Protein AF-A0A0C1IY96-F1 (afdb_monomer_lite)

Secondary structure (DSSP, 8-state):
--------------------------------TT-EEEEPPPPEEEE-PEEEES-S--TTS--EEEEEEEEEE-TTS-EEEEEEEEEEE-SSSS--EEEEEEEEEEEEPPTTEEEEEE-S--EEEEEEE--SSS-EEEPPBS-SSEEEEEEE---SS--SSS-STTS-EEEEEEPPEEEEEEEPP-------S-PBEEEETTT--EEEEGGG--STT-BEEEE-----GGG-EEEEEETTEEEEEESSSS-EEEEEPPPTTPPPPTT--TT---EEEEEPPPPPPPPSTT-----HHHHTTEEEEEE-SSTTEEEEEETTSTTEEEE--SSSSB--EEEE--S-GGG-EEEEPPPPPTTSS---------PPBTB---------S---S---TT----SS---GGGT--TTPBTT-SS--SS----EEEEEEEE-SSS-EE-S---TTS-SS-EEEEEEEE-GGGGGGS---SS-TT--SSEEEEEE-S-S--SSTT-TTHHHHTTT---SGGGTT--TT--B-SS--TT-EEEEEEEEEEE-SSSS-EEEEEEEEEEEEE-SS-EEEEEETTEEEE---TT-SEEEEEEEEEE-S--SSSB-SS--STT-B---STTS-EEEEEE-SSPP-STT--EEEEEEEPTT----SPPEEEE-TTSSEEEEEE-STTTT--TT--EEEEEEEEE--TTTTTS-GGGPPEEEEEEEEEEEES--S-SSS-EE-EEEEEETTEEEETHHHH--SSSSSBBTTEEE-TT-EEEP-PPPEEEEE-TT-EEEEEEEEE--STTTTTTT----TT---HHHHHHHHHHHTSHHHHTTTTT---EEEEEEEEEETT-----S--EE-SSSSEEEEEEEEEE-

Foldseek 3Di:
DDDDDDDDDDDDDDDDDDDDDDDDDDPPPPDPPFQKDWDFFDKDPWQAFAWDFDAQALPQQWWFKKKKWFWDADPVQFFTKIWIKMKTWGPDDRTTITITIDIDGRDGDDPQKGWPDWPADGMKMFTDIDRDQDWDWTDIDPGQFFPTKTWGRHHDDRQHDPSDPSHTGIMTGGDIIMTGMDRPPCPVPVLPQFFKWKAFQQQRWTWFQPPLDQDAFGFIWTDHDPSDQRRGWDWDDDDPATWTQGSSYRWTWFKDFDDPPDDDPDQPDPPARMTIHTHHQDDDDDDDPDDDDDDLRNLRRGWHFDDLPDPQKTFTDRSNHPQWTWFHPGNDTGHIGIDGDDNDSRRIIGIARDDPDCPVPPDDDDDDGDGDPPDDPLDPPPPPDDDPDDDPPDRDNDDQFDALCSQCVPQAFPPPPDQDLDHDFQKDKFKAFWAQPQQAFDQADQQQFALATKGKIWGQTDPVCCVLKDADPVHRPQDRTAMEIFHPQEDFAAAPPRPSNVQRQQQHGPDALQAQGGFLDWSQQREFGGKIKIWIARWRFDDNPPDIIIHGAHTQKMKTFAPFKFAWADDDPDIDGPLDPPGQAIWTKIWIKGAQRTTPQGHPPCPDVNRDGDCPLPFKDKDKDFTPADQADPPWAKDKDKDQDGNAPLPDDWDWAQDNVRGMIMTIGDRNVVPHDRGGIGTMMMTIFTPDRVQSRHHPLFFWWKKWKDFFKKWFAALVDDPFFFLKWKWKDDRSTIDGQLSFQDPDSGSSPDQRGRHDHRDITTGNRGTDITTATAVGKGKTKMWIWRCFQQSNSRSSHDDSSDRRSPVVVVVCCCCSPPVNVVRPNNGTGIRAMQMDIGHPVDDWDPDAFRAGPVGRMTTHMGMDIDD

Structure (mmCIF, N/CA/C/O backbone):
data_AF-A0A0C1IY96-F1
#
_entry.id   AF-A0A0C1IY96-F1
#
loop_
_atom_site.group_PDB
_atom_site.id
_atom_site.type_symbol
_atom_site.label_atom_id
_atom_site.label_alt_id
_atom_site.label_comp_id
_atom_site.label_asym_id
_atom_site.label_entity_id
_atom_site.label_seq_id
_atom_site.pdbx_PDB_ins_code
_atom_site.Cartn_x
_atom_site.Cartn_y
_atom_site.Cartn_z
_atom_site.occupancy
_atom_site.B_iso_or_equiv
_atom_site.auth_seq_id
_atom_site.auth_comp_id
_atom_site.auth_asym_id
_atom_site.auth_atom_id
_atom_site.pdbx_PDB_model_num
ATOM 1 N N . MET A 1 1 ? 9.332 -57.273 31.555 1.00 30.64 1 MET A N 1
ATOM 2 C CA . MET A 1 1 ? 8.799 -58.034 32.713 1.00 30.64 1 MET A CA 1
ATOM 3 C C . MET A 1 1 ? 7.591 -57.293 33.274 1.00 30.64 1 MET A C 1
ATOM 5 O O . MET A 1 1 ? 7.512 -56.089 33.078 1.00 30.64 1 MET A O 1
ATOM 9 N N . GLN A 1 2 ? 6.645 -57.994 33.903 1.00 26.61 2 GLN A N 1
ATOM 10 C CA . GLN A 1 2 ? 5.392 -57.412 34.413 1.00 26.61 2 GLN A CA 1
ATOM 11 C C . GLN A 1 2 ? 5.593 -56.503 35.638 1.00 26.61 2 GLN A C 1
ATOM 13 O O . GLN A 1 2 ? 6.387 -56.844 36.515 1.00 26.61 2 GLN A O 1
ATOM 18 N N . LYS A 1 3 ? 4.774 -55.443 35.732 1.00 25.67 3 LYS A N 1
ATOM 19 C CA . LYS A 1 3 ? 3.845 -55.100 36.843 1.00 25.67 3 LYS A CA 1
ATOM 20 C C . LYS A 1 3 ? 3.177 -53.754 36.486 1.00 25.67 3 LYS A C 1
ATOM 22 O O . LYS A 1 3 ? 3.888 -52.790 36.251 1.00 25.67 3 LYS A O 1
ATOM 27 N N . SER A 1 4 ? 1.889 -53.723 36.123 1.00 26.98 4 SER A N 1
ATOM 28 C CA . SER A 1 4 ? 0.693 -53.670 37.004 1.00 26.98 4 SER A CA 1
ATOM 29 C C . SER A 1 4 ? 0.527 -52.320 37.716 1.00 26.98 4 SER A C 1
ATOM 31 O O . SER A 1 4 ? 1.501 -51.849 38.281 1.00 26.98 4 SER A O 1
ATOM 33 N N . LEU A 1 5 ? -0.642 -51.697 37.899 1.00 26.66 5 LEU A N 1
ATOM 34 C CA . LEU A 1 5 ? -2.049 -51.796 37.445 1.00 26.66 5 LEU A CA 1
ATOM 35 C C . LEU A 1 5 ? -2.806 -50.695 38.256 1.00 26.66 5 LEU A C 1
ATOM 37 O O . LEU A 1 5 ? -2.296 -50.325 39.311 1.00 26.66 5 LEU A O 1
ATOM 41 N N . LEU A 1 6 ? -4.029 -50.300 37.836 1.00 24.16 6 LEU A N 1
ATOM 42 C CA . LEU A 1 6 ? -4.996 -49.332 38.439 1.00 24.16 6 LEU A CA 1
ATOM 43 C C . LEU A 1 6 ? -4.866 -47.847 37.986 1.00 24.16 6 LEU A C 1
ATOM 45 O O . LEU A 1 6 ? -3.754 -47.388 37.768 1.00 24.16 6 LEU A O 1
ATOM 49 N N . LEU A 1 7 ? -5.943 -47.035 37.847 1.00 23.17 7 LEU A N 1
ATOM 50 C CA . LEU A 1 7 ? -7.389 -47.341 37.658 1.00 23.17 7 LEU A CA 1
ATOM 51 C C . LEU A 1 7 ? -8.240 -46.120 37.165 1.00 23.17 7 LEU A C 1
ATOM 53 O O . LEU A 1 7 ? -8.524 -45.248 37.974 1.00 23.17 7 LEU A O 1
ATOM 57 N N . LEU A 1 8 ? -8.778 -46.169 35.926 1.00 22.48 8 LEU A N 1
ATOM 58 C CA . LEU A 1 8 ? -10.044 -45.527 35.442 1.00 22.48 8 LEU A CA 1
ATOM 59 C C . LEU A 1 8 ? -10.158 -43.961 35.413 1.00 22.48 8 LEU A C 1
ATOM 61 O O . LEU A 1 8 ? -9.438 -43.277 36.123 1.00 22.48 8 LEU A O 1
ATOM 65 N N . LEU A 1 9 ? -11.021 -43.297 34.606 1.00 22.62 9 LEU A N 1
ATOM 66 C CA . LEU A 1 9 ? -12.156 -43.741 33.755 1.00 22.62 9 LEU A CA 1
ATOM 67 C C . LEU A 1 9 ? -12.488 -42.749 32.589 1.00 22.62 9 LEU A C 1
ATOM 69 O O . LEU A 1 9 ? -12.697 -41.573 32.856 1.00 22.62 9 LEU A O 1
ATOM 73 N N . SER A 1 10 ? -12.708 -43.265 31.359 1.00 22.59 10 SER A N 1
ATOM 74 C CA . SER A 1 10 ? -13.539 -42.712 30.233 1.00 22.59 10 SER A CA 1
ATOM 75 C C . SER A 1 10 ? -13.151 -41.364 29.549 1.00 22.59 10 SER A C 1
ATOM 77 O O . SER A 1 10 ? -12.648 -40.476 30.216 1.00 22.59 10 SER A O 1
ATOM 79 N N . VAL A 1 11 ? -13.343 -41.101 28.234 1.00 21.81 11 VAL A N 1
ATOM 80 C CA . VAL A 1 11 ? -14.092 -41.761 27.121 1.00 21.81 11 VAL A CA 1
ATOM 81 C C . VAL A 1 11 ? -13.289 -41.759 25.781 1.00 21.81 11 VAL A C 1
ATOM 83 O O . VAL A 1 11 ? -12.653 -40.767 25.455 1.00 21.81 11 VAL A O 1
ATOM 86 N N . SER A 1 12 ? -13.376 -42.871 25.027 1.00 24.05 12 SER A N 1
ATOM 87 C CA . SER A 1 12 ? -13.181 -43.165 23.569 1.00 24.05 12 SER A CA 1
ATOM 88 C C . SER A 1 12 ? -12.593 -42.107 22.595 1.00 24.05 12 SER A C 1
ATOM 90 O O . SER A 1 12 ? -13.126 -41.010 22.516 1.00 24.05 12 SER A O 1
ATOM 92 N N . LEU A 1 13 ? -11.498 -42.339 21.831 1.00 23.31 13 LEU A N 1
ATOM 93 C CA . LEU A 1 13 ? -11.230 -43.275 20.686 1.00 23.31 13 LEU A CA 1
ATOM 94 C C . LEU A 1 13 ? -11.984 -42.931 19.364 1.00 23.31 13 LEU A C 1
ATOM 96 O O . LEU A 1 13 ? -13.149 -42.566 19.432 1.00 23.31 13 LEU A O 1
ATOM 100 N N . PHE A 1 14 ? -11.428 -43.035 18.136 1.00 23.55 14 PHE A N 1
ATOM 101 C CA . PHE A 1 14 ? -10.329 -43.883 17.598 1.00 23.55 14 PHE A CA 1
ATOM 102 C C . PHE A 1 14 ? -9.414 -43.181 16.545 1.00 23.55 14 PHE A C 1
ATOM 104 O O . PHE A 1 14 ? -9.607 -42.021 16.202 1.00 23.55 14 PHE A O 1
ATOM 111 N N . HIS A 1 15 ? -8.395 -43.904 16.054 1.00 24.88 15 HIS A N 1
ATOM 112 C CA . HIS A 1 15 ? -7.231 -43.450 15.269 1.00 24.88 15 HIS A CA 1
ATOM 113 C C . HIS A 1 15 ? -7.242 -43.769 13.753 1.00 24.88 15 HIS A C 1
ATOM 115 O O . HIS A 1 15 ? -7.984 -44.620 13.269 1.00 24.88 15 HIS A O 1
ATOM 121 N N . LEU A 1 16 ? -6.305 -43.113 13.058 1.00 27.02 16 LEU A N 1
ATOM 122 C CA . LEU A 1 16 ? -5.851 -43.273 11.667 1.00 27.02 16 LEU A CA 1
ATOM 123 C C . LEU A 1 16 ? -5.137 -44.623 11.385 1.00 27.02 16 LEU A C 1
ATOM 125 O O . LEU A 1 16 ? -4.399 -45.101 12.243 1.00 27.02 16 LEU A O 1
ATOM 129 N N . ALA A 1 17 ? -5.231 -45.156 10.154 1.00 23.20 17 ALA A N 1
ATOM 130 C CA . ALA A 1 17 ? -4.219 -46.049 9.553 1.00 23.20 17 ALA A CA 1
ATOM 131 C C . ALA A 1 17 ? -4.287 -46.055 8.005 1.00 23.20 17 ALA A C 1
ATOM 133 O O . ALA A 1 17 ? -5.362 -45.916 7.427 1.00 23.20 17 ALA A O 1
ATOM 134 N N . ILE A 1 18 ? -3.136 -46.223 7.340 1.00 32.69 18 ILE A N 1
ATOM 135 C CA . ILE A 1 18 ? -2.944 -46.133 5.875 1.00 32.69 18 ILE A CA 1
ATOM 136 C C . ILE A 1 18 ? -2.735 -47.532 5.267 1.00 32.69 18 ILE A C 1
ATOM 138 O O . ILE A 1 18 ? -1.965 -48.317 5.816 1.00 32.69 18 ILE A O 1
ATOM 142 N N . ALA A 1 19 ? -3.326 -47.810 4.095 1.00 21.78 19 ALA A N 1
ATOM 143 C CA . ALA A 1 19 ? -2.857 -48.852 3.171 1.00 21.78 19 ALA A CA 1
ATOM 144 C C . ALA A 1 19 ? -3.229 -48.558 1.697 1.00 21.78 19 ALA A C 1
ATOM 146 O O . ALA A 1 19 ? -4.285 -48.002 1.404 1.00 21.78 19 ALA A O 1
ATOM 147 N N . GLN A 1 20 ? -2.368 -48.987 0.771 1.00 24.53 20 GLN A N 1
ATOM 148 C CA . GLN A 1 20 ? -2.558 -49.065 -0.689 1.00 24.53 20 GLN A CA 1
ATOM 149 C C . GLN A 1 20 ? -1.877 -50.362 -1.190 1.00 24.53 20 GLN A C 1
ATOM 151 O O . GLN A 1 20 ? -1.045 -50.894 -0.451 1.00 24.53 20 GLN A O 1
ATOM 156 N N . PRO A 1 21 ? -2.083 -50.828 -2.443 1.00 47.53 21 PRO A N 1
ATOM 157 C CA . PRO A 1 21 ? -3.163 -50.545 -3.404 1.00 47.53 21 PRO A CA 1
ATOM 158 C C . PRO A 1 21 ? -3.828 -51.837 -3.963 1.00 47.53 21 PRO A C 1
ATOM 160 O O . PRO A 1 21 ? -3.256 -52.922 -3.897 1.00 47.53 21 PRO A O 1
ATOM 163 N N . GLY A 1 22 ? -5.015 -51.741 -4.584 1.00 21.19 22 GLY A N 1
ATOM 164 C CA . GLY A 1 22 ? -5.716 -52.924 -5.124 1.00 21.19 22 GLY A CA 1
ATOM 165 C C . GLY A 1 22 ? -6.913 -52.616 -6.032 1.00 21.19 22 GLY A C 1
ATOM 166 O O . GLY A 1 22 ? -8.046 -52.548 -5.582 1.00 21.19 22 GLY A O 1
ATOM 167 N N . ASN A 1 23 ? -6.629 -52.433 -7.320 1.00 29.80 23 ASN A N 1
ATOM 168 C CA . ASN A 1 23 ? -7.537 -52.169 -8.444 1.00 29.80 23 ASN A CA 1
ATOM 169 C C . ASN A 1 23 ? -8.864 -52.979 -8.486 1.00 29.80 23 ASN A C 1
ATOM 171 O O . ASN A 1 23 ? -8.799 -54.195 -8.612 1.00 29.80 23 ASN A O 1
ATOM 175 N N . THR A 1 24 ? -10.022 -52.295 -8.523 1.00 25.95 24 THR A N 1
ATOM 176 C CA . THR A 1 24 ? -11.195 -52.549 -9.413 1.00 25.95 24 THR A CA 1
ATOM 177 C C . THR A 1 24 ? -12.325 -51.562 -9.088 1.00 25.95 24 THR A C 1
ATOM 179 O O . THR A 1 24 ? -12.764 -51.504 -7.944 1.00 25.95 24 THR A O 1
ATOM 182 N N . GLY A 1 25 ? -12.841 -50.816 -10.073 1.00 24.44 25 GLY A N 1
ATOM 183 C CA . GLY A 1 25 ? -13.957 -49.884 -9.848 1.00 24.44 25 GLY A CA 1
ATOM 184 C C . GLY A 1 25 ? -14.284 -49.019 -11.064 1.00 24.44 25 GLY A C 1
ATOM 185 O O . GLY A 1 25 ? -13.674 -47.977 -11.279 1.00 24.44 25 GLY A O 1
ATOM 186 N N . SER A 1 26 ? -15.245 -49.463 -11.873 1.00 25.47 26 SER A N 1
ATOM 187 C CA . SER A 1 26 ? -15.767 -48.713 -13.020 1.00 25.47 26 SER A CA 1
ATOM 188 C C . SER A 1 26 ? -16.550 -47.478 -12.559 1.00 25.47 26 SER A C 1
ATOM 190 O O . SER A 1 26 ? -17.701 -47.614 -12.153 1.00 25.47 26 SER A O 1
ATOM 192 N N . ASN A 1 27 ? -15.986 -46.277 -12.707 1.00 27.02 27 ASN A N 1
ATOM 193 C CA . ASN A 1 27 ? -16.755 -45.035 -12.585 1.00 27.02 27 ASN A CA 1
ATOM 194 C C . ASN A 1 27 ? -17.600 -44.798 -13.846 1.00 27.02 27 ASN A C 1
ATOM 196 O O . ASN A 1 27 ? -17.195 -44.086 -14.767 1.00 27.02 27 ASN A O 1
ATOM 200 N N . THR A 1 28 ? -18.802 -45.373 -13.868 1.00 26.12 28 THR A N 1
ATOM 201 C CA . THR A 1 28 ? -19.905 -44.847 -14.677 1.00 26.12 28 THR A CA 1
ATOM 202 C C . THR A 1 28 ? -20.310 -43.492 -14.105 1.00 26.12 28 THR A C 1
ATOM 204 O O . THR A 1 28 ? -20.871 -43.413 -13.016 1.00 26.12 28 THR A O 1
ATOM 207 N N . LEU A 1 29 ? -19.992 -42.416 -14.827 1.00 30.59 29 LEU A N 1
ATOM 208 C CA . LEU A 1 29 ? -20.507 -41.083 -14.527 1.00 30.59 29 LEU A CA 1
ATOM 209 C C . LEU A 1 29 ? -21.992 -41.033 -14.902 1.00 30.59 29 LEU A C 1
ATOM 211 O O . LEU A 1 29 ? -22.322 -40.894 -16.080 1.00 30.59 29 LEU A O 1
ATOM 215 N N . ASP A 1 30 ? -22.873 -41.116 -13.906 1.00 29.56 30 ASP A N 1
ATOM 216 C CA . ASP A 1 30 ? -24.291 -40.811 -14.093 1.00 29.56 30 ASP A CA 1
ATOM 217 C C . ASP A 1 30 ? -24.456 -39.319 -14.406 1.00 29.56 30 ASP A C 1
ATOM 219 O O . ASP A 1 30 ? -24.346 -38.440 -13.547 1.00 29.56 30 ASP A O 1
ATOM 223 N N . ALA A 1 31 ? -24.708 -39.026 -15.680 1.00 32.25 31 ALA A N 1
ATOM 224 C CA . ALA A 1 31 ? -25.002 -37.685 -16.151 1.00 32.25 31 ALA A CA 1
ATOM 225 C C . ALA A 1 31 ? -26.436 -37.294 -15.759 1.00 32.25 31 ALA A C 1
ATOM 227 O O . ALA A 1 31 ? -27.401 -37.749 -16.372 1.00 32.25 31 ALA A O 1
ATOM 228 N N . ASN A 1 32 ? -26.586 -36.407 -14.772 1.00 34.62 32 ASN A N 1
ATOM 229 C CA . ASN A 1 32 ? -27.874 -35.773 -14.492 1.00 34.62 32 ASN A CA 1
ATOM 230 C C . ASN A 1 32 ? -28.161 -34.690 -15.567 1.00 34.62 32 ASN A C 1
ATOM 232 O O . ASN A 1 32 ? -27.416 -33.706 -15.615 1.00 34.62 32 ASN A O 1
ATOM 236 N N . PRO A 1 33 ? -29.181 -34.820 -16.446 1.00 37.31 33 PRO A N 1
ATOM 237 C CA . PRO A 1 33 ? -29.213 -34.069 -17.712 1.00 37.31 33 PRO A CA 1
ATOM 238 C C . PRO A 1 33 ? -29.648 -32.592 -17.645 1.00 37.31 33 PRO A C 1
ATOM 240 O O . PRO A 1 33 ? -29.758 -31.957 -18.690 1.00 37.31 33 PRO A O 1
ATOM 243 N N . SER A 1 34 ? -29.977 -32.042 -16.470 1.00 48.94 34 SER A N 1
ATOM 244 C CA . SER A 1 34 ? -30.808 -30.825 -16.374 1.00 48.94 34 SER A CA 1
ATOM 245 C C . SER A 1 34 ? -30.074 -29.486 -16.207 1.00 48.94 34 SER A C 1
ATOM 247 O O . SER A 1 34 ? -30.694 -28.441 -16.397 1.00 48.94 34 SER A O 1
ATOM 249 N N . GLY A 1 35 ? -28.795 -29.476 -15.812 1.00 61.66 35 GLY A N 1
ATOM 250 C CA . GLY A 1 35 ? -28.039 -28.235 -15.541 1.00 61.66 35 GLY A CA 1
ATOM 251 C C . GLY A 1 35 ? -28.559 -27.381 -14.366 1.00 61.66 35 GLY A C 1
ATOM 252 O O . GLY A 1 35 ? -28.031 -26.300 -14.103 1.00 61.66 35 GLY A O 1
ATOM 253 N N . GLU A 1 36 ? -29.580 -27.851 -13.645 1.00 80.06 36 GLU A N 1
ATOM 254 C CA . GLU A 1 36 ? -30.187 -27.128 -12.528 1.00 80.06 36 GLU A CA 1
ATOM 255 C C . GLU A 1 36 ? -29.256 -27.091 -11.303 1.00 80.06 36 GLU A C 1
ATOM 257 O O . GLU A 1 36 ? -28.479 -28.015 -11.027 1.00 80.06 36 GLU A O 1
ATOM 262 N N . ARG A 1 37 ? -29.323 -25.982 -10.572 1.00 82.38 37 ARG A N 1
ATOM 263 C CA . ARG A 1 37 ? -28.646 -25.711 -9.307 1.00 82.38 37 ARG A CA 1
ATOM 264 C C . ARG A 1 37 ? -29.654 -25.125 -8.330 1.00 82.38 37 ARG A C 1
ATOM 266 O O . ARG A 1 37 ? -30.622 -24.485 -8.734 1.00 82.38 37 ARG A O 1
ATOM 273 N N . SER A 1 38 ? -29.409 -25.347 -7.046 1.00 89.38 38 SER A N 1
ATOM 274 C CA . SER A 1 38 ? -30.165 -24.743 -5.955 1.00 89.38 38 SER A CA 1
ATOM 275 C C . SER A 1 38 ? -29.177 -24.097 -4.994 1.00 89.38 38 SER A C 1
ATOM 277 O O . SER A 1 38 ? -28.154 -24.707 -4.682 1.00 89.38 38 SER A O 1
ATOM 279 N N . ILE A 1 39 ? -29.470 -22.873 -4.568 1.00 87.94 39 ILE A N 1
ATOM 280 C CA . ILE A 1 39 ? -28.709 -22.145 -3.549 1.00 87.94 39 ILE A CA 1
ATOM 281 C C . ILE A 1 39 ? -29.640 -21.761 -2.407 1.00 87.94 39 ILE A C 1
ATOM 283 O O . ILE A 1 39 ? -30.776 -21.348 -2.640 1.00 87.94 39 ILE A O 1
ATOM 287 N N . SER A 1 40 ? -29.144 -21.865 -1.181 1.00 88.88 40 SER A N 1
ATOM 288 C CA . SER A 1 40 ? -29.704 -21.114 -0.062 1.00 88.88 40 SER A CA 1
ATOM 289 C C . SER A 1 40 ? -29.160 -19.695 -0.155 1.00 88.88 40 SER A C 1
ATOM 291 O O . SER A 1 40 ? -27.948 -19.521 -0.271 1.00 88.88 40 SER A O 1
ATOM 293 N N . LEU A 1 41 ? -30.044 -18.702 -0.149 1.00 86.81 41 LEU A N 1
ATOM 294 C CA . LEU A 1 41 ? -29.649 -17.302 -0.035 1.00 86.81 41 LEU A CA 1
ATOM 295 C C . LEU A 1 41 ? -29.573 -16.922 1.443 1.00 86.81 41 LEU A C 1
ATOM 297 O O . LEU A 1 41 ? -30.409 -17.366 2.234 1.00 86.81 41 LEU A O 1
ATOM 301 N N . GLU A 1 42 ? -28.597 -16.092 1.797 1.00 85.38 42 GLU A N 1
ATOM 302 C CA . GLU A 1 42 ? -28.544 -15.493 3.129 1.00 85.38 42 GLU A CA 1
ATOM 303 C C . GLU A 1 42 ? -29.744 -14.547 3.336 1.00 85.38 42 GLU A C 1
ATOM 305 O O . GLU A 1 42 ? -30.189 -13.904 2.377 1.00 85.38 42 GLU A O 1
ATOM 310 N N . PRO A 1 43 ? -30.298 -14.447 4.558 1.00 89.69 43 PRO A N 1
ATOM 311 C CA . PRO A 1 43 ? -31.321 -13.457 4.870 1.00 89.69 43 PRO A CA 1
ATOM 312 C C . PRO A 1 43 ? -30.809 -12.030 4.663 1.00 89.69 43 PRO A C 1
ATOM 314 O O . PRO A 1 43 ? -29.667 -11.719 4.999 1.00 89.69 43 PRO A O 1
ATOM 317 N N . VAL A 1 44 ? -31.682 -11.145 4.185 1.00 91.19 44 VAL A N 1
ATOM 318 C CA . VAL A 1 44 ? -31.427 -9.699 4.191 1.00 91.19 44 VAL A CA 1
ATOM 319 C C . VAL A 1 44 ? -32.186 -9.120 5.377 1.00 91.19 44 VAL A C 1
ATOM 321 O O . VAL A 1 44 ? -33.403 -9.255 5.441 1.00 91.19 44 VAL A O 1
ATOM 324 N N . LEU A 1 45 ? -31.474 -8.546 6.343 1.00 93.12 45 LEU A N 1
ATOM 325 C CA . LEU A 1 45 ? -32.030 -8.137 7.636 1.00 93.12 45 LEU A CA 1
ATOM 326 C C . LEU A 1 45 ? -32.092 -6.612 7.748 1.00 93.12 45 LEU A C 1
ATOM 328 O O . LEU A 1 45 ? -31.163 -5.941 7.301 1.00 93.12 45 LEU A O 1
ATOM 332 N N . LYS A 1 46 ? -33.148 -6.101 8.393 1.00 90.69 46 LYS A N 1
ATOM 333 C CA . LYS A 1 46 ? -33.324 -4.685 8.768 1.00 90.69 46 LYS A CA 1
ATOM 334 C C . LYS A 1 46 ? -33.061 -3.682 7.632 1.00 90.69 46 LYS A C 1
ATOM 336 O O . LYS A 1 46 ? -32.139 -2.871 7.684 1.00 90.69 46 LYS A O 1
ATOM 341 N N . LEU A 1 47 ? -33.896 -3.736 6.595 1.00 93.50 47 LEU A N 1
ATOM 342 C CA . LEU A 1 47 ? -33.978 -2.690 5.576 1.00 93.50 47 LEU A CA 1
ATOM 343 C C . LEU A 1 47 ? -34.912 -1.570 6.061 1.00 93.50 47 LEU A C 1
ATOM 345 O O . LEU A 1 47 ? -36.124 -1.777 6.135 1.00 93.50 47 LEU A O 1
ATOM 349 N N . PHE A 1 48 ? -34.340 -0.412 6.396 1.00 93.69 48 PHE A N 1
ATOM 350 C CA . PHE A 1 48 ? -35.040 0.751 6.957 1.00 93.69 48 PHE A CA 1
ATOM 351 C C . PHE A 1 48 ? -35.516 1.719 5.854 1.00 93.69 48 PHE A C 1
ATOM 353 O O . PHE A 1 48 ? -34.667 2.278 5.157 1.00 93.69 48 PHE A O 1
ATOM 360 N N . PRO A 1 49 ? -36.832 1.898 5.638 1.00 93.38 49 PRO A N 1
ATOM 361 C CA . PRO A 1 49 ? -37.378 2.735 4.569 1.00 93.38 49 PRO A CA 1
ATOM 362 C C . PRO A 1 49 ? -37.150 4.237 4.810 1.00 93.38 49 PRO A C 1
ATOM 364 O O . PRO A 1 49 ? -37.192 4.710 5.942 1.00 93.38 49 PRO A O 1
ATOM 367 N N . ASP A 1 50 ? -36.995 5.009 3.732 1.00 92.69 50 ASP A N 1
ATOM 368 C CA . ASP A 1 50 ? -36.840 6.464 3.809 1.00 92.69 50 ASP A CA 1
ATOM 369 C C . ASP A 1 50 ? -38.177 7.148 4.142 1.00 92.69 50 ASP A C 1
ATOM 371 O O . ASP A 1 50 ? -39.230 6.781 3.609 1.00 92.69 50 ASP A O 1
ATOM 375 N N . HIS A 1 51 ? -38.144 8.196 4.970 1.00 93.56 51 HIS A N 1
ATOM 376 C CA . HIS A 1 51 ? -39.312 9.044 5.236 1.00 93.56 51 HIS A CA 1
ATOM 377 C C . HIS A 1 51 ? -39.724 9.853 3.996 1.00 93.56 51 HIS A C 1
ATOM 379 O O . HIS A 1 51 ? -38.894 10.503 3.359 1.00 93.56 51 HIS A O 1
ATOM 385 N N . VAL A 1 52 ? -41.019 9.838 3.660 1.00 91.81 52 VAL A N 1
ATOM 386 C CA . VAL A 1 52 ? -41.569 10.496 2.457 1.00 91.81 52 VAL A CA 1
ATOM 387 C C . VAL A 1 52 ? -42.531 11.639 2.791 1.00 91.81 52 VAL A C 1
ATOM 389 O O . VAL A 1 52 ? -42.575 12.639 2.068 1.00 91.81 52 VAL A O 1
ATOM 392 N N . LYS A 1 53 ? -43.355 11.490 3.834 1.00 92.00 53 LYS A N 1
ATOM 393 C CA . LYS A 1 53 ? -44.432 12.430 4.189 1.00 92.00 53 LYS A CA 1
ATOM 394 C C . LYS A 1 53 ? -44.884 12.190 5.632 1.00 92.00 53 LYS A C 1
ATOM 396 O O . LYS A 1 53 ? -44.863 11.045 6.056 1.00 92.00 53 LYS A O 1
ATOM 401 N N . GLY A 1 54 ? -45.364 13.239 6.304 1.00 90.94 54 GLY A N 1
ATOM 402 C CA . GLY A 1 54 ? -45.928 13.228 7.663 1.00 90.94 54 GLY A CA 1
ATOM 403 C C . GLY A 1 54 ? -44.942 13.798 8.676 1.00 90.94 54 GLY A C 1
ATOM 404 O O . GLY A 1 54 ? -43.962 14.438 8.273 1.00 90.94 54 GLY A O 1
ATOM 405 N N . ASP A 1 55 ? -45.183 13.561 9.960 1.00 89.56 55 ASP A N 1
ATOM 406 C CA . ASP A 1 55 ? -44.119 13.483 10.955 1.00 89.56 55 ASP A CA 1
ATOM 407 C C . ASP A 1 55 ? -43.404 12.115 10.861 1.00 89.56 55 ASP A C 1
ATOM 409 O O . ASP A 1 55 ? -43.333 11.544 9.771 1.00 89.56 55 ASP A O 1
ATOM 413 N N . ARG A 1 56 ? -42.738 11.655 11.922 1.00 90.31 56 ARG A N 1
ATOM 414 C CA . ARG A 1 56 ? -41.879 10.459 11.896 1.00 90.31 56 ARG A CA 1
ATOM 415 C C . ARG A 1 56 ? -42.490 9.257 12.624 1.00 90.31 56 ARG A C 1
ATOM 417 O O . ARG A 1 56 ? -41.795 8.259 12.733 1.00 90.31 56 ARG A O 1
ATOM 424 N N . ASP A 1 57 ? -43.719 9.366 13.127 1.00 89.50 57 ASP A N 1
ATOM 425 C CA . ASP A 1 57 ? -44.291 8.507 14.176 1.00 89.50 57 ASP A CA 1
ATOM 426 C C . ASP A 1 57 ? -45.749 8.133 13.826 1.00 89.50 57 ASP A C 1
ATOM 428 O O . ASP A 1 57 ? -46.601 9.020 13.674 1.00 89.50 57 ASP A O 1
ATOM 432 N N . PHE A 1 58 ? -46.043 6.833 13.682 1.00 88.44 58 PHE A N 1
ATOM 433 C CA . PHE A 1 58 ? -47.361 6.324 13.264 1.00 88.44 58 PHE A CA 1
ATOM 434 C C . PHE A 1 58 ? -48.400 6.297 14.407 1.00 88.44 58 PHE A C 1
ATOM 436 O O . PHE A 1 58 ? -49.598 6.169 14.128 1.00 88.44 58 PHE A O 1
ATOM 443 N N . LYS A 1 59 ? -47.996 6.475 15.676 1.00 86.56 59 LYS A N 1
ATOM 444 C CA . LYS A 1 59 ? -48.861 6.677 16.867 1.00 86.56 59 LYS A CA 1
ATOM 445 C C . LYS A 1 59 ? -49.999 5.661 17.068 1.00 86.56 59 LYS A C 1
ATOM 447 O O . LYS A 1 59 ? -51.048 6.034 17.611 1.00 86.56 59 LYS A O 1
ATOM 452 N N . GLY A 1 60 ? -49.861 4.403 16.649 1.00 82.62 60 GLY A N 1
ATOM 453 C CA . GLY A 1 60 ? -50.951 3.418 16.724 1.00 82.62 60 GLY A CA 1
ATOM 454 C C . GLY A 1 60 ? -52.012 3.552 15.625 1.00 82.62 60 GLY A C 1
ATOM 455 O O . GLY A 1 60 ? -53.098 2.980 15.756 1.00 82.62 60 GLY A O 1
ATOM 456 N N . ASN A 1 61 ? -51.758 4.323 14.559 1.00 85.00 61 ASN A N 1
ATOM 457 C CA . ASN A 1 61 ? -52.710 4.582 13.466 1.00 85.00 61 ASN A CA 1
ATOM 458 C C . ASN A 1 61 ? -52.513 3.663 12.237 1.00 85.00 61 ASN A C 1
ATOM 460 O O . ASN A 1 61 ? -53.026 3.941 11.143 1.00 85.00 61 ASN A O 1
ATOM 464 N N . GLY A 1 62 ? -51.747 2.587 12.378 1.00 76.62 62 GLY A N 1
ATOM 465 C CA . GLY A 1 62 ? -51.135 1.819 11.292 1.00 76.62 62 GLY A CA 1
ATOM 466 C C . GLY A 1 62 ? -49.640 1.665 11.592 1.00 76.62 62 GLY A C 1
ATOM 467 O O . GLY A 1 62 ? -49.264 1.917 12.726 1.00 76.62 62 GLY A O 1
ATOM 468 N N . PRO A 1 63 ? -48.780 1.329 10.615 1.00 92.00 63 PRO A N 1
ATOM 469 C CA . PRO A 1 63 ? -48.996 1.483 9.178 1.00 92.00 63 PRO A CA 1
ATOM 470 C C . PRO A 1 63 ? -49.764 0.354 8.476 1.00 92.00 63 PRO A C 1
ATOM 472 O O . PRO A 1 63 ? -49.657 -0.826 8.784 1.00 92.00 63 PRO A O 1
ATOM 475 N N . ASN A 1 64 ? -50.457 0.714 7.396 1.00 94.94 64 ASN A N 1
ATOM 476 C CA . ASN A 1 64 ? -50.714 -0.186 6.276 1.00 94.94 64 ASN A CA 1
ATOM 477 C C . ASN A 1 64 ? -49.390 -0.442 5.540 1.00 94.94 64 ASN A C 1
ATOM 479 O O . ASN A 1 64 ? -48.829 0.461 4.912 1.00 94.94 64 ASN A O 1
ATOM 483 N N . VAL A 1 65 ? -48.898 -1.672 5.637 1.00 94.81 65 VAL A N 1
ATOM 484 C CA . VAL A 1 65 ? -47.614 -2.111 5.099 1.00 94.81 65 VAL A CA 1
ATOM 485 C C . VAL A 1 65 ? -47.828 -2.884 3.809 1.00 94.81 65 VAL A C 1
ATOM 487 O O . VAL A 1 65 ? -48.652 -3.796 3.722 1.00 94.81 65 VAL A O 1
ATOM 490 N N . THR A 1 66 ? -47.016 -2.575 2.807 1.00 95.94 66 THR A N 1
ATOM 491 C CA . THR A 1 66 ? -46.852 -3.398 1.609 1.00 95.94 66 THR A CA 1
ATOM 492 C C . THR A 1 66 ? -45.377 -3.671 1.378 1.00 95.94 66 THR A C 1
ATOM 494 O O . THR A 1 66 ? -44.534 -2.798 1.568 1.00 95.94 66 THR A O 1
ATOM 497 N N . ALA A 1 67 ? -45.058 -4.884 0.946 1.00 95.94 67 ALA A N 1
ATOM 498 C CA . ALA A 1 67 ? -43.700 -5.298 0.647 1.00 95.94 67 ALA A CA 1
ATOM 499 C C . ALA A 1 67 ? -43.660 -6.214 -0.565 1.00 95.94 67 ALA A C 1
ATOM 501 O O . ALA A 1 67 ? -44.537 -7.053 -0.773 1.00 95.94 67 ALA A O 1
ATOM 502 N N . THR A 1 68 ? -42.608 -6.069 -1.358 1.00 96.81 68 THR A N 1
ATOM 503 C CA . THR A 1 68 ? -42.360 -6.847 -2.565 1.00 96.81 68 THR A CA 1
ATOM 504 C C . THR A 1 68 ? -40.883 -7.186 -2.658 1.00 96.81 68 THR A C 1
ATOM 506 O O . THR A 1 68 ? -40.017 -6.336 -2.451 1.00 96.81 68 THR A O 1
ATOM 509 N N . VAL A 1 69 ? -40.598 -8.432 -3.016 1.00 97.12 69 VAL A N 1
ATOM 510 C CA . VAL A 1 69 ? -39.254 -8.887 -3.362 1.00 97.12 69 VAL A CA 1
ATOM 511 C C . VAL A 1 69 ? -39.339 -9.552 -4.720 1.00 97.12 69 VAL A C 1
ATOM 513 O O . VAL A 1 69 ? -40.122 -10.484 -4.916 1.00 97.12 69 VAL A O 1
ATOM 516 N N . ARG A 1 70 ? -38.535 -9.074 -5.667 1.00 97.00 70 ARG A N 1
ATOM 517 C CA . ARG A 1 70 ? -38.364 -9.686 -6.985 1.00 97.00 70 ARG A CA 1
ATOM 518 C C . ARG A 1 70 ? -36.911 -10.093 -7.149 1.00 97.00 70 ARG A C 1
ATOM 520 O O . ARG A 1 70 ? -36.028 -9.314 -6.827 1.00 97.00 70 ARG A O 1
ATOM 527 N N . ILE A 1 71 ? -36.648 -11.268 -7.710 1.00 96.25 71 ILE A N 1
ATOM 528 C CA . ILE A 1 71 ? -35.318 -11.592 -8.235 1.00 96.25 71 ILE A CA 1
ATOM 529 C C . ILE A 1 71 ? -35.330 -11.604 -9.758 1.00 96.25 71 ILE A C 1
ATOM 531 O O . ILE A 1 71 ? -36.263 -12.107 -10.389 1.00 96.25 71 ILE A O 1
ATOM 535 N N . ARG A 1 72 ? -34.266 -11.075 -10.356 1.00 95.94 72 ARG A N 1
ATOM 536 C CA . ARG A 1 72 ? -34.011 -11.147 -11.796 1.00 95.94 72 ARG A CA 1
ATOM 537 C C . ARG A 1 72 ? -32.558 -11.490 -12.073 1.00 95.94 72 ARG A C 1
ATOM 539 O O . ARG A 1 72 ? -31.691 -11.354 -11.218 1.00 95.94 72 ARG A O 1
ATOM 546 N N . ILE A 1 73 ? -32.300 -11.918 -13.297 1.00 94.25 73 ILE A N 1
ATOM 547 C CA . ILE A 1 73 ? -30.942 -12.114 -13.795 1.00 94.25 73 ILE A CA 1
ATOM 548 C C . ILE A 1 73 ? -30.421 -10.751 -14.286 1.00 94.25 73 ILE A C 1
ATOM 550 O O . ILE A 1 73 ? -31.181 -9.966 -14.862 1.00 94.25 73 ILE A O 1
ATOM 554 N N . SER A 1 74 ? -29.153 -10.442 -14.026 1.00 88.25 74 SER A N 1
ATOM 555 C CA . SER A 1 74 ? -28.473 -9.255 -14.564 1.00 88.25 74 SER A CA 1
ATOM 556 C C . SER A 1 74 ? -28.295 -9.332 -16.090 1.00 88.25 74 SER A C 1
ATOM 558 O O . SER A 1 74 ? -28.375 -10.401 -16.694 1.00 88.25 74 SER A O 1
ATOM 560 N N . ASN A 1 75 ? -28.042 -8.192 -16.740 1.00 86.50 75 ASN A N 1
ATOM 561 C CA . ASN A 1 75 ? -27.979 -8.113 -18.209 1.00 86.50 75 ASN A CA 1
ATOM 562 C C . ASN A 1 75 ? -26.841 -8.963 -18.816 1.00 86.50 75 ASN A C 1
ATOM 564 O O . ASN A 1 75 ? -26.996 -9.514 -19.903 1.00 86.50 75 ASN A O 1
ATOM 568 N N . ASP A 1 76 ? -25.728 -9.107 -18.096 1.00 74.31 76 ASP A N 1
ATOM 569 C CA . ASP A 1 76 ? -24.574 -9.959 -18.428 1.00 74.31 76 ASP A CA 1
ATOM 570 C C . ASP A 1 76 ? -24.783 -11.457 -18.109 1.00 74.31 76 ASP A C 1
ATOM 572 O O . ASP A 1 76 ? -23.932 -12.294 -18.415 1.00 74.31 76 ASP A O 1
ATOM 576 N N . GLN A 1 77 ? -25.921 -11.810 -17.501 1.00 88.88 77 GLN A N 1
ATOM 577 C CA . GLN A 1 77 ? -26.257 -13.152 -17.025 1.00 88.88 77 GLN A CA 1
ATOM 578 C C . GLN A 1 77 ? -25.298 -13.707 -15.952 1.00 88.88 77 GLN A C 1
ATOM 580 O O . GLN A 1 77 ? -25.198 -14.928 -15.788 1.00 88.88 77 GLN A O 1
ATOM 585 N N . LYS A 1 78 ? -24.610 -12.835 -15.202 1.00 88.06 78 LYS A N 1
ATOM 586 C CA . LYS A 1 78 ? -23.677 -13.215 -14.127 1.00 88.06 78 LYS A CA 1
ATOM 587 C C . LYS A 1 78 ? -24.275 -13.209 -12.729 1.00 88.06 78 LYS A C 1
ATOM 589 O O . LYS A 1 78 ? -23.869 -14.039 -11.926 1.00 88.06 78 LYS A O 1
ATOM 594 N N . HIS A 1 79 ? -25.265 -12.371 -12.451 1.00 89.56 79 HIS A N 1
ATOM 595 C CA . HIS A 1 79 ? -25.795 -12.171 -11.105 1.00 89.56 79 HIS A CA 1
ATOM 596 C C . HIS A 1 79 ? -27.294 -12.479 -11.009 1.00 89.56 79 HIS A C 1
ATOM 598 O O . HIS A 1 79 ? -28.053 -12.258 -11.958 1.00 89.56 79 HIS A O 1
ATOM 604 N N . ILE A 1 80 ? -27.732 -12.955 -9.839 1.00 94.56 80 ILE A N 1
ATOM 605 C CA . ILE A 1 80 ? -29.137 -12.863 -9.419 1.00 94.56 80 ILE A CA 1
ATOM 606 C C . ILE A 1 80 ? -29.259 -11.593 -8.586 1.00 94.56 80 ILE A C 1
ATOM 608 O O . ILE A 1 80 ? -28.736 -11.522 -7.476 1.00 94.56 80 ILE A O 1
ATOM 612 N N . LEU A 1 81 ? -29.943 -10.596 -9.133 1.00 92.56 81 LEU A N 1
ATOM 613 C CA . LEU A 1 81 ? -30.222 -9.336 -8.461 1.00 92.56 81 LEU A CA 1
ATOM 614 C C . LEU A 1 81 ? -31.577 -9.437 -7.760 1.00 92.56 81 LEU A C 1
ATOM 616 O O . LEU A 1 81 ? -32.569 -9.789 -8.402 1.00 92.56 81 LEU A O 1
ATOM 620 N N . GLY A 1 82 ? -31.613 -9.135 -6.466 1.00 95.81 82 GLY A N 1
ATOM 621 C CA . GLY A 1 82 ? -32.841 -8.959 -5.699 1.00 95.81 82 GLY A CA 1
ATOM 622 C C . GLY A 1 82 ? -33.232 -7.490 -5.640 1.00 95.81 82 GLY A C 1
ATOM 623 O O . GLY A 1 82 ? -32.424 -6.670 -5.221 1.00 95.81 82 GLY A O 1
ATOM 624 N N . GLU A 1 83 ? -34.456 -7.182 -6.053 1.00 97.12 83 GLU A N 1
ATOM 625 C CA . GLU A 1 83 ? -35.139 -5.895 -5.930 1.00 97.12 83 GLU A CA 1
ATOM 626 C C . GLU A 1 83 ? -36.087 -5.981 -4.728 1.00 97.12 83 GLU A C 1
ATOM 628 O O . GLU A 1 83 ? -36.966 -6.847 -4.697 1.00 97.12 83 GLU A O 1
ATOM 633 N N . PHE A 1 84 ? -35.907 -5.102 -3.748 1.00 97.50 84 PHE A N 1
ATOM 634 C CA . PHE A 1 84 ? -36.638 -5.092 -2.483 1.00 97.50 84 PHE A CA 1
ATOM 635 C C . PHE A 1 84 ? -37.357 -3.756 -2.375 1.00 97.50 84 PHE A C 1
ATOM 637 O O . PHE A 1 84 ? -36.690 -2.725 -2.362 1.00 97.50 84 PHE A O 1
ATOM 644 N N . ASN A 1 85 ? -38.686 -3.758 -2.298 1.00 97.19 85 ASN A N 1
ATOM 645 C CA . ASN A 1 85 ? -39.452 -2.522 -2.148 1.00 97.19 85 ASN A CA 1
ATOM 646 C C . ASN A 1 85 ? -40.502 -2.685 -1.056 1.00 97.19 85 ASN A C 1
ATOM 648 O O . ASN A 1 85 ? -41.234 -3.677 -1.063 1.00 97.19 85 ASN A O 1
ATOM 652 N N . CYS A 1 86 ? -40.613 -1.704 -0.170 1.00 96.31 86 CYS A N 1
ATOM 653 C CA . CYS A 1 86 ? -41.640 -1.651 0.863 1.00 96.31 86 CYS A CA 1
ATOM 654 C C . CYS A 1 86 ? -42.227 -0.244 0.986 1.00 96.31 86 CYS A C 1
ATOM 656 O O . CYS A 1 86 ? -41.568 0.746 0.675 1.00 96.31 86 CYS A O 1
ATOM 658 N N . SER A 1 87 ? -43.466 -0.165 1.455 1.00 96.25 87 SER A N 1
ATOM 659 C CA . SER A 1 87 ? -44.141 1.080 1.806 1.00 96.25 87 SER A CA 1
ATOM 660 C C . SER A 1 87 ? -44.930 0.853 3.084 1.00 96.25 87 SER A C 1
ATOM 662 O O . SER A 1 87 ? -45.709 -0.096 3.157 1.00 96.25 87 SER A O 1
ATOM 664 N N . PHE A 1 88 ? -44.754 1.754 4.039 1.00 95.56 88 PHE A N 1
ATOM 665 C CA . PHE A 1 88 ? -45.460 1.818 5.312 1.00 95.56 88 PHE A CA 1
ATOM 666 C C . PHE A 1 88 ? -46.212 3.148 5.313 1.00 95.56 88 PHE A C 1
ATOM 668 O O . PHE A 1 88 ? -45.599 4.178 5.040 1.00 95.56 88 PHE A O 1
ATOM 675 N N . ALA A 1 89 ? -47.525 3.145 5.524 1.00 95.38 89 ALA A N 1
ATOM 676 C CA . ALA A 1 89 ? -48.325 4.369 5.531 1.00 95.38 89 ALA A CA 1
ATOM 677 C C . ALA A 1 89 ? -49.417 4.312 6.603 1.00 95.38 89 ALA A C 1
ATOM 679 O O . ALA A 1 89 ? -50.179 3.346 6.632 1.00 95.38 89 ALA A O 1
ATOM 680 N N . GLU A 1 90 ? -49.534 5.343 7.441 1.00 93.81 90 GLU A N 1
ATOM 681 C CA . GLU A 1 90 ? -50.666 5.515 8.365 1.00 93.81 90 GLU A CA 1
ATOM 682 C C . GLU A 1 90 ? -52.019 5.297 7.661 1.00 93.81 90 GLU A C 1
ATOM 684 O O . GLU A 1 90 ? -52.221 5.671 6.499 1.00 93.81 90 GLU A O 1
ATOM 689 N N . THR A 1 91 ? -52.982 4.731 8.391 1.00 88.75 91 THR A N 1
ATOM 690 C CA . THR A 1 91 ? -54.357 4.537 7.896 1.00 88.75 91 THR A CA 1
ATOM 691 C C . THR A 1 91 ? -55.274 5.726 8.192 1.00 88.75 91 THR A C 1
ATOM 693 O O . THR A 1 91 ? -56.270 5.930 7.492 1.00 88.75 91 THR A O 1
ATOM 696 N N . VAL A 1 92 ? -54.921 6.519 9.206 1.00 84.94 92 VAL A N 1
ATOM 697 C CA . VAL A 1 92 ? -55.542 7.778 9.639 1.00 84.94 92 VAL A CA 1
ATOM 698 C C . VAL A 1 92 ? -54.449 8.656 10.255 1.00 84.94 92 VAL A C 1
ATOM 700 O O . VAL A 1 92 ? -53.492 8.111 10.775 1.00 84.94 92 VAL A O 1
ATOM 703 N N . GLY A 1 93 ? -54.587 9.984 10.239 1.00 85.62 93 GLY A N 1
ATOM 704 C CA . GLY A 1 93 ? -53.598 10.881 10.856 1.00 85.62 93 GLY A CA 1
ATOM 705 C C . GLY A 1 93 ? -53.112 11.976 9.911 1.00 85.62 93 GLY A C 1
ATOM 706 O O . GLY A 1 93 ? -53.897 12.517 9.118 1.00 85.62 93 GLY A O 1
ATOM 707 N N . ASP A 1 94 ? -51.827 12.317 10.009 1.00 85.94 94 ASP A N 1
ATOM 708 C CA . ASP A 1 94 ? -51.155 13.235 9.079 1.00 85.94 94 ASP A CA 1
ATOM 709 C C . ASP A 1 94 ? -50.656 12.529 7.798 1.00 85.94 94 ASP A C 1
ATOM 711 O O . ASP A 1 94 ? -50.300 13.182 6.801 1.00 85.94 94 ASP A O 1
ATOM 715 N N . TRP A 1 95 ? -50.833 11.205 7.778 1.00 90.06 95 TRP A N 1
ATOM 716 C CA . TRP A 1 95 ? -50.463 10.244 6.752 1.00 90.06 95 TRP A CA 1
ATOM 717 C C . TRP A 1 95 ? -48.954 10.037 6.687 1.00 90.06 95 TRP A C 1
ATOM 719 O O . TRP A 1 95 ? -48.369 10.091 5.594 1.00 90.06 95 TRP A O 1
ATOM 729 N N . THR A 1 96 ? -48.346 9.810 7.854 1.00 92.12 96 THR A N 1
ATOM 730 C CA . THR A 1 96 ? -46.940 9.418 7.962 1.00 92.12 96 THR A CA 1
ATOM 731 C C . THR A 1 96 ? -46.660 8.213 7.068 1.00 92.12 96 THR A C 1
ATOM 733 O O . THR A 1 96 ? -47.427 7.251 7.020 1.00 92.12 96 THR A O 1
ATOM 736 N N . THR A 1 97 ? -45.638 8.345 6.220 1.00 94.25 97 THR A N 1
ATOM 737 C CA . THR A 1 97 ? -45.342 7.435 5.111 1.00 94.25 97 THR A CA 1
ATOM 738 C C . THR A 1 97 ? -43.837 7.239 4.970 1.00 94.25 97 THR A C 1
ATOM 740 O O . THR A 1 97 ? -43.103 8.208 4.756 1.00 94.25 97 THR A O 1
ATOM 743 N N . ALA A 1 98 ? -43.400 5.981 4.983 1.00 94.12 98 ALA A N 1
ATOM 744 C CA . ALA A 1 98 ? -42.036 5.562 4.686 1.00 94.12 98 ALA A CA 1
ATOM 745 C C . ALA A 1 98 ? -42.003 4.643 3.456 1.00 94.12 98 ALA A C 1
ATOM 747 O O . ALA A 1 98 ? -42.885 3.797 3.281 1.00 94.12 98 ALA A O 1
ATOM 748 N N . VAL A 1 99 ? -40.989 4.782 2.599 1.00 95.62 99 VAL A N 1
ATOM 749 C CA . VAL A 1 99 ? -40.808 3.956 1.395 1.00 95.62 99 VAL A CA 1
ATOM 750 C C . VAL A 1 99 ? -39.350 3.530 1.262 1.00 95.62 99 VAL A C 1
ATOM 752 O O . VAL A 1 99 ? -38.443 4.352 1.270 1.00 95.62 99 VAL A O 1
ATOM 755 N N . GLY A 1 100 ? -39.125 2.233 1.078 1.00 95.25 100 GLY A N 1
ATOM 756 C CA . GLY A 1 100 ? -37.805 1.657 0.852 1.00 95.25 100 GLY A CA 1
ATOM 757 C C . GLY A 1 100 ? -37.698 1.034 -0.533 1.00 95.25 100 GLY A C 1
ATOM 758 O O . GLY A 1 100 ? -38.632 0.362 -0.969 1.00 95.25 100 GLY A O 1
ATOM 759 N N . ASN A 1 101 ? -36.575 1.246 -1.227 1.00 95.56 101 ASN A N 1
ATOM 760 C CA . ASN A 1 101 ? -36.269 0.614 -2.515 1.00 95.56 101 ASN A CA 1
ATOM 761 C C . ASN A 1 101 ? -34.773 0.258 -2.573 1.00 95.56 101 ASN A C 1
ATOM 763 O O . ASN A 1 101 ? -33.927 1.150 -2.609 1.00 95.56 101 ASN A O 1
ATOM 767 N N . TRP A 1 102 ? -34.436 -1.031 -2.640 1.00 96.56 102 TRP A N 1
ATOM 768 C CA . TRP A 1 102 ? -33.048 -1.507 -2.692 1.00 96.56 102 TRP A CA 1
ATOM 769 C C . TRP A 1 102 ? -32.825 -2.518 -3.810 1.00 96.56 102 TRP A C 1
ATOM 771 O O . TRP A 1 102 ? -33.740 -3.214 -4.254 1.00 96.56 102 TRP A O 1
ATOM 781 N N . THR A 1 103 ? -31.577 -2.633 -4.262 1.00 93.31 103 THR A N 1
ATOM 782 C CA . THR A 1 103 ? -31.149 -3.692 -5.179 1.00 93.31 103 THR A CA 1
ATOM 783 C C . THR A 1 103 ? -29.811 -4.268 -4.732 1.00 93.31 103 THR A C 1
ATOM 785 O O . THR A 1 103 ? -28.832 -3.536 -4.619 1.00 93.31 103 THR A O 1
ATOM 788 N N . PHE A 1 104 ? -29.760 -5.584 -4.515 1.00 84.75 104 PHE A N 1
ATOM 789 C CA . PHE A 1 104 ? -28.561 -6.302 -4.070 1.00 84.75 104 PHE A CA 1
ATOM 790 C C . PHE A 1 104 ? -28.226 -7.463 -5.012 1.00 84.75 104 PHE A C 1
ATOM 792 O O . PHE A 1 104 ? -29.124 -8.096 -5.569 1.00 84.75 104 PHE A O 1
ATOM 799 N N . SER A 1 105 ? -26.940 -7.790 -5.155 1.00 91.56 105 SER A N 1
ATOM 800 C CA . SER A 1 105 ? -26.513 -9.057 -5.758 1.00 91.56 105 SER A CA 1
ATOM 801 C C . SER A 1 105 ? -26.639 -10.168 -4.716 1.00 91.56 105 SER A C 1
ATOM 803 O O . SER A 1 105 ? -25.937 -10.152 -3.709 1.00 91.56 105 SER A O 1
ATOM 805 N N . LEU A 1 106 ? -27.557 -11.110 -4.937 1.00 88.19 106 LEU A N 1
ATOM 806 C CA . LEU A 1 106 ? -27.812 -12.237 -4.030 1.00 88.19 106 LEU A CA 1
ATOM 807 C C . LEU A 1 106 ? -26.996 -13.484 -4.407 1.00 88.19 106 LEU A C 1
ATOM 809 O O . LEU A 1 106 ? -26.836 -14.393 -3.599 1.00 88.19 106 LEU A O 1
ATOM 813 N N . TYR A 1 107 ? -26.494 -13.547 -5.643 1.00 91.06 107 TYR A N 1
ATOM 814 C CA . TYR A 1 107 ? -25.662 -14.641 -6.140 1.00 91.06 107 TYR A CA 1
ATOM 815 C C . TYR A 1 107 ? -24.858 -14.203 -7.363 1.00 91.06 107 TYR A C 1
ATOM 817 O O . TYR A 1 107 ? -25.377 -13.469 -8.202 1.00 91.06 107 TYR A O 1
ATOM 825 N N . GLU A 1 108 ? -23.647 -14.738 -7.508 1.00 89.75 108 GLU A N 1
ATOM 826 C CA . GLU A 1 108 ? -22.794 -14.584 -8.686 1.00 89.75 108 GLU A CA 1
ATOM 827 C C . GLU A 1 108 ? -22.425 -15.951 -9.287 1.00 89.75 108 GLU A C 1
ATOM 829 O O . GLU A 1 108 ? -22.105 -16.912 -8.582 1.00 89.75 108 GLU A O 1
ATOM 834 N N . ALA A 1 109 ? -22.490 -16.047 -10.614 1.00 81.31 109 ALA A N 1
ATOM 835 C CA . ALA A 1 109 ? -22.160 -17.245 -11.364 1.00 81.31 109 ALA A CA 1
ATOM 836 C C . ALA A 1 109 ? -20.637 -17.456 -11.441 1.00 81.31 109 ALA A C 1
ATOM 838 O O . ALA A 1 109 ? -19.924 -16.541 -11.852 1.00 81.31 109 ALA A O 1
ATOM 839 N N . PRO A 1 110 ? -20.133 -18.677 -11.169 1.00 69.44 110 PRO A N 1
ATOM 840 C CA . PRO A 1 110 ? -18.712 -18.986 -11.276 1.00 69.44 110 PRO A CA 1
ATOM 841 C C . PRO A 1 110 ? -18.102 -18.629 -12.644 1.00 69.44 110 PRO A C 1
ATOM 843 O O . PRO A 1 110 ? -18.805 -18.683 -13.665 1.00 69.44 110 PRO A O 1
ATOM 846 N N . PRO A 1 111 ? -16.782 -18.360 -12.707 1.00 55.38 111 PRO A N 1
ATOM 847 C CA . PRO A 1 111 ? -16.064 -18.143 -13.959 1.00 55.38 111 PRO A CA 1
ATOM 848 C C . PRO A 1 111 ? -16.394 -19.203 -15.023 1.00 55.38 111 PRO A C 1
ATOM 850 O O . PRO A 1 111 ? -16.537 -20.392 -14.733 1.00 55.38 111 PRO A O 1
ATOM 853 N N . GLY A 1 112 ? -16.575 -18.765 -16.271 1.00 58.84 112 GLY A N 1
ATOM 854 C CA . GLY A 1 112 ? -16.991 -19.634 -17.383 1.00 58.84 112 GLY A CA 1
ATOM 855 C C . GLY A 1 112 ? -18.483 -20.011 -17.428 1.00 58.84 112 GLY A C 1
ATOM 856 O O . GLY A 1 112 ? -18.943 -20.497 -18.460 1.00 58.84 112 GLY A O 1
ATOM 857 N N . LYS A 1 113 ? -19.275 -19.762 -16.374 1.00 77.56 113 LYS A N 1
ATOM 858 C CA . LYS A 1 113 ? -20.727 -20.032 -16.354 1.00 77.56 113 LYS A CA 1
ATOM 859 C C . LYS A 1 113 ? -21.559 -18.763 -16.558 1.00 77.56 113 LYS A C 1
ATOM 861 O O . LYS A 1 113 ? -21.067 -17.644 -16.390 1.00 77.56 113 LYS A O 1
ATOM 866 N N . LYS A 1 114 ? -22.835 -18.944 -16.906 1.00 83.56 114 LYS A N 1
ATOM 867 C CA . LYS A 1 114 ? -23.869 -17.901 -16.835 1.00 83.56 114 LYS A CA 1
ATOM 868 C C . LYS A 1 114 ? -25.223 -18.476 -16.423 1.00 83.56 114 LYS A C 1
ATOM 870 O O . LYS A 1 114 ? -25.497 -19.666 -16.607 1.00 83.56 114 LYS A O 1
ATOM 875 N N . ILE A 1 115 ? -26.067 -17.614 -15.876 1.00 89.62 115 ILE A N 1
ATOM 876 C CA . ILE A 1 115 ? -27.395 -17.934 -15.357 1.00 89.62 115 ILE A CA 1
ATOM 877 C C . ILE A 1 115 ? -28.391 -17.820 -16.512 1.00 89.62 115 ILE A C 1
ATOM 879 O O . ILE A 1 115 ? -28.648 -16.731 -17.016 1.00 89.62 115 ILE A O 1
ATOM 883 N N . MET A 1 116 ? -28.947 -18.947 -16.961 1.00 86.81 116 MET A N 1
ATOM 884 C CA . MET A 1 116 ? -29.889 -18.951 -18.091 1.00 86.81 116 MET A CA 1
ATOM 885 C C . MET A 1 116 ? -31.296 -18.537 -17.690 1.00 86.81 116 MET A C 1
ATOM 887 O O . MET A 1 116 ? -31.981 -17.843 -18.435 1.00 86.81 116 MET A O 1
ATOM 891 N N . LYS A 1 117 ? -31.752 -19.054 -16.550 1.00 90.62 117 LYS A N 1
ATOM 892 C CA . LYS A 1 117 ? -33.100 -18.852 -16.025 1.00 90.62 117 LYS A CA 1
ATOM 893 C C . LYS A 1 117 ? -33.155 -19.232 -14.554 1.00 90.62 117 LYS A C 1
ATOM 895 O O . LYS A 1 117 ? -32.427 -20.125 -14.116 1.00 90.62 117 LYS A O 1
ATOM 900 N N . ILE A 1 118 ? -34.063 -18.592 -13.834 1.00 93.31 118 ILE A N 1
ATOM 901 C CA . ILE A 1 118 ? -34.493 -18.994 -12.498 1.00 93.31 118 ILE A CA 1
ATOM 902 C C . ILE A 1 118 ? -35.698 -19.934 -12.686 1.00 93.31 118 ILE A C 1
ATOM 904 O O . ILE A 1 118 ? -36.585 -19.653 -13.490 1.00 93.31 118 ILE A O 1
ATOM 908 N N . ASN A 1 119 ? -35.678 -21.084 -12.012 1.00 92.75 119 ASN A N 1
ATOM 909 C CA . ASN A 1 119 ? -36.710 -22.129 -12.043 1.00 92.75 119 ASN A CA 1
ATOM 910 C C . ASN A 1 119 ? -37.572 -22.154 -10.762 1.00 92.75 119 ASN A C 1
ATOM 912 O O . ASN A 1 119 ? -38.579 -22.857 -10.732 1.00 92.75 119 ASN A O 1
ATOM 916 N N . SER A 1 120 ? -37.185 -21.434 -9.704 1.00 91.94 120 SER A N 1
ATOM 917 C CA . SER A 1 120 ? -38.053 -21.137 -8.555 1.00 91.94 120 SER A CA 1
ATOM 918 C C . SER A 1 120 ? -38.931 -19.908 -8.828 1.00 91.94 120 SER A C 1
ATOM 920 O O . SER A 1 120 ? -38.776 -19.238 -9.850 1.00 91.94 120 SER A O 1
ATOM 922 N N . ALA A 1 121 ? -39.837 -19.580 -7.902 1.00 93.31 121 ALA A N 1
ATOM 923 C CA . ALA A 1 121 ? -40.537 -18.299 -7.935 1.00 93.31 121 ALA A CA 1
ATOM 924 C C . ALA A 1 121 ? -39.531 -17.131 -7.961 1.00 93.31 121 ALA A C 1
ATOM 926 O O . ALA A 1 121 ? -38.494 -17.175 -7.298 1.00 93.31 121 ALA A O 1
ATOM 927 N N . THR A 1 122 ? -39.844 -16.094 -8.739 1.00 95.50 122 THR A N 1
ATOM 928 C CA . THR A 1 122 ? -39.022 -14.878 -8.887 1.00 95.50 122 THR A CA 1
ATOM 929 C C . THR A 1 122 ? -39.641 -13.660 -8.211 1.00 95.50 122 THR A C 1
ATOM 931 O O . THR A 1 122 ? -39.140 -12.552 -8.372 1.00 95.50 122 THR A O 1
ATOM 934 N N . PHE A 1 123 ? -40.749 -13.843 -7.497 1.00 96.62 123 PHE A N 1
ATOM 935 C CA . PHE A 1 123 ? -41.502 -12.788 -6.836 1.00 96.62 123 PHE A CA 1
ATOM 936 C C . PHE A 1 123 ? -42.174 -13.338 -5.577 1.00 96.62 123 PHE A C 1
ATOM 938 O O . PHE A 1 123 ? -42.626 -14.484 -5.576 1.00 96.62 123 PHE A O 1
ATOM 945 N N . SER A 1 124 ? -42.250 -12.509 -4.543 1.00 96.69 124 SER A N 1
ATOM 946 C CA . SER A 1 124 ? -43.077 -12.694 -3.350 1.00 96.69 124 SER A CA 1
ATOM 947 C C . SER A 1 124 ? -43.465 -11.319 -2.809 1.00 96.69 124 SER A C 1
ATOM 949 O O . SER A 1 124 ? -42.730 -10.346 -2.981 1.00 96.69 124 SER A O 1
ATOM 951 N N . GLN A 1 125 ? -44.610 -11.241 -2.142 1.00 96.62 125 GLN A N 1
ATOM 952 C CA . GLN A 1 125 ? -45.122 -10.013 -1.547 1.00 96.62 125 GLN A CA 1
ATOM 953 C C . GLN A 1 125 ? -45.825 -10.280 -0.214 1.00 96.62 125 GLN A C 1
ATOM 955 O O . GLN A 1 125 ? -46.341 -11.374 0.030 1.00 96.62 125 GLN A O 1
ATOM 960 N N . ALA A 1 126 ? -45.895 -9.249 0.611 1.00 94.81 126 ALA A N 1
ATOM 961 C CA . ALA A 1 126 ? -46.698 -9.195 1.822 1.00 94.81 126 ALA A CA 1
ATOM 962 C C . ALA A 1 126 ? -47.510 -7.896 1.824 1.00 94.81 126 ALA A C 1
ATOM 964 O O . ALA A 1 126 ? -47.075 -6.881 1.276 1.00 94.81 126 ALA A O 1
ATOM 965 N N . ALA A 1 127 ? -48.700 -7.942 2.413 1.00 93.75 127 ALA A N 1
ATOM 966 C CA . ALA A 1 127 ? -49.501 -6.761 2.689 1.00 93.75 127 ALA A CA 1
ATOM 967 C C . ALA A 1 127 ? -50.334 -7.013 3.945 1.00 93.75 127 ALA A C 1
ATOM 969 O O . ALA A 1 127 ? -50.999 -8.049 4.035 1.00 93.75 127 ALA A O 1
ATOM 970 N N . TYR A 1 128 ? -50.282 -6.089 4.897 1.00 93.38 128 TYR A N 1
ATOM 971 C CA . TYR A 1 128 ? -51.046 -6.144 6.141 1.00 93.38 128 TYR A CA 1
ATOM 972 C C . TYR A 1 128 ? -51.214 -4.731 6.712 1.00 93.38 128 TYR A C 1
ATOM 974 O O . TYR A 1 128 ? -50.637 -3.779 6.197 1.00 93.38 128 TYR A O 1
ATOM 982 N N . VAL A 1 129 ? -52.024 -4.592 7.756 1.00 93.06 129 VAL A N 1
ATOM 983 C CA . VAL A 1 129 ? -52.066 -3.375 8.572 1.00 93.06 129 VAL A CA 1
ATOM 984 C C . VAL A 1 129 ? -51.486 -3.755 9.918 1.00 93.06 129 VAL A C 1
ATOM 986 O O . VAL A 1 129 ? -51.990 -4.707 10.515 1.00 93.06 129 VAL A O 1
ATOM 989 N N . ASP A 1 130 ? -50.447 -3.053 10.348 1.00 90.75 130 ASP A N 1
ATOM 990 C CA . ASP A 1 130 ? -49.907 -3.151 11.699 1.00 90.75 130 ASP A CA 1
ATOM 991 C C . ASP A 1 130 ? -50.871 -2.477 12.691 1.00 90.75 130 ASP A C 1
ATOM 993 O O . ASP A 1 130 ? -51.561 -1.513 12.345 1.00 90.75 130 ASP A O 1
ATOM 997 N N . ASN A 1 131 ? -51.003 -3.055 13.885 1.00 88.44 131 ASN A N 1
ATOM 998 C CA . ASN A 1 131 ? -51.918 -2.592 14.935 1.00 88.44 131 ASN A CA 1
ATOM 999 C C . ASN A 1 131 ? -51.324 -2.729 16.351 1.00 88.44 131 ASN A C 1
ATOM 1001 O O . ASN A 1 131 ? -52.058 -2.527 17.325 1.00 88.44 131 ASN A O 1
ATOM 1005 N N . ASP A 1 132 ? -50.056 -3.126 16.492 1.00 87.00 132 ASP A N 1
ATOM 1006 C CA . ASP A 1 132 ? -49.343 -3.112 17.769 1.00 87.00 132 ASP A CA 1
ATOM 1007 C C . ASP A 1 132 ? -47.853 -2.782 17.561 1.00 87.00 132 ASP A C 1
ATOM 1009 O O . ASP A 1 132 ? -47.465 -2.356 16.487 1.00 87.00 132 ASP A O 1
ATOM 1013 N N . HIS A 1 133 ? -47.036 -2.845 18.616 1.00 86.50 133 HIS A N 1
ATOM 1014 C CA . HIS A 1 133 ? -45.616 -2.458 18.557 1.00 86.50 133 HIS A CA 1
ATOM 1015 C C . HIS A 1 133 ? -44.695 -3.694 18.583 1.00 86.50 133 HIS A C 1
ATOM 1017 O O . HIS A 1 133 ? -43.646 -3.684 19.241 1.00 86.50 133 HIS A O 1
ATOM 1023 N N . SER A 1 134 ? -45.139 -4.824 18.025 1.00 88.06 134 SER A N 1
ATOM 1024 C CA . SER A 1 134 ? -44.396 -6.086 18.040 1.00 88.06 134 SER A CA 1
ATOM 1025 C C . SER A 1 134 ? -43.891 -6.481 16.655 1.00 88.06 134 SER A C 1
ATOM 1027 O O . SER A 1 134 ? -44.440 -6.108 15.628 1.00 88.06 134 SER A O 1
ATOM 1029 N N . ILE A 1 135 ? -42.799 -7.250 16.628 1.00 88.88 135 ILE A N 1
ATOM 1030 C CA . ILE A 1 135 ? -42.200 -7.694 15.370 1.00 88.88 135 ILE A CA 1
ATOM 1031 C C . ILE A 1 135 ? -43.087 -8.771 14.739 1.00 88.88 135 ILE A C 1
ATOM 1033 O O . ILE A 1 135 ? -43.162 -9.913 15.213 1.00 88.88 135 ILE A O 1
ATOM 1037 N N . ASP A 1 136 ? -43.694 -8.420 13.617 1.00 89.75 136 ASP A N 1
ATOM 1038 C CA . ASP A 1 136 ? -44.556 -9.282 12.835 1.00 89.75 136 ASP A CA 1
ATOM 1039 C C . ASP A 1 136 ? -43.787 -10.300 11.998 1.00 89.75 136 ASP A C 1
ATOM 1041 O O . ASP A 1 136 ? -42.759 -10.013 11.387 1.00 89.75 136 ASP A O 1
ATOM 1045 N N . ASN A 1 137 ? -44.360 -11.498 11.876 1.00 89.62 137 ASN A N 1
ATOM 1046 C CA . ASN A 1 137 ? -43.938 -12.505 10.904 1.00 89.62 137 ASN A CA 1
ATOM 1047 C C . ASN A 1 137 ? -45.051 -12.708 9.870 1.00 89.62 137 ASN A C 1
ATOM 1049 O O . ASN A 1 137 ? -45.958 -13.525 10.053 1.00 89.62 137 ASN A O 1
ATOM 1053 N N . ILE A 1 138 ? -44.992 -11.943 8.778 1.00 87.25 138 ILE A N 1
ATOM 1054 C CA . ILE A 1 138 ? -46.097 -11.831 7.823 1.00 87.25 138 ILE A CA 1
ATOM 1055 C C . ILE A 1 138 ? -46.120 -12.996 6.831 1.00 87.25 138 ILE A C 1
ATOM 1057 O O . ILE A 1 138 ? -45.113 -13.376 6.223 1.00 87.25 138 ILE A O 1
ATOM 1061 N N . GLY A 1 139 ? -47.325 -13.539 6.634 1.00 78.50 139 GLY A N 1
ATOM 1062 C CA . GLY A 1 139 ? -47.606 -14.585 5.659 1.00 78.50 139 GLY A CA 1
ATOM 1063 C C . GLY A 1 139 ? -47.310 -14.133 4.228 1.00 78.50 139 GLY A C 1
ATOM 1064 O O . GLY A 1 139 ? -47.851 -13.140 3.742 1.00 78.50 139 GLY A O 1
ATOM 1065 N N . VAL A 1 140 ? -46.463 -14.892 3.535 1.00 88.94 140 VAL A N 1
ATOM 1066 C CA . VAL A 1 140 ? -46.041 -14.583 2.166 1.00 88.94 140 VAL A CA 1
ATOM 1067 C C . VAL A 1 140 ? -47.154 -14.905 1.165 1.00 88.94 140 VAL A C 1
ATOM 1069 O O . VAL A 1 140 ? -47.798 -15.952 1.227 1.00 88.94 140 VAL A O 1
ATOM 1072 N N . SER A 1 141 ? -47.351 -14.014 0.194 1.00 82.81 141 SER A N 1
ATOM 1073 C CA . SER A 1 141 ? -48.267 -14.184 -0.935 1.00 82.81 141 SER A CA 1
ATOM 1074 C C . SER A 1 141 ? -47.573 -13.859 -2.269 1.00 82.81 141 SER A C 1
ATOM 1076 O O . SER A 1 141 ? -46.425 -13.418 -2.307 1.00 82.81 141 SER A O 1
ATOM 1078 N N . GLY A 1 142 ? -48.231 -14.129 -3.400 1.00 73.81 142 GLY A N 1
ATOM 1079 C CA . GLY A 1 142 ? -47.698 -13.836 -4.743 1.00 73.81 142 GLY A CA 1
ATOM 1080 C C . GLY A 1 142 ? -46.566 -14.748 -5.249 1.00 73.81 142 GLY A C 1
ATOM 1081 O O . GLY A 1 142 ? -46.249 -14.694 -6.435 1.00 73.81 142 GLY A O 1
ATOM 1082 N N . GLY A 1 143 ? -46.001 -15.615 -4.406 1.00 80.38 143 GLY A N 1
ATOM 1083 C CA . GLY A 1 143 ? -45.030 -16.641 -4.795 1.00 80.38 143 GLY A CA 1
ATOM 1084 C C . GLY A 1 143 ? -44.256 -17.210 -3.604 1.00 80.38 143 GLY A C 1
ATOM 1085 O O . GLY A 1 143 ? -44.428 -16.755 -2.478 1.00 80.38 143 GLY A O 1
ATOM 1086 N N . ASP A 1 144 ? -43.398 -18.196 -3.873 1.00 88.94 144 ASP A N 1
ATOM 1087 C CA . ASP A 1 144 ? -42.659 -19.000 -2.878 1.00 88.94 144 ASP A CA 1
ATOM 1088 C C . ASP A 1 144 ? -41.145 -18.670 -2.856 1.00 88.94 144 ASP A C 1
ATOM 1090 O O . ASP A 1 144 ? -40.302 -19.525 -2.585 1.00 88.94 144 ASP A O 1
ATOM 1094 N N . LEU A 1 145 ? -40.773 -17.436 -3.227 1.00 94.12 145 LEU A N 1
ATOM 1095 C CA . LEU A 1 145 ? -39.385 -16.948 -3.222 1.00 94.12 145 LEU A CA 1
ATOM 1096 C C . LEU A 1 145 ? -38.927 -16.625 -1.796 1.00 94.12 145 LEU A C 1
ATOM 1098 O O . LEU A 1 145 ? -37.845 -17.026 -1.362 1.00 94.12 145 LEU A O 1
ATOM 1102 N N . VAL A 1 146 ? -39.761 -15.873 -1.085 1.00 94.50 146 VAL A N 1
ATOM 1103 C CA . VAL A 1 146 ? -39.569 -15.509 0.316 1.00 94.50 146 VAL A CA 1
ATOM 1104 C C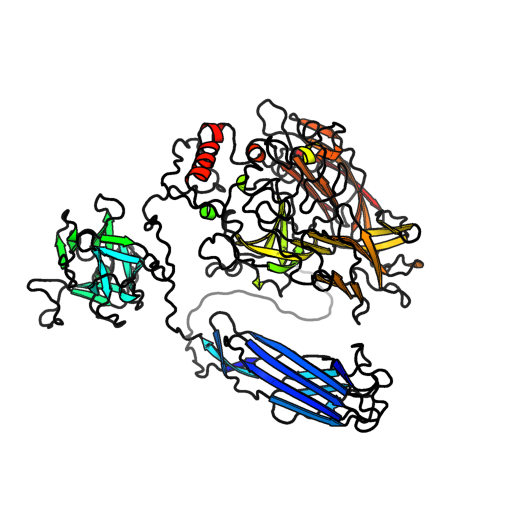 . VAL A 1 146 ? -40.289 -16.548 1.173 1.00 94.50 146 VAL A C 1
ATOM 1106 O O . VAL A 1 146 ? -41.422 -16.921 0.886 1.00 94.50 146 VAL A O 1
ATOM 1109 N N . ARG A 1 147 ? -39.612 -17.024 2.216 1.00 93.12 147 ARG A N 1
ATOM 1110 C CA . ARG A 1 147 ? -40.131 -17.951 3.227 1.00 93.12 147 ARG A CA 1
ATOM 1111 C C . ARG A 1 147 ? -40.918 -17.213 4.308 1.00 93.12 147 ARG A C 1
ATOM 1113 O O . ARG A 1 147 ? -41.958 -17.692 4.745 1.00 93.12 147 ARG A O 1
ATOM 1120 N N . SER A 1 148 ? -40.401 -16.067 4.742 1.00 93.69 148 SER A N 1
ATOM 1121 C CA . SER A 1 148 ? -41.055 -15.162 5.687 1.00 93.69 148 SER A CA 1
ATOM 1122 C C . SER A 1 148 ? -40.550 -13.734 5.498 1.00 93.69 148 SER A C 1
ATOM 1124 O O . SER A 1 148 ? -39.367 -13.512 5.218 1.00 93.69 148 SER A O 1
ATOM 1126 N N . PHE A 1 149 ? -41.466 -12.785 5.666 1.00 94.00 149 PHE A N 1
ATOM 1127 C CA . PHE A 1 149 ? -41.142 -11.396 5.958 1.00 94.00 149 PHE A CA 1
ATOM 1128 C C . PHE A 1 149 ? -41.195 -11.216 7.473 1.00 94.00 149 PHE A C 1
ATOM 1130 O O . PHE A 1 149 ? -42.165 -11.641 8.099 1.00 94.00 149 PHE A O 1
ATOM 1137 N N . GLU A 1 150 ? -40.161 -10.611 8.039 1.00 95.00 150 GLU A N 1
ATOM 1138 C CA . GLU A 1 150 ? -40.137 -10.151 9.427 1.00 95.00 150 GLU A CA 1
ATOM 1139 C C . GLU A 1 150 ? -40.164 -8.618 9.380 1.00 95.00 150 GLU A C 1
ATOM 1141 O O . GLU A 1 150 ? -39.377 -8.016 8.646 1.00 95.00 150 GLU A O 1
ATOM 1146 N N . MET A 1 151 ? -41.121 -7.991 10.059 1.00 92.69 151 MET A N 1
ATOM 1147 C CA . MET A 1 151 ? -41.401 -6.557 9.935 1.00 92.69 151 MET A CA 1
ATOM 1148 C C . MET A 1 151 ? -41.589 -5.914 11.299 1.00 92.69 151 MET A C 1
ATOM 1150 O O . MET A 1 151 ? -42.136 -6.521 12.210 1.00 92.69 151 MET A O 1
ATOM 1154 N N . ASN A 1 152 ? -41.135 -4.673 11.403 1.00 91.25 152 ASN A N 1
ATOM 1155 C CA . ASN A 1 152 ? -41.467 -3.755 12.482 1.00 91.25 152 ASN A CA 1
ATOM 1156 C C . ASN A 1 152 ? -42.174 -2.590 11.785 1.00 91.25 152 ASN A C 1
ATOM 1158 O O . ASN A 1 152 ? -41.551 -1.980 10.910 1.00 91.25 152 ASN A O 1
ATOM 1162 N N . GLY A 1 153 ? -43.468 -2.378 12.034 1.00 86.38 153 GLY A N 1
ATOM 1163 C CA . GLY A 1 153 ? -44.262 -1.360 11.343 1.00 86.38 153 GLY A CA 1
ATOM 1164 C C . GLY A 1 153 ? -44.403 -0.090 12.172 1.00 86.38 153 GLY A C 1
ATOM 1165 O O . GLY A 1 153 ? -43.970 0.964 11.708 1.00 86.38 153 GLY A O 1
ATOM 1166 N N . ASP A 1 154 ? -44.965 -0.223 13.373 1.00 84.31 154 ASP A N 1
ATOM 1167 C CA . ASP A 1 154 ? -45.206 0.845 14.356 1.00 84.31 154 ASP A CA 1
ATOM 1168 C C . ASP A 1 154 ? -44.439 0.590 15.666 1.00 84.31 154 ASP A C 1
ATOM 1170 O O . ASP A 1 154 ? -44.200 -0.561 16.049 1.00 84.31 154 ASP A O 1
ATOM 1174 N N . THR A 1 155 ? -44.053 1.647 16.382 1.00 83.81 155 THR A N 1
ATOM 1175 C CA . THR A 1 155 ? -43.420 1.540 17.703 1.00 83.81 155 THR A CA 1
ATOM 1176 C C . THR A 1 155 ? -43.911 2.629 18.672 1.00 83.81 155 THR A C 1
ATOM 1178 O O . THR A 1 155 ? -45.024 3.130 18.593 1.00 83.81 155 THR A O 1
ATOM 1181 N N . GLY A 1 156 ? -43.140 2.921 19.724 1.00 77.69 156 GLY A N 1
ATOM 1182 C CA . GLY A 1 156 ? -43.500 3.905 20.748 1.00 77.69 156 GLY A CA 1
ATOM 1183 C C . GLY A 1 156 ? -42.877 5.291 20.562 1.00 77.69 156 GLY A C 1
ATOM 1184 O O . GLY A 1 156 ? -42.804 6.015 21.560 1.00 77.69 156 GLY A O 1
ATOM 1185 N N . GLY A 1 157 ? -42.348 5.629 19.380 1.00 80.25 157 GLY A N 1
ATOM 1186 C CA . GLY A 1 157 ? -41.522 6.824 19.165 1.00 80.25 157 GLY A CA 1
ATOM 1187 C C . GLY A 1 157 ? -41.450 7.282 17.704 1.00 80.25 157 GLY A C 1
ATOM 1188 O O . GLY A 1 157 ? -42.350 7.023 16.925 1.00 80.25 157 GLY A O 1
ATOM 1189 N N . ASP A 1 158 ? -40.382 7.996 17.334 1.00 82.75 158 ASP A N 1
ATOM 1190 C CA . ASP A 1 158 ? -40.120 8.364 15.934 1.00 82.75 158 ASP A CA 1
ATOM 1191 C C . ASP A 1 158 ? -39.707 7.106 15.141 1.00 82.75 158 ASP A C 1
ATOM 1193 O O . ASP A 1 158 ? -38.516 6.809 15.061 1.00 82.75 158 ASP A O 1
ATOM 1197 N N . ASP A 1 159 ? -40.675 6.407 14.549 1.00 84.81 159 ASP A N 1
ATOM 1198 C CA . ASP A 1 159 ? -40.519 5.134 13.825 1.00 84.81 159 ASP A CA 1
ATOM 1199 C C . ASP A 1 159 ? -39.767 5.224 12.484 1.00 84.81 159 ASP A C 1
ATOM 1201 O O . ASP A 1 159 ? -39.438 4.200 11.889 1.00 84.81 159 ASP A O 1
ATOM 1205 N N . VAL A 1 160 ? -39.536 6.418 11.926 1.00 83.56 160 VAL A N 1
ATOM 1206 C CA . VAL A 1 160 ? -38.948 6.541 10.578 1.00 83.56 160 VAL A CA 1
ATOM 1207 C C . VAL A 1 160 ? -37.775 7.511 10.526 1.00 83.56 160 VAL A C 1
ATOM 1209 O O . VAL A 1 160 ? -37.950 8.725 10.630 1.00 83.56 160 VAL A O 1
ATOM 1212 N N . GLY A 1 161 ? -36.565 7.025 10.251 1.00 66.88 161 GLY A N 1
ATOM 1213 C CA . GLY A 1 161 ? -35.448 7.822 9.718 1.00 66.88 161 GLY A CA 1
ATOM 1214 C C . GLY A 1 161 ? -34.252 8.030 10.654 1.00 66.88 161 GLY A C 1
ATOM 1215 O O . GLY A 1 161 ? -33.474 8.962 10.438 1.00 66.88 161 GLY A O 1
ATOM 1216 N N . ASN A 1 162 ? -34.102 7.197 11.685 1.00 73.44 162 ASN A N 1
ATOM 1217 C CA . ASN A 1 162 ? -32.906 7.131 12.537 1.00 73.44 162 ASN A CA 1
ATOM 1218 C C . ASN A 1 162 ? -32.149 5.787 12.396 1.00 73.44 162 ASN A C 1
ATOM 1220 O O . ASN A 1 162 ? -30.972 5.708 12.756 1.00 73.44 162 ASN A O 1
ATOM 1224 N N . ASN A 1 163 ? -32.793 4.772 11.810 1.00 84.25 163 ASN A N 1
ATOM 1225 C CA . ASN A 1 163 ? -32.310 3.414 11.565 1.00 84.25 163 ASN A CA 1
ATOM 1226 C C . ASN A 1 163 ? -31.849 2.653 12.832 1.00 84.25 163 ASN A C 1
ATOM 1228 O O . ASN A 1 163 ? -30.905 1.854 12.764 1.00 84.25 163 ASN A O 1
ATOM 1232 N N . THR A 1 164 ? -32.476 2.897 13.991 1.00 77.69 164 THR A N 1
ATOM 1233 C CA . THR A 1 164 ? -32.247 2.140 15.237 1.00 77.69 164 THR A CA 1
ATOM 1234 C C . THR A 1 164 ? -33.296 1.042 15.475 1.00 77.69 164 THR A C 1
ATOM 1236 O O . THR A 1 164 ? -34.086 0.711 14.597 1.00 77.69 164 THR A O 1
ATOM 1239 N N . ASP A 1 165 ? -33.230 0.344 16.614 1.00 77.12 165 ASP A N 1
ATOM 1240 C CA . ASP A 1 165 ? -34.063 -0.846 16.881 1.00 77.12 165 ASP A CA 1
ATOM 1241 C C . ASP A 1 165 ? -35.554 -0.529 17.127 1.00 77.12 165 ASP A C 1
ATOM 1243 O O . ASP A 1 165 ? -36.370 -1.448 17.176 1.00 77.12 165 ASP A O 1
ATOM 1247 N N . ASP A 1 166 ? -35.876 0.754 17.281 1.00 75.94 166 ASP A N 1
ATOM 1248 C CA . ASP A 1 166 ? -37.198 1.379 17.371 1.00 75.94 166 ASP A CA 1
ATOM 1249 C C . ASP A 1 166 ? -37.689 1.975 16.036 1.00 75.94 166 ASP A C 1
ATOM 1251 O O . ASP A 1 166 ? -38.797 2.485 15.982 1.00 75.94 166 ASP A O 1
ATOM 1255 N N . ASP A 1 167 ? -36.923 1.881 14.945 1.00 84.81 167 ASP A N 1
ATOM 1256 C CA . ASP A 1 167 ? -37.404 2.287 13.618 1.00 84.81 167 ASP A CA 1
ATOM 1257 C C . ASP A 1 167 ? -38.140 1.130 12.901 1.00 84.81 167 ASP A C 1
ATOM 1259 O O . ASP A 1 167 ? -37.879 -0.065 13.102 1.00 84.81 167 ASP A O 1
ATOM 1263 N N . THR A 1 168 ? -39.032 1.495 11.987 1.00 90.56 168 THR A N 1
ATOM 1264 C CA . THR A 1 168 ? -39.685 0.638 11.000 1.00 90.56 168 THR A CA 1
ATOM 1265 C C . THR A 1 168 ? -38.653 -0.081 10.126 1.00 90.56 168 THR A C 1
ATOM 1267 O O . THR A 1 168 ? -37.740 0.544 9.585 1.00 90.56 168 THR A O 1
ATOM 1270 N N . TYR A 1 169 ? -38.805 -1.387 9.887 1.00 93.38 169 TYR A N 1
ATOM 1271 C CA . TYR A 1 169 ? -37.932 -2.110 8.951 1.00 93.38 169 TYR A CA 1
ATOM 1272 C C . TYR A 1 169 ? -38.574 -3.341 8.309 1.00 93.38 169 TYR A C 1
ATOM 1274 O O . TYR A 1 169 ? -39.566 -3.896 8.779 1.00 93.38 169 TYR A O 1
ATOM 1282 N N . MET A 1 170 ? -37.933 -3.813 7.235 1.00 94.69 170 MET A N 1
ATOM 1283 C CA . MET A 1 170 ? -38.210 -5.096 6.591 1.00 94.69 170 MET A CA 1
ATOM 1284 C C . MET A 1 170 ? -36.980 -6.021 6.624 1.00 94.69 170 MET A C 1
ATOM 1286 O O . MET A 1 170 ? -35.932 -5.713 6.058 1.00 94.69 170 MET A O 1
ATOM 1290 N N . SER A 1 171 ? -37.146 -7.199 7.217 1.00 94.19 171 SER A N 1
ATOM 1291 C CA . SER A 1 171 ? -36.264 -8.364 7.107 1.00 94.19 171 SER A CA 1
ATOM 1292 C C . SER A 1 171 ? -36.885 -9.401 6.154 1.00 94.19 171 SER A C 1
ATOM 1294 O O . SER A 1 171 ? -38.100 -9.612 6.123 1.00 94.19 171 SER A O 1
ATOM 1296 N N . VAL A 1 172 ? -36.052 -10.070 5.353 1.00 95.31 172 VAL A N 1
ATOM 1297 C CA . VAL A 1 172 ? -36.463 -11.014 4.303 1.00 95.31 172 VAL A CA 1
ATOM 1298 C C . VAL A 1 172 ? -35.676 -12.316 4.418 1.00 95.31 172 VAL A C 1
ATOM 1300 O O . VAL A 1 172 ? -34.455 -12.345 4.246 1.00 95.31 172 VAL A O 1
ATOM 1303 N N . HIS A 1 173 ? -36.392 -13.422 4.626 1.00 93.31 173 HIS A N 1
ATOM 1304 C CA . HIS A 1 173 ? -35.817 -14.766 4.651 1.00 93.31 173 HIS A CA 1
ATOM 1305 C C . HIS A 1 173 ? -36.228 -15.538 3.401 1.00 93.31 173 HIS A C 1
ATOM 1307 O O . HIS A 1 173 ? -37.413 -15.668 3.111 1.00 93.31 173 HIS A O 1
ATOM 1313 N N . PHE A 1 174 ? -35.268 -16.100 2.673 1.00 94.50 174 PHE A N 1
ATOM 1314 C CA . PHE A 1 174 ? -35.524 -16.781 1.404 1.00 94.50 174 PHE A CA 1
ATOM 1315 C C . PHE A 1 174 ? -35.818 -18.277 1.553 1.00 94.50 174 PHE A C 1
ATOM 1317 O O . PHE A 1 174 ? -35.304 -18.953 2.448 1.00 94.50 174 PHE A O 1
ATOM 1324 N N . ASN A 1 175 ? -36.590 -18.809 0.606 1.00 93.69 175 ASN A N 1
ATOM 1325 C CA . ASN A 1 175 ? -36.528 -20.223 0.248 1.00 93.69 175 ASN A CA 1
ATOM 1326 C C . ASN A 1 175 ? -35.338 -20.478 -0.702 1.00 93.69 175 ASN A C 1
ATOM 1328 O O . ASN A 1 175 ? -34.853 -19.545 -1.347 1.00 93.69 175 ASN A O 1
ATOM 1332 N N . PRO A 1 176 ? -34.857 -21.729 -0.843 1.00 91.94 176 PRO A N 1
ATOM 1333 C CA . PRO A 1 176 ? -33.778 -22.038 -1.774 1.00 91.94 176 PRO A CA 1
ATOM 1334 C C . PRO A 1 176 ? -34.136 -21.696 -3.228 1.00 91.94 176 PRO A C 1
ATOM 1336 O O . PRO A 1 176 ? -35.063 -22.263 -3.813 1.00 91.94 176 PRO A O 1
ATOM 1339 N N . VAL A 1 177 ? -33.357 -20.805 -3.840 1.00 93.25 177 VAL A N 1
ATOM 1340 C CA . VAL A 1 177 ? -33.549 -20.381 -5.231 1.00 93.25 177 VAL A CA 1
ATOM 1341 C C . VAL A 1 177 ? -32.996 -21.451 -6.163 1.00 93.25 177 VAL A C 1
ATOM 1343 O O . VAL A 1 177 ? -31.853 -21.894 -6.023 1.00 93.25 177 VAL A O 1
ATOM 1346 N N . LYS A 1 178 ? -33.812 -21.877 -7.130 1.00 93.44 178 LYS A N 1
ATOM 1347 C CA . LYS A 1 178 ? -33.426 -22.839 -8.171 1.00 93.44 178 LYS A CA 1
ATOM 1348 C C . LYS A 1 178 ? -33.178 -22.105 -9.474 1.00 93.44 178 LYS A C 1
ATOM 1350 O O . LYS A 1 178 ? -33.986 -21.272 -9.869 1.00 93.44 178 LYS A O 1
ATOM 1355 N N . PHE A 1 179 ? -32.101 -22.430 -10.173 1.00 92.31 179 PHE A N 1
ATOM 1356 C CA . PHE A 1 179 ? -31.721 -21.788 -11.432 1.00 92.31 179 PHE A CA 1
ATOM 1357 C C . PHE A 1 179 ? -30.897 -22.740 -12.296 1.00 92.31 179 PHE A C 1
ATOM 1359 O O . PHE A 1 179 ? -30.343 -23.724 -11.811 1.00 92.31 179 PHE A O 1
ATOM 1366 N N . VAL A 1 180 ? -30.812 -22.459 -13.593 1.00 88.75 180 VAL A N 1
ATOM 1367 C CA . VAL A 1 180 ? -29.965 -23.219 -14.518 1.00 88.75 180 VAL A CA 1
ATOM 1368 C C . VAL A 1 180 ? -28.684 -22.442 -14.768 1.00 88.75 180 VAL A C 1
ATOM 1370 O O . VAL A 1 180 ? -28.724 -21.348 -15.339 1.00 88.75 180 VAL A O 1
ATOM 1373 N N . LEU A 1 181 ? -27.551 -23.037 -14.393 1.00 83.06 181 LEU A N 1
ATOM 1374 C CA . LEU A 1 181 ? -26.263 -22.631 -14.941 1.00 83.06 181 LEU A CA 1
ATOM 1375 C C . LEU A 1 181 ? -26.062 -23.346 -16.268 1.00 83.06 181 LEU A C 1
ATOM 1377 O O . LEU A 1 181 ? -26.136 -24.572 -16.347 1.00 83.06 181 LEU A O 1
ATOM 1381 N N . THR A 1 182 ? -25.737 -22.574 -17.294 1.00 71.31 182 THR A N 1
ATOM 1382 C CA . THR A 1 182 ? -25.068 -23.116 -18.471 1.00 71.31 182 THR A CA 1
ATOM 1383 C C . THR A 1 182 ? -23.586 -22.772 -18.372 1.00 71.31 182 THR A C 1
ATOM 1385 O O . THR A 1 182 ? -23.216 -21.724 -17.831 1.00 71.31 182 THR A O 1
ATOM 1388 N N . ASP A 1 183 ? -22.723 -23.642 -18.889 1.00 57.31 183 ASP A N 1
ATOM 1389 C CA . ASP A 1 183 ? -21.470 -23.160 -19.469 1.00 57.31 183 ASP A CA 1
ATOM 1390 C C . ASP A 1 183 ? -21.827 -22.037 -20.421 1.00 57.31 183 ASP A C 1
ATOM 1392 O O . ASP A 1 183 ? -22.719 -22.236 -21.247 1.00 57.31 183 ASP A O 1
ATOM 1396 N N . MET A 1 184 ? -21.187 -20.867 -20.292 1.00 43.88 184 MET A N 1
ATOM 1397 C CA . MET A 1 184 ? -21.371 -19.826 -21.298 1.00 43.88 184 MET A CA 1
ATOM 1398 C C . MET A 1 184 ? -21.210 -20.519 -22.645 1.00 43.88 184 MET A C 1
ATOM 1400 O O . MET A 1 184 ? -20.174 -21.164 -22.845 1.00 43.88 184 MET A O 1
ATOM 1404 N N . PRO A 1 185 ? -22.241 -20.499 -23.519 1.00 35.66 185 PRO A N 1
ATOM 1405 C CA . PRO A 1 185 ? -22.084 -21.120 -24.808 1.00 35.66 185 PRO A CA 1
ATOM 1406 C C . PRO A 1 185 ? -20.834 -20.493 -25.384 1.00 35.66 185 PRO A C 1
ATOM 1408 O O . PRO A 1 185 ? -20.646 -19.276 -25.280 1.00 35.66 185 PRO A O 1
ATOM 1411 N N . VAL A 1 186 ? -20.005 -21.322 -26.003 1.00 34.56 186 VAL A N 1
ATOM 1412 C CA . VAL A 1 186 ? -19.070 -20.819 -26.989 1.00 34.56 186 VAL A CA 1
ATOM 1413 C C . VAL A 1 186 ? -19.944 -20.345 -28.161 1.00 34.56 186 VAL A C 1
ATOM 1415 O O . VAL A 1 186 ? -20.022 -20.979 -29.208 1.00 34.56 186 VAL A O 1
ATOM 1418 N N . VAL A 1 187 ? -20.614 -19.193 -27.961 1.00 26.84 187 VAL A N 1
ATOM 1419 C CA . VAL A 1 187 ? -20.483 -18.064 -28.878 1.00 26.84 187 VAL A CA 1
ATOM 1420 C C . VAL A 1 187 ? -19.027 -18.158 -29.288 1.00 26.84 187 VAL A C 1
ATOM 1422 O O . VAL A 1 187 ? -18.183 -18.067 -28.386 1.00 26.84 187 VAL A O 1
ATOM 1425 N N . PRO A 1 188 ? -18.727 -18.514 -30.551 1.00 30.22 188 PRO A N 1
ATOM 1426 C CA . PRO A 1 188 ? -17.353 -18.549 -31.004 1.00 30.22 188 PRO A CA 1
ATOM 1427 C C . PRO A 1 188 ? -16.790 -17.228 -30.541 1.00 30.22 188 PRO A C 1
ATOM 1429 O O . PRO A 1 188 ? -17.365 -16.189 -30.880 1.00 30.22 188 PRO A O 1
ATOM 1432 N N . ALA A 1 189 ? -15.798 -17.278 -29.646 1.00 27.39 189 ALA A N 1
ATOM 1433 C CA . ALA A 1 189 ? -15.223 -16.049 -29.143 1.00 27.39 189 ALA A CA 1
ATOM 1434 C C . ALA A 1 189 ? -14.877 -15.214 -30.377 1.00 27.39 189 ALA A C 1
ATOM 1436 O O . ALA A 1 189 ? -14.603 -15.779 -31.446 1.00 27.39 189 ALA A O 1
ATOM 1437 N N . GLU A 1 190 ? -14.844 -13.893 -30.256 1.00 33.81 190 GLU A N 1
ATOM 1438 C CA . GLU A 1 190 ? -13.990 -13.149 -31.170 1.00 33.81 190 GLU A CA 1
ATOM 1439 C C . GLU A 1 190 ? -12.597 -13.740 -30.969 1.00 33.81 190 GLU A C 1
ATOM 1441 O O . GLU A 1 190 ? -11.958 -13.474 -29.952 1.00 33.81 190 GLU A O 1
ATOM 1446 N N . PHE A 1 191 ? -12.241 -14.713 -31.825 1.00 35.78 191 PHE A N 1
ATOM 1447 C CA . PHE A 1 191 ? -11.277 -15.743 -31.448 1.00 35.78 191 PHE A CA 1
ATOM 1448 C C . PHE A 1 191 ? -9.994 -14.986 -31.167 1.00 35.78 191 PHE A C 1
ATOM 1450 O O . PHE A 1 191 ? -9.489 -14.352 -32.108 1.00 35.78 191 PHE A O 1
ATOM 1457 N N . PRO A 1 192 ? -9.530 -14.959 -29.900 1.00 39.97 192 PRO A N 1
ATOM 1458 C CA . PRO A 1 192 ? -8.612 -13.929 -29.453 1.00 39.97 192 PRO A CA 1
ATOM 1459 C C . PRO A 1 192 ? -7.394 -14.015 -30.358 1.00 39.97 192 PRO A C 1
ATOM 1461 O O . PRO A 1 192 ? -6.873 -15.107 -30.603 1.00 39.97 192 PRO A O 1
ATOM 1464 N N . HIS A 1 193 ? -7.081 -12.886 -30.999 1.00 44.16 193 HIS A N 1
ATOM 1465 C CA . HIS A 1 193 ? -6.663 -12.795 -32.408 1.00 44.16 193 HIS A CA 1
ATOM 1466 C C . HIS A 1 193 ? -5.269 -13.370 -32.762 1.00 44.16 193 HIS A C 1
ATOM 1468 O O . HIS A 1 193 ? -4.731 -13.108 -33.836 1.00 44.16 193 HIS A O 1
ATOM 1474 N N . HIS A 1 194 ? -4.713 -14.198 -31.884 1.00 57.62 194 HIS A N 1
ATOM 1475 C CA . HIS A 1 194 ? -3.318 -14.596 -31.737 1.00 57.62 194 HIS A CA 1
ATOM 1476 C C . HIS A 1 194 ? -2.847 -15.762 -32.629 1.00 57.62 194 HIS A C 1
ATOM 1478 O O . HIS A 1 194 ? -1.692 -16.175 -32.515 1.00 57.62 194 HIS A O 1
ATOM 1484 N N . GLY A 1 195 ? -3.700 -16.299 -33.509 1.00 64.44 195 GLY A N 1
ATOM 1485 C CA . GLY A 1 195 ? -3.286 -17.272 -34.529 1.00 64.44 195 GLY A CA 1
ATOM 1486 C C . GLY A 1 195 ? -2.443 -16.623 -35.632 1.00 64.44 195 GLY A C 1
ATOM 1487 O O . GLY A 1 195 ? -2.687 -15.480 -36.015 1.00 64.44 195 GLY A O 1
ATOM 1488 N N . TYR A 1 196 ? -1.463 -17.351 -36.162 1.00 79.56 196 TYR A N 1
ATOM 1489 C CA . TYR A 1 196 ? -0.551 -16.859 -37.195 1.00 79.56 196 TYR A CA 1
ATOM 1490 C C . TYR A 1 196 ? -1.167 -17.003 -38.593 1.00 79.56 196 TYR A C 1
ATOM 1492 O O . TYR A 1 196 ? -1.738 -18.044 -38.916 1.00 79.56 196 TYR A O 1
ATOM 1500 N N . GLN A 1 197 ? -0.997 -15.994 -39.446 1.00 87.06 197 GLN A N 1
ATOM 1501 C CA . GLN A 1 197 ? -1.120 -16.159 -40.891 1.00 87.06 197 GLN A CA 1
ATOM 1502 C C . GLN A 1 197 ? 0.176 -16.760 -41.447 1.00 87.06 197 GLN A C 1
ATOM 1504 O O . GLN A 1 197 ? 1.278 -16.374 -41.050 1.00 87.06 197 GLN A O 1
ATOM 1509 N N . VAL A 1 198 ? 0.036 -17.684 -42.396 1.00 90.69 198 VAL A N 1
ATOM 1510 C CA . VAL A 1 198 ? 1.152 -18.317 -43.112 1.00 90.69 198 VAL A CA 1
ATOM 1511 C C . VAL A 1 198 ? 1.119 -17.805 -44.553 1.00 90.69 198 VAL A C 1
ATOM 1513 O O . VAL A 1 198 ? 0.408 -18.350 -45.395 1.00 90.69 198 VAL A O 1
ATOM 1516 N N . GLY A 1 199 ? 1.815 -16.696 -44.814 1.00 89.81 199 GLY A N 1
ATOM 1517 C CA . GLY A 1 199 ? 1.833 -16.005 -46.108 1.00 89.81 199 GLY A CA 1
ATOM 1518 C C . GLY A 1 199 ? 2.919 -16.526 -47.044 1.00 89.81 199 GLY A C 1
ATOM 1519 O O . GLY A 1 199 ? 4.018 -16.823 -46.595 1.00 89.81 199 GLY A O 1
ATOM 1520 N N . ASN A 1 200 ? 2.654 -16.635 -48.342 1.00 92.06 200 ASN A N 1
ATOM 1521 C CA . ASN A 1 200 ? 3.666 -16.993 -49.334 1.00 92.06 200 ASN A CA 1
ATOM 1522 C C . ASN A 1 200 ? 4.442 -15.753 -49.802 1.00 92.06 200 ASN A C 1
ATOM 1524 O O . ASN A 1 200 ? 3.839 -14.722 -50.104 1.00 92.06 200 ASN A O 1
ATOM 1528 N N . LYS A 1 201 ? 5.771 -15.861 -49.921 1.00 86.06 201 LYS A N 1
ATOM 1529 C CA . LYS A 1 201 ? 6.633 -14.727 -50.289 1.00 86.06 201 LYS A CA 1
ATOM 1530 C C . LYS A 1 201 ? 6.371 -14.219 -51.714 1.00 86.06 201 LYS A C 1
ATOM 1532 O O . LYS A 1 201 ? 6.338 -13.011 -51.917 1.00 86.06 201 LYS A O 1
ATOM 1537 N N . GLN A 1 202 ? 6.168 -15.111 -52.689 1.00 88.50 202 GLN A N 1
ATOM 1538 C CA . GLN A 1 202 ? 5.961 -14.713 -54.089 1.00 88.50 202 GLN A CA 1
ATOM 1539 C C . GLN A 1 202 ? 4.562 -14.145 -54.352 1.00 88.50 202 GLN A C 1
ATOM 1541 O O . GLN A 1 202 ? 4.426 -13.210 -55.140 1.00 88.50 202 GLN A O 1
ATOM 1546 N N . SER A 1 203 ? 3.520 -14.754 -53.776 1.00 83.88 203 SER A N 1
ATOM 1547 C CA . SER A 1 203 ? 2.130 -14.402 -54.100 1.00 83.88 203 SER A CA 1
ATOM 1548 C C . SER A 1 203 ? 1.525 -13.345 -53.177 1.00 83.88 203 SER A C 1
ATOM 1550 O O . SER A 1 203 ? 0.526 -12.733 -53.545 1.00 83.88 203 SER A O 1
ATOM 1552 N N . GLY A 1 204 ? 2.074 -13.158 -51.970 1.00 81.94 204 GLY A N 1
ATOM 1553 C CA . GLY A 1 204 ? 1.467 -12.338 -50.914 1.00 81.94 204 GLY A CA 1
ATOM 1554 C C . GLY A 1 204 ? 0.168 -12.920 -50.331 1.00 81.94 204 GLY A C 1
ATOM 1555 O O . GLY A 1 204 ? -0.401 -12.343 -49.405 1.00 81.94 204 GLY A O 1
ATOM 1556 N N . MET A 1 205 ? -0.304 -14.058 -50.850 1.00 88.06 205 MET A N 1
ATOM 1557 C CA . MET A 1 205 ? -1.491 -14.772 -50.377 1.00 88.06 205 MET A CA 1
ATOM 1558 C C . MET A 1 205 ? -1.164 -15.625 -49.153 1.00 88.06 205 MET A C 1
ATOM 1560 O O . MET A 1 205 ? -0.006 -15.962 -48.907 1.00 88.06 205 MET A O 1
ATOM 1564 N N . VAL A 1 206 ? -2.187 -15.998 -48.390 1.00 93.00 206 VAL A N 1
ATOM 1565 C CA . VAL A 1 206 ? -2.045 -16.745 -47.134 1.00 93.00 206 VAL A CA 1
ATOM 1566 C C . VAL A 1 206 ? -2.689 -18.123 -47.220 1.00 93.00 206 VAL A C 1
ATOM 1568 O O . VAL A 1 206 ? -3.580 -18.360 -48.036 1.00 93.00 206 VAL A O 1
ATOM 1571 N N . LEU A 1 207 ? -2.222 -19.032 -46.365 1.00 94.75 207 LEU A N 1
ATOM 1572 C CA . LEU A 1 207 ? -2.870 -20.311 -46.099 1.00 94.75 207 LEU A CA 1
ATOM 1573 C C . LEU A 1 207 ? -4.303 -20.073 -45.590 1.00 94.75 207 LEU A C 1
ATOM 1575 O O . LEU A 1 207 ? -4.505 -19.247 -44.703 1.00 94.75 207 LEU A O 1
ATOM 1579 N N . ASP A 1 208 ? -5.279 -20.785 -46.150 1.00 94.56 208 ASP A N 1
ATOM 1580 C CA . ASP A 1 208 ? -6.714 -20.537 -45.952 1.00 94.56 208 ASP A CA 1
ATOM 1581 C C . ASP A 1 208 ? -7.492 -21.866 -45.899 1.00 94.56 208 ASP A C 1
ATOM 1583 O O . ASP A 1 208 ? -7.233 -22.782 -46.685 1.00 94.56 208 ASP A O 1
ATOM 1587 N N . VAL A 1 209 ? -8.437 -22.000 -44.965 1.00 94.12 209 VAL A N 1
ATOM 1588 C CA . VAL A 1 209 ? -9.410 -23.105 -44.929 1.00 94.12 209 VAL A CA 1
ATOM 1589 C C . VAL A 1 209 ? -10.544 -22.782 -45.898 1.00 94.12 209 VAL A C 1
ATOM 1591 O O . VAL A 1 209 ? -11.354 -21.891 -45.637 1.00 94.12 209 VAL A O 1
ATOM 1594 N N . GLN A 1 210 ? -10.632 -23.535 -46.999 1.00 90.44 210 GLN A N 1
ATOM 1595 C CA . GLN A 1 210 ? -11.438 -23.149 -48.154 1.00 90.44 210 GLN A CA 1
ATOM 1596 C C . GLN A 1 210 ? -12.905 -22.878 -47.782 1.00 90.44 210 GLN A C 1
ATOM 1598 O O . GLN A 1 210 ? -13.600 -23.741 -47.240 1.00 90.44 210 GLN A O 1
ATOM 1603 N N . GLY A 1 211 ? -13.380 -21.673 -48.110 1.00 85.00 211 GLY A N 1
ATOM 1604 C CA . GLY A 1 211 ? -14.770 -21.262 -47.895 1.00 85.00 211 GLY A CA 1
ATOM 1605 C C . GLY A 1 211 ? -15.166 -21.088 -46.426 1.00 85.00 211 GLY A C 1
ATOM 1606 O O . GLY A 1 211 ? -16.359 -21.057 -46.138 1.00 85.00 211 GLY A O 1
ATOM 1607 N N . SER A 1 212 ? -14.201 -21.008 -45.501 1.00 85.12 212 SER A N 1
ATOM 1608 C CA . SER A 1 212 ? -14.445 -20.912 -44.053 1.00 85.12 212 SER A CA 1
ATOM 1609 C C . SER A 1 212 ? -15.245 -22.089 -43.467 1.00 85.12 212 SER A C 1
ATOM 1611 O O . SER A 1 212 ? -15.897 -21.960 -42.431 1.00 85.12 212 SER A O 1
ATOM 1613 N N . ILE A 1 213 ? -15.203 -23.259 -44.114 1.00 86.25 213 ILE A N 1
ATOM 1614 C CA . ILE A 1 213 ? -15.967 -24.440 -43.693 1.00 86.25 213 ILE A CA 1
ATOM 1615 C C . ILE A 1 213 ? -15.195 -25.187 -42.594 1.00 86.25 213 ILE A C 1
ATOM 1617 O O . ILE A 1 213 ? -14.150 -25.783 -42.842 1.00 86.25 213 ILE A O 1
ATOM 1621 N N . ALA A 1 214 ? -15.732 -25.191 -41.374 1.00 87.75 214 ALA A N 1
ATOM 1622 C CA . ALA A 1 214 ? -15.109 -25.725 -40.154 1.00 87.75 214 ALA A CA 1
ATOM 1623 C C . ALA A 1 214 ? -15.176 -27.269 -39.987 1.00 87.75 214 ALA A C 1
ATOM 1625 O O . ALA A 1 214 ? -15.178 -27.773 -38.865 1.00 87.75 214 ALA A O 1
ATOM 1626 N N . THR A 1 215 ? -15.276 -28.042 -41.076 1.00 87.06 215 THR A N 1
ATOM 1627 C CA . THR A 1 215 ? -15.491 -29.505 -41.026 1.00 87.06 215 THR A CA 1
ATOM 1628 C C . THR A 1 215 ? -14.238 -30.321 -41.347 1.00 87.06 215 THR A C 1
ATOM 1630 O O . THR A 1 215 ? -13.373 -29.882 -42.111 1.00 87.06 215 THR A O 1
ATOM 1633 N N . GLU A 1 216 ? -14.171 -31.559 -40.835 1.00 84.62 216 GLU A N 1
ATOM 1634 C CA . GLU A 1 216 ? -13.154 -32.541 -41.242 1.00 84.62 216 GLU A CA 1
ATOM 1635 C C . GLU A 1 216 ? -13.103 -32.695 -42.770 1.00 84.62 216 GLU A C 1
ATOM 1637 O O . GLU A 1 216 ? -14.132 -32.681 -43.448 1.00 84.62 216 GLU A O 1
ATOM 1642 N N . LYS A 1 217 ? -11.891 -32.889 -43.301 1.00 86.31 217 LYS A N 1
ATOM 1643 C CA . LYS A 1 217 ? -11.584 -33.106 -44.725 1.00 86.31 217 LYS A CA 1
ATOM 1644 C C . LYS A 1 217 ? -11.855 -31.916 -45.650 1.00 86.31 217 LYS A C 1
ATOM 1646 O O . LYS A 1 217 ? -11.666 -32.061 -46.857 1.00 86.31 217 LYS A O 1
ATOM 1651 N N . ASN A 1 218 ? -12.223 -30.748 -45.118 1.00 90.62 218 ASN A N 1
ATOM 1652 C CA . ASN A 1 218 ? -12.328 -29.537 -45.928 1.00 90.62 218 ASN A CA 1
ATOM 1653 C C . ASN A 1 218 ? -10.941 -29.117 -46.469 1.00 90.62 218 ASN A C 1
ATOM 1655 O O . ASN A 1 218 ? -9.971 -29.170 -45.699 1.00 90.62 218 ASN A O 1
ATOM 1659 N N . PRO A 1 219 ? -10.806 -28.720 -47.751 1.00 92.00 219 PRO A N 1
ATOM 1660 C CA . PRO A 1 219 ? -9.516 -28.356 -48.326 1.00 92.00 219 PRO A CA 1
ATOM 1661 C C . PRO A 1 219 ? -8.855 -27.158 -47.640 1.00 92.00 219 PRO A C 1
ATOM 1663 O O . PRO A 1 219 ? -9.520 -26.238 -47.164 1.00 92.00 219 PRO A O 1
ATOM 1666 N N . VAL A 1 220 ? -7.525 -27.155 -47.656 1.00 93.44 220 VAL A N 1
ATOM 1667 C CA . VAL A 1 220 ? -6.704 -25.997 -47.291 1.00 93.44 220 VAL A CA 1
ATOM 1668 C C . VAL A 1 220 ? -5.899 -25.593 -48.522 1.00 93.44 220 VAL A C 1
ATOM 1670 O O . VAL A 1 220 ? -5.262 -26.430 -49.165 1.00 93.44 220 VAL A O 1
ATOM 1673 N N . TRP A 1 221 ? -5.971 -24.317 -48.879 1.00 93.81 221 TRP A N 1
ATOM 1674 C CA . TRP A 1 221 ? -5.442 -23.751 -50.126 1.00 93.81 221 TRP A CA 1
ATOM 1675 C C . TRP A 1 221 ? -4.718 -22.422 -49.853 1.00 93.81 221 TRP A C 1
ATOM 1677 O O . TRP A 1 221 ? -4.601 -22.033 -48.689 1.00 93.81 221 TRP A O 1
ATOM 1687 N N . GLN A 1 222 ? -4.210 -21.731 -50.883 1.00 91.75 222 GLN A N 1
ATOM 1688 C CA . GLN A 1 222 ? -3.851 -20.314 -50.724 1.00 91.75 222 GLN A CA 1
ATOM 1689 C C . GLN A 1 222 ? -4.998 -19.411 -51.189 1.00 91.75 222 GLN A C 1
ATOM 1691 O O . GLN A 1 222 ? -5.604 -19.661 -52.237 1.00 91.75 222 GLN A O 1
ATOM 1696 N N . TYR A 1 223 ? -5.241 -18.330 -50.451 1.00 89.56 223 TYR A N 1
ATOM 1697 C CA . TYR A 1 223 ? -6.239 -17.320 -50.788 1.00 89.56 223 TYR A CA 1
ATOM 1698 C C . TYR A 1 223 ? -5.742 -15.905 -50.464 1.00 89.56 223 TYR A C 1
ATOM 1700 O O . TYR A 1 223 ? -4.824 -15.715 -49.661 1.00 89.56 223 TYR A O 1
ATOM 1708 N N . GLN A 1 224 ? -6.342 -14.898 -51.100 1.00 85.69 224 GLN A N 1
ATOM 1709 C CA . GLN A 1 224 ? -6.075 -13.494 -50.785 1.00 85.69 224 GLN A CA 1
ATOM 1710 C C . GLN A 1 224 ? -6.318 -13.229 -49.290 1.00 85.69 224 GLN A C 1
ATOM 1712 O O . GLN A 1 224 ? -7.336 -13.660 -48.744 1.00 85.69 224 GLN A O 1
ATOM 1717 N N . SER A 1 225 ? -5.404 -12.517 -48.622 1.00 83.31 225 SER A N 1
ATOM 1718 C CA . SER A 1 225 ? -5.570 -12.218 -47.195 1.00 83.31 225 SER A CA 1
ATOM 1719 C C . SER A 1 225 ? -6.853 -11.413 -46.957 1.00 83.31 225 SER A C 1
ATOM 1721 O O . SER A 1 225 ? -7.031 -10.340 -47.529 1.00 83.31 225 SER A O 1
ATOM 1723 N N . ASN A 1 226 ? -7.738 -11.959 -46.124 1.00 75.50 226 ASN A N 1
ATOM 1724 C CA . ASN A 1 226 ? -8.991 -11.370 -45.648 1.00 75.50 226 ASN A CA 1
ATOM 1725 C C . ASN A 1 226 ? -9.057 -11.341 -44.105 1.00 75.50 226 ASN A C 1
ATOM 1727 O O . ASN A 1 226 ? -10.101 -11.042 -43.534 1.00 75.50 226 ASN A O 1
ATOM 1731 N N . LEU A 1 227 ? -7.947 -11.691 -43.438 1.00 69.62 227 LEU A N 1
ATOM 1732 C CA . LEU A 1 227 ? -7.761 -11.724 -41.981 1.00 69.62 227 LEU A CA 1
ATOM 1733 C C . LEU A 1 227 ? -8.735 -12.635 -41.202 1.00 69.62 227 LEU A C 1
ATOM 1735 O O . LEU A 1 227 ? -8.700 -12.634 -39.969 1.00 69.62 227 LEU A O 1
ATOM 1739 N N . SER A 1 228 ? -9.571 -13.440 -41.862 1.00 78.81 228 SER A N 1
ATOM 1740 C CA . SER A 1 228 ? -10.563 -14.297 -41.198 1.00 78.81 228 SER A CA 1
ATOM 1741 C C . SER A 1 228 ? -9.933 -15.411 -40.349 1.00 78.81 228 SER A C 1
ATOM 1743 O O . SER A 1 228 ? -8.763 -15.764 -40.508 1.00 78.81 228 SER A O 1
ATOM 1745 N N . ALA A 1 229 ? -10.724 -16.025 -39.461 1.00 79.75 229 ALA A N 1
ATOM 1746 C CA . ALA A 1 229 ? -10.288 -17.181 -38.670 1.00 79.75 229 ALA A CA 1
ATOM 1747 C C . ALA A 1 229 ? -9.851 -18.381 -39.539 1.00 79.75 229 ALA A C 1
ATOM 1749 O O . ALA A 1 229 ? -9.004 -19.164 -39.114 1.00 79.75 229 ALA A O 1
ATOM 1750 N N . ALA A 1 230 ? -10.369 -18.494 -40.770 1.00 85.56 230 ALA A N 1
ATOM 1751 C CA . ALA A 1 230 ? -9.968 -19.512 -41.743 1.00 85.56 230 ALA A CA 1
ATOM 1752 C C . ALA A 1 230 ? -8.508 -19.364 -42.210 1.00 85.56 230 ALA A C 1
ATOM 1754 O O . ALA A 1 230 ? -7.925 -20.331 -42.693 1.00 85.56 230 ALA A O 1
ATOM 1755 N N . GLN A 1 231 ? -7.914 -18.178 -42.046 1.00 91.12 231 GLN A N 1
ATOM 1756 C CA . GLN A 1 231 ? -6.546 -17.853 -42.464 1.00 91.12 231 GLN A CA 1
ATOM 1757 C C . GLN A 1 231 ? -5.537 -17.821 -41.314 1.00 91.12 231 GLN A C 1
ATOM 1759 O O . GLN A 1 231 ? -4.388 -17.415 -41.498 1.00 91.12 231 GLN A O 1
ATOM 1764 N N . ARG A 1 232 ? -5.969 -18.200 -40.108 1.00 87.12 232 ARG A N 1
ATOM 1765 C CA . ARG A 1 232 ? -5.161 -18.146 -38.890 1.00 87.12 232 ARG A CA 1
ATOM 1766 C C . ARG A 1 232 ? -4.954 -19.555 -38.346 1.00 87.12 232 ARG A C 1
ATOM 1768 O O . ARG A 1 232 ? -5.892 -20.350 -38.296 1.00 87.12 232 ARG A O 1
ATOM 1775 N N . PHE A 1 233 ? -3.722 -19.841 -37.941 1.00 88.06 233 PHE A N 1
ATOM 1776 C CA . PHE A 1 233 ? -3.309 -21.143 -37.433 1.00 88.06 233 PHE A CA 1
ATOM 1777 C C . PHE A 1 233 ? -2.509 -20.998 -36.134 1.00 88.06 233 PHE A C 1
ATOM 1779 O O . PHE A 1 233 ? -1.580 -20.192 -36.037 1.00 88.06 233 PHE A O 1
ATOM 1786 N N . THR A 1 234 ? -2.831 -21.816 -35.139 1.00 85.81 234 THR A N 1
ATOM 1787 C CA . THR A 1 234 ? -2.035 -22.007 -33.926 1.00 85.81 234 THR A CA 1
ATOM 1788 C C . THR A 1 234 ? -0.954 -23.050 -34.201 1.00 85.81 234 THR A C 1
ATOM 1790 O O . THR A 1 234 ? -1.252 -24.168 -34.624 1.00 85.81 234 THR A O 1
ATOM 1793 N N . LEU A 1 235 ? 0.309 -22.700 -33.944 1.00 79.25 235 LEU A N 1
ATOM 1794 C CA . LEU A 1 235 ? 1.434 -23.631 -34.032 1.00 79.25 235 LEU A CA 1
ATOM 1795 C C . LEU A 1 235 ? 1.603 -24.350 -32.686 1.00 79.25 235 LEU A C 1
ATOM 1797 O O . LEU A 1 235 ? 2.082 -23.756 -31.722 1.00 79.25 235 LEU A O 1
ATOM 1801 N N . GLU A 1 236 ? 1.234 -25.628 -32.621 1.00 78.94 236 GLU A N 1
ATOM 1802 C CA . GLU A 1 236 ? 1.472 -26.470 -31.444 1.00 78.94 236 GLU A CA 1
ATOM 1803 C C . GLU A 1 236 ? 2.790 -27.253 -31.607 1.00 78.94 236 GLU A C 1
ATOM 1805 O O . GLU A 1 236 ? 2.962 -27.939 -32.622 1.00 78.94 236 GLU A O 1
ATOM 1810 N N . PRO A 1 237 ? 3.725 -27.210 -30.638 1.00 62.94 237 PRO A N 1
ATOM 1811 C CA . PRO A 1 237 ? 4.952 -28.003 -30.695 1.00 62.94 237 PRO A CA 1
ATOM 1812 C C . PRO A 1 237 ? 4.678 -29.512 -30.774 1.00 62.94 237 PRO A C 1
ATOM 1814 O O . PRO A 1 237 ? 3.852 -30.058 -30.039 1.00 62.94 237 PRO A O 1
ATOM 1817 N N . ALA A 1 238 ? 5.412 -30.206 -31.642 1.00 68.06 238 ALA A N 1
ATOM 1818 C CA . ALA A 1 238 ? 5.355 -31.654 -31.794 1.00 68.06 238 ALA A CA 1
ATOM 1819 C C . ALA A 1 238 ? 6.758 -32.246 -31.987 1.00 68.06 238 ALA A C 1
ATOM 1821 O O . ALA A 1 238 ? 7.727 -31.553 -32.298 1.00 68.06 238 ALA A O 1
ATOM 1822 N N . GLN A 1 239 ? 6.892 -33.562 -31.812 1.00 71.12 239 GLN A N 1
ATOM 1823 C CA . GLN A 1 239 ? 8.181 -34.215 -32.017 1.00 71.12 239 GLN A CA 1
ATOM 1824 C C . GLN A 1 239 ? 8.621 -34.062 -33.484 1.00 71.12 239 GLN A C 1
ATOM 1826 O O . GLN A 1 239 ? 7.992 -34.602 -34.391 1.00 71.12 239 GLN A O 1
ATOM 1831 N N . GLY A 1 240 ? 9.706 -33.318 -33.710 1.00 68.50 240 GLY A N 1
ATOM 1832 C CA . GLY A 1 240 ? 10.266 -33.078 -35.042 1.00 68.50 240 GLY A CA 1
ATOM 1833 C C . GLY A 1 240 ? 9.587 -31.981 -35.875 1.00 68.50 240 GLY A C 1
ATOM 1834 O O . GLY A 1 240 ? 9.848 -31.936 -37.075 1.00 68.50 240 GLY A O 1
ATOM 1835 N N . GLY A 1 241 ? 8.746 -31.117 -35.290 1.00 80.56 241 GLY A N 1
ATOM 1836 C CA . GLY A 1 241 ? 8.146 -29.968 -35.985 1.00 80.56 241 GLY A CA 1
ATOM 1837 C C . GLY A 1 241 ? 6.968 -29.350 -35.225 1.00 80.56 241 GLY A C 1
ATOM 1838 O O . GLY A 1 241 ? 6.892 -29.436 -34.003 1.00 80.56 241 GLY A O 1
ATOM 1839 N N . TYR A 1 242 ? 6.024 -28.757 -35.952 1.00 85.50 242 TYR A N 1
ATOM 1840 C CA . TYR A 1 242 ? 4.807 -28.150 -35.412 1.00 85.50 242 TYR A CA 1
ATOM 1841 C C . TYR A 1 242 ? 3.559 -28.760 -36.043 1.00 85.50 242 TYR A C 1
ATOM 1843 O O . TYR A 1 242 ? 3.530 -29.061 -37.236 1.00 85.50 242 TYR A O 1
ATOM 1851 N N . LEU A 1 243 ? 2.505 -28.907 -35.250 1.00 85.75 243 LEU A N 1
ATOM 1852 C CA . LEU A 1 243 ? 1.150 -29.108 -35.744 1.00 85.75 243 LEU A CA 1
ATOM 1853 C C . LEU A 1 243 ? 0.537 -27.725 -36.004 1.00 85.75 243 LEU A C 1
ATOM 1855 O O . LEU A 1 243 ? 0.557 -26.871 -35.120 1.00 85.75 243 LEU A O 1
ATOM 1859 N N . LEU A 1 244 ? -0.015 -27.495 -37.196 1.00 92.12 244 LEU A N 1
ATOM 1860 C CA . LEU A 1 244 ? -0.735 -26.256 -37.517 1.00 92.12 244 LEU A CA 1
ATOM 1861 C C . LEU A 1 244 ? -2.232 -26.503 -37.303 1.00 92.12 244 LEU A C 1
ATOM 1863 O O . LEU A 1 244 ? -2.902 -27.046 -38.184 1.00 92.12 244 LEU A O 1
ATOM 1867 N N . ARG A 1 245 ? -2.745 -26.149 -36.121 1.00 92.00 245 ARG A N 1
ATOM 1868 C CA . ARG A 1 245 ? -4.181 -26.199 -35.810 1.00 92.00 245 ARG A CA 1
ATOM 1869 C C . ARG A 1 245 ? -4.856 -24.971 -36.413 1.00 92.00 245 ARG A C 1
ATOM 1871 O O . ARG A 1 245 ? -4.351 -23.870 -36.230 1.00 92.00 245 ARG A O 1
ATOM 1878 N N . SER A 1 246 ? -5.960 -25.130 -37.132 1.00 86.69 246 SER A N 1
ATOM 1879 C CA . SER A 1 246 ? -6.733 -23.987 -37.621 1.00 86.69 246 SER A CA 1
ATOM 1880 C C . SER A 1 246 ? -7.385 -23.227 -36.456 1.00 86.69 246 SER A C 1
ATOM 1882 O O . SER A 1 246 ? -7.602 -23.779 -35.378 1.00 86.69 246 SER A O 1
ATOM 1884 N N . ASN A 1 247 ? -7.701 -21.948 -36.661 1.00 85.50 247 ASN A N 1
ATOM 1885 C CA . ASN A 1 247 ? -8.453 -21.147 -35.696 1.00 85.50 247 ASN A CA 1
ATOM 1886 C C . ASN A 1 247 ? -9.957 -21.082 -36.010 1.00 85.50 247 ASN A C 1
ATOM 1888 O O . ASN A 1 247 ? -10.706 -20.578 -35.180 1.00 85.50 247 ASN A O 1
ATOM 1892 N N . ILE A 1 248 ? -10.417 -21.593 -37.163 1.00 81.25 248 ILE A N 1
ATOM 1893 C CA . ILE A 1 248 ? -11.859 -21.742 -37.450 1.00 81.25 248 ILE A CA 1
ATOM 1894 C C . ILE A 1 248 ? -12.420 -23.104 -37.010 1.00 81.25 248 ILE A C 1
ATOM 1896 O O . ILE A 1 248 ? -13.630 -23.285 -36.916 1.00 81.25 248 ILE A O 1
ATOM 1900 N N . SER A 1 249 ? -11.542 -24.070 -36.736 1.00 80.06 249 SER A N 1
ATOM 1901 C CA . SER A 1 249 ? -11.871 -25.372 -36.151 1.00 80.06 249 SER A CA 1
ATOM 1902 C C . SER A 1 249 ? -10.624 -25.957 -35.486 1.00 80.06 249 SER A C 1
ATOM 1904 O O . SER A 1 249 ? -9.530 -25.760 -36.007 1.00 80.06 249 SER A O 1
ATOM 1906 N N . ASP A 1 250 ? -10.750 -26.736 -34.406 1.00 80.88 250 ASP A N 1
ATOM 1907 C CA . ASP A 1 250 ? -9.613 -27.418 -33.743 1.00 80.88 250 ASP A CA 1
ATOM 1908 C C . ASP A 1 250 ? -9.009 -28.588 -34.569 1.00 80.88 250 ASP A C 1
ATOM 1910 O O . ASP A 1 250 ? -8.480 -29.568 -34.035 1.00 80.88 250 ASP A O 1
ATOM 1914 N N . LEU A 1 251 ? -9.108 -28.499 -35.895 1.00 91.00 251 LEU A N 1
ATOM 1915 C CA . LEU A 1 251 ? -8.586 -29.432 -36.883 1.00 91.00 251 LEU A CA 1
ATOM 1916 C C . LEU A 1 251 ? -7.213 -28.962 -37.383 1.00 91.00 251 LEU A C 1
ATOM 1918 O O . LEU A 1 251 ? -6.851 -27.792 -37.286 1.00 91.00 251 LEU A O 1
ATOM 1922 N N . TYR A 1 252 ? -6.431 -29.888 -37.924 1.00 93.44 252 TYR A N 1
ATOM 1923 C CA . TYR A 1 252 ? -5.008 -29.708 -38.190 1.00 93.44 252 TYR A CA 1
ATOM 1924 C C . TYR A 1 252 ? -4.693 -29.799 -39.680 1.00 93.44 252 TYR A C 1
ATOM 1926 O O . TYR A 1 252 ? -5.195 -30.685 -40.379 1.00 93.44 252 TYR A O 1
ATOM 1934 N N . PHE A 1 253 ? -3.823 -28.908 -40.155 1.00 95.12 253 PHE A N 1
ATOM 1935 C CA . PHE A 1 253 ? -3.354 -28.873 -41.537 1.00 95.12 253 PHE A CA 1
ATOM 1936 C C . PHE A 1 253 ? -2.607 -30.166 -41.894 1.00 95.12 253 PHE A C 1
ATOM 1938 O O . PHE A 1 253 ? -1.518 -30.451 -41.389 1.00 95.12 253 PHE A O 1
ATOM 1945 N N . THR A 1 254 ? -3.228 -30.960 -42.762 1.00 92.88 254 THR A N 1
ATOM 1946 C CA . THR A 1 254 ? -2.847 -32.333 -43.095 1.00 92.88 254 THR A CA 1
ATOM 1947 C C . THR A 1 254 ? -2.539 -32.446 -44.587 1.00 92.88 254 THR A C 1
ATOM 1949 O O . THR A 1 254 ? -3.284 -31.924 -45.418 1.00 92.88 254 THR A O 1
ATOM 1952 N N . VAL A 1 255 ? -1.476 -33.175 -44.944 1.00 91.00 255 VAL A N 1
ATOM 1953 C CA . VAL A 1 255 ? -1.114 -33.481 -46.341 1.00 91.00 255 VAL A CA 1
ATOM 1954 C C . VAL A 1 255 ? -1.048 -34.988 -46.596 1.00 91.00 255 VAL A C 1
ATOM 1956 O O . VAL A 1 255 ? -0.428 -35.729 -45.839 1.00 91.00 255 VAL A O 1
ATOM 1959 N N . ARG A 1 256 ? -1.661 -35.477 -47.681 1.00 83.81 256 ARG A N 1
ATOM 1960 C CA . ARG A 1 256 ? -1.567 -36.897 -48.090 1.00 83.81 256 ARG A CA 1
ATOM 1961 C C . ARG A 1 256 ? -1.556 -37.063 -49.606 1.00 83.81 256 ARG A C 1
ATOM 1963 O O . ARG A 1 256 ? -1.898 -36.137 -50.333 1.00 83.81 256 ARG A O 1
ATOM 1970 N N . LYS A 1 257 ? -1.207 -38.257 -50.089 1.00 76.62 257 LYS A N 1
ATOM 1971 C CA . LYS A 1 257 ? -1.424 -38.644 -51.495 1.00 76.62 257 LYS A CA 1
ATOM 1972 C C . LYS A 1 257 ? -2.905 -38.997 -51.734 1.00 76.62 257 LYS A C 1
ATOM 1974 O O . LYS A 1 257 ? -3.527 -39.528 -50.810 1.00 76.62 257 LYS A O 1
ATOM 1979 N N . PRO A 1 258 ? -3.472 -38.744 -52.929 1.00 64.06 258 PRO A N 1
ATOM 1980 C CA . PRO A 1 258 ? -4.796 -39.243 -53.298 1.00 64.06 258 PRO A CA 1
ATOM 1981 C C . PRO A 1 258 ? -4.887 -40.767 -53.151 1.00 64.06 258 PRO A C 1
ATOM 1983 O O . PRO A 1 258 ? -3.935 -41.485 -53.463 1.00 64.06 258 PRO A O 1
ATOM 1986 N N . GLU A 1 259 ? -6.037 -41.266 -52.704 1.00 59.75 259 GLU A N 1
ATOM 1987 C CA . GLU A 1 259 ? -6.332 -42.702 -52.744 1.00 59.75 259 GLU A CA 1
ATOM 1988 C C . GLU A 1 259 ? -6.699 -43.131 -54.177 1.00 59.75 259 GLU A C 1
ATOM 1990 O O . GLU A 1 259 ? -7.375 -42.370 -54.882 1.00 59.75 259 GLU A O 1
ATOM 1995 N N . PRO A 1 260 ? -6.294 -44.334 -54.632 1.00 50.81 260 PRO A N 1
ATOM 1996 C CA . PRO A 1 260 ? -6.656 -44.829 -55.957 1.00 50.81 260 PRO A CA 1
ATOM 1997 C C . PRO A 1 260 ? -8.180 -44.873 -56.147 1.00 50.81 260 PRO A C 1
ATOM 1999 O O . PRO A 1 260 ? -8.880 -45.563 -55.413 1.00 50.81 260 PRO A O 1
ATOM 2002 N N . GLY A 1 261 ? -8.688 -44.152 -57.151 1.00 50.00 261 GLY A N 1
ATOM 2003 C CA . GLY A 1 261 ? -10.109 -44.156 -57.521 1.00 50.00 261 GLY A CA 1
ATOM 2004 C C . GLY A 1 261 ? -10.991 -43.082 -56.868 1.00 50.00 261 GLY A C 1
ATOM 2005 O O . GLY A 1 261 ? -12.188 -43.064 -57.141 1.00 50.00 261 GLY A O 1
ATOM 2006 N N . VAL A 1 262 ? -10.445 -42.167 -56.056 1.00 49.31 262 VAL A N 1
ATOM 2007 C CA . VAL A 1 262 ? -11.228 -41.061 -55.468 1.00 49.31 262 VAL A CA 1
ATOM 2008 C C . VAL A 1 262 ? -11.208 -39.825 -56.374 1.00 49.31 262 VAL A C 1
ATOM 2010 O O . VAL A 1 262 ? -10.163 -39.202 -56.561 1.00 49.31 262 VAL A O 1
ATOM 2013 N N . SER A 1 263 ? -12.372 -39.421 -56.893 1.00 44.69 263 SER A N 1
ATOM 2014 C CA . SER A 1 263 ? -12.541 -38.119 -57.553 1.00 44.69 263 SER A CA 1
ATOM 2015 C C . SER A 1 263 ? -12.423 -36.983 -56.535 1.00 44.69 263 SER A C 1
ATOM 2017 O O . SER A 1 263 ? -13.201 -36.903 -55.586 1.00 44.69 263 SER A O 1
ATOM 2019 N N . LEU A 1 264 ? -11.450 -36.096 -56.737 1.00 47.69 264 LEU A N 1
ATOM 2020 C CA . LEU A 1 264 ? -11.261 -34.899 -55.918 1.00 47.69 264 LEU A CA 1
ATOM 2021 C C . LEU A 1 264 ? -12.232 -33.790 -56.349 1.00 47.69 264 LEU A C 1
ATOM 2023 O O . LEU A 1 264 ? -12.586 -33.690 -57.525 1.00 47.69 264 LEU A O 1
ATOM 2027 N N . SER A 1 265 ? -12.637 -32.933 -55.407 1.00 41.44 265 SER A N 1
ATOM 2028 C CA . SER A 1 265 ? -13.367 -31.701 -55.722 1.00 41.44 265 SER A CA 1
ATOM 2029 C C . SER A 1 265 ? -12.518 -30.769 -56.603 1.00 41.44 265 SER A C 1
ATOM 2031 O O . SER A 1 265 ? -11.292 -30.876 -56.648 1.00 41.44 265 SER A O 1
ATOM 2033 N N . ALA A 1 266 ? -13.184 -29.873 -57.339 1.00 41.12 266 ALA A N 1
ATOM 2034 C CA . ALA A 1 266 ? -12.745 -29.312 -58.626 1.00 41.12 266 ALA A CA 1
ATOM 2035 C C . ALA A 1 266 ? -11.476 -28.417 -58.662 1.00 41.12 266 ALA A C 1
ATOM 2037 O O . ALA A 1 266 ? -11.237 -27.757 -59.668 1.00 41.12 266 ALA A O 1
ATOM 2038 N N . ASN A 1 267 ? -10.647 -28.406 -57.615 1.00 43.28 267 ASN A N 1
ATOM 2039 C CA . ASN A 1 267 ? -9.433 -27.589 -57.513 1.00 43.28 267 ASN A CA 1
ATOM 2040 C C . ASN A 1 267 ? -8.117 -28.378 -57.647 1.00 43.28 267 ASN A C 1
ATOM 2042 O O . ASN A 1 267 ? -7.053 -27.816 -57.411 1.00 43.28 267 ASN A O 1
ATOM 2046 N N . ALA A 1 268 ? -8.128 -29.655 -58.040 1.00 40.81 268 ALA A N 1
ATOM 2047 C CA . ALA A 1 268 ? -6.889 -30.365 -58.368 1.00 40.81 268 ALA A CA 1
ATOM 2048 C C . ALA A 1 268 ? -6.341 -29.903 -59.734 1.00 40.81 268 ALA A C 1
ATOM 2050 O O . ALA A 1 268 ? -6.757 -30.398 -60.781 1.00 40.81 268 ALA A O 1
ATOM 2051 N N . GLY A 1 269 ? -5.392 -28.959 -59.725 1.00 41.06 269 GLY A N 1
ATOM 2052 C CA . GLY A 1 269 ? -4.651 -28.564 -60.927 1.00 41.06 269 GLY A CA 1
ATOM 2053 C C . GLY A 1 269 ? -3.989 -29.776 -61.595 1.00 41.06 269 GLY A C 1
ATOM 2054 O O . GLY A 1 269 ? -3.465 -30.659 -60.910 1.00 41.06 269 GLY A O 1
ATOM 2055 N N . ALA A 1 270 ? -4.034 -29.838 -62.928 1.00 38.06 270 ALA A N 1
ATOM 2056 C CA . ALA A 1 270 ? -3.598 -31.006 -63.689 1.00 38.06 270 ALA A CA 1
ATOM 2057 C C . ALA A 1 270 ? -2.147 -31.409 -63.347 1.00 38.06 270 ALA A C 1
ATOM 2059 O O . ALA A 1 270 ? -1.210 -30.660 -63.614 1.00 38.06 270 ALA A O 1
ATOM 2060 N N . GLY A 1 271 ? -1.973 -32.606 -62.770 1.00 50.53 271 GLY A N 1
ATOM 2061 C CA . GLY A 1 271 ? -0.662 -33.204 -62.477 1.00 50.53 271 GLY A CA 1
ATOM 2062 C C . GLY A 1 271 ? -0.228 -33.276 -61.003 1.00 50.53 271 GLY A C 1
ATOM 2063 O O . GLY A 1 271 ? 0.926 -33.615 -60.755 1.00 50.53 271 GLY A O 1
ATOM 2064 N N . GLN A 1 272 ? -1.091 -32.985 -60.020 1.00 53.59 272 GLN A N 1
ATOM 2065 C CA . GLN A 1 272 ? -0.693 -32.944 -58.598 1.00 53.59 272 GLN A CA 1
ATOM 2066 C C . GLN A 1 272 ? -0.865 -34.281 -57.832 1.00 53.59 272 GLN A C 1
ATOM 2068 O O . GLN A 1 272 ? -1.979 -34.799 -57.759 1.00 53.59 272 GLN A O 1
ATOM 2073 N N . PRO A 1 273 ? 0.196 -34.833 -57.194 1.00 65.81 273 PRO A N 1
ATOM 2074 C CA . PRO A 1 273 ? 0.141 -36.105 -56.461 1.00 65.81 273 PRO A CA 1
ATOM 2075 C C . PRO A 1 273 ? -0.135 -35.974 -54.947 1.00 65.81 273 PRO A C 1
ATOM 2077 O O . PRO A 1 273 ? 0.023 -36.959 -54.223 1.00 65.81 273 PRO A O 1
ATOM 2080 N N . TYR A 1 274 ? -0.538 -34.797 -54.453 1.00 78.44 274 TYR A N 1
ATOM 2081 C CA . TYR A 1 274 ? -0.829 -34.536 -53.034 1.00 78.44 274 TYR A CA 1
ATOM 2082 C C . TYR A 1 274 ? -2.086 -33.675 -52.853 1.00 78.44 274 TYR A C 1
ATOM 2084 O O . TYR A 1 274 ? -2.421 -32.869 -53.717 1.00 78.44 274 TYR A O 1
ATOM 2092 N N . ILE A 1 275 ? -2.759 -33.838 -51.713 1.00 82.25 275 ILE A N 1
ATOM 2093 C CA . ILE A 1 275 ? -3.939 -33.073 -51.293 1.00 82.25 275 ILE A CA 1
ATOM 2094 C C . ILE A 1 275 ? -3.765 -32.542 -49.870 1.00 82.25 275 ILE A C 1
ATOM 2096 O O . ILE A 1 275 ? -3.185 -33.215 -49.013 1.00 82.25 275 ILE A O 1
ATOM 2100 N N . PHE A 1 276 ? -4.303 -31.344 -49.637 1.00 91.44 276 PHE A N 1
ATOM 2101 C CA . PHE A 1 276 ? -4.135 -30.549 -48.424 1.00 91.44 276 PHE A CA 1
ATOM 2102 C C . PHE A 1 276 ? -5.506 -30.200 -47.845 1.00 91.44 276 PHE A C 1
ATOM 2104 O O . PHE A 1 276 ? -6.388 -29.737 -48.568 1.00 91.44 276 PHE A O 1
ATOM 2111 N N . PHE A 1 277 ? -5.707 -30.477 -46.562 1.00 91.06 277 PHE A N 1
ATOM 2112 C CA . PHE A 1 277 ? -7.014 -30.409 -45.908 1.00 91.06 277 PHE A CA 1
ATOM 2113 C C . PHE A 1 277 ? -6.846 -30.296 -44.392 1.00 91.06 277 PHE A C 1
ATOM 2115 O O . PHE A 1 277 ? -5.780 -30.605 -43.860 1.00 91.06 277 PHE A O 1
ATOM 2122 N N . GLN A 1 278 ? -7.893 -29.878 -43.687 1.00 90.56 278 GLN A N 1
ATOM 2123 C CA . GLN A 1 278 ? -7.928 -29.956 -42.226 1.00 90.56 278 GLN A CA 1
ATOM 2124 C C . GLN A 1 278 ? -8.526 -31.300 -41.778 1.00 90.56 278 GLN A C 1
ATOM 2126 O O . GLN A 1 278 ? -9.535 -31.753 -42.320 1.00 90.56 278 GLN A O 1
ATOM 2131 N N . ASP A 1 279 ? -7.918 -31.955 -40.793 1.00 89.75 279 ASP A N 1
ATOM 2132 C CA . ASP A 1 279 ? -8.407 -33.223 -40.228 1.00 89.75 279 ASP A CA 1
ATOM 2133 C C . ASP A 1 279 ? -8.249 -33.231 -38.706 1.00 89.75 279 ASP A C 1
ATOM 2135 O O . ASP A 1 279 ? -7.468 -32.462 -38.141 1.00 89.75 279 ASP A O 1
ATOM 2139 N N . LYS A 1 280 ? -8.966 -34.116 -38.017 1.00 88.25 280 LYS A N 1
ATOM 2140 C CA . LYS A 1 280 ? -8.766 -34.313 -36.578 1.00 88.25 280 LYS A CA 1
ATOM 2141 C C . LYS A 1 280 ? -7.335 -34.774 -36.294 1.00 88.25 280 LYS A C 1
ATOM 2143 O O . LYS A 1 280 ? -6.707 -35.458 -37.105 1.00 88.25 280 LYS A O 1
ATOM 2148 N N . ARG A 1 281 ? -6.822 -34.440 -35.106 1.00 86.25 281 ARG A N 1
ATOM 2149 C CA . ARG A 1 281 ? -5.487 -34.867 -34.666 1.00 86.25 281 ARG A CA 1
ATOM 2150 C C . ARG A 1 281 ? -5.367 -36.388 -34.708 1.00 86.25 281 ARG A C 1
ATOM 2152 O O . ARG A 1 281 ? -6.098 -37.095 -34.005 1.00 86.25 281 ARG A O 1
ATOM 2159 N N . TYR A 1 282 ? -4.412 -36.901 -35.472 1.00 80.44 282 TYR A N 1
ATOM 2160 C CA . TYR A 1 282 ? -4.110 -38.324 -35.451 1.00 80.44 282 TYR A CA 1
ATOM 2161 C C . TYR A 1 282 ? -3.441 -38.693 -34.122 1.00 80.44 282 TYR A C 1
ATOM 2163 O O . TYR A 1 282 ? -2.460 -38.082 -33.697 1.00 80.44 282 TYR A O 1
ATOM 2171 N N . ARG A 1 283 ? -3.981 -39.705 -33.436 1.00 61.41 283 ARG A N 1
ATOM 2172 C CA . ARG A 1 283 ? -3.410 -40.196 -32.177 1.00 61.41 283 ARG A CA 1
ATOM 2173 C C . ARG A 1 283 ? -2.161 -41.026 -32.469 1.00 61.41 283 ARG A C 1
ATOM 2175 O O . ARG A 1 283 ? -2.230 -41.997 -33.221 1.00 61.41 283 ARG A O 1
ATOM 2182 N N . ALA A 1 284 ? -1.044 -40.690 -31.831 1.00 54.62 284 ALA A N 1
ATOM 2183 C CA . ALA A 1 284 ? 0.060 -41.632 -31.691 1.00 54.62 284 ALA A CA 1
ATOM 2184 C C . ALA A 1 284 ? -0.354 -42.752 -30.711 1.00 54.62 284 ALA A C 1
ATOM 2186 O O . ALA A 1 284 ? -0.927 -42.443 -29.659 1.00 54.62 284 ALA A O 1
ATOM 2187 N N . PRO A 1 285 ? -0.084 -44.037 -31.005 1.00 49.09 285 PRO A N 1
ATOM 2188 C CA . PRO A 1 285 ? -0.108 -45.071 -29.976 1.00 49.09 285 PRO A CA 1
ATOM 2189 C C . PRO A 1 285 ? 0.975 -44.774 -28.925 1.00 49.09 285 PRO A C 1
ATOM 2191 O O . PRO A 1 285 ? 1.981 -44.127 -29.226 1.00 49.09 285 PRO A O 1
ATOM 2194 N N . ARG A 1 286 ? 0.774 -45.232 -27.682 1.00 40.72 286 ARG A N 1
ATOM 2195 C CA . ARG A 1 286 ? 1.799 -45.098 -26.632 1.00 40.72 286 ARG A CA 1
ATOM 2196 C C . ARG A 1 286 ? 3.083 -45.823 -27.071 1.00 40.72 286 ARG A C 1
ATOM 2198 O O . ARG A 1 286 ? 2.957 -46.910 -27.637 1.00 40.72 286 ARG A O 1
ATOM 2205 N N . PRO A 1 287 ? 4.284 -45.277 -26.803 1.00 41.94 287 PRO A N 1
ATOM 2206 C CA . PRO A 1 287 ? 5.527 -45.969 -27.115 1.00 41.94 287 PRO A CA 1
ATOM 2207 C C . PRO A 1 287 ? 5.589 -47.304 -26.373 1.00 41.94 287 PRO A C 1
ATOM 2209 O O . PRO A 1 287 ? 5.471 -47.339 -25.148 1.00 41.94 287 PRO A O 1
ATOM 2212 N N . ILE A 1 288 ? 5.796 -48.380 -27.123 1.00 40.59 288 ILE A N 1
ATOM 2213 C CA . ILE A 1 288 ? 6.339 -49.628 -26.597 1.00 40.59 288 ILE A CA 1
ATOM 2214 C C . ILE A 1 288 ? 7.836 -49.564 -26.922 1.00 40.59 288 ILE A C 1
ATOM 2216 O O . ILE A 1 288 ? 8.208 -49.288 -28.061 1.00 40.59 288 ILE A O 1
ATOM 2220 N N . ASP A 1 289 ? 8.672 -49.726 -25.900 1.00 39.34 289 ASP A N 1
ATOM 2221 C CA . ASP A 1 289 ? 10.132 -49.862 -25.986 1.00 39.34 289 ASP A CA 1
ATOM 2222 C C . ASP A 1 289 ? 10.906 -48.706 -26.651 1.00 39.34 289 ASP A C 1
ATOM 2224 O O . ASP A 1 289 ? 11.672 -48.881 -27.600 1.00 39.34 289 ASP A O 1
ATOM 2228 N N . GLY A 1 290 ? 10.753 -47.501 -26.087 1.00 45.12 290 GLY A N 1
ATOM 2229 C CA . GLY A 1 290 ? 11.811 -46.472 -26.051 1.00 45.12 290 GLY A CA 1
ATOM 2230 C C . GLY A 1 290 ? 12.295 -45.875 -27.380 1.00 45.12 290 GLY A C 1
ATOM 2231 O O . GLY A 1 290 ? 13.234 -45.083 -27.377 1.00 45.12 290 GLY A O 1
ATOM 2232 N N . THR A 1 291 ? 11.673 -46.215 -28.509 1.00 41.69 291 THR A N 1
ATOM 2233 C CA . THR A 1 291 ? 12.100 -45.797 -29.851 1.00 41.69 291 THR A CA 1
ATOM 2234 C C . THR A 1 291 ? 11.068 -44.878 -30.511 1.00 41.69 291 THR A C 1
ATOM 2236 O O . THR A 1 291 ? 9.858 -45.093 -30.463 1.00 41.69 291 THR A O 1
ATOM 2239 N N . THR A 1 292 ? 11.546 -43.786 -31.110 1.00 47.16 292 THR A N 1
ATOM 2240 C CA . THR A 1 292 ? 10.741 -42.621 -31.519 1.00 47.16 292 THR A CA 1
ATOM 2241 C C . THR A 1 292 ? 10.079 -42.785 -32.894 1.00 47.16 292 THR A C 1
ATOM 2243 O O . THR A 1 292 ? 10.318 -42.038 -33.846 1.00 47.16 292 THR A O 1
ATOM 2246 N N . ALA A 1 293 ? 9.189 -43.772 -33.004 1.00 47.31 293 ALA A N 1
ATOM 2247 C CA . ALA A 1 293 ? 8.407 -44.033 -34.209 1.00 47.31 293 ALA A CA 1
ATOM 2248 C C . ALA A 1 293 ? 7.100 -43.211 -34.257 1.00 47.31 293 ALA A C 1
ATOM 2250 O O . ALA A 1 293 ? 6.016 -43.716 -33.964 1.00 47.31 293 ALA A O 1
ATOM 2251 N N . ILE A 1 294 ? 7.176 -41.946 -34.696 1.00 52.34 294 ILE A N 1
ATOM 2252 C CA . ILE A 1 294 ? 5.976 -41.186 -35.105 1.00 52.34 294 ILE A CA 1
ATOM 2253 C C . ILE A 1 294 ? 5.285 -41.954 -36.241 1.00 52.34 294 ILE A C 1
ATOM 2255 O O . ILE A 1 294 ? 5.891 -42.150 -37.302 1.00 52.34 294 ILE A O 1
ATOM 2259 N N . THR A 1 295 ? 4.032 -42.369 -36.031 1.00 56.88 295 THR A N 1
ATOM 2260 C CA . THR A 1 295 ? 3.242 -43.124 -37.014 1.00 56.88 295 THR A CA 1
ATOM 2261 C C . THR A 1 295 ? 3.021 -42.332 -38.302 1.00 56.88 295 THR A C 1
ATOM 2263 O O . THR A 1 295 ? 2.896 -41.107 -38.288 1.00 56.88 295 THR A O 1
ATOM 2266 N N . VAL A 1 296 ? 2.945 -43.043 -39.434 1.00 58.75 296 VAL A N 1
ATOM 2267 C CA . VAL A 1 296 ? 2.836 -42.449 -40.782 1.00 58.75 296 VAL A CA 1
ATOM 2268 C C . VAL A 1 296 ? 1.659 -41.475 -40.901 1.00 58.75 296 VAL A C 1
ATOM 2270 O O . VAL A 1 296 ? 1.787 -40.458 -41.571 1.00 58.75 296 VAL A O 1
ATOM 2273 N N . SER A 1 297 ? 0.546 -41.733 -40.205 1.00 69.12 297 SER A N 1
ATOM 2274 C CA . SER A 1 297 ? -0.575 -40.795 -40.121 1.00 69.12 297 SER A CA 1
ATOM 2275 C C . SER A 1 297 ? -0.166 -39.477 -39.462 1.00 69.12 297 SER A C 1
ATOM 2277 O O . SER A 1 297 ? -0.250 -38.440 -40.108 1.00 69.12 297 SER A O 1
ATOM 2279 N N . LEU A 1 298 ? 0.338 -39.482 -38.223 1.00 78.50 298 LEU A N 1
ATOM 2280 C CA . LEU A 1 298 ? 0.721 -38.249 -37.517 1.00 78.50 298 LEU A CA 1
ATOM 2281 C C . LEU A 1 298 ? 1.831 -37.466 -38.246 1.00 78.50 298 LEU A C 1
ATOM 2283 O O . LEU A 1 298 ? 1.814 -36.236 -38.245 1.00 78.50 298 LEU A O 1
ATOM 2287 N N . ARG A 1 299 ? 2.739 -38.145 -38.963 1.00 80.19 299 ARG A N 1
ATOM 2288 C CA . ARG A 1 299 ? 3.744 -37.483 -39.820 1.00 80.19 299 ARG A CA 1
ATOM 2289 C C . ARG A 1 299 ? 3.141 -36.611 -40.935 1.00 80.19 299 ARG A C 1
ATOM 2291 O O . ARG A 1 299 ? 3.819 -35.694 -41.390 1.00 80.19 299 ARG A O 1
ATOM 2298 N N . ASN A 1 300 ? 1.896 -36.859 -41.350 1.00 85.19 300 ASN A N 1
ATOM 2299 C CA . ASN A 1 300 ? 1.170 -36.047 -42.338 1.00 85.19 300 ASN A CA 1
ATOM 2300 C C . ASN A 1 300 ? 0.654 -34.707 -41.775 1.00 85.19 300 ASN A C 1
ATOM 2302 O O . ASN A 1 300 ? 0.176 -33.879 -42.548 1.00 85.19 300 ASN A O 1
ATOM 2306 N N . GLN A 1 301 ? 0.698 -34.515 -40.449 1.00 90.19 301 GLN A N 1
ATOM 2307 C CA . GLN A 1 301 ? 0.209 -33.317 -39.748 1.00 90.19 301 GLN A CA 1
ATOM 2308 C C . GLN A 1 301 ? 1.334 -32.471 -39.135 1.00 90.19 301 GLN A C 1
ATOM 2310 O O . GLN A 1 301 ? 1.107 -31.310 -38.802 1.00 90.19 301 GLN A O 1
ATOM 2315 N N . VAL A 1 302 ? 2.535 -33.036 -38.965 1.00 84.50 302 VAL A N 1
ATOM 2316 C CA . VAL A 1 302 ? 3.692 -32.326 -38.399 1.00 84.50 302 VAL A CA 1
ATOM 2317 C C . VAL A 1 302 ? 4.505 -31.677 -39.518 1.00 84.50 302 VAL A C 1
ATOM 2319 O O . VAL A 1 302 ? 4.969 -32.357 -40.434 1.00 84.50 302 VAL A O 1
ATOM 2322 N N . TRP A 1 303 ? 4.720 -30.370 -39.403 1.00 91.00 303 TRP A N 1
ATOM 2323 C CA . TRP A 1 303 ? 5.451 -29.528 -40.346 1.00 91.00 303 TRP A CA 1
ATOM 2324 C C . TRP A 1 303 ? 6.705 -28.960 -39.687 1.00 91.00 303 TRP A C 1
ATOM 2326 O O . TRP A 1 303 ? 6.643 -28.304 -38.648 1.00 91.00 303 TRP A O 1
ATOM 2336 N N . LYS A 1 304 ? 7.864 -29.190 -40.295 1.00 87.12 304 LYS A N 1
ATOM 2337 C CA . LYS A 1 304 ? 9.104 -28.501 -39.943 1.00 87.12 304 LYS A CA 1
ATOM 2338 C C . LYS A 1 304 ? 9.107 -27.120 -40.573 1.00 87.12 304 LYS A C 1
ATOM 2340 O O . LYS A 1 304 ? 8.797 -26.975 -41.755 1.00 87.12 304 LYS A O 1
ATOM 2345 N N . LEU A 1 305 ? 9.562 -26.146 -39.799 1.00 85.12 305 LEU A N 1
ATOM 2346 C CA . LEU A 1 305 ? 9.936 -24.830 -40.289 1.00 85.12 305 LEU A CA 1
ATOM 2347 C C . LEU A 1 305 ? 11.448 -24.846 -40.508 1.00 85.12 305 LEU A C 1
ATOM 2349 O O . LEU A 1 305 ? 12.219 -24.851 -39.552 1.00 85.12 305 LEU A O 1
ATOM 2353 N N . LEU A 1 306 ? 11.879 -24.936 -41.765 1.00 83.25 306 LEU A N 1
ATOM 2354 C CA . LEU A 1 306 ? 13.298 -24.891 -42.118 1.00 83.25 306 LEU A CA 1
ATOM 2355 C C . LEU A 1 306 ? 13.645 -23.459 -42.545 1.00 83.25 306 LEU A C 1
ATOM 2357 O O . LEU A 1 306 ? 13.000 -22.981 -43.481 1.00 83.25 306 LEU A O 1
ATOM 2361 N N . PRO A 1 307 ? 14.641 -22.784 -41.942 1.00 80.12 307 PRO A N 1
ATOM 2362 C CA . PRO A 1 307 ? 15.048 -21.446 -42.366 1.00 80.12 307 PRO A CA 1
ATOM 2363 C C . PRO A 1 307 ? 15.345 -21.394 -43.869 1.00 80.12 307 PRO A C 1
ATOM 2365 O O . PRO A 1 307 ? 15.961 -22.321 -44.415 1.00 80.12 307 PRO A O 1
ATOM 2368 N N . ALA A 1 308 ? 14.902 -20.327 -44.539 1.00 76.12 308 ALA A N 1
ATOM 2369 C CA . ALA A 1 308 ? 15.123 -20.149 -45.974 1.00 76.12 308 ALA A CA 1
ATOM 2370 C C . ALA A 1 308 ? 16.330 -19.264 -46.337 1.00 76.12 308 ALA A C 1
ATOM 2372 O O . ALA A 1 308 ? 16.601 -19.067 -47.519 1.00 76.12 308 ALA A O 1
ATOM 2373 N N . GLY A 1 309 ? 17.092 -18.805 -45.337 1.00 70.31 309 GLY A N 1
ATOM 2374 C CA . GLY A 1 309 ? 18.295 -17.983 -45.525 1.00 70.31 309 GLY A CA 1
ATOM 2375 C C . GLY A 1 309 ? 18.026 -16.481 -45.659 1.00 70.31 309 GLY A C 1
ATOM 2376 O O . GLY A 1 309 ? 18.956 -15.731 -45.930 1.00 70.31 309 GLY A O 1
ATOM 2377 N N . GLU A 1 310 ? 16.779 -16.050 -45.455 1.00 72.25 310 GLU A N 1
ATOM 2378 C CA . GLU A 1 310 ? 16.356 -14.648 -45.393 1.00 72.25 310 GLU A CA 1
ATOM 2379 C C . GLU A 1 310 ? 15.471 -14.447 -44.150 1.00 72.25 310 GLU A C 1
ATOM 2381 O O . GLU A 1 310 ? 14.763 -15.376 -43.737 1.00 72.25 310 GLU A O 1
ATOM 2386 N N . ASP A 1 311 ? 15.476 -13.244 -43.574 1.00 58.62 311 ASP A N 1
ATOM 2387 C CA . ASP A 1 311 ? 14.798 -12.947 -42.307 1.00 58.62 311 ASP A CA 1
ATOM 2388 C C . ASP A 1 311 ? 13.300 -13.297 -42.322 1.00 58.62 311 ASP A C 1
ATOM 2390 O O . ASP A 1 311 ? 12.574 -13.021 -43.279 1.00 58.62 311 ASP A O 1
ATOM 2394 N N . ALA A 1 312 ? 12.843 -13.945 -41.246 1.00 63.88 312 ALA A N 1
ATOM 2395 C CA . ALA A 1 312 ? 11.467 -14.416 -41.038 1.00 63.88 312 ALA A CA 1
ATOM 2396 C C . ALA A 1 312 ? 10.869 -15.327 -42.146 1.00 63.88 312 ALA A C 1
ATOM 2398 O O . ALA A 1 312 ? 9.660 -15.588 -42.138 1.00 63.88 312 ALA A O 1
ATOM 2399 N N . THR A 1 313 ? 11.685 -15.862 -43.068 1.00 75.31 313 THR A N 1
ATOM 2400 C CA . THR A 1 313 ? 11.233 -16.773 -44.138 1.00 75.31 313 THR A CA 1
ATOM 2401 C C . THR A 1 313 ? 11.577 -18.243 -43.870 1.00 75.31 313 THR A C 1
ATOM 2403 O O . THR A 1 313 ? 12.684 -18.610 -43.465 1.00 75.31 313 THR A O 1
ATOM 2406 N N . TRP A 1 314 ? 10.611 -19.115 -44.157 1.00 86.81 314 TRP A N 1
ATOM 2407 C CA . TRP A 1 314 ? 10.643 -20.537 -43.834 1.00 86.81 314 TRP A CA 1
ATOM 2408 C C . TRP A 1 314 ? 10.184 -21.390 -45.016 1.00 86.81 314 TRP A C 1
ATOM 2410 O O . TRP A 1 314 ? 9.232 -21.057 -45.721 1.00 86.81 314 TRP A O 1
ATOM 2420 N N . PHE A 1 315 ? 10.803 -22.552 -45.184 1.00 90.62 315 PHE A N 1
ATOM 2421 C CA . PHE A 1 315 ? 10.219 -23.652 -45.939 1.00 90.62 315 PHE A CA 1
ATOM 2422 C C . PHE A 1 315 ? 9.396 -24.532 -44.992 1.00 90.62 315 PHE A C 1
ATOM 2424 O O . PHE A 1 315 ? 9.917 -24.980 -43.967 1.00 90.62 315 PHE A O 1
ATOM 2431 N N . LEU A 1 316 ? 8.145 -24.827 -45.353 1.00 93.25 316 LEU A N 1
ATOM 2432 C CA . LEU A 1 316 ? 7.301 -25.783 -44.630 1.00 93.25 316 LEU A CA 1
ATOM 2433 C C . LEU A 1 316 ? 7.511 -27.188 -45.216 1.00 93.25 316 LEU A C 1
ATOM 2435 O O . LEU A 1 316 ? 6.964 -27.507 -46.272 1.00 93.25 316 LEU A O 1
ATOM 2439 N N . GLU A 1 317 ? 8.302 -28.021 -44.538 1.00 92.44 317 GLU A N 1
ATOM 2440 C CA . GLU A 1 317 ? 8.526 -29.435 -44.892 1.00 92.44 317 GLU A CA 1
ATOM 2441 C C . GLU A 1 317 ? 7.641 -30.340 -44.012 1.00 92.44 317 GLU A C 1
ATOM 2443 O O . GLU A 1 317 ? 7.845 -30.378 -42.797 1.00 92.44 317 GLU A O 1
ATOM 2448 N N . PRO A 1 318 ? 6.684 -31.108 -44.562 1.00 90.94 318 PRO A N 1
ATOM 2449 C CA . PRO A 1 318 ? 5.930 -32.080 -43.778 1.00 90.94 318 PRO A CA 1
ATOM 2450 C C . PRO A 1 318 ? 6.816 -33.285 -43.428 1.00 90.94 318 PRO A C 1
ATOM 2452 O O . PRO A 1 318 ? 7.510 -33.839 -44.283 1.00 90.94 318 PRO A O 1
ATOM 2455 N N . VAL A 1 319 ? 6.754 -33.758 -42.181 1.00 86.94 319 VAL A N 1
ATOM 2456 C CA . VAL A 1 319 ? 7.601 -34.859 -41.673 1.00 86.94 319 VAL A CA 1
ATOM 2457 C C . VAL A 1 319 ? 7.374 -36.184 -42.426 1.00 86.94 319 VAL A C 1
ATOM 2459 O O . VAL A 1 319 ? 8.255 -37.047 -42.447 1.00 86.94 319 VAL A O 1
ATOM 2462 N N . ALA A 1 320 ? 6.220 -36.353 -43.078 1.00 83.00 320 ALA A N 1
ATOM 2463 C CA . ALA A 1 320 ? 5.932 -37.486 -43.959 1.00 83.00 320 ALA A CA 1
ATOM 2464 C C . ALA A 1 320 ? 6.698 -37.467 -45.296 1.00 83.00 320 ALA A C 1
ATOM 2466 O O . ALA A 1 320 ? 6.924 -38.536 -45.866 1.00 83.00 320 ALA A O 1
ATOM 2467 N N . PHE A 1 321 ? 7.109 -36.294 -45.792 1.00 85.56 321 PHE A N 1
ATOM 2468 C CA . PHE A 1 321 ? 7.731 -36.127 -47.111 1.00 85.56 321 PHE A CA 1
ATOM 2469 C C . PHE A 1 321 ? 9.018 -35.278 -47.016 1.00 85.56 321 PHE A C 1
ATOM 2471 O O . PHE A 1 321 ? 9.065 -34.166 -47.542 1.00 85.56 321 PHE A O 1
ATOM 2478 N N . PRO A 1 322 ? 10.077 -35.777 -46.344 1.00 84.44 322 PRO A N 1
ATOM 2479 C CA . PRO A 1 322 ? 11.337 -35.047 -46.207 1.00 84.44 322 PRO A CA 1
ATOM 2480 C C . PRO A 1 322 ? 11.965 -34.730 -47.574 1.00 84.44 322 PRO A C 1
ATOM 2482 O O . PRO A 1 322 ? 11.914 -35.546 -48.497 1.00 84.44 322 PRO A O 1
ATOM 2485 N N . GLY A 1 323 ? 12.556 -33.540 -47.704 1.00 82.69 323 GLY A N 1
ATOM 2486 C CA . GLY A 1 323 ? 13.077 -32.998 -48.962 1.00 82.69 323 GLY A CA 1
ATOM 2487 C C . GLY A 1 323 ? 12.026 -32.321 -49.854 1.00 82.69 323 GLY A C 1
ATOM 2488 O O . GLY A 1 323 ? 12.396 -31.716 -50.863 1.00 82.69 323 GLY A O 1
ATOM 2489 N N . TRP A 1 324 ? 10.739 -32.383 -49.494 1.00 90.25 324 TRP A N 1
ATOM 2490 C CA . TRP A 1 324 ? 9.640 -31.727 -50.209 1.00 90.25 324 TRP A CA 1
ATOM 2491 C C . TRP A 1 324 ? 9.049 -30.602 -49.360 1.00 90.25 324 TRP A C 1
ATOM 2493 O O . TRP A 1 324 ? 8.900 -30.739 -48.150 1.00 90.25 324 TRP A O 1
ATOM 2503 N N . VAL A 1 325 ? 8.709 -29.479 -49.991 1.00 93.50 325 VAL A N 1
ATOM 2504 C CA . VAL A 1 325 ? 8.261 -28.259 -49.303 1.00 93.50 325 VAL A CA 1
ATOM 2505 C C . VAL A 1 325 ? 6.951 -27.740 -49.879 1.00 93.50 325 VAL A C 1
ATOM 2507 O O . VAL A 1 325 ? 6.677 -27.875 -51.078 1.00 93.50 325 VAL A O 1
ATOM 2510 N N . LEU A 1 326 ? 6.134 -27.137 -49.013 1.00 94.62 326 LEU A N 1
ATOM 2511 C CA . LEU A 1 326 ? 4.885 -26.489 -49.398 1.00 94.62 326 LEU A CA 1
ATOM 2512 C C . LEU A 1 326 ? 5.163 -25.407 -50.444 1.00 94.62 326 LEU A C 1
ATOM 2514 O O . LEU A 1 326 ? 6.015 -24.542 -50.249 1.00 94.62 326 LEU A O 1
ATOM 2518 N N . THR A 1 327 ? 4.454 -25.466 -51.565 1.00 93.12 327 THR A N 1
ATOM 2519 C CA . THR A 1 327 ? 4.707 -24.621 -52.732 1.00 93.12 327 THR A CA 1
ATOM 2520 C C . THR A 1 327 ? 3.400 -24.010 -53.223 1.00 93.12 327 THR A C 1
ATOM 2522 O O . THR A 1 327 ? 2.420 -24.717 -53.475 1.00 93.12 327 THR A O 1
ATOM 2525 N N . SER A 1 328 ? 3.396 -22.684 -53.341 1.00 89.69 328 SER A N 1
ATOM 2526 C CA . SER A 1 328 ? 2.286 -21.899 -53.879 1.00 89.69 328 SER A CA 1
ATOM 2527 C C . SER A 1 328 ? 2.105 -22.143 -55.389 1.00 89.69 328 SER A C 1
ATOM 2529 O O . SER A 1 328 ? 3.105 -22.278 -56.098 1.00 89.69 328 SER A O 1
ATOM 2531 N N . PRO A 1 329 ? 0.863 -22.139 -55.917 1.00 85.56 329 PRO A N 1
ATOM 2532 C CA . PRO A 1 329 ? 0.591 -22.149 -57.357 1.00 85.56 329 PRO A CA 1
ATOM 2533 C C . PRO A 1 329 ? 0.931 -20.819 -58.069 1.00 85.56 329 PRO A C 1
ATOM 2535 O O . PRO A 1 329 ? 0.648 -20.679 -59.257 1.00 85.56 329 PRO A O 1
ATOM 2538 N N . GLY A 1 330 ? 1.538 -19.843 -57.382 1.00 82.19 330 GLY A N 1
ATOM 2539 C CA . GLY A 1 330 ? 1.922 -18.545 -57.943 1.00 82.19 330 GLY A CA 1
ATOM 2540 C C . GLY A 1 330 ? 0.960 -17.430 -57.536 1.00 82.19 330 GLY A C 1
ATOM 2541 O O . GLY A 1 330 ? 0.441 -17.427 -56.425 1.00 82.19 330 GLY A O 1
ATOM 2542 N N . SER A 1 331 ? 0.724 -16.458 -58.414 1.00 78.88 331 SER A N 1
ATOM 2543 C CA . SER A 1 331 ? -0.034 -15.228 -58.118 1.00 78.88 331 SER A CA 1
ATOM 2544 C C . SER A 1 331 ? -1.564 -15.384 -58.032 1.00 78.88 331 SER A C 1
ATOM 2546 O O . SER A 1 331 ? -2.267 -14.384 -57.911 1.00 78.88 331 SER A O 1
ATOM 2548 N N . THR A 1 332 ? -2.104 -16.604 -58.098 1.00 80.38 332 THR A N 1
ATOM 2549 C CA . THR A 1 332 ? -3.552 -16.875 -58.104 1.00 80.38 332 THR A CA 1
ATOM 2550 C C . THR A 1 332 ? -3.993 -17.689 -56.890 1.00 80.38 332 THR A C 1
ATOM 2552 O O . THR A 1 332 ? -3.323 -18.640 -56.487 1.00 80.38 332 THR A O 1
ATOM 2555 N N . SER A 1 333 ? -5.156 -17.363 -56.317 1.00 84.19 333 SER A N 1
ATOM 2556 C CA . SER A 1 333 ? -5.783 -18.214 -55.297 1.00 84.19 333 SER A CA 1
ATOM 2557 C C . SER A 1 333 ? -6.044 -19.605 -55.872 1.00 84.19 333 SER A C 1
ATOM 2559 O O . SER A 1 333 ? -6.502 -19.729 -57.010 1.00 84.19 333 SER A O 1
ATOM 2561 N N . GLY A 1 334 ? -5.722 -20.658 -55.122 1.00 84.56 334 GLY A N 1
ATOM 2562 C CA . GLY A 1 334 ? -5.686 -21.993 -55.709 1.00 84.56 334 GLY A CA 1
ATOM 2563 C C . GLY A 1 334 ? -4.994 -23.064 -54.866 1.00 84.56 334 GLY A C 1
ATOM 2564 O O . GLY A 1 334 ? -4.506 -22.786 -53.766 1.00 84.56 334 GLY A O 1
ATOM 2565 N N . PRO A 1 335 ? -4.967 -24.307 -55.381 1.00 85.69 335 PRO A N 1
ATOM 2566 C CA . PRO A 1 335 ? -4.445 -25.472 -54.676 1.00 85.69 335 PRO A CA 1
ATOM 2567 C C . PRO A 1 335 ? -2.961 -25.333 -54.346 1.00 85.69 335 PRO A C 1
ATOM 2569 O O . PRO A 1 335 ? -2.150 -24.929 -55.177 1.00 85.69 335 PRO A O 1
ATOM 2572 N N . LEU A 1 336 ? -2.600 -25.755 -53.139 1.00 90.50 336 LEU A N 1
ATOM 2573 C CA . LEU A 1 336 ? -1.208 -25.911 -52.732 1.00 90.50 336 LEU A CA 1
ATOM 2574 C C . LEU A 1 336 ? -0.592 -27.136 -53.414 1.00 90.50 336 LEU A C 1
ATOM 2576 O O . LEU A 1 336 ? -1.294 -28.047 -53.857 1.00 90.50 336 LEU A O 1
ATOM 2580 N N . THR A 1 337 ? 0.736 -27.170 -53.467 1.00 89.50 337 THR A N 1
ATOM 2581 C CA . THR A 1 337 ? 1.508 -28.272 -54.054 1.00 89.50 337 THR A CA 1
ATOM 2582 C C . THR A 1 337 ? 2.693 -28.627 -53.148 1.00 89.50 337 THR A C 1
ATOM 2584 O O . THR A 1 337 ? 3.104 -27.821 -52.311 1.00 89.50 337 THR A O 1
ATOM 2587 N N . LEU A 1 338 ? 3.241 -29.841 -53.269 1.00 89.44 338 LEU A N 1
ATOM 2588 C CA . LEU A 1 338 ? 4.556 -30.179 -52.708 1.00 89.44 338 LEU A CA 1
ATOM 2589 C C . LEU A 1 338 ? 5.542 -30.300 -53.866 1.00 89.44 338 LEU A C 1
ATOM 2591 O O . LEU A 1 338 ? 5.301 -31.066 -54.799 1.00 89.44 338 LEU A O 1
ATOM 2595 N N . THR A 1 339 ? 6.674 -29.607 -53.774 1.00 87.12 339 THR A N 1
ATOM 2596 C CA . THR A 1 339 ? 7.782 -29.732 -54.734 1.00 87.12 339 THR A CA 1
ATOM 2597 C C . THR A 1 339 ? 9.100 -29.976 -54.000 1.00 87.12 339 THR A C 1
ATOM 2599 O O . THR A 1 339 ? 9.197 -29.731 -52.797 1.00 87.12 339 THR A O 1
ATOM 2602 N N . SER A 1 340 ? 10.115 -30.495 -54.692 1.00 86.44 340 SER A N 1
ATOM 2603 C CA . SER A 1 340 ? 11.455 -30.676 -54.120 1.00 86.44 340 SER A CA 1
ATOM 2604 C C . SER A 1 340 ? 12.035 -29.334 -53.664 1.00 86.44 340 SER A C 1
ATOM 2606 O O . SER A 1 340 ? 12.010 -28.368 -54.433 1.00 86.44 340 SER A O 1
ATOM 2608 N N . LYS A 1 341 ? 12.586 -29.277 -52.445 1.00 87.31 341 LYS A N 1
ATOM 2609 C CA . LYS A 1 341 ? 13.160 -28.055 -51.864 1.00 87.31 341 LYS A CA 1
ATOM 2610 C C . LYS A 1 341 ? 14.206 -27.426 -52.795 1.00 87.31 341 LYS A C 1
ATOM 2612 O O . LYS A 1 341 ? 15.252 -28.018 -53.045 1.00 87.31 341 LYS A O 1
ATOM 2617 N N . GLY A 1 342 ? 13.918 -26.218 -53.270 1.00 87.19 342 GLY A N 1
ATOM 2618 C CA . GLY A 1 342 ? 14.829 -25.355 -54.017 1.00 87.19 342 GLY A CA 1
ATOM 2619 C C . GLY A 1 342 ? 15.019 -24.021 -53.295 1.00 87.19 342 GLY A C 1
ATOM 2620 O O . GLY A 1 342 ? 14.903 -23.951 -52.073 1.00 87.19 342 GLY A O 1
ATOM 2621 N N . ASN A 1 343 ? 15.301 -22.958 -54.051 1.00 84.62 343 ASN A N 1
ATOM 2622 C CA . ASN A 1 343 ? 15.405 -21.586 -53.540 1.00 84.62 343 ASN A CA 1
ATOM 2623 C C . ASN A 1 343 ? 14.476 -20.628 -54.312 1.00 84.62 343 ASN A C 1
ATOM 2625 O O . ASN A 1 343 ? 14.898 -19.575 -54.783 1.00 84.62 343 ASN A O 1
ATOM 2629 N N . LEU A 1 344 ? 13.218 -21.032 -54.508 1.00 89.69 344 LEU A N 1
ATOM 2630 C CA . LEU A 1 344 ? 12.208 -20.231 -55.205 1.00 89.69 344 LEU A CA 1
ATOM 2631 C C . LEU A 1 344 ? 11.274 -19.557 -54.199 1.00 89.69 344 LEU A C 1
ATOM 2633 O O . LEU A 1 344 ? 10.834 -20.193 -53.244 1.00 89.69 344 LEU A O 1
ATOM 2637 N N . ASP A 1 345 ? 10.893 -18.304 -54.440 1.00 89.62 345 ASP A N 1
ATOM 2638 C CA . ASP A 1 345 ? 10.028 -17.555 -53.518 1.00 89.62 345 ASP A CA 1
ATOM 2639 C C . ASP A 1 345 ? 8.608 -18.146 -53.403 1.00 89.62 345 ASP A C 1
ATOM 2641 O O . ASP A 1 345 ? 7.976 -18.020 -52.358 1.00 89.62 345 ASP A O 1
ATOM 2645 N N . VAL A 1 346 ? 8.139 -18.909 -54.403 1.00 90.62 346 VAL A N 1
ATOM 2646 C CA . VAL A 1 346 ? 6.895 -19.709 -54.304 1.00 90.62 346 VAL A CA 1
ATOM 2647 C C . VAL A 1 346 ? 6.969 -20.835 -53.262 1.00 90.62 346 VAL A C 1
ATOM 2649 O O . VAL A 1 346 ? 5.928 -21.339 -52.842 1.00 90.62 346 VAL A O 1
ATOM 2652 N N . GLN A 1 347 ? 8.169 -21.227 -52.823 1.00 93.19 347 GLN A N 1
ATOM 2653 C CA . GLN A 1 347 ? 8.404 -22.228 -51.772 1.00 93.19 347 GLN A CA 1
ATOM 2654 C C . GLN A 1 347 ? 8.656 -21.597 -50.391 1.00 93.19 347 GLN A C 1
ATOM 2656 O O . GLN A 1 347 ? 8.712 -22.319 -49.393 1.00 93.19 347 GLN A O 1
ATOM 2661 N N . LYS A 1 348 ? 8.835 -20.269 -50.323 1.00 91.88 348 LYS A N 1
ATOM 2662 C CA . LYS A 1 348 ? 9.134 -19.535 -49.088 1.00 91.88 348 LYS A CA 1
ATOM 2663 C C . LYS A 1 348 ? 7.851 -18.985 -48.481 1.00 91.88 348 LYS A C 1
ATOM 2665 O O . LYS A 1 348 ? 7.043 -18.350 -49.160 1.00 91.88 348 LYS A O 1
ATOM 2670 N N . TRP A 1 349 ? 7.694 -19.204 -47.186 1.00 90.81 349 TRP A N 1
ATOM 2671 C CA . TRP A 1 349 ? 6.536 -18.787 -46.413 1.00 90.81 349 TRP A CA 1
ATOM 2672 C C . TRP A 1 349 ? 6.964 -17.963 -45.212 1.00 90.81 349 TRP A C 1
ATOM 2674 O O . TRP A 1 349 ? 8.036 -18.158 -44.645 1.00 90.81 349 TRP A O 1
ATOM 2684 N N . VAL A 1 350 ? 6.102 -17.044 -44.820 1.00 83.62 350 VAL A N 1
ATOM 2685 C CA . VAL A 1 350 ? 6.331 -16.067 -43.771 1.00 83.62 350 VAL A CA 1
ATOM 2686 C C . VAL A 1 350 ? 5.216 -16.235 -42.753 1.00 83.62 350 VAL A C 1
ATOM 2688 O O . VAL A 1 350 ? 4.035 -16.154 -43.092 1.00 83.62 350 VAL A O 1
ATOM 2691 N N . ILE A 1 351 ? 5.593 -16.527 -41.513 1.00 78.88 351 ILE A N 1
ATOM 2692 C CA . ILE A 1 351 ? 4.660 -16.850 -40.433 1.00 78.88 351 ILE A CA 1
ATOM 2693 C C . ILE A 1 351 ? 4.593 -15.633 -39.520 1.00 78.88 351 ILE A C 1
ATOM 2695 O O . ILE A 1 351 ? 5.560 -15.317 -38.834 1.00 78.88 351 ILE A O 1
ATOM 2699 N N . ARG A 1 352 ? 3.462 -14.925 -39.546 1.00 68.56 352 ARG A N 1
ATOM 2700 C CA . ARG A 1 352 ? 3.260 -13.640 -38.855 1.00 68.56 352 ARG A CA 1
ATOM 2701 C C . ARG A 1 352 ? 1.942 -13.650 -38.104 1.00 68.56 352 ARG A C 1
ATOM 2703 O O . ARG A 1 352 ? 0.992 -14.299 -38.533 1.00 68.56 352 ARG A O 1
ATOM 2710 N N . ARG A 1 353 ? 1.839 -12.892 -37.014 1.00 56.72 353 ARG A N 1
ATOM 2711 C CA . ARG A 1 353 ? 0.519 -12.564 -36.456 1.00 56.72 353 ARG A CA 1
ATOM 2712 C C . ARG A 1 353 ? -0.128 -11.488 -37.343 1.00 56.72 353 ARG A C 1
ATOM 2714 O O . ARG A 1 353 ? 0.577 -10.562 -37.747 1.00 56.72 353 ARG A O 1
ATOM 2721 N N . PRO A 1 354 ? -1.419 -11.603 -37.697 1.00 47.81 354 PRO A N 1
ATOM 2722 C CA . PRO A 1 354 ? -2.086 -10.594 -38.510 1.00 47.81 354 PRO A CA 1
ATOM 2723 C C . PRO A 1 354 ? -2.125 -9.251 -37.773 1.00 47.81 354 PRO A C 1
ATOM 2725 O O . PRO A 1 354 ? -2.531 -9.182 -36.613 1.00 47.81 354 PRO A O 1
ATOM 2728 N N . LYS A 1 355 ? -1.737 -8.180 -38.471 1.00 42.84 355 LYS A N 1
ATOM 2729 C CA . LYS A 1 355 ? -1.962 -6.803 -38.026 1.00 42.84 355 LYS A CA 1
ATOM 2730 C C . LYS A 1 355 ? -3.474 -6.543 -38.026 1.00 42.84 355 LYS A C 1
ATOM 2732 O O . LYS A 1 355 ? -4.126 -6.814 -39.033 1.00 42.84 355 LYS A O 1
ATOM 2737 N N . ILE A 1 356 ? -4.022 -5.997 -36.940 1.00 42.34 356 ILE A N 1
ATOM 2738 C CA . ILE A 1 356 ? -5.377 -5.423 -36.957 1.00 42.34 356 ILE A CA 1
ATOM 2739 C C . ILE A 1 356 ? -5.316 -4.202 -37.886 1.00 42.34 356 ILE A C 1
ATOM 2741 O O . ILE A 1 356 ? -4.493 -3.305 -37.687 1.00 42.34 356 ILE A O 1
ATOM 2745 N N . SER A 1 357 ? -6.089 -4.216 -38.972 1.00 33.72 357 SER A N 1
ATOM 2746 C CA . SER A 1 357 ? -6.015 -3.193 -40.017 1.00 33.72 357 SER A CA 1
ATOM 2747 C C . SER A 1 357 ? -6.593 -1.866 -39.535 1.00 33.72 357 SER A C 1
ATOM 2749 O O . SER A 1 357 ? -7.725 -1.793 -39.073 1.00 33.72 357 SER A O 1
ATOM 2751 N N . SER A 1 358 ? -5.820 -0.799 -39.713 1.00 34.00 358 SER A N 1
ATOM 2752 C CA . SER A 1 358 ? -6.125 0.579 -39.315 1.00 34.00 358 SER A CA 1
ATOM 2753 C C . SER A 1 358 ? -7.180 1.272 -40.198 1.00 34.00 358 SER A C 1
ATOM 2755 O O . SER A 1 358 ? -7.088 2.473 -40.427 1.00 34.00 358 SER A O 1
ATOM 2757 N N . GLU A 1 359 ? -8.159 0.536 -40.730 1.00 32.56 359 GLU A N 1
ATOM 2758 C CA . GLU A 1 359 ? -9.256 1.111 -41.530 1.00 32.56 359 GLU A CA 1
ATOM 2759 C C . GLU A 1 359 ? -10.401 1.666 -40.662 1.00 32.56 359 GLU A C 1
ATOM 2761 O O . GLU A 1 359 ? -11.191 2.466 -41.152 1.00 32.56 359 GLU A O 1
ATOM 2766 N N . GLU A 1 360 ? -10.441 1.346 -39.362 1.00 34.50 360 GLU A N 1
ATOM 2767 C CA . GLU A 1 360 ? -11.360 1.973 -38.389 1.00 34.50 360 GLU A CA 1
ATOM 2768 C C . GLU A 1 360 ? -10.753 3.188 -37.656 1.00 34.50 360 GLU A C 1
ATOM 2770 O O . GLU A 1 360 ? -11.479 3.965 -37.040 1.00 34.50 360 GLU A O 1
ATOM 2775 N N . ALA A 1 361 ? -9.433 3.398 -37.743 1.00 31.05 361 ALA A N 1
ATOM 2776 C CA . ALA A 1 361 ? -8.714 4.478 -37.058 1.00 31.05 361 ALA A CA 1
ATOM 2777 C C . ALA A 1 361 ? -7.875 5.289 -38.059 1.00 31.05 361 ALA A C 1
ATOM 2779 O O . ALA A 1 361 ? -6.682 5.048 -38.256 1.00 31.05 361 ALA A O 1
ATOM 2780 N N . GLY A 1 362 ? -8.526 6.242 -38.727 1.00 28.55 362 GLY A N 1
ATOM 2781 C CA . GLY A 1 362 ? -7.966 6.993 -39.851 1.00 28.55 362 GLY A CA 1
ATOM 2782 C C . GLY A 1 362 ? -6.908 8.041 -39.490 1.00 28.55 362 GLY A C 1
ATOM 2783 O O . GLY A 1 362 ? -7.174 9.230 -39.640 1.00 28.55 362 GLY A O 1
ATOM 2784 N N . TYR A 1 363 ? -5.693 7.617 -39.127 1.00 26.06 363 TYR A N 1
ATOM 2785 C CA . TYR A 1 363 ? -4.485 8.452 -39.192 1.00 26.06 363 TYR A CA 1
ATOM 2786 C C . TYR A 1 363 ? -3.292 7.657 -39.737 1.00 26.06 363 TYR A C 1
ATOM 2788 O O . TYR A 1 363 ? -2.931 6.596 -39.232 1.00 26.06 363 TYR A O 1
ATOM 2796 N N . GLY A 1 364 ? -2.682 8.165 -40.810 1.00 31.36 364 GLY A N 1
ATOM 2797 C CA . GLY A 1 364 ? -1.596 7.483 -41.511 1.00 31.36 364 GLY A CA 1
ATOM 2798 C C . GLY A 1 364 ? -0.220 7.796 -40.931 1.00 31.36 364 GLY A C 1
ATOM 2799 O O . GLY A 1 364 ? 0.315 8.870 -41.192 1.00 31.36 364 GLY A O 1
ATOM 2800 N N . LEU A 1 365 ? 0.388 6.825 -40.246 1.00 25.00 365 LEU A N 1
ATOM 2801 C CA . LEU A 1 365 ? 1.834 6.750 -39.999 1.00 25.00 365 LEU A CA 1
ATOM 2802 C C . LEU A 1 365 ? 2.338 5.319 -40.269 1.00 25.00 365 LEU A C 1
ATOM 2804 O O . LEU A 1 365 ? 1.589 4.344 -40.159 1.00 25.00 365 LEU A O 1
ATOM 2808 N N . ALA A 1 366 ? 3.591 5.199 -40.714 1.00 23.77 366 ALA A N 1
ATOM 2809 C CA . ALA A 1 366 ? 4.148 3.947 -41.231 1.00 23.77 366 ALA A CA 1
ATOM 2810 C C . ALA A 1 366 ? 4.371 2.897 -40.116 1.00 23.77 366 ALA A C 1
ATOM 2812 O O . ALA A 1 366 ? 4.809 3.259 -39.026 1.00 23.77 366 ALA A O 1
ATOM 2813 N N . PRO A 1 367 ? 4.079 1.603 -40.360 1.00 26.23 367 PRO A N 1
ATOM 2814 C CA . PRO A 1 367 ? 4.056 0.598 -39.305 1.00 26.23 367 PRO A CA 1
ATOM 2815 C C . PRO A 1 367 ? 5.419 -0.040 -39.040 1.00 26.23 367 PRO A C 1
ATOM 2817 O O . PRO A 1 367 ? 6.224 -0.260 -39.947 1.00 26.23 367 PRO A O 1
ATOM 2820 N N . LEU A 1 368 ? 5.595 -0.424 -37.782 1.00 23.89 368 LEU A N 1
ATOM 2821 C CA . LEU A 1 368 ? 6.774 -1.078 -37.246 1.00 23.89 368 LEU A CA 1
ATOM 2822 C C . LEU A 1 368 ? 6.406 -2.475 -36.709 1.00 23.89 368 LEU A C 1
ATOM 2824 O O . LEU A 1 368 ? 5.272 -2.716 -36.290 1.00 23.89 368 LEU A O 1
ATOM 2828 N N . TRP A 1 369 ? 7.331 -3.428 -36.835 1.00 26.08 369 TRP A N 1
ATOM 2829 C CA . TRP A 1 369 ? 7.016 -4.857 -36.978 1.00 26.08 369 TRP A CA 1
ATOM 2830 C C . TRP A 1 369 ? 7.400 -5.681 -35.740 1.00 26.08 369 TRP A C 1
ATOM 2832 O O . TRP A 1 369 ? 8.390 -5.380 -35.078 1.00 26.08 369 TRP A O 1
ATOM 2842 N N . ILE A 1 370 ? 6.640 -6.747 -35.458 1.00 28.12 370 ILE A N 1
ATOM 2843 C CA . ILE A 1 370 ? 6.938 -7.747 -34.418 1.00 28.12 370 ILE A CA 1
ATOM 2844 C C . ILE A 1 370 ? 6.814 -9.140 -35.050 1.00 28.12 370 ILE A C 1
ATOM 2846 O O . ILE A 1 370 ? 5.719 -9.548 -35.449 1.00 28.12 370 ILE A O 1
ATOM 2850 N N . ASP A 1 371 ? 7.935 -9.853 -35.163 1.00 28.39 371 ASP A N 1
ATOM 2851 C CA . ASP A 1 371 ? 8.020 -11.170 -35.809 1.00 28.39 371 ASP A CA 1
ATOM 2852 C C . ASP A 1 371 ? 7.834 -12.356 -34.835 1.00 28.39 371 ASP A C 1
ATOM 2854 O O . ASP A 1 371 ? 7.755 -12.214 -33.615 1.00 28.39 371 ASP A O 1
ATOM 2858 N N . ALA A 1 372 ? 7.676 -13.550 -35.412 1.00 25.16 372 ALA A N 1
ATOM 2859 C CA . ALA A 1 372 ? 7.330 -14.801 -34.733 1.00 25.16 372 ALA A CA 1
ATOM 2860 C C . ALA A 1 372 ? 8.488 -15.409 -33.896 1.00 25.16 372 ALA A C 1
ATOM 2862 O O . ALA A 1 372 ? 9.658 -15.121 -34.155 1.00 25.16 372 ALA A O 1
ATOM 2863 N N . PRO A 1 373 ? 8.197 -16.285 -32.905 1.00 31.67 373 PRO A N 1
ATOM 2864 C CA . PRO A 1 373 ? 9.206 -16.777 -31.965 1.00 31.67 373 PRO A CA 1
ATOM 2865 C C . PRO A 1 373 ? 10.282 -17.617 -32.664 1.00 31.67 373 PRO A C 1
ATOM 2867 O O . PRO A 1 373 ? 9.981 -18.626 -33.302 1.00 31.67 373 PRO A O 1
ATOM 2870 N N . GLY A 1 374 ? 11.541 -17.202 -32.514 1.00 30.89 374 GLY A N 1
ATOM 2871 C CA . GLY A 1 374 ? 12.707 -17.839 -33.136 1.00 30.89 374 GLY A CA 1
ATOM 2872 C C . GLY A 1 374 ? 13.739 -16.843 -33.668 1.00 30.89 374 GLY A C 1
ATOM 2873 O O . GLY A 1 374 ? 14.904 -17.206 -33.803 1.00 30.89 374 GLY A O 1
ATOM 2874 N N . VAL A 1 375 ? 13.344 -15.589 -33.913 1.00 28.80 375 VAL A N 1
ATOM 2875 C CA . VAL A 1 375 ? 14.290 -14.469 -34.036 1.00 28.80 375 VAL A CA 1
ATOM 2876 C C . VAL A 1 375 ? 14.632 -13.913 -32.660 1.00 28.80 375 VAL A C 1
ATOM 2878 O O . VAL A 1 375 ? 13.772 -13.805 -31.785 1.00 28.80 375 VAL A O 1
ATOM 2881 N N . SER A 1 376 ? 15.897 -13.544 -32.485 1.00 32.09 376 SER A N 1
ATOM 2882 C CA . SER A 1 376 ? 16.382 -12.794 -31.334 1.00 32.09 376 SER A CA 1
ATOM 2883 C C . SER A 1 376 ? 15.797 -11.381 -31.353 1.00 32.09 376 SER A C 1
ATOM 2885 O O . SER A 1 376 ? 16.396 -10.457 -31.903 1.00 32.09 376 SER A O 1
ATOM 2887 N N . SER A 1 377 ? 14.646 -11.193 -30.708 1.00 28.66 377 SER A N 1
ATOM 2888 C CA . SER A 1 377 ? 14.413 -9.924 -30.029 1.00 28.66 377 SER A CA 1
ATOM 2889 C C . SER A 1 377 ? 15.544 -9.762 -29.019 1.00 28.66 377 SER A C 1
ATOM 2891 O O . SER A 1 377 ? 15.680 -10.606 -28.129 1.00 28.66 377 SER A O 1
ATOM 2893 N N . SER A 1 378 ? 16.352 -8.715 -29.172 1.00 32.03 378 SER A N 1
ATOM 2894 C CA . SER A 1 378 ? 17.371 -8.300 -28.205 1.00 32.03 378 SER A CA 1
ATOM 2895 C C . SER A 1 378 ? 16.673 -7.777 -26.951 1.00 32.03 378 SER A C 1
ATOM 2897 O O . SER A 1 378 ? 16.573 -6.577 -26.718 1.00 32.03 378 SER A O 1
ATOM 2899 N N . PHE A 1 379 ? 16.089 -8.709 -26.206 1.00 28.20 379 PHE A N 1
ATOM 2900 C CA . PHE A 1 379 ? 15.369 -8.472 -24.973 1.00 28.20 379 PHE A CA 1
ATOM 2901 C C . PHE A 1 379 ? 16.414 -8.395 -23.866 1.00 28.20 379 PHE A C 1
ATOM 2903 O O . PHE A 1 379 ? 17.200 -9.332 -23.700 1.00 28.20 379 PHE A O 1
ATOM 2910 N N . ALA A 1 380 ? 16.422 -7.297 -23.114 1.00 31.72 380 ALA A N 1
ATOM 2911 C CA . ALA A 1 380 ? 17.079 -7.285 -21.821 1.00 31.72 380 ALA A CA 1
ATOM 2912 C C . ALA A 1 380 ? 16.331 -8.293 -20.940 1.00 31.72 380 ALA A C 1
ATOM 2914 O O . ALA A 1 380 ? 15.226 -8.033 -20.471 1.00 31.72 380 ALA A O 1
ATOM 2915 N N . VAL A 1 381 ? 16.897 -9.490 -20.793 1.00 28.70 381 VAL A N 1
ATOM 2916 C CA . VAL A 1 381 ? 16.484 -10.414 -19.740 1.00 28.70 381 VAL A CA 1
ATOM 2917 C C . VAL A 1 381 ? 16.941 -9.756 -18.447 1.00 28.70 381 VAL A C 1
ATOM 2919 O O . VAL A 1 381 ? 18.133 -9.785 -18.152 1.00 28.70 381 VAL A O 1
ATOM 2922 N N . PHE A 1 382 ? 16.020 -9.111 -17.728 1.00 31.52 382 PHE A N 1
ATOM 2923 C CA . PHE A 1 382 ? 16.326 -8.549 -16.416 1.00 31.52 382 PHE A CA 1
ATOM 2924 C C . PHE A 1 382 ? 16.789 -9.664 -15.473 1.00 31.52 382 PHE A C 1
ATOM 2926 O O . PHE A 1 382 ? 16.284 -10.792 -15.501 1.00 31.52 382 PHE A O 1
ATOM 2933 N N . LEU A 1 383 ? 17.835 -9.365 -14.709 1.00 31.58 383 LEU A N 1
ATOM 2934 C CA . LEU A 1 383 ? 18.799 -10.356 -14.245 1.00 31.58 383 LEU A CA 1
ATOM 2935 C C . LEU A 1 383 ? 18.645 -10.726 -12.767 1.00 31.58 383 LEU A C 1
ATOM 2937 O O . LEU A 1 383 ? 19.632 -10.926 -12.066 1.00 31.58 383 LEU A O 1
ATOM 2941 N N . ALA A 1 384 ? 17.410 -10.996 -12.335 1.00 26.19 384 ALA A N 1
ATOM 2942 C CA . ALA A 1 384 ? 17.090 -11.568 -11.017 1.00 26.19 384 ALA A CA 1
ATOM 2943 C C . ALA A 1 384 ? 17.575 -13.040 -10.839 1.00 26.19 384 ALA A C 1
ATOM 2945 O O . ALA A 1 384 ? 16.890 -13.889 -10.267 1.00 26.19 384 ALA A O 1
ATOM 2946 N N . GLY A 1 385 ? 18.744 -13.395 -11.390 1.00 25.55 385 GLY A N 1
ATOM 2947 C CA . GLY A 1 385 ? 19.175 -14.769 -11.639 1.00 25.55 385 GLY A CA 1
ATOM 2948 C C . GLY A 1 385 ? 20.677 -14.961 -11.885 1.00 25.55 385 GLY A C 1
ATOM 2949 O O . GLY A 1 385 ? 21.046 -15.604 -12.863 1.00 25.55 385 GLY A O 1
ATOM 2950 N N . LYS A 1 386 ? 21.538 -14.469 -10.979 1.00 30.30 386 LYS A N 1
ATOM 2951 C CA . LYS A 1 386 ? 22.950 -14.891 -10.778 1.00 30.30 386 LYS A CA 1
ATOM 2952 C C . LYS A 1 386 ? 23.763 -15.219 -12.049 1.00 30.30 386 LYS A C 1
ATOM 2954 O O . LYS A 1 386 ? 24.079 -16.387 -12.305 1.00 30.30 386 LYS A O 1
ATOM 2959 N N . LEU A 1 387 ? 24.269 -14.202 -12.752 1.00 32.69 387 LEU A N 1
ATOM 2960 C CA . LEU A 1 387 ? 25.364 -14.400 -13.714 1.00 32.69 387 LEU A CA 1
ATOM 2961 C C . LEU A 1 387 ? 26.727 -14.533 -13.017 1.00 32.69 387 LEU A C 1
ATOM 2963 O O . LEU A 1 387 ? 27.534 -13.608 -12.964 1.00 32.69 387 LEU A O 1
ATOM 2967 N N . LYS A 1 388 ? 27.044 -15.748 -12.557 1.00 30.00 388 LYS A N 1
ATOM 2968 C CA . LYS A 1 388 ? 28.440 -16.119 -12.283 1.00 30.00 388 LYS A CA 1
ATOM 2969 C C . LYS A 1 388 ? 29.203 -16.303 -13.600 1.00 30.00 388 LYS A C 1
ATOM 2971 O O . LYS A 1 388 ? 29.260 -17.423 -14.105 1.00 30.00 388 LYS A O 1
ATOM 2976 N N . GLY A 1 389 ? 29.829 -15.241 -14.117 1.00 36.00 389 GLY A N 1
ATOM 2977 C CA . GLY A 1 389 ? 30.846 -15.400 -15.166 1.00 36.00 389 GLY A CA 1
ATOM 2978 C C . GLY A 1 389 ? 31.038 -14.279 -16.187 1.00 36.00 389 GLY A C 1
ATOM 2979 O O . GLY A 1 389 ? 31.027 -14.578 -17.372 1.00 36.00 389 GLY A O 1
ATOM 2980 N N . GLY A 1 390 ? 31.295 -13.044 -15.751 1.00 36.03 390 GLY A N 1
ATOM 2981 C CA . GLY A 1 390 ? 32.416 -12.226 -16.259 1.00 36.03 390 GLY A CA 1
ATOM 2982 C C . GLY A 1 390 ? 32.571 -11.874 -17.751 1.00 36.03 390 GLY A C 1
ATOM 2983 O O . GLY A 1 390 ? 33.603 -11.298 -18.080 1.00 36.03 390 GLY A O 1
ATOM 2984 N N . ASP A 1 391 ? 31.628 -12.172 -18.649 1.00 35.91 391 ASP A N 1
ATOM 2985 C CA . ASP A 1 391 ? 31.666 -11.669 -20.031 1.00 35.91 391 ASP A CA 1
ATOM 2986 C C . ASP A 1 391 ? 30.280 -11.218 -20.514 1.00 35.91 391 ASP A C 1
ATOM 2988 O O . ASP A 1 391 ? 29.360 -12.008 -20.730 1.00 35.91 391 ASP A O 1
ATOM 2992 N N . ILE A 1 392 ? 30.157 -9.902 -20.663 1.00 40.75 392 ILE A N 1
ATOM 2993 C CA . ILE A 1 392 ? 28.951 -9.151 -21.038 1.00 40.75 392 ILE A CA 1
ATOM 2994 C C . ILE A 1 392 ? 29.216 -8.265 -22.266 1.00 40.75 392 ILE A C 1
ATOM 2996 O O . ILE A 1 392 ? 28.483 -7.314 -22.540 1.00 40.75 392 ILE A O 1
ATOM 3000 N N . SER A 1 393 ? 30.253 -8.590 -23.048 1.00 28.64 393 SER A N 1
ATOM 3001 C CA . SER A 1 393 ? 30.665 -7.875 -24.266 1.00 28.64 393 SER A CA 1
ATOM 3002 C C . SER A 1 393 ? 29.708 -8.080 -25.465 1.00 28.64 393 SER A C 1
ATOM 3004 O O . SER A 1 393 ? 30.124 -8.339 -26.594 1.00 28.64 393 SER A O 1
ATOM 3006 N N . GLY A 1 394 ? 28.393 -7.953 -25.241 1.00 31.86 394 GLY A N 1
ATOM 3007 C CA . GLY A 1 394 ? 27.370 -8.314 -26.229 1.00 31.86 394 GLY A CA 1
ATOM 3008 C C . GLY A 1 394 ? 25.984 -7.672 -26.100 1.00 31.86 394 GLY A C 1
ATOM 3009 O O . GLY A 1 394 ? 25.177 -7.873 -27.009 1.00 31.86 394 GLY A O 1
ATOM 3010 N N . ALA A 1 395 ? 25.681 -6.893 -25.054 1.00 34.88 395 ALA A N 1
ATOM 3011 C CA . ALA A 1 395 ? 24.391 -6.202 -24.956 1.00 34.88 395 ALA A CA 1
ATOM 3012 C C . ALA A 1 395 ? 24.236 -5.179 -26.103 1.00 34.88 395 ALA A C 1
ATOM 3014 O O . ALA A 1 395 ? 24.991 -4.213 -26.204 1.00 34.88 395 ALA A O 1
ATOM 3015 N N . ARG A 1 396 ? 23.274 -5.406 -27.009 1.00 35.34 396 ARG A N 1
ATOM 3016 C CA . ARG A 1 396 ? 22.971 -4.506 -28.134 1.00 35.34 396 ARG A CA 1
ATOM 3017 C C . ARG A 1 396 ? 21.475 -4.243 -28.232 1.00 35.34 396 ARG A C 1
ATOM 3019 O O . ARG A 1 396 ? 20.717 -5.123 -28.634 1.00 35.34 396 ARG A O 1
ATOM 3026 N N . VAL A 1 397 ? 21.069 -3.003 -27.970 1.00 39.06 397 VAL A N 1
ATOM 3027 C CA . VAL A 1 397 ? 19.720 -2.518 -28.284 1.00 39.06 397 VAL A CA 1
ATOM 3028 C C . VAL A 1 397 ? 19.616 -2.337 -29.804 1.00 39.06 397 VAL A C 1
ATOM 3030 O O . VAL A 1 397 ? 20.134 -1.376 -30.374 1.00 39.06 397 VAL A O 1
ATOM 3033 N N . SER A 1 398 ? 18.991 -3.299 -30.486 1.00 36.06 398 SER A N 1
ATOM 3034 C CA . SER A 1 398 ? 18.896 -3.333 -31.951 1.00 36.06 398 SER A CA 1
ATOM 3035 C C . SER A 1 398 ? 17.448 -3.277 -32.438 1.00 36.06 398 SER A C 1
ATOM 3037 O O . SER A 1 398 ? 16.678 -4.206 -32.199 1.00 36.06 398 SER A O 1
ATOM 3039 N N . GLY A 1 399 ? 17.120 -2.221 -33.183 1.00 39.06 399 GLY A N 1
ATOM 3040 C CA . GLY A 1 399 ? 15.811 -1.983 -33.793 1.00 39.06 399 GLY A CA 1
ATOM 3041 C C . GLY A 1 399 ? 15.336 -0.552 -33.546 1.00 39.06 399 GLY A C 1
ATOM 3042 O O . GLY A 1 399 ? 15.472 -0.035 -32.441 1.00 39.06 399 GLY A O 1
ATOM 3043 N N . ASP A 1 400 ? 14.744 0.085 -34.555 1.00 39.38 400 ASP A N 1
ATOM 3044 C CA . ASP A 1 400 ? 14.265 1.480 -34.488 1.00 39.38 400 ASP A CA 1
ATOM 3045 C C . ASP A 1 400 ? 12.916 1.615 -33.744 1.00 39.38 400 ASP A C 1
ATOM 3047 O O . ASP A 1 400 ? 12.117 2.505 -34.026 1.00 39.38 400 ASP A O 1
ATOM 3051 N N . ASN A 1 401 ? 12.618 0.666 -32.852 1.00 40.75 401 ASN A N 1
ATOM 3052 C CA . ASN A 1 401 ? 11.253 0.278 -32.497 1.00 40.75 401 ASN A CA 1
ATOM 3053 C C . ASN A 1 401 ? 11.107 -0.162 -31.033 1.00 40.75 401 ASN A C 1
ATOM 3055 O O . ASN A 1 401 ? 10.507 -1.196 -30.734 1.00 40.75 401 ASN A O 1
ATOM 3059 N N . LEU A 1 402 ? 11.741 0.574 -30.127 1.00 45.09 402 LEU A N 1
ATOM 3060 C CA . LEU A 1 402 ? 11.718 0.254 -28.709 1.00 45.09 402 LEU A CA 1
ATOM 3061 C C . LEU A 1 402 ? 10.460 0.844 -28.061 1.00 45.09 402 LEU A C 1
ATOM 3063 O O . LEU A 1 402 ? 10.282 2.060 -28.045 1.00 45.09 402 LEU A O 1
ATOM 3067 N N . ASP A 1 403 ? 9.588 -0.021 -27.548 1.00 46.94 403 ASP A N 1
ATOM 3068 C CA . ASP A 1 403 ? 8.427 0.380 -26.755 1.00 46.94 403 ASP A CA 1
ATOM 3069 C C . ASP A 1 403 ? 8.832 0.478 -25.275 1.00 46.94 403 ASP A C 1
ATOM 3071 O O . ASP A 1 403 ? 9.185 -0.545 -24.683 1.00 46.94 403 ASP A O 1
ATOM 3075 N N . VAL A 1 404 ? 8.764 1.676 -24.668 1.00 50.28 404 VAL A N 1
ATOM 3076 C CA . VAL A 1 404 ? 9.057 1.865 -23.226 1.00 50.28 404 VAL A CA 1
ATOM 3077 C C . VAL A 1 404 ? 8.201 0.932 -22.379 1.00 50.28 404 VAL A C 1
ATOM 3079 O O . VAL A 1 404 ? 8.687 0.355 -21.417 1.00 50.28 404 VAL A O 1
ATOM 3082 N N . ASN A 1 405 ? 6.956 0.695 -22.798 1.00 48.00 405 ASN A N 1
ATOM 3083 C CA . ASN A 1 405 ? 5.955 -0.096 -22.082 1.00 48.00 405 ASN A CA 1
ATOM 3084 C C . ASN A 1 405 ? 6.262 -1.612 -22.052 1.00 48.00 405 ASN A C 1
ATOM 3086 O O . ASN A 1 405 ? 5.386 -2.402 -21.683 1.00 48.00 405 ASN A O 1
ATOM 3090 N N . ILE A 1 406 ? 7.437 -2.027 -22.542 1.00 48.34 406 ILE A N 1
ATOM 3091 C CA . ILE A 1 406 ? 8.021 -3.373 -22.407 1.00 48.34 406 ILE A CA 1
ATOM 3092 C C . ILE A 1 406 ? 9.169 -3.373 -21.376 1.00 48.34 406 ILE A C 1
ATOM 3094 O O . ILE A 1 406 ? 9.475 -4.422 -20.819 1.00 48.34 406 ILE A O 1
ATOM 3098 N N . LEU A 1 407 ? 9.787 -2.215 -21.125 1.00 47.62 407 LEU A N 1
ATOM 3099 C CA . LEU A 1 407 ? 10.922 -2.010 -20.218 1.00 47.62 407 LEU A CA 1
ATOM 3100 C C . LEU A 1 407 ? 10.476 -1.480 -18.848 1.00 47.62 407 LEU A C 1
ATOM 3102 O O . LEU A 1 407 ? 10.981 -1.944 -17.838 1.00 47.62 407 LEU A O 1
ATOM 3106 N N . ALA A 1 408 ? 9.497 -0.573 -18.837 1.00 50.12 408 ALA A N 1
ATOM 3107 C CA . ALA A 1 408 ? 8.766 -0.111 -17.662 1.00 50.12 408 ALA A CA 1
ATOM 3108 C C . ALA A 1 408 ? 7.269 -0.431 -17.865 1.00 50.12 408 ALA A C 1
ATOM 3110 O O . ALA A 1 408 ? 6.505 0.401 -18.358 1.00 50.12 408 ALA A O 1
ATOM 3111 N N . PRO A 1 409 ? 6.832 -1.681 -17.618 1.00 50.19 409 PRO A N 1
ATOM 3112 C CA . PRO A 1 409 ? 5.419 -2.060 -17.694 1.00 50.19 409 PRO A CA 1
ATOM 3113 C C . PRO A 1 409 ? 4.606 -1.639 -16.452 1.00 50.19 409 PRO A C 1
ATOM 3115 O O . PRO A 1 409 ? 3.376 -1.718 -16.508 1.00 50.19 409 PRO A O 1
ATOM 3118 N N . ALA A 1 410 ? 5.281 -1.173 -15.395 1.00 50.94 410 ALA A N 1
ATOM 3119 C CA . ALA A 1 410 ? 4.803 -0.949 -14.026 1.00 50.94 410 ALA A CA 1
ATOM 3120 C C . ALA A 1 410 ? 3.760 0.164 -13.825 1.00 50.94 410 ALA A C 1
ATOM 3122 O O . ALA A 1 410 ? 3.493 0.559 -12.703 1.00 50.94 410 ALA A O 1
ATOM 3123 N N . HIS A 1 411 ? 3.122 0.669 -14.885 1.00 57.03 411 HIS A N 1
ATOM 3124 C CA . HIS A 1 411 ? 2.009 1.623 -14.765 1.00 57.03 411 HIS A CA 1
ATOM 3125 C C . HIS A 1 411 ? 0.840 1.313 -15.722 1.00 57.03 411 HIS A C 1
ATOM 3127 O O . HIS A 1 411 ? -0.009 2.169 -15.990 1.00 57.03 411 HIS A O 1
ATOM 3133 N N . ARG A 1 412 ? 0.752 0.071 -16.234 1.00 61.56 412 ARG A N 1
ATOM 3134 C CA . ARG A 1 412 ? -0.408 -0.391 -17.018 1.00 61.56 412 ARG A CA 1
ATOM 3135 C C . ARG A 1 412 ? -1.561 -0.833 -16.133 1.00 61.56 412 ARG A C 1
ATOM 3137 O O . ARG A 1 412 ? -1.470 -1.815 -15.396 1.00 61.56 412 ARG A O 1
ATOM 3144 N N . SER A 1 413 ? -2.701 -0.191 -16.317 1.00 58.31 413 SER A N 1
ATOM 3145 C CA . SER A 1 413 ? -3.929 -0.536 -15.608 1.00 58.31 413 SER A CA 1
ATOM 3146 C C . SER A 1 413 ? -4.457 -1.916 -16.013 1.00 58.31 413 SER A C 1
ATOM 3148 O O . SER A 1 413 ? -4.272 -2.380 -17.146 1.00 58.31 413 SER A O 1
ATOM 3150 N N . VAL A 1 414 ? -5.096 -2.628 -15.077 1.00 53.56 414 VAL A N 1
ATOM 3151 C CA . VAL A 1 414 ? -5.566 -3.995 -15.353 1.00 53.56 414 VAL A CA 1
ATOM 3152 C C . VAL A 1 414 ? -6.587 -3.988 -16.498 1.00 53.56 414 VAL A C 1
ATOM 3154 O O . VAL A 1 414 ? -7.571 -3.254 -16.487 1.00 53.56 414 VAL A O 1
ATOM 3157 N N . GLY A 1 415 ? -6.339 -4.825 -17.511 1.00 47.12 415 GLY A N 1
ATOM 3158 C CA . GLY A 1 415 ? -7.126 -4.890 -18.750 1.00 47.12 415 GLY A CA 1
ATOM 3159 C C . GLY A 1 415 ? -6.481 -4.199 -19.961 1.00 47.12 415 GLY A C 1
ATOM 3160 O O . GLY A 1 415 ? -6.945 -4.393 -21.087 1.00 47.12 415 GLY A O 1
ATOM 3161 N N . GLU A 1 416 ? -5.383 -3.457 -19.786 1.00 49.59 416 GLU A N 1
ATOM 3162 C CA . GLU A 1 416 ? -4.717 -2.740 -20.881 1.00 49.59 416 GLU A CA 1
ATOM 3163 C C . GLU A 1 416 ? -3.861 -3.643 -21.786 1.00 49.59 416 GLU A C 1
ATOM 3165 O O . GLU A 1 416 ? -2.667 -3.886 -21.583 1.00 49.59 416 GLU A O 1
ATOM 3170 N N . MET A 1 417 ? -4.485 -4.118 -22.866 1.00 44.50 417 MET A N 1
ATOM 3171 C CA . MET A 1 417 ? -3.839 -4.955 -23.888 1.00 44.50 417 MET A CA 1
ATOM 3172 C C . MET A 1 417 ? -2.991 -4.166 -24.902 1.00 44.50 417 MET A C 1
ATOM 3174 O O . MET A 1 417 ? -2.187 -4.756 -25.625 1.00 44.50 417 MET A O 1
ATOM 3178 N N . ILE A 1 418 ? -3.153 -2.843 -24.959 1.00 46.88 418 ILE A N 1
ATOM 3179 C CA . ILE A 1 418 ? -2.429 -1.907 -25.828 1.00 46.88 418 ILE A CA 1
ATOM 3180 C C . ILE A 1 418 ? -1.987 -0.747 -24.935 1.00 46.88 418 ILE A C 1
ATOM 3182 O O . ILE A 1 418 ? -2.757 -0.326 -24.081 1.00 46.88 418 ILE A O 1
ATOM 3186 N N . ALA A 1 419 ? -0.765 -0.241 -25.108 1.00 47.22 419 ALA A N 1
ATOM 3187 C CA . ALA A 1 419 ? -0.359 0.984 -24.422 1.00 47.22 419 ALA A CA 1
ATOM 3188 C C . ALA A 1 419 ? -1.021 2.199 -25.099 1.00 47.22 419 ALA A C 1
ATOM 3190 O O . ALA A 1 419 ? -0.914 2.371 -26.317 1.00 47.22 419 ALA A O 1
ATOM 3191 N N . TYR A 1 420 ? -1.730 3.001 -24.314 1.00 52.50 420 TYR A N 1
ATOM 3192 C CA . TYR A 1 420 ? -2.412 4.216 -24.756 1.00 52.50 420 TYR A CA 1
ATOM 3193 C C . TYR A 1 420 ? -1.500 5.441 -24.614 1.00 52.50 420 TYR A C 1
ATOM 3195 O O . TYR A 1 420 ? -0.501 5.394 -23.903 1.00 52.50 420 TYR A O 1
ATOM 3203 N N . ASP A 1 421 ? -1.884 6.565 -25.225 1.00 54.09 421 ASP A N 1
ATOM 3204 C CA . ASP A 1 421 ? -1.232 7.862 -24.970 1.00 54.09 421 ASP A CA 1
ATOM 3205 C C . ASP A 1 421 ? -1.435 8.338 -23.512 1.00 54.09 421 ASP A C 1
ATOM 3207 O O . ASP A 1 421 ? -0.713 9.217 -23.043 1.00 54.09 421 ASP A O 1
ATOM 3211 N N . LYS A 1 422 ? -2.433 7.771 -22.811 1.00 58.16 422 LYS A N 1
ATOM 3212 C CA . LYS A 1 422 ? -2.668 7.859 -21.360 1.00 58.16 422 LYS A CA 1
ATOM 3213 C C . LYS A 1 422 ? -3.369 6.583 -20.862 1.00 58.16 422 LYS A C 1
ATOM 3215 O O . LYS A 1 422 ? -4.400 6.249 -21.451 1.00 58.16 422 LYS A O 1
ATOM 3220 N N . PRO A 1 423 ? -2.889 5.907 -19.805 1.00 60.22 423 PRO A N 1
ATOM 3221 C CA . PRO A 1 423 ? -3.562 4.746 -19.228 1.00 60.22 423 PRO A CA 1
ATOM 3222 C C . PRO A 1 423 ? -4.955 5.065 -18.663 1.00 60.22 423 PRO A C 1
ATOM 3224 O O . PRO A 1 423 ? -5.220 6.160 -18.149 1.00 60.22 423 PRO A O 1
ATOM 3227 N N . ILE A 1 424 ? -5.846 4.081 -18.771 1.00 62.50 424 ILE A N 1
ATOM 3228 C CA . ILE A 1 424 ? -7.218 4.072 -18.260 1.00 62.50 424 ILE A CA 1
ATOM 3229 C C . ILE A 1 424 ? -7.176 3.957 -16.737 1.00 62.50 424 ILE A C 1
ATOM 3231 O O . ILE A 1 424 ? -6.713 2.960 -16.212 1.00 62.50 424 ILE A O 1
ATOM 3235 N N . ARG A 1 425 ? -7.736 4.929 -16.013 1.00 72.19 425 ARG A N 1
ATOM 3236 C CA . ARG A 1 425 ? -7.732 4.949 -14.539 1.00 72.19 425 ARG A CA 1
ATOM 3237 C C . ARG A 1 425 ? -8.513 3.769 -13.942 1.00 72.19 425 ARG A C 1
ATOM 3239 O O . ARG A 1 425 ? -9.743 3.791 -13.919 1.00 72.19 425 ARG A O 1
ATOM 3246 N N . SER A 1 426 ? -7.799 2.782 -13.409 1.00 80.06 426 SER A N 1
ATOM 3247 C CA . SER A 1 426 ? -8.321 1.609 -12.689 1.00 80.06 426 SER A CA 1
ATOM 3248 C C . SER A 1 426 ? -8.290 1.814 -11.169 1.00 80.06 426 SER A C 1
ATOM 3250 O O . SER A 1 426 ? -7.604 1.102 -10.438 1.00 80.06 426 SER A O 1
ATOM 3252 N N . TYR A 1 427 ? -8.988 2.834 -10.662 1.00 89.56 427 TYR A N 1
ATOM 3253 C CA . TYR A 1 427 ? -8.997 3.082 -9.218 1.00 89.56 427 TYR A CA 1
ATOM 3254 C C . TYR A 1 427 ? -9.794 2.011 -8.465 1.00 89.56 427 TYR A C 1
ATOM 3256 O O . TYR A 1 427 ? -11.022 1.992 -8.557 1.00 89.56 427 TYR A O 1
ATOM 3264 N N . GLU A 1 428 ? -9.108 1.190 -7.671 1.00 93.12 428 GLU A N 1
ATOM 3265 C CA . GLU A 1 428 ? -9.717 0.133 -6.856 1.00 93.12 428 GLU A CA 1
ATOM 3266 C C . GLU A 1 428 ? -9.529 0.382 -5.361 1.00 93.12 428 GLU A C 1
ATOM 3268 O O . GLU A 1 428 ? -8.564 1.015 -4.923 1.00 93.12 428 GLU A O 1
ATOM 3273 N N . ILE A 1 429 ? -10.473 -0.136 -4.572 1.00 96.19 429 ILE A N 1
ATOM 3274 C CA . ILE A 1 429 ? -10.432 -0.100 -3.108 1.00 96.19 429 ILE A CA 1
ATOM 3275 C C . ILE A 1 429 ? -9.891 -1.431 -2.600 1.00 96.19 429 ILE A C 1
ATOM 3277 O O . ILE A 1 429 ? -10.433 -2.482 -2.931 1.00 96.19 429 ILE A O 1
ATOM 3281 N N . LEU A 1 430 ? -8.908 -1.373 -1.711 1.00 96.62 430 LEU A N 1
ATOM 3282 C CA . LEU A 1 430 ? -8.341 -2.524 -1.025 1.00 96.62 430 LEU A CA 1
ATOM 3283 C C . LEU A 1 430 ? -8.437 -2.321 0.486 1.00 96.62 430 LEU A C 1
ATOM 3285 O O . LEU A 1 430 ? -7.910 -1.352 1.024 1.00 96.62 430 LEU A O 1
ATOM 3289 N N . GLU A 1 431 ? -9.055 -3.266 1.192 1.00 97.62 431 GLU A N 1
ATOM 3290 C CA . GLU A 1 431 ? -8.842 -3.405 2.633 1.00 97.62 431 GLU A CA 1
ATOM 3291 C C . GLU A 1 431 ? -8.176 -4.733 2.959 1.00 97.62 431 GLU A C 1
ATOM 3293 O O . GLU A 1 431 ? -8.493 -5.764 2.359 1.00 97.62 431 GLU A O 1
ATOM 3298 N N . GLY A 1 432 ? -7.332 -4.731 3.984 1.00 97.31 432 GLY A N 1
ATOM 3299 C CA . GLY A 1 432 ? -6.660 -5.936 4.443 1.00 97.31 432 GLY A CA 1
ATOM 3300 C C . GLY A 1 432 ? -5.784 -5.707 5.666 1.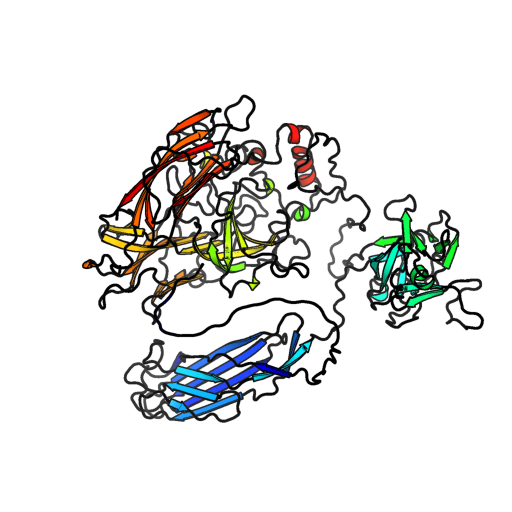00 97.31 432 GLY A C 1
ATOM 3301 O O . GLY A 1 432 ? -5.984 -4.751 6.423 1.00 97.31 432 GLY A O 1
ATOM 3302 N N . ILE A 1 433 ? -4.820 -6.611 5.841 1.00 97.62 433 ILE A N 1
ATOM 3303 C CA . ILE A 1 433 ? -3.792 -6.571 6.887 1.00 97.62 433 ILE A CA 1
ATOM 3304 C C . ILE A 1 433 ? -2.411 -6.512 6.228 1.00 97.62 433 ILE A C 1
ATOM 3306 O O . ILE A 1 433 ? -2.143 -7.277 5.300 1.00 97.62 433 ILE A O 1
ATOM 3310 N N . VAL A 1 434 ? -1.540 -5.635 6.720 1.00 97.69 434 VAL A N 1
ATOM 3311 C CA . VAL A 1 434 ? -0.145 -5.510 6.272 1.00 97.69 434 VAL A CA 1
ATOM 3312 C C . VAL A 1 434 ? 0.671 -6.720 6.733 1.00 97.69 434 VAL A C 1
ATOM 3314 O O . VAL A 1 434 ? 0.634 -7.091 7.908 1.00 97.69 434 VAL A O 1
ATOM 3317 N N . GLY A 1 435 ? 1.399 -7.346 5.811 1.00 93.81 435 GLY A N 1
ATOM 3318 C CA . GLY A 1 435 ? 2.289 -8.474 6.085 1.00 93.81 435 GLY A CA 1
ATOM 3319 C C . GLY A 1 435 ? 3.576 -8.080 6.820 1.00 93.81 435 GLY A C 1
ATOM 3320 O O . GLY A 1 435 ? 3.955 -6.914 6.873 1.00 93.81 435 GLY A O 1
ATOM 3321 N N . GLU A 1 436 ? 4.260 -9.072 7.394 1.00 85.38 436 GLU A N 1
ATOM 3322 C CA . GLU A 1 436 ? 5.613 -8.905 7.962 1.00 85.38 436 GLU A CA 1
ATOM 3323 C C . GLU A 1 436 ? 6.717 -8.908 6.901 1.00 85.38 436 GLU A C 1
ATOM 3325 O O . GLU A 1 436 ? 7.790 -8.334 7.118 1.00 85.38 436 GLU A O 1
ATOM 3330 N N . ASP A 1 437 ? 6.434 -9.541 5.765 1.00 79.56 437 ASP A N 1
ATOM 3331 C CA . ASP A 1 437 ? 7.304 -9.615 4.602 1.00 79.56 437 ASP A CA 1
ATOM 3332 C C . ASP A 1 437 ? 7.149 -8.340 3.761 1.00 79.56 437 ASP A C 1
ATOM 3334 O O . ASP A 1 437 ? 6.031 -7.879 3.522 1.00 79.56 437 ASP A O 1
ATOM 3338 N N . GLU A 1 438 ? 8.279 -7.777 3.327 1.00 78.81 438 GLU A N 1
ATOM 3339 C CA . GLU A 1 438 ? 8.361 -6.689 2.335 1.00 78.81 438 GLU A CA 1
ATOM 3340 C C . GLU A 1 438 ? 7.612 -5.390 2.701 1.00 78.81 438 GLU A C 1
ATOM 3342 O O . GLU A 1 438 ? 7.297 -4.589 1.840 1.00 78.81 438 GLU A O 1
ATOM 3347 N N . CYS A 1 439 ? 7.376 -5.118 3.991 1.00 91.94 439 CYS A N 1
ATOM 3348 C CA . CYS A 1 439 ? 6.994 -3.781 4.466 1.00 91.94 439 CYS A CA 1
ATOM 3349 C C . CYS A 1 439 ? 8.260 -2.961 4.783 1.00 91.94 439 CYS A C 1
ATOM 3351 O O . CYS A 1 439 ? 8.822 -3.108 5.878 1.00 91.94 439 CYS A O 1
ATOM 3353 N N . GLN A 1 440 ? 8.735 -2.161 3.826 1.00 92.81 440 GLN A N 1
ATOM 3354 C CA . GLN A 1 440 ? 10.070 -1.538 3.796 1.00 92.81 440 GLN A CA 1
ATOM 3355 C C . GLN A 1 440 ? 10.148 -0.410 2.755 1.00 92.81 440 GLN A C 1
ATOM 3357 O O . GLN A 1 440 ? 9.256 -0.279 1.929 1.00 92.81 440 GLN A O 1
ATOM 3362 N N . VAL A 1 441 ? 11.239 0.355 2.753 1.00 92.56 441 VAL A N 1
ATOM 3363 C CA . VAL A 1 441 ? 11.621 1.132 1.564 1.00 92.56 441 VAL A CA 1
ATOM 3364 C C . VAL A 1 441 ? 12.317 0.175 0.593 1.00 92.56 441 VAL A C 1
ATOM 3366 O O . VAL A 1 441 ? 13.103 -0.673 1.034 1.00 92.56 441 VAL A O 1
ATOM 3369 N N . ALA A 1 442 ? 11.950 0.240 -0.683 1.00 87.75 442 ALA A N 1
ATOM 3370 C CA . ALA A 1 442 ? 12.608 -0.472 -1.762 1.00 87.75 442 ALA A CA 1
ATOM 3371 C C . ALA A 1 442 ? 14.067 -0.004 -1.887 1.00 87.75 442 ALA A C 1
ATOM 3373 O O . ALA A 1 442 ? 14.438 1.076 -1.441 1.00 87.75 442 ALA A O 1
ATOM 3374 N N . VAL A 1 443 ? 14.906 -0.885 -2.418 1.00 81.19 443 VAL A N 1
ATOM 3375 C CA . VAL A 1 443 ? 16.338 -0.635 -2.670 1.00 81.19 443 VAL A CA 1
ATOM 3376 C C . VAL A 1 443 ? 16.677 -0.828 -4.149 1.00 81.19 443 VAL A C 1
ATOM 3378 O O . VAL A 1 443 ? 17.813 -0.652 -4.563 1.00 81.19 443 VAL A O 1
ATOM 3381 N N . VAL A 1 444 ? 15.690 -1.250 -4.945 1.00 75.00 444 VAL A N 1
ATOM 3382 C CA . VAL A 1 444 ? 15.799 -1.465 -6.385 1.00 75.00 444 VAL A CA 1
ATOM 3383 C C . VAL A 1 444 ? 14.494 -1.003 -7.014 1.00 75.00 444 VAL A C 1
ATOM 3385 O O . VAL A 1 444 ? 13.524 -1.756 -7.029 1.00 75.00 444 VAL A O 1
ATOM 3388 N N . ASP A 1 445 ? 14.509 0.219 -7.542 1.00 75.62 445 ASP A N 1
ATOM 3389 C CA . ASP A 1 445 ? 13.422 0.838 -8.302 1.00 75.62 445 ASP A CA 1
ATO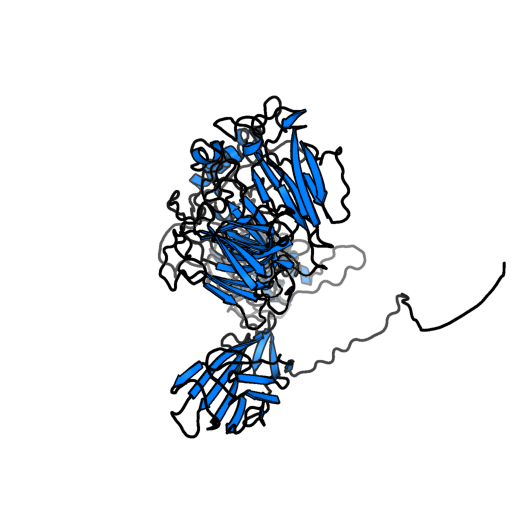M 3390 C C . ASP A 1 445 ? 13.957 1.293 -9.661 1.00 75.62 445 ASP A C 1
ATOM 3392 O O . ASP A 1 445 ? 15.063 1.824 -9.761 1.00 75.62 445 ASP A O 1
ATOM 3396 N N . PHE A 1 446 ? 13.191 1.123 -10.741 1.00 76.25 446 PHE A N 1
ATOM 3397 C CA . PHE A 1 446 ? 13.690 1.477 -12.072 1.00 76.25 446 PHE A CA 1
ATOM 3398 C C . PHE A 1 446 ? 13.811 3.012 -12.214 1.00 76.25 446 PHE A C 1
ATOM 3400 O O . PHE A 1 446 ? 12.808 3.715 -12.319 1.00 76.25 446 PHE A O 1
ATOM 3407 N N . PRO A 1 447 ? 15.015 3.606 -12.290 1.00 71.88 447 PRO A N 1
ATOM 3408 C CA . PRO A 1 447 ? 15.236 4.999 -11.869 1.00 71.88 447 PRO A CA 1
ATOM 3409 C C . PRO A 1 447 ? 14.569 6.058 -12.761 1.00 71.88 447 PRO A C 1
ATOM 3411 O O . PRO A 1 447 ? 14.478 7.230 -12.402 1.00 71.88 447 PRO A O 1
ATOM 3414 N N . THR A 1 448 ? 14.094 5.671 -13.947 1.00 74.50 448 THR A N 1
ATOM 3415 C CA . THR A 1 448 ? 13.412 6.584 -14.881 1.00 74.50 448 THR A CA 1
ATOM 3416 C C . THR A 1 448 ? 11.915 6.721 -14.655 1.00 74.50 448 THR A C 1
ATOM 3418 O O . THR A 1 448 ? 11.303 7.560 -15.316 1.00 74.50 448 THR A O 1
ATOM 3421 N N . CYS A 1 449 ? 11.333 5.950 -13.736 1.00 79.62 449 CYS A N 1
ATOM 3422 C CA . CYS A 1 449 ? 9.958 6.136 -13.278 1.00 79.62 449 CYS A CA 1
ATOM 3423 C C . CYS A 1 449 ? 9.855 6.761 -11.875 1.00 79.62 449 CYS A C 1
ATOM 3425 O O . CYS A 1 449 ? 8.733 7.037 -11.459 1.00 79.62 449 CYS A O 1
ATOM 3427 N N . HIS A 1 450 ? 10.981 7.076 -11.207 1.00 88.38 450 HIS A N 1
ATOM 3428 C CA . HIS A 1 450 ? 11.031 7.532 -9.805 1.00 88.38 450 HIS A CA 1
ATOM 3429 C C . HIS A 1 450 ? 11.877 8.808 -9.589 1.00 88.38 450 HIS A C 1
ATOM 3431 O O . HIS A 1 450 ? 12.896 9.034 -10.252 1.00 88.38 450 HIS A O 1
ATOM 3437 N N . TYR A 1 451 ? 11.466 9.661 -8.644 1.00 91.44 451 TYR A N 1
ATOM 3438 C CA . TYR A 1 451 ? 12.282 10.744 -8.077 1.00 91.44 451 TYR A CA 1
ATOM 3439 C C . TYR A 1 451 ? 13.058 10.295 -6.834 1.00 91.44 451 TYR A C 1
ATOM 3441 O O . TYR A 1 451 ? 14.113 10.869 -6.564 1.00 91.44 451 TYR A O 1
ATOM 3449 N N . THR A 1 452 ? 12.530 9.329 -6.088 1.00 92.25 452 THR A N 1
ATOM 3450 C CA . THR A 1 452 ? 13.058 8.751 -4.846 1.00 92.25 452 THR A CA 1
ATOM 3451 C C . THR A 1 452 ? 12.702 7.263 -4.797 1.00 92.25 452 THR A C 1
ATOM 3453 O O . THR A 1 452 ? 11.765 6.859 -5.476 1.00 92.25 452 THR A O 1
ATOM 3456 N N . HIS A 1 453 ? 13.397 6.455 -3.990 1.00 91.19 453 HIS A N 1
ATOM 3457 C CA . HIS A 1 453 ? 12.979 5.063 -3.753 1.00 91.19 453 HIS A CA 1
ATOM 3458 C C . HIS A 1 453 ? 11.556 5.003 -3.167 1.00 91.19 453 HIS A C 1
ATOM 3460 O O . HIS A 1 453 ? 11.116 5.943 -2.487 1.00 91.19 453 HIS A O 1
ATOM 3466 N N . ASP A 1 454 ? 10.850 3.900 -3.395 1.00 91.62 454 ASP A N 1
ATOM 3467 C CA . ASP A 1 454 ? 9.458 3.699 -2.991 1.00 91.62 454 ASP A CA 1
ATOM 3468 C C . ASP A 1 454 ? 9.320 3.081 -1.589 1.00 91.62 454 ASP A C 1
ATOM 3470 O O . ASP A 1 454 ? 10.114 2.253 -1.152 1.00 91.62 454 ASP A O 1
ATOM 3474 N N . MET A 1 455 ? 8.276 3.457 -0.848 1.00 93.88 455 MET A N 1
ATOM 3475 C CA . MET A 1 455 ? 7.849 2.723 0.346 1.00 93.88 455 MET A CA 1
ATOM 3476 C C . MET A 1 455 ? 6.861 1.644 -0.090 1.00 93.88 455 MET A C 1
ATOM 3478 O O . MET A 1 455 ? 5.721 1.944 -0.441 1.00 93.88 455 MET A O 1
ATOM 3482 N N . THR A 1 456 ? 7.289 0.389 -0.007 1.00 93.62 456 THR A N 1
ATOM 3483 C CA . THR A 1 456 ? 6.501 -0.782 -0.384 1.00 93.62 456 THR A CA 1
ATOM 3484 C C . THR A 1 456 ? 5.944 -1.510 0.841 1.00 93.62 456 THR A C 1
ATOM 3486 O O . THR A 1 456 ? 6.569 -1.584 1.911 1.00 93.62 456 THR A O 1
ATOM 3489 N N . PHE A 1 457 ? 4.719 -2.026 0.731 1.00 95.50 457 PHE A N 1
ATOM 3490 C CA . PHE A 1 457 ? 4.197 -3.015 1.669 1.00 95.50 457 PHE A CA 1
ATOM 3491 C C . PHE A 1 457 ? 3.155 -3.944 1.051 1.00 95.50 457 PHE A C 1
ATOM 3493 O O . PHE A 1 457 ? 2.284 -3.541 0.282 1.00 95.50 457 PHE A O 1
ATOM 3500 N N . ARG A 1 458 ? 3.163 -5.203 1.498 1.00 95.69 458 ARG A N 1
ATOM 3501 C CA . ARG A 1 458 ? 2.216 -6.220 1.029 1.00 95.69 458 ARG A CA 1
ATOM 3502 C C . ARG A 1 458 ? 0.985 -6.321 1.919 1.00 95.69 458 ARG A C 1
ATOM 3504 O O . ARG A 1 458 ? 1.077 -6.567 3.121 1.00 95.69 458 ARG A O 1
ATOM 3511 N N . VAL A 1 459 ? -0.193 -6.204 1.313 1.00 97.56 459 VAL A N 1
ATOM 3512 C CA . VAL A 1 459 ? -1.498 -6.343 1.970 1.00 97.56 459 VAL A CA 1
ATOM 3513 C C . VAL A 1 459 ? -2.085 -7.708 1.686 1.00 97.56 459 VAL A C 1
ATOM 3515 O O . VAL A 1 459 ? -2.380 -8.040 0.541 1.00 97.56 459 VAL A O 1
ATOM 3518 N N . LYS A 1 460 ? -2.369 -8.476 2.734 1.00 96.88 460 LYS A N 1
ATOM 3519 C CA . LYS A 1 460 ? -3.277 -9.613 2.623 1.00 96.88 460 LYS A CA 1
ATOM 3520 C C . LYS A 1 460 ? -4.718 -9.083 2.549 1.00 96.88 460 LYS A C 1
ATOM 3522 O O . LYS A 1 460 ? -5.190 -8.566 3.568 1.00 96.88 460 LYS A O 1
ATOM 3527 N N . PRO A 1 461 ? -5.424 -9.187 1.407 1.00 96.12 461 PRO A N 1
ATOM 3528 C CA . PRO A 1 461 ? -6.767 -8.634 1.273 1.00 96.12 461 PRO A CA 1
ATOM 3529 C C . PRO A 1 461 ? -7.757 -9.316 2.226 1.00 96.12 461 PRO A C 1
ATOM 3531 O O . PRO A 1 461 ? -7.689 -10.521 2.481 1.00 96.12 461 PRO A O 1
ATOM 3534 N N . ASN A 1 462 ? -8.731 -8.550 2.718 1.00 91.69 462 ASN A N 1
ATOM 3535 C CA . ASN A 1 462 ? -9.950 -9.118 3.285 1.00 91.69 462 ASN A CA 1
ATOM 3536 C C . ASN A 1 462 ? -10.698 -9.881 2.182 1.00 91.69 462 ASN A C 1
ATOM 3538 O O . ASN A 1 462 ? -10.692 -9.461 1.029 1.00 91.69 462 ASN A O 1
ATOM 3542 N N . LYS A 1 463 ? -11.427 -10.945 2.538 1.00 87.31 463 LYS A N 1
ATOM 3543 C CA . LYS A 1 463 ? -12.058 -11.879 1.583 1.00 87.31 463 LYS A CA 1
ATOM 3544 C C . LYS A 1 463 ? -12.853 -11.229 0.434 1.00 87.31 463 LYS A C 1
ATOM 3546 O O . LYS A 1 463 ? -12.887 -11.760 -0.669 1.00 87.31 463 LYS A O 1
ATOM 3551 N N . ARG A 1 464 ? -13.490 -10.076 0.671 1.00 89.75 464 ARG A N 1
ATOM 3552 C CA . ARG A 1 464 ? -14.251 -9.331 -0.353 1.00 89.75 464 ARG A CA 1
ATOM 3553 C C . ARG A 1 464 ? -13.393 -8.614 -1.411 1.00 89.75 464 ARG A C 1
ATOM 3555 O O . ARG A 1 464 ? -13.950 -8.160 -2.398 1.00 89.75 464 ARG A O 1
ATOM 3562 N N . TYR A 1 465 ? -12.081 -8.521 -1.197 1.00 89.69 465 TYR A N 1
ATOM 3563 C CA . TYR A 1 465 ? -11.090 -7.903 -2.085 1.00 89.69 465 TYR A CA 1
ATOM 3564 C C . TYR A 1 465 ? -10.103 -8.927 -2.676 1.00 89.69 465 TYR A C 1
ATOM 3566 O O . TYR A 1 465 ? -9.205 -8.551 -3.421 1.00 89.69 465 TYR A O 1
ATOM 3574 N N . GLU A 1 466 ? -10.265 -10.229 -2.399 1.00 87.56 466 GLU A N 1
ATOM 3575 C CA . GLU A 1 466 ? -9.444 -11.297 -3.005 1.00 87.56 466 GLU A CA 1
ATOM 3576 C C . GLU A 1 466 ? -9.577 -11.341 -4.544 1.00 87.56 466 GLU A C 1
ATOM 3578 O O . GLU A 1 466 ? -8.694 -11.856 -5.221 1.00 87.56 466 GLU A O 1
ATOM 3583 N N . SER A 1 467 ? -10.634 -10.750 -5.116 1.00 86.00 467 SER A N 1
ATOM 3584 C CA . SER A 1 467 ? -10.814 -10.578 -6.567 1.00 86.00 467 SER A CA 1
ATOM 3585 C C . SER A 1 467 ? -9.792 -9.648 -7.227 1.00 86.00 467 SER A C 1
ATOM 3587 O O . SER A 1 467 ? -9.664 -9.683 -8.448 1.00 86.00 467 SER A O 1
ATOM 3589 N N . LEU A 1 468 ? -9.088 -8.823 -6.445 1.00 87.25 468 LEU A N 1
ATOM 3590 C CA . LEU A 1 468 ? -8.026 -7.940 -6.930 1.00 87.25 468 LEU A CA 1
ATOM 3591 C C . LEU A 1 468 ? -6.676 -8.658 -7.090 1.00 87.25 468 LEU A C 1
ATOM 3593 O O . LEU A 1 468 ? -5.747 -8.052 -7.605 1.00 87.25 468 LEU A O 1
ATOM 3597 N N . LEU A 1 469 ? -6.544 -9.916 -6.648 1.00 87.88 469 LEU A N 1
ATOM 3598 C CA . LEU A 1 469 ? -5.309 -10.698 -6.775 1.00 87.88 469 LEU A CA 1
ATOM 3599 C C . LEU A 1 469 ? -5.109 -11.210 -8.209 1.00 87.88 469 LEU A C 1
ATOM 3601 O O . LEU A 1 469 ? -6.040 -11.729 -8.835 1.00 87.88 469 LEU A O 1
ATOM 3605 N N . ALA A 1 470 ? -3.866 -11.194 -8.695 1.00 83.19 470 ALA A N 1
ATOM 3606 C CA . ALA A 1 470 ? -3.505 -11.883 -9.925 1.00 83.19 470 ALA A CA 1
ATOM 3607 C C . ALA A 1 470 ? -3.767 -13.394 -9.827 1.00 83.19 470 ALA A C 1
ATOM 3609 O O . ALA A 1 470 ? -3.240 -14.103 -8.963 1.00 83.19 470 ALA A O 1
ATOM 3610 N N . THR A 1 471 ? -4.530 -13.913 -10.789 1.00 70.81 471 THR A N 1
ATOM 3611 C CA . THR A 1 471 ? -4.761 -15.350 -10.964 1.00 70.81 471 THR A CA 1
ATOM 3612 C C . THR A 1 471 ? -4.163 -15.823 -12.284 1.00 70.81 471 THR A C 1
ATOM 3614 O O . THR A 1 471 ? -4.148 -15.100 -13.281 1.00 70.81 471 THR A O 1
ATOM 3617 N N . SER A 1 472 ? -3.683 -17.068 -12.324 1.00 63.09 472 SER A N 1
ATOM 3618 C CA . SER A 1 472 ? -3.255 -17.699 -13.574 1.00 63.09 472 SER A CA 1
ATOM 3619 C C . SER A 1 472 ? -3.886 -19.081 -13.730 1.00 63.09 472 SER A C 1
ATOM 3621 O O . SER A 1 472 ? -4.078 -19.814 -12.762 1.00 63.09 472 SER A O 1
ATOM 3623 N N . ALA A 1 473 ? -4.158 -19.494 -14.968 1.00 52.69 473 ALA A N 1
ATOM 3624 C CA . ALA A 1 473 ? -4.719 -20.821 -15.236 1.00 52.69 473 ALA A CA 1
ATOM 3625 C C . ALA A 1 473 ? -3.774 -21.982 -14.843 1.00 52.69 473 ALA A C 1
ATOM 3627 O O . ALA A 1 473 ? -4.225 -23.117 -14.708 1.00 52.69 473 ALA A O 1
ATOM 3628 N N . ALA A 1 474 ? -2.473 -21.711 -14.669 1.00 56.22 474 ALA A N 1
ATOM 3629 C CA . ALA A 1 474 ? -1.465 -22.688 -14.247 1.00 56.22 474 ALA A CA 1
ATOM 3630 C C . ALA A 1 474 ? -1.240 -22.716 -12.721 1.00 56.22 474 ALA A C 1
ATOM 3632 O O . ALA A 1 474 ? -0.892 -23.759 -12.170 1.00 56.22 474 ALA A O 1
ATOM 3633 N N . LYS A 1 475 ? -1.444 -21.578 -12.048 1.00 62.03 475 LYS A N 1
ATOM 3634 C CA . LYS A 1 475 ? -1.370 -21.378 -10.595 1.00 62.03 475 LYS A CA 1
ATOM 3635 C C . LYS A 1 475 ? -2.570 -20.493 -10.190 1.00 62.03 475 LYS A C 1
ATOM 3637 O O . LYS A 1 475 ? -2.470 -19.274 -10.341 1.00 62.03 475 LYS A O 1
ATOM 3642 N N . PRO A 1 476 ? -3.704 -21.053 -9.729 1.00 59.16 476 PRO A N 1
ATOM 3643 C CA . PRO A 1 476 ? -4.837 -20.241 -9.275 1.00 59.16 476 PRO A CA 1
ATOM 3644 C C . PRO A 1 476 ? -4.473 -19.379 -8.060 1.00 59.16 476 PRO A C 1
ATOM 3646 O O . PRO A 1 476 ? -4.746 -18.186 -8.061 1.00 59.16 476 PRO A O 1
ATOM 3649 N N . ASP A 1 477 ? -3.740 -19.956 -7.103 1.00 68.00 477 ASP A N 1
ATOM 3650 C CA . ASP A 1 477 ? -3.237 -19.285 -5.893 1.00 68.00 477 ASP A CA 1
ATOM 3651 C C . ASP A 1 477 ? -1.886 -18.578 -6.148 1.00 68.00 477 ASP A C 1
ATOM 3653 O O . ASP A 1 477 ? -0.951 -18.694 -5.348 1.00 68.00 477 ASP A O 1
ATOM 3657 N N . HIS A 1 478 ? -1.729 -17.946 -7.320 1.00 80.00 478 HIS A N 1
ATOM 3658 C CA . HIS A 1 478 ? -0.454 -17.360 -7.749 1.00 80.00 478 HIS A CA 1
ATOM 3659 C C . HIS A 1 478 ? -0.005 -16.229 -6.824 1.00 80.00 478 HIS A C 1
ATOM 3661 O O . HIS A 1 478 ? 1.110 -16.277 -6.303 1.00 80.00 478 HIS A O 1
ATOM 3667 N N . GLN A 1 479 ? -0.891 -15.258 -6.615 1.00 88.25 479 GLN A N 1
ATOM 3668 C CA . GLN A 1 479 ? -0.690 -14.128 -5.726 1.00 88.25 479 GLN A CA 1
ATOM 3669 C C . GLN A 1 479 ? -1.548 -14.296 -4.466 1.00 88.25 479 GLN A C 1
ATOM 3671 O O . GLN A 1 479 ? -2.676 -14.782 -4.526 1.00 88.25 479 GLN A O 1
ATOM 3676 N N . LYS A 1 480 ? -0.999 -13.914 -3.307 1.00 89.94 480 LYS A N 1
ATOM 3677 C CA . LYS A 1 480 ? -1.659 -14.052 -1.990 1.00 89.94 480 LYS A CA 1
ATOM 3678 C C . LYS A 1 480 ? -1.883 -12.724 -1.273 1.00 89.94 480 LYS A C 1
ATOM 3680 O O . LYS A 1 480 ? -2.798 -12.623 -0.462 1.00 89.94 480 LYS A O 1
ATOM 3685 N N . ASN A 1 481 ? -1.039 -11.744 -1.578 1.00 93.25 481 ASN A N 1
ATOM 3686 C CA . ASN A 1 481 ? -1.045 -10.392 -1.043 1.00 93.25 481 ASN A CA 1
ATOM 3687 C C . ASN A 1 481 ? -0.893 -9.424 -2.222 1.00 93.25 481 ASN A C 1
ATOM 3689 O O . ASN A 1 481 ? -0.250 -9.786 -3.207 1.00 93.25 481 ASN A O 1
ATOM 3693 N N . ILE A 1 482 ? -1.442 -8.222 -2.109 1.00 93.44 482 ILE A N 1
ATOM 3694 C CA . ILE A 1 482 ? -1.311 -7.145 -3.096 1.00 93.44 482 ILE A CA 1
ATOM 3695 C C . ILE A 1 482 ? -0.201 -6.209 -2.622 1.00 93.44 482 ILE A C 1
ATOM 3697 O O . ILE A 1 482 ? -0.203 -5.804 -1.461 1.00 93.44 482 ILE A O 1
ATOM 3701 N N . GLU A 1 483 ? 0.753 -5.935 -3.503 1.00 93.19 483 GLU A N 1
ATOM 3702 C CA . GLU A 1 483 ? 1.822 -4.948 -3.316 1.00 93.19 483 GLU A CA 1
ATOM 3703 C C . GLU A 1 483 ? 1.213 -3.535 -3.323 1.00 93.19 483 GLU A C 1
ATOM 3705 O O . GLU A 1 483 ? 0.237 -3.285 -4.039 1.00 93.19 483 GLU A O 1
ATOM 3710 N N . VAL A 1 484 ? 1.730 -2.626 -2.500 1.00 94.94 484 VAL A N 1
ATOM 3711 C CA . VAL A 1 484 ? 1.278 -1.230 -2.433 1.00 94.94 484 VAL A CA 1
ATOM 3712 C C . VAL A 1 484 ? 2.499 -0.341 -2.290 1.00 94.94 484 VAL A C 1
ATOM 3714 O O . VAL A 1 484 ? 3.200 -0.441 -1.283 1.00 94.94 484 VAL A O 1
ATOM 3717 N N . GLU A 1 485 ? 2.719 0.524 -3.277 1.00 92.31 485 GLU A N 1
ATOM 3718 C CA . GLU A 1 485 ? 3.989 1.238 -3.466 1.00 92.31 485 GLU A CA 1
ATOM 3719 C C . GLU A 1 485 ? 3.749 2.715 -3.795 1.00 92.31 485 GLU A C 1
ATOM 3721 O O . GLU A 1 485 ? 2.733 3.079 -4.401 1.00 92.31 485 GLU A O 1
ATOM 3726 N N . TRP A 1 486 ? 4.638 3.579 -3.307 1.00 93.25 486 TRP A N 1
ATOM 3727 C CA . TRP A 1 486 ? 4.665 5.008 -3.615 1.00 93.25 486 TRP A CA 1
ATOM 3728 C C . TRP A 1 486 ? 6.027 5.618 -3.290 1.00 93.25 486 TRP A C 1
ATOM 3730 O O . TRP A 1 486 ? 6.689 5.233 -2.325 1.00 93.25 486 TRP A O 1
ATOM 3740 N N . GLU A 1 487 ? 6.339 6.708 -3.982 1.00 92.69 487 GLU A N 1
ATOM 3741 C CA . GLU A 1 487 ? 7.507 7.562 -3.758 1.00 92.69 487 GLU A CA 1
ATOM 3742 C C . GLU A 1 487 ? 7.681 7.976 -2.288 1.00 92.69 487 GLU A C 1
ATOM 3744 O O . GLU A 1 487 ? 6.862 8.727 -1.734 1.00 92.69 487 GLU A O 1
ATOM 3749 N N . THR A 1 488 ? 8.787 7.581 -1.649 1.00 94.06 488 THR A N 1
ATOM 3750 C CA . THR A 1 488 ? 9.076 8.027 -0.273 1.00 94.06 488 THR A CA 1
ATOM 3751 C C . THR A 1 488 ? 9.157 9.547 -0.159 1.00 94.06 488 THR A C 1
ATOM 3753 O O . THR A 1 488 ? 8.830 10.092 0.897 1.00 94.06 488 THR A O 1
ATOM 3756 N N . GLY A 1 489 ? 9.589 10.245 -1.215 1.00 94.12 489 GLY A N 1
ATOM 3757 C CA . GLY A 1 489 ? 9.853 11.682 -1.218 1.00 94.12 489 GLY A CA 1
ATOM 3758 C C . GLY A 1 489 ? 11.046 12.090 -0.348 1.00 94.12 489 GLY A C 1
ATOM 3759 O O . GLY A 1 489 ? 11.171 13.277 -0.030 1.00 94.12 489 GLY A O 1
ATOM 3760 N N . LEU A 1 490 ? 11.883 11.130 0.060 1.00 94.25 490 LEU A N 1
ATOM 3761 C CA . LEU A 1 490 ? 13.011 11.261 0.984 1.00 94.25 490 LEU A CA 1
ATOM 3762 C C . LEU A 1 490 ? 14.209 10.431 0.486 1.00 94.25 490 LEU A C 1
ATOM 3764 O O . LEU A 1 490 ? 14.062 9.545 -0.345 1.00 94.25 490 LEU A O 1
ATOM 3768 N N . GLY A 1 491 ? 15.402 10.688 1.027 1.00 89.88 491 GLY A N 1
ATOM 3769 C CA . GLY A 1 491 ? 16.556 9.806 0.814 1.00 89.88 491 GLY A CA 1
ATOM 3770 C C . GLY A 1 491 ? 17.283 9.901 -0.530 1.00 89.88 491 GLY A C 1
ATOM 3771 O O . GLY A 1 491 ? 18.171 9.094 -0.747 1.00 89.88 491 GLY A O 1
ATOM 3772 N N . GLN A 1 492 ? 16.963 10.859 -1.405 1.00 88.94 492 GLN A N 1
ATOM 3773 C CA . GLN A 1 492 ? 17.665 11.033 -2.683 1.00 88.94 492 GLN A CA 1
ATOM 3774 C C . GLN A 1 492 ? 18.611 12.234 -2.661 1.00 88.94 492 GLN A C 1
ATOM 3776 O O . GLN A 1 492 ? 18.165 13.368 -2.438 1.00 88.94 492 GLN A O 1
ATOM 3781 N N . GLU A 1 493 ? 19.880 12.031 -3.031 1.00 81.81 493 GLU A N 1
ATOM 3782 C CA . GLU A 1 493 ? 20.761 13.162 -3.332 1.00 81.81 493 GLU A CA 1
ATOM 3783 C C . GLU A 1 493 ? 21.577 13.132 -4.615 1.00 81.81 493 GLU A C 1
ATOM 3785 O O . GLU A 1 493 ? 21.941 14.222 -5.027 1.00 81.81 493 GLU A O 1
ATOM 3790 N N . GLU A 1 494 ? 21.827 12.027 -5.312 1.00 76.62 494 GLU A N 1
ATOM 3791 C CA . GLU A 1 494 ? 22.900 12.049 -6.321 1.00 76.62 494 GLU A CA 1
ATOM 3792 C C . GLU A 1 494 ? 22.667 12.954 -7.535 1.00 76.62 494 GLU A C 1
ATOM 3794 O O . GLU A 1 494 ? 23.359 13.966 -7.728 1.00 76.62 494 GLU A O 1
ATOM 3799 N N . TYR A 1 495 ? 21.659 12.651 -8.351 1.00 81.38 495 TYR A N 1
ATOM 3800 C CA . TYR A 1 495 ? 21.457 13.369 -9.607 1.00 81.38 495 TYR A CA 1
ATOM 3801 C C . TYR A 1 495 ? 21.197 14.877 -9.391 1.00 81.38 495 TYR A C 1
ATOM 3803 O O . TYR A 1 495 ? 20.165 15.274 -8.848 1.00 81.38 495 TYR A O 1
ATOM 3811 N N . GLU A 1 496 ? 22.118 15.743 -9.848 1.00 81.38 496 GLU A N 1
ATOM 3812 C CA . GLU A 1 496 ? 22.095 17.200 -9.591 1.00 81.38 496 GLU A CA 1
ATOM 3813 C C . GLU A 1 496 ? 20.791 17.881 -10.048 1.00 81.38 496 GLU A C 1
ATOM 3815 O O . GLU A 1 496 ? 20.333 18.836 -9.420 1.00 81.38 496 GLU A O 1
ATOM 3820 N N . TYR A 1 497 ? 20.166 17.367 -11.112 1.00 86.44 497 TYR A N 1
ATOM 3821 C CA . TYR A 1 497 ? 18.913 17.898 -11.656 1.00 86.44 497 TYR A CA 1
ATOM 3822 C C . TYR A 1 497 ? 17.652 17.195 -11.128 1.00 86.44 497 TYR A C 1
ATOM 3824 O O . TYR A 1 497 ? 16.553 17.511 -11.589 1.00 86.44 497 TYR A O 1
ATOM 3832 N N . ASN A 1 498 ? 17.769 16.269 -10.168 1.00 92.00 498 ASN A N 1
ATOM 3833 C CA . ASN A 1 498 ? 16.605 15.698 -9.499 1.00 92.00 498 ASN A CA 1
ATOM 3834 C C . ASN A 1 498 ? 15.943 16.775 -8.611 1.00 92.00 498 ASN A C 1
ATOM 3836 O O . ASN A 1 498 ? 16.601 17.333 -7.727 1.00 92.00 498 ASN A O 1
ATOM 3840 N N . PRO A 1 499 ? 14.646 17.083 -8.798 1.00 92.94 499 PRO A N 1
ATOM 3841 C CA . PRO A 1 499 ? 13.979 18.132 -8.033 1.00 92.94 499 PRO A CA 1
ATOM 3842 C C . PRO A 1 499 ? 13.808 17.809 -6.534 1.00 92.94 499 PRO A C 1
ATOM 3844 O O . PRO A 1 499 ? 13.584 18.741 -5.757 1.00 92.94 499 PRO A O 1
ATOM 3847 N N . ALA A 1 500 ? 13.962 16.547 -6.108 1.00 93.69 500 ALA A N 1
ATOM 3848 C CA . ALA A 1 500 ? 13.921 16.130 -4.702 1.00 93.69 500 ALA A CA 1
ATOM 3849 C C . ALA A 1 500 ? 15.208 16.468 -3.921 1.00 93.69 500 ALA A C 1
ATOM 3851 O O . ALA A 1 500 ? 15.123 16.900 -2.765 1.00 93.69 500 ALA A O 1
ATOM 3852 N N . LYS A 1 501 ? 16.387 16.383 -4.566 1.00 92.94 501 LYS A N 1
ATOM 3853 C CA . LYS A 1 501 ? 17.725 16.649 -3.985 1.00 92.94 501 LYS A CA 1
ATOM 3854 C C . LYS A 1 501 ? 17.774 17.878 -3.051 1.00 92.94 501 LYS A C 1
ATOM 3856 O O . LYS A 1 501 ? 18.172 17.728 -1.894 1.00 92.94 501 LYS A O 1
ATOM 3861 N N . PRO A 1 502 ? 17.336 19.098 -3.442 1.00 93.19 502 PRO A N 1
ATOM 3862 C CA . PRO A 1 502 ? 17.432 20.289 -2.581 1.00 93.19 502 PRO A CA 1
ATOM 3863 C C . PRO A 1 502 ? 16.516 20.290 -1.340 1.00 93.19 502 PRO A C 1
ATOM 3865 O O . PRO A 1 502 ? 16.651 21.190 -0.496 1.00 93.19 502 PRO A O 1
ATOM 3868 N N . PHE A 1 503 ? 15.582 19.340 -1.234 1.00 95.06 503 PHE A N 1
ATOM 3869 C CA . PHE A 1 503 ? 14.746 19.102 -0.054 1.00 95.06 503 PHE A CA 1
ATOM 3870 C C . PHE A 1 503 ? 15.347 17.987 0.804 1.00 95.06 503 PHE A C 1
ATOM 3872 O O . PHE A 1 503 ? 15.600 18.204 1.990 1.00 95.06 503 PHE A O 1
ATOM 3879 N N . ASN A 1 504 ? 15.644 16.842 0.185 1.00 94.94 504 ASN A N 1
ATOM 3880 C CA . ASN A 1 504 ? 16.115 15.629 0.854 1.00 94.94 504 ASN A CA 1
ATOM 3881 C C . ASN A 1 504 ? 17.485 15.807 1.509 1.00 94.94 504 ASN A C 1
ATOM 3883 O O . ASN A 1 504 ? 17.643 15.424 2.663 1.00 94.94 504 ASN A O 1
ATOM 3887 N N . THR A 1 505 ? 18.406 16.529 0.863 1.00 92.75 505 THR A N 1
ATOM 3888 C CA . THR A 1 505 ? 19.678 16.949 1.485 1.00 92.75 505 THR A CA 1
ATOM 3889 C C . THR A 1 505 ? 19.477 17.677 2.821 1.00 92.75 505 THR A C 1
ATOM 3891 O O . THR A 1 505 ? 20.288 17.566 3.726 1.00 92.75 505 THR A O 1
ATOM 3894 N N . LYS A 1 506 ? 18.363 18.389 3.025 1.00 93.56 506 LYS A N 1
ATOM 3895 C CA . LYS A 1 506 ? 18.070 19.085 4.295 1.00 93.56 506 LYS A CA 1
ATOM 3896 C C . LYS A 1 506 ? 17.313 18.221 5.311 1.00 93.56 506 LYS A C 1
ATOM 3898 O O . LYS A 1 506 ? 16.995 18.732 6.385 1.00 93.56 506 LYS A O 1
ATOM 3903 N N . GLY A 1 507 ? 16.993 16.969 4.977 1.00 93.62 507 GLY A N 1
ATOM 3904 C CA . GLY A 1 507 ? 16.047 16.116 5.706 1.00 93.62 507 GLY A CA 1
ATOM 3905 C C . GLY A 1 507 ? 14.592 16.573 5.564 1.00 93.62 507 GLY A C 1
ATOM 3906 O O . GLY A 1 507 ? 13.787 16.369 6.460 1.00 93.62 507 GLY A O 1
ATOM 3907 N N . ASN A 1 508 ? 14.241 17.275 4.483 1.00 95.94 508 ASN A N 1
ATOM 3908 C CA . ASN A 1 508 ? 12.853 17.653 4.214 1.00 95.94 508 ASN A CA 1
ATOM 3909 C C . ASN A 1 508 ? 12.276 16.779 3.101 1.00 95.94 508 ASN A C 1
ATOM 3911 O O . ASN A 1 508 ? 12.956 16.477 2.114 1.00 95.94 508 ASN A O 1
ATOM 3915 N N . SER A 1 509 ? 10.995 16.445 3.229 1.00 94.81 509 SER A N 1
ATOM 3916 C CA . SER A 1 509 ? 10.262 15.755 2.172 1.00 94.81 509 SER A CA 1
ATOM 3917 C C . SER A 1 509 ? 10.092 16.632 0.927 1.00 94.81 509 SER A C 1
ATOM 3919 O O . SER A 1 509 ? 9.816 17.833 1.011 1.00 94.81 509 SER A O 1
ATOM 3921 N N . PHE A 1 510 ? 10.225 16.008 -0.244 1.00 94.00 510 PHE A N 1
ATOM 3922 C CA . PHE A 1 510 ? 9.844 16.577 -1.539 1.00 94.00 510 PHE A CA 1
ATOM 3923 C C . PHE A 1 510 ? 8.320 16.493 -1.802 1.00 94.00 510 PHE A C 1
ATOM 3925 O O . PHE A 1 510 ? 7.776 17.157 -2.694 1.00 94.00 510 PHE A O 1
ATOM 3932 N N . GLY A 1 511 ? 7.605 15.702 -1.002 1.00 90.56 511 GLY A N 1
ATOM 3933 C CA . GLY A 1 511 ? 6.155 15.565 -0.983 1.00 90.56 511 GLY A CA 1
ATOM 3934 C C . GLY A 1 511 ? 5.710 14.112 -0.899 1.00 90.56 511 GLY A C 1
ATOM 3935 O O . GLY A 1 511 ? 6.214 13.352 -0.076 1.00 90.56 511 GLY A O 1
ATOM 3936 N N . PHE A 1 512 ? 4.761 13.729 -1.757 1.00 92.44 512 PHE A N 1
ATOM 3937 C CA . PHE A 1 512 ? 4.186 12.379 -1.778 1.00 92.44 512 PHE A CA 1
ATOM 3938 C C . PHE A 1 512 ? 3.634 11.996 -0.397 1.00 92.44 512 PHE A C 1
ATOM 3940 O O . PHE A 1 512 ? 3.096 12.848 0.309 1.00 92.44 512 PHE A O 1
ATOM 3947 N N . PHE A 1 513 ? 3.751 10.739 0.020 1.00 90.69 513 PHE A N 1
ATOM 3948 C CA . PHE A 1 513 ? 3.248 10.267 1.314 1.00 90.69 513 PHE A CA 1
ATOM 3949 C C . PHE A 1 513 ? 4.189 10.559 2.493 1.00 90.69 513 PHE A C 1
ATOM 3951 O O . PHE A 1 513 ? 3.927 10.093 3.600 1.00 90.69 513 PHE A O 1
ATOM 3958 N N . SER A 1 514 ? 5.251 11.344 2.305 1.00 94.12 514 SER A N 1
ATOM 3959 C CA . SER A 1 514 ? 5.985 11.985 3.407 1.00 94.12 514 SER A CA 1
ATOM 3960 C C . SER A 1 514 ? 5.742 13.499 3.475 1.00 94.12 514 SER A C 1
ATOM 3962 O O . SER A 1 514 ? 6.411 14.184 4.246 1.00 94.12 514 SER A O 1
ATOM 3964 N N . GLU A 1 515 ? 4.795 14.047 2.697 1.00 93.69 515 GLU A N 1
ATOM 3965 C CA . GLU A 1 515 ? 4.539 15.492 2.623 1.00 93.69 515 GLU A CA 1
ATOM 3966 C C . GLU A 1 515 ? 4.413 16.129 4.016 1.00 93.69 515 GLU A C 1
ATOM 3968 O O . GLU A 1 515 ? 3.584 15.740 4.838 1.00 93.69 515 GLU A O 1
ATOM 3973 N N . GLY A 1 516 ? 5.226 17.160 4.254 1.00 95.00 516 GLY A N 1
ATOM 3974 C CA . GLY A 1 516 ? 5.280 17.878 5.524 1.00 95.00 516 GLY A CA 1
ATOM 3975 C C . GLY A 1 516 ? 6.307 17.343 6.521 1.00 95.00 516 GLY A C 1
ATOM 3976 O O . GLY A 1 516 ? 6.551 18.031 7.508 1.00 95.00 516 GLY A O 1
ATOM 3977 N N . HIS A 1 517 ? 6.932 16.187 6.266 1.00 97.00 517 HIS A N 1
ATOM 3978 C CA . HIS A 1 517 ? 8.082 15.703 7.035 1.00 97.00 517 HIS A CA 1
ATOM 3979 C C . HIS A 1 517 ? 9.248 16.692 6.957 1.00 97.00 517 HIS A C 1
ATOM 3981 O O . HIS A 1 517 ? 9.644 17.135 5.869 1.00 97.00 517 HIS A O 1
ATOM 3987 N N . THR A 1 518 ? 9.811 16.993 8.123 1.00 96.38 518 THR A N 1
ATOM 3988 C CA . THR A 1 518 ? 11.041 17.760 8.291 1.00 96.38 518 THR A CA 1
ATOM 3989 C C . THR A 1 518 ? 12.054 16.971 9.112 1.00 96.38 518 THR A C 1
ATOM 3991 O O . THR A 1 518 ? 11.730 16.003 9.796 1.00 96.38 518 THR A O 1
ATOM 3994 N N . ARG A 1 519 ? 13.316 17.388 9.043 1.00 95.50 519 ARG A N 1
ATOM 3995 C CA . ARG A 1 519 ? 14.432 16.625 9.597 1.00 95.50 519 ARG A CA 1
ATOM 3996 C C . ARG A 1 519 ? 14.241 16.295 11.081 1.00 95.50 519 ARG A C 1
ATOM 3998 O O . ARG A 1 519 ? 14.079 17.204 11.897 1.00 95.50 519 ARG A O 1
ATOM 4005 N N . LYS A 1 520 ? 14.439 15.019 11.427 1.00 95.06 520 LYS A N 1
ATOM 4006 C CA . LYS A 1 520 ? 14.243 14.401 12.753 1.00 95.06 520 LYS A CA 1
ATOM 4007 C C . LYS A 1 520 ? 12.775 14.209 13.156 1.00 95.06 520 LYS A C 1
ATOM 4009 O O . LYS A 1 520 ? 12.513 13.897 14.323 1.00 95.06 520 LYS A O 1
ATOM 4014 N N . ASP A 1 521 ? 11.832 14.343 12.226 1.00 95.81 521 ASP A N 1
ATOM 4015 C CA . ASP A 1 521 ? 10.454 13.908 12.446 1.00 95.81 521 ASP A CA 1
ATOM 4016 C C . ASP A 1 521 ? 10.324 12.374 12.405 1.00 95.81 521 ASP A C 1
ATOM 4018 O O . ASP A 1 521 ? 11.207 11.632 11.969 1.00 95.81 521 ASP A O 1
ATOM 4022 N N . ILE A 1 522 ? 9.187 11.890 12.906 1.00 95.00 522 ILE A N 1
ATOM 4023 C CA . ILE A 1 522 ? 8.754 10.502 12.746 1.00 95.00 522 ILE A CA 1
ATOM 4024 C C . ILE A 1 522 ? 7.773 10.458 11.581 1.00 95.00 522 ILE A C 1
ATOM 4026 O O . ILE A 1 522 ? 6.761 11.166 11.598 1.00 95.00 522 ILE A O 1
ATOM 4030 N N . ILE A 1 523 ? 8.014 9.569 10.621 1.00 96.25 523 ILE A N 1
ATOM 4031 C CA . ILE A 1 523 ? 7.091 9.326 9.517 1.00 96.25 523 ILE A CA 1
ATOM 4032 C C . ILE A 1 523 ? 5.896 8.546 10.087 1.00 96.25 523 ILE A C 1
ATOM 4034 O O . ILE A 1 523 ? 5.962 7.356 10.410 1.00 96.25 523 ILE A O 1
ATOM 4038 N N . TRP A 1 524 ? 4.813 9.279 10.337 1.00 94.75 524 TRP A N 1
ATOM 4039 C CA . TRP A 1 524 ? 3.722 8.884 11.235 1.00 94.75 524 TRP A CA 1
ATOM 4040 C C . TRP A 1 524 ? 2.613 8.071 10.549 1.00 94.75 524 TRP A C 1
ATOM 4042 O O . TRP A 1 524 ? 1.845 7.390 11.232 1.00 94.75 524 TRP A O 1
ATOM 4052 N N . ASN A 1 525 ? 2.517 8.140 9.221 1.00 94.88 525 ASN A N 1
ATOM 4053 C CA . ASN A 1 525 ? 1.438 7.584 8.396 1.00 94.88 525 ASN A CA 1
ATOM 4054 C C . ASN A 1 525 ? 1.795 6.268 7.690 1.00 94.88 525 ASN A C 1
ATOM 4056 O O . ASN A 1 525 ? 0.894 5.460 7.461 1.00 94.88 525 ASN A O 1
ATOM 4060 N N . TRP A 1 526 ? 3.077 6.023 7.390 1.00 96.75 526 TRP A N 1
ATOM 4061 C CA . TRP A 1 526 ? 3.525 4.796 6.720 1.00 96.75 526 TRP A CA 1
ATOM 4062 C C . TRP A 1 526 ? 3.100 3.546 7.512 1.00 96.75 526 TRP A C 1
ATOM 4064 O O . TRP A 1 526 ? 3.371 3.478 8.723 1.00 96.75 526 TRP A O 1
ATOM 4074 N N . PRO A 1 527 ? 2.411 2.571 6.891 1.00 97.00 527 PRO A N 1
ATOM 4075 C CA . PRO A 1 527 ? 1.944 1.367 7.574 1.00 97.00 527 PRO A CA 1
ATOM 4076 C C . PRO A 1 527 ? 3.075 0.510 8.142 1.00 97.00 527 PRO A C 1
ATOM 4078 O O . PRO A 1 527 ? 4.238 0.631 7.766 1.00 97.00 527 PRO A O 1
ATOM 4081 N N . SER A 1 528 ? 2.744 -0.340 9.103 1.00 96.25 528 SER A N 1
ATOM 4082 C CA . SER A 1 528 ? 3.658 -1.319 9.694 1.00 96.25 528 SER A CA 1
ATOM 4083 C C . SER A 1 528 ? 3.009 -2.706 9.683 1.00 96.25 528 SER A C 1
ATOM 4085 O O . SER A 1 528 ? 1.779 -2.786 9.639 1.00 96.25 528 SER A O 1
ATOM 4087 N N . PRO A 1 529 ? 3.791 -3.801 9.733 1.00 96.00 529 PRO A N 1
ATOM 4088 C CA . PRO A 1 529 ? 3.244 -5.154 9.786 1.00 96.00 529 PRO A CA 1
ATOM 4089 C C . PRO A 1 529 ? 2.164 -5.313 10.851 1.00 96.00 529 PRO A C 1
ATOM 4091 O O . PRO A 1 529 ? 2.312 -4.782 11.944 1.00 96.00 529 PRO A O 1
ATOM 4094 N N . GLY A 1 530 ? 1.090 -6.031 10.532 1.00 95.50 530 GLY A N 1
ATOM 4095 C CA . GLY A 1 530 ? -0.066 -6.217 11.410 1.00 95.50 530 GLY A CA 1
ATOM 4096 C C . GLY A 1 530 ? -1.125 -5.114 11.322 1.00 95.50 530 GLY A C 1
ATOM 4097 O O . GLY A 1 530 ? -2.283 -5.381 11.654 1.00 95.50 530 GLY A O 1
ATOM 4098 N N . ASP A 1 531 ? -0.789 -3.908 10.841 1.00 97.94 531 ASP A N 1
ATOM 4099 C CA . ASP A 1 531 ? -1.768 -2.828 10.670 1.00 97.94 531 ASP A CA 1
ATOM 4100 C C . ASP A 1 531 ? -2.903 -3.242 9.726 1.00 97.94 531 ASP A C 1
ATOM 4102 O O . ASP A 1 531 ? -2.699 -3.955 8.742 1.00 97.94 531 ASP A O 1
ATOM 4106 N N . SER A 1 532 ? -4.114 -2.758 10.005 1.00 97.88 532 SER A N 1
ATOM 4107 C CA . SER A 1 532 ? -5.239 -2.897 9.084 1.00 97.88 532 SER A CA 1
ATOM 4108 C C . SER A 1 532 ? -5.377 -1.629 8.259 1.00 97.88 532 SER A C 1
ATOM 4110 O O . SER A 1 532 ? -5.375 -0.524 8.796 1.00 97.88 532 SER A O 1
ATOM 4112 N N . VAL A 1 533 ? -5.500 -1.786 6.950 1.00 98.38 533 VAL A N 1
ATOM 4113 C CA . VAL A 1 533 ? -5.486 -0.677 5.994 1.00 98.38 533 VAL A CA 1
ATOM 4114 C C . VAL A 1 533 ? -6.785 -0.637 5.200 1.00 98.38 533 VAL A C 1
ATOM 4116 O O . VAL A 1 533 ? -7.330 -1.683 4.851 1.00 98.38 533 VAL A O 1
ATOM 4119 N N . PHE A 1 534 ? -7.256 0.574 4.914 1.00 98.50 534 PHE A N 1
ATOM 4120 C CA . PHE A 1 534 ? -8.151 0.891 3.804 1.00 98.50 534 PHE A CA 1
ATOM 4121 C C . PHE A 1 534 ? -7.344 1.736 2.821 1.00 98.50 534 PHE A C 1
ATOM 4123 O O . PHE A 1 534 ? -6.771 2.754 3.208 1.00 98.50 534 PHE A O 1
ATOM 4130 N N . ILE A 1 535 ? -7.287 1.310 1.568 1.00 98.19 535 ILE A N 1
ATOM 4131 C CA . ILE A 1 535 ? -6.462 1.901 0.519 1.00 98.19 535 ILE A CA 1
ATOM 4132 C C . ILE A 1 535 ? -7.344 2.140 -0.692 1.00 98.19 535 ILE A C 1
ATOM 4134 O O . ILE A 1 535 ? -8.210 1.327 -1.016 1.00 98.19 535 ILE A O 1
ATOM 4138 N N . GLU A 1 536 ? -7.086 3.234 -1.389 1.00 96.88 536 GLU A N 1
ATOM 4139 C CA . GLU A 1 536 ? -7.553 3.418 -2.747 1.00 96.88 536 GLU A CA 1
ATOM 4140 C C . GLU A 1 536 ? -6.454 4.043 -3.600 1.00 96.88 536 GLU A C 1
ATOM 4142 O O . GLU A 1 536 ? -5.808 5.013 -3.193 1.00 96.88 536 GLU A O 1
ATOM 4147 N N . GLY A 1 537 ? -6.253 3.474 -4.784 1.00 94.31 537 GLY A N 1
ATOM 4148 C CA . GLY A 1 537 ? -5.155 3.810 -5.683 1.00 94.31 537 GLY A CA 1
ATOM 4149 C C . GLY A 1 537 ? -5.336 3.189 -7.054 1.00 94.31 537 GLY A C 1
ATOM 4150 O O . GLY A 1 537 ? -6.355 2.547 -7.313 1.00 94.31 537 GLY A O 1
ATOM 4151 N N . MET A 1 538 ? -4.362 3.393 -7.935 1.00 90.19 538 MET A N 1
ATOM 4152 C CA . MET A 1 538 ? -4.381 2.802 -9.272 1.00 90.19 538 MET A CA 1
ATOM 4153 C C . MET A 1 538 ? -4.014 1.314 -9.194 1.00 90.19 538 MET A C 1
ATOM 4155 O O . MET A 1 538 ? -2.904 0.977 -8.799 1.00 90.19 538 MET A O 1
ATOM 4159 N N . TRP A 1 539 ? -4.945 0.428 -9.559 1.00 89.81 539 TRP A N 1
ATOM 4160 C CA . TRP A 1 539 ? -4.731 -1.021 -9.569 1.00 89.81 539 TRP A CA 1
ATOM 4161 C C . TRP A 1 539 ? -4.208 -1.475 -10.925 1.00 89.81 539 TRP A C 1
ATOM 4163 O O . TRP A 1 539 ? -4.900 -1.388 -11.948 1.00 89.81 539 TRP A O 1
ATOM 4173 N N . ILE A 1 540 ? -2.970 -1.941 -10.939 1.00 83.75 540 ILE A N 1
ATOM 4174 C CA . ILE A 1 540 ? -2.225 -2.199 -12.167 1.00 83.75 540 ILE A CA 1
ATOM 4175 C C . ILE A 1 540 ? -1.791 -3.656 -12.270 1.00 83.75 540 ILE A C 1
ATOM 4177 O O . ILE A 1 540 ? -1.790 -4.404 -11.291 1.00 83.75 540 ILE A O 1
ATOM 4181 N N . TRP A 1 541 ? -1.470 -4.071 -13.494 1.00 77.94 541 TRP A N 1
ATOM 4182 C CA . TRP A 1 541 ? -0.916 -5.391 -13.768 1.00 77.94 541 TRP A CA 1
ATOM 4183 C C . TRP A 1 541 ? 0.590 -5.261 -13.996 1.00 77.94 541 TRP A C 1
ATOM 4185 O O . TRP A 1 541 ? 1.017 -4.869 -15.088 1.00 77.94 541 TRP A O 1
ATOM 4195 N N . GLU A 1 542 ? 1.380 -5.648 -13.002 1.00 70.88 542 GLU A N 1
ATOM 4196 C CA . GLU A 1 542 ? 2.834 -5.558 -13.053 1.00 70.88 542 GLU A CA 1
ATOM 4197 C C . GLU A 1 542 ? 3.472 -6.762 -13.784 1.00 70.88 542 GLU A C 1
ATOM 4199 O O . GLU A 1 542 ? 2.972 -7.899 -13.776 1.00 70.88 542 GLU A O 1
ATOM 4204 N N . ARG A 1 543 ? 4.549 -6.485 -14.533 1.00 65.25 543 ARG A N 1
ATOM 4205 C CA . ARG A 1 543 ? 5.310 -7.430 -15.373 1.00 65.25 543 ARG A CA 1
ATOM 4206 C C . ARG A 1 543 ? 6.826 -7.189 -15.416 1.00 65.25 543 ARG A C 1
ATOM 4208 O O . ARG A 1 543 ? 7.495 -7.955 -16.109 1.00 65.25 543 ARG A O 1
ATOM 4215 N N . GLY A 1 544 ? 7.357 -6.142 -14.790 1.00 54.34 544 GLY A N 1
ATOM 4216 C CA . GLY A 1 544 ? 8.793 -5.860 -14.711 1.00 54.34 544 GLY A CA 1
ATOM 4217 C C . GLY A 1 544 ? 9.459 -6.699 -13.622 1.00 54.34 544 GLY A C 1
ATOM 4218 O O . GLY A 1 544 ? 10.422 -7.422 -13.889 1.00 54.34 544 GLY A O 1
ATOM 4219 N N . HIS A 1 545 ? 8.874 -6.699 -12.426 1.00 54.28 545 HIS A N 1
ATOM 4220 C CA . HIS A 1 545 ? 9.388 -7.362 -11.229 1.00 54.28 545 HIS A CA 1
ATOM 4221 C C . HIS A 1 545 ? 8.990 -8.852 -11.150 1.00 54.28 545 HIS A C 1
ATOM 4223 O O . HIS A 1 545 ? 8.246 -9.310 -10.284 1.00 54.28 545 HIS A O 1
ATOM 4229 N N . GLY A 1 546 ? 9.536 -9.656 -12.070 1.00 60.97 546 GLY A N 1
ATOM 4230 C CA . GLY A 1 546 ? 9.554 -11.121 -11.962 1.00 60.97 546 GLY A CA 1
ATOM 4231 C C . GLY A 1 546 ? 8.265 -11.845 -12.382 1.00 60.97 546 GLY A C 1
ATOM 4232 O O . GLY A 1 546 ? 7.901 -11.851 -13.558 1.00 60.97 546 GLY A O 1
ATOM 4233 N N . ASP A 1 547 ? 7.640 -12.574 -11.448 1.00 65.44 547 ASP A N 1
ATOM 4234 C CA . ASP A 1 547 ? 6.424 -13.373 -11.699 1.00 65.44 547 ASP A CA 1
ATOM 4235 C C . ASP A 1 547 ? 5.216 -12.391 -11.771 1.00 65.44 547 ASP A C 1
ATOM 4237 O O . ASP A 1 547 ? 4.968 -11.688 -10.788 1.00 65.44 547 ASP A O 1
ATOM 4241 N N . PRO A 1 548 ? 4.475 -12.284 -12.901 1.00 72.56 548 PRO A N 1
ATOM 4242 C CA . PRO A 1 548 ? 3.486 -11.216 -13.101 1.00 72.56 548 PRO A CA 1
ATOM 4243 C C . PRO A 1 548 ? 2.335 -11.212 -12.089 1.00 72.56 548 PRO A C 1
ATOM 4245 O O . PRO A 1 548 ? 1.618 -12.206 -11.950 1.00 72.56 548 PRO A O 1
ATOM 4248 N N . HIS A 1 549 ? 2.105 -10.065 -11.461 1.00 81.81 549 HIS A N 1
ATOM 4249 C CA . HIS A 1 549 ? 1.159 -9.899 -10.360 1.00 81.81 549 HIS A CA 1
ATOM 4250 C C . HIS A 1 549 ? 0.385 -8.572 -10.476 1.00 81.81 549 HIS A C 1
ATOM 4252 O O . HIS A 1 549 ? 0.474 -7.877 -11.486 1.00 81.81 549 HIS A O 1
ATOM 4258 N N . THR A 1 550 ? -0.445 -8.248 -9.485 1.00 88.00 550 THR A N 1
ATOM 4259 C CA . THR A 1 550 ? -1.156 -6.961 -9.405 1.00 88.00 550 THR A CA 1
ATOM 4260 C C . THR A 1 550 ? -0.763 -6.173 -8.167 1.00 88.00 550 THR A C 1
ATOM 4262 O O . THR A 1 550 ? -0.676 -6.748 -7.080 1.00 88.00 550 THR A O 1
ATOM 4265 N N . GLU A 1 551 ? -0.656 -4.862 -8.303 1.00 91.06 551 GLU A N 1
ATOM 4266 C CA . GLU A 1 551 ? -0.297 -3.936 -7.226 1.00 91.06 551 GLU A CA 1
ATOM 4267 C C . GLU A 1 551 ? -1.226 -2.717 -7.206 1.00 91.06 551 GLU A C 1
ATOM 4269 O O . GLU A 1 551 ? -2.029 -2.513 -8.125 1.00 91.06 551 GLU A O 1
ATOM 4274 N N . ILE A 1 552 ? -1.141 -1.926 -6.137 1.00 93.00 552 ILE A N 1
ATOM 4275 C CA . ILE A 1 552 ? -1.710 -0.580 -6.078 1.00 93.00 552 ILE A CA 1
ATOM 4276 C C . ILE A 1 552 ? -0.562 0.424 -6.038 1.00 93.00 552 ILE A C 1
ATOM 4278 O O . ILE A 1 552 ? 0.015 0.661 -4.978 1.00 93.00 552 ILE A O 1
ATOM 4282 N N . HIS A 1 553 ? -0.283 1.036 -7.186 1.00 89.75 553 HIS A N 1
ATOM 4283 C CA . HIS A 1 553 ? 0.822 1.970 -7.354 1.00 89.75 553 HIS A CA 1
ATOM 4284 C C . HIS A 1 553 ? 0.426 3.118 -8.312 1.00 89.75 553 HIS A C 1
ATOM 4286 O O . HIS A 1 553 ? 0.179 2.881 -9.497 1.00 89.75 553 HIS A O 1
ATOM 4292 N N . PRO A 1 554 ? 0.345 4.377 -7.839 1.00 91.25 554 PRO A N 1
ATOM 4293 C CA . PRO A 1 554 ? 0.364 4.771 -6.434 1.00 91.25 554 PRO A CA 1
ATOM 4294 C C . PRO A 1 554 ? -1.025 4.637 -5.775 1.00 91.25 554 PRO A C 1
ATOM 4296 O O . PRO A 1 554 ? -2.062 4.793 -6.441 1.00 91.25 554 PRO A O 1
ATOM 4299 N N . PRO A 1 555 ? -1.092 4.428 -4.449 1.00 95.31 555 PRO A N 1
ATOM 4300 C CA . PRO A 1 555 ? -2.233 4.849 -3.655 1.00 95.31 555 PRO A CA 1
ATOM 4301 C C . PRO A 1 555 ? -2.382 6.376 -3.691 1.00 95.31 555 PRO A C 1
ATOM 4303 O O . PRO A 1 555 ? -1.410 7.118 -3.786 1.00 95.31 555 PRO A O 1
ATOM 4306 N N . HIS A 1 556 ? -3.614 6.864 -3.554 1.00 95.25 556 HIS A N 1
ATOM 4307 C CA . HIS A 1 556 ? -3.910 8.295 -3.362 1.00 95.25 556 HIS A CA 1
ATOM 4308 C C . HIS A 1 556 ? -4.726 8.561 -2.093 1.00 95.25 556 HIS A C 1
ATOM 4310 O O . HIS A 1 556 ? -4.849 9.704 -1.660 1.00 95.25 556 HIS A O 1
ATOM 4316 N N . PHE A 1 557 ? -5.279 7.514 -1.474 1.00 97.69 557 PHE A N 1
ATOM 4317 C CA . PHE A 1 557 ? -5.930 7.564 -0.166 1.00 97.69 557 PHE A CA 1
ATOM 4318 C C . PHE A 1 557 ? -5.543 6.318 0.637 1.00 97.69 557 PHE A C 1
ATOM 4320 O O . PHE A 1 557 ? -5.797 5.200 0.196 1.00 97.69 557 PHE A O 1
ATOM 4327 N N . VAL A 1 558 ? -4.968 6.501 1.827 1.00 98.38 558 VAL A N 1
ATOM 4328 C CA . VAL A 1 558 ? -4.613 5.421 2.757 1.00 98.38 558 VAL A CA 1
ATOM 4329 C C . VAL A 1 558 ? -5.085 5.790 4.161 1.00 98.38 558 VAL A C 1
ATOM 4331 O O . VAL A 1 558 ? -4.710 6.827 4.706 1.00 98.38 558 VAL A O 1
ATOM 4334 N N . ALA A 1 559 ? -5.895 4.921 4.761 1.00 98.62 559 ALA A N 1
ATOM 4335 C CA . ALA A 1 559 ? -6.289 4.981 6.161 1.00 98.62 559 ALA A CA 1
ATOM 4336 C C . ALA A 1 559 ? -5.775 3.734 6.898 1.00 98.62 559 ALA A C 1
ATOM 4338 O O . ALA A 1 559 ? -6.280 2.624 6.724 1.00 98.62 559 ALA A O 1
ATOM 4339 N N . THR A 1 560 ? -4.768 3.937 7.743 1.00 98.56 560 THR A N 1
ATOM 4340 C CA . THR A 1 560 ? -4.024 2.906 8.470 1.00 98.56 560 THR A CA 1
ATOM 4341 C C . THR A 1 560 ? -4.521 2.813 9.908 1.00 98.56 560 THR A C 1
ATOM 4343 O O . THR A 1 560 ? -4.125 3.595 10.778 1.00 98.56 560 THR A O 1
ATOM 4346 N N . LYS A 1 561 ? -5.385 1.839 10.195 1.00 98.31 561 LYS A N 1
ATOM 4347 C CA . LYS A 1 561 ? -5.757 1.459 11.561 1.00 98.31 561 LYS A CA 1
ATOM 4348 C C . LYS A 1 561 ? -4.608 0.662 12.183 1.00 98.31 561 LYS A C 1
ATOM 4350 O O . LYS A 1 561 ? -4.407 -0.512 11.873 1.00 98.31 561 LYS A O 1
ATOM 4355 N N . ARG A 1 562 ? -3.887 1.301 13.104 1.00 97.69 562 ARG A N 1
ATOM 4356 C CA . ARG A 1 562 ? -2.705 0.720 13.747 1.00 97.69 562 ARG A CA 1
ATOM 4357 C C . ARG A 1 562 ? -3.025 -0.516 14.592 1.00 97.69 562 ARG A C 1
ATOM 4359 O O . ARG A 1 562 ? -3.976 -0.480 15.372 1.00 97.69 562 ARG A O 1
ATOM 4366 N N . HIS A 1 563 ? -2.231 -1.578 14.490 1.00 96.06 563 HIS A N 1
ATOM 4367 C CA . HIS A 1 563 ? -2.406 -2.771 15.332 1.00 96.06 563 HIS A CA 1
ATOM 4368 C C . HIS A 1 563 ? -1.944 -2.541 16.775 1.00 96.06 563 HIS A C 1
ATOM 4370 O O . HIS A 1 563 ? -2.599 -3.001 17.709 1.00 96.06 563 HIS A O 1
ATOM 4376 N N . LEU A 1 564 ? -0.883 -1.751 16.975 1.00 96.94 564 LEU A N 1
ATOM 4377 C CA . LEU A 1 564 ? -0.441 -1.364 18.312 1.00 96.94 564 LEU A CA 1
ATOM 4378 C C . LEU A 1 564 ? -1.249 -0.168 18.847 1.00 96.94 564 LEU A C 1
ATOM 4380 O O . LEU A 1 564 ? -1.396 0.835 18.134 1.00 96.94 564 LEU A O 1
ATOM 4384 N N . PRO A 1 565 ? -1.731 -0.218 20.104 1.00 96.94 565 PRO A N 1
ATOM 4385 C CA . PRO A 1 565 ? -2.356 0.927 20.755 1.00 96.94 565 PRO A CA 1
ATOM 4386 C C . PRO A 1 565 ? -1.378 2.078 21.002 1.00 96.94 565 PRO A C 1
ATOM 4388 O O . PRO A 1 565 ? -0.159 1.912 21.050 1.00 96.94 565 PRO A O 1
ATOM 4391 N N . VAL A 1 566 ? -1.945 3.253 21.260 1.00 97.56 566 VAL A N 1
ATOM 4392 C CA . VAL A 1 566 ? -1.218 4.428 21.756 1.00 97.56 566 VAL A CA 1
ATOM 4393 C C . VAL A 1 566 ? -1.700 4.822 23.149 1.00 97.56 566 VAL A C 1
ATOM 4395 O O . VAL A 1 566 ? -2.837 4.517 23.523 1.00 97.56 566 VAL A O 1
ATOM 4398 N N . SER A 1 567 ? -0.870 5.550 23.899 1.00 97.44 567 SER A N 1
ATOM 4399 C CA . SER A 1 567 ? -1.316 6.287 25.088 1.00 97.44 567 SER A CA 1
ATOM 4400 C C . SER A 1 567 ? -1.145 7.793 24.908 1.00 97.44 567 SER A C 1
ATOM 4402 O O . SER A 1 567 ? -0.227 8.272 24.232 1.00 97.44 567 SER A O 1
ATOM 4404 N N . PHE A 1 568 ? -2.071 8.549 25.491 1.00 97.69 568 PHE A N 1
ATOM 4405 C CA . PHE A 1 568 ? -2.150 9.992 25.309 1.00 97.69 568 PHE A CA 1
ATOM 4406 C C . PHE A 1 568 ? -2.728 10.710 26.532 1.00 97.69 568 PHE A C 1
ATOM 4408 O O . PHE A 1 568 ? -3.390 10.121 27.393 1.00 97.69 568 PHE A O 1
ATOM 4415 N N . SER A 1 569 ? -2.491 12.018 26.577 1.00 97.44 569 SER A N 1
ATOM 4416 C CA . SER A 1 569 ? -3.019 12.918 27.604 1.00 97.44 569 SER A CA 1
ATOM 4417 C C . SER A 1 569 ? -3.648 14.162 26.979 1.00 97.44 569 SER A C 1
ATOM 4419 O O . SER A 1 569 ? -3.225 14.605 25.908 1.00 97.44 569 SER A O 1
ATOM 4421 N N . PHE A 1 570 ? -4.651 14.726 27.655 1.00 95.75 570 PHE A N 1
ATOM 4422 C CA . PHE A 1 570 ? -5.284 15.988 27.279 1.00 95.75 570 PHE A CA 1
ATOM 4423 C C . PHE A 1 570 ? -4.478 17.195 27.762 1.00 95.75 570 PHE A C 1
ATOM 4425 O O . PHE A 1 570 ? -4.045 17.251 28.915 1.00 95.75 570 PHE A O 1
ATOM 4432 N N . TYR A 1 571 ? -4.360 18.193 26.887 1.00 92.81 571 TYR A N 1
ATOM 4433 C CA . TYR A 1 571 ? -3.761 19.497 27.156 1.00 92.81 571 TYR A CA 1
ATOM 4434 C C . TYR A 1 571 ? -4.773 20.569 26.733 1.00 92.81 571 TYR A C 1
ATOM 4436 O O . TYR A 1 571 ? -4.767 21.071 25.613 1.00 92.81 571 TYR A O 1
ATOM 4444 N N . GLY A 1 572 ? -5.728 20.858 27.622 1.00 90.56 572 GLY A N 1
ATOM 4445 C CA . GLY A 1 572 ? -6.922 21.623 27.259 1.00 90.56 572 GLY A CA 1
ATOM 4446 C C . GLY A 1 572 ? -7.818 20.815 26.315 1.00 90.56 572 GLY A C 1
ATOM 4447 O O . GLY A 1 572 ? -8.227 19.707 26.657 1.00 90.56 572 GLY A O 1
ATOM 4448 N N . ASN A 1 573 ? -8.117 21.365 25.136 1.00 86.56 573 ASN A N 1
ATOM 4449 C CA . ASN A 1 573 ? -8.926 20.685 24.116 1.00 86.56 573 ASN A CA 1
ATOM 4450 C C . ASN A 1 573 ? -8.107 19.743 23.215 1.00 86.56 573 ASN A C 1
ATOM 4452 O O . ASN A 1 573 ? -8.684 18.862 22.572 1.00 86.56 573 ASN A O 1
ATOM 4456 N N . GLU A 1 574 ? -6.786 19.920 23.177 1.00 90.75 574 GLU A N 1
ATOM 4457 C CA . GLU A 1 574 ? -5.864 19.125 22.370 1.00 90.75 574 GLU A CA 1
ATOM 4458 C C . GLU A 1 574 ? -5.485 17.820 23.079 1.00 90.75 574 GLU A C 1
ATOM 4460 O O . GLU A 1 574 ? -5.550 17.705 24.308 1.00 90.75 574 GLU A O 1
ATOM 4465 N N . ILE A 1 575 ? -5.051 16.833 22.296 1.00 95.19 575 ILE A N 1
ATOM 4466 C CA . ILE A 1 575 ? -4.402 15.627 22.810 1.00 95.19 575 ILE A CA 1
ATOM 4467 C C . ILE A 1 575 ? -2.960 15.566 22.341 1.00 95.19 575 ILE A C 1
ATOM 4469 O O . ILE A 1 575 ? -2.636 15.969 21.226 1.00 95.19 575 ILE A O 1
ATOM 4473 N N . LYS A 1 576 ? -2.109 14.976 23.175 1.00 95.31 576 LYS A N 1
ATOM 4474 C CA . LYS A 1 576 ? -0.759 14.593 22.786 1.00 95.31 576 LYS A CA 1
ATOM 4475 C C . LYS A 1 576 ? -0.566 13.108 23.035 1.00 95.31 576 LYS A C 1
ATOM 4477 O O . LYS A 1 576 ? -0.664 12.651 24.175 1.00 95.31 576 LYS A O 1
ATOM 4482 N N . VAL A 1 577 ? -0.291 12.370 21.963 1.00 95.94 577 VAL A N 1
ATOM 4483 C CA . VAL A 1 577 ? 0.192 10.990 22.032 1.00 95.94 577 VAL A CA 1
ATOM 4484 C C . VAL A 1 577 ? 1.632 11.050 22.531 1.00 95.94 577 VAL A C 1
ATOM 4486 O O . VAL A 1 577 ? 2.514 11.515 21.814 1.00 95.94 577 VAL A O 1
ATOM 4489 N N . ASN A 1 578 ? 1.862 10.653 23.784 1.00 92.62 578 ASN A N 1
ATOM 4490 C CA . ASN A 1 578 ? 3.211 10.607 24.353 1.00 92.62 578 ASN A CA 1
ATOM 4491 C C . ASN A 1 578 ? 3.774 9.182 24.373 1.00 92.62 578 ASN A C 1
ATOM 4493 O O . ASN A 1 578 ? 4.988 9.036 24.505 1.00 92.62 578 ASN A O 1
ATOM 4497 N N . ASN A 1 579 ? 2.904 8.167 24.304 1.00 95.44 579 ASN A N 1
ATOM 4498 C CA . ASN A 1 579 ? 3.216 6.768 24.586 1.00 95.44 579 ASN A CA 1
ATOM 4499 C C . ASN A 1 579 ? 4.005 6.585 25.901 1.00 95.44 579 ASN A C 1
ATOM 4501 O O . ASN A 1 579 ? 5.065 5.966 25.913 1.00 95.44 579 ASN A O 1
ATOM 4505 N N . LYS A 1 580 ? 3.518 7.157 27.013 1.00 93.56 580 LYS A N 1
ATOM 4506 C CA . LYS A 1 580 ? 4.160 7.061 28.337 1.00 93.56 580 LYS A CA 1
ATOM 4507 C C . LYS A 1 580 ? 3.246 6.399 29.375 1.00 93.56 580 LYS A C 1
ATOM 4509 O O . LYS A 1 580 ? 2.079 6.770 29.462 1.00 93.56 580 LYS A O 1
ATOM 4514 N N . PRO A 1 581 ? 3.767 5.558 30.297 1.00 90.06 581 PRO A N 1
ATOM 4515 C CA . PRO A 1 581 ? 2.965 4.881 31.334 1.00 90.06 581 PRO A CA 1
ATOM 4516 C C . PRO A 1 581 ? 2.090 5.784 32.221 1.00 90.06 581 PRO A C 1
ATOM 4518 O O . PRO A 1 581 ? 1.105 5.325 32.807 1.00 90.06 581 PRO A O 1
ATOM 4521 N N . LEU A 1 582 ? 2.449 7.066 32.335 1.00 91.56 582 LEU A N 1
ATOM 4522 C CA . LEU A 1 582 ? 1.715 8.067 33.110 1.00 91.56 582 LEU A CA 1
ATOM 4523 C C . LEU A 1 582 ? 0.567 8.741 32.337 1.00 91.56 582 LEU A C 1
ATOM 4525 O O . LEU A 1 582 ? -0.182 9.499 32.951 1.00 91.56 582 LEU A O 1
ATOM 4529 N N . ASP A 1 583 ? 0.397 8.462 31.040 1.00 95.25 583 ASP A N 1
ATOM 4530 C CA . ASP A 1 583 ? -0.671 9.041 30.220 1.00 95.25 583 ASP A CA 1
ATOM 4531 C C . ASP A 1 583 ? -2.073 8.736 30.762 1.00 95.25 583 ASP A C 1
ATOM 4533 O O . ASP A 1 583 ? -2.309 7.738 31.451 1.00 95.25 583 ASP A O 1
ATOM 4537 N N . GLN A 1 584 ? -3.020 9.618 30.452 1.00 95.06 584 GLN A N 1
ATOM 4538 C CA . GLN A 1 584 ? -4.381 9.570 30.984 1.00 95.06 584 GLN A CA 1
ATOM 4539 C C . GLN A 1 584 ? -5.228 8.451 30.363 1.00 95.06 584 GLN A C 1
ATOM 4541 O O . GLN A 1 584 ? -6.007 7.823 31.078 1.00 95.06 584 GLN A O 1
ATOM 4546 N N . PHE A 1 585 ? -5.065 8.187 29.065 1.00 97.62 585 PHE A N 1
ATOM 4547 C CA . PHE A 1 585 ? -5.896 7.252 28.303 1.00 97.62 585 PHE A CA 1
ATOM 4548 C C . PHE A 1 585 ? -5.069 6.394 27.344 1.00 97.62 585 PHE A C 1
ATOM 4550 O O . PHE A 1 585 ? -4.000 6.804 26.887 1.00 97.62 585 PHE A O 1
ATOM 4557 N N . TYR A 1 586 ? -5.615 5.228 26.999 1.00 97.62 586 TYR A N 1
ATOM 4558 C CA . TYR A 1 586 ? -5.203 4.441 25.837 1.00 97.62 586 TYR A CA 1
ATOM 4559 C C . TYR A 1 586 ? -6.202 4.617 24.691 1.00 97.62 586 TYR A C 1
ATOM 4561 O O . TYR A 1 586 ? -7.387 4.869 24.922 1.00 97.62 586 TYR A O 1
ATOM 4569 N N . GLY A 1 587 ? -5.738 4.457 23.452 1.00 97.12 587 GLY A N 1
ATOM 4570 C CA . GLY A 1 587 ? -6.586 4.574 22.270 1.00 97.12 587 GLY A CA 1
ATOM 4571 C C . GLY A 1 587 ? -6.075 3.806 21.054 1.00 97.12 587 GLY A C 1
ATOM 4572 O O . GLY A 1 587 ? -4.916 3.400 20.976 1.00 97.12 587 GLY A O 1
ATOM 4573 N N . GLN A 1 588 ? -6.978 3.638 20.095 1.00 97.62 588 GLN A N 1
ATOM 4574 C CA . GLN A 1 588 ? -6.711 3.179 18.737 1.00 97.62 588 GLN A CA 1
ATOM 4575 C C . GLN A 1 588 ? -6.304 4.388 17.889 1.00 97.62 588 GLN A C 1
ATOM 4577 O O . GLN A 1 588 ? -7.120 5.290 17.699 1.00 97.62 588 GLN A O 1
ATOM 4582 N N . ARG A 1 589 ? -5.082 4.397 17.344 1.00 98.12 589 ARG A N 1
ATOM 4583 C CA . ARG A 1 589 ? -4.666 5.376 16.324 1.00 98.12 589 ARG A CA 1
ATOM 4584 C C . ARG A 1 589 ? -5.100 4.903 14.937 1.00 98.12 589 ARG A C 1
ATOM 4586 O O . ARG A 1 589 ? -4.918 3.731 14.608 1.00 98.12 589 ARG A O 1
ATOM 4593 N N . VAL A 1 590 ? -5.667 5.800 14.142 1.00 98.62 590 VAL A N 1
ATOM 4594 C CA . VAL A 1 590 ? -5.888 5.615 12.706 1.00 98.62 590 VAL A CA 1
ATOM 4595 C C . VAL A 1 590 ? -5.225 6.773 11.984 1.00 98.62 590 VAL A C 1
ATOM 4597 O O . VAL A 1 590 ? -5.616 7.917 12.193 1.00 98.62 590 VAL A O 1
ATOM 4600 N N . ASP A 1 591 ? -4.223 6.485 11.168 1.00 98.56 591 ASP A N 1
ATOM 4601 C CA . ASP A 1 591 ? -3.499 7.495 10.401 1.00 98.56 591 ASP A CA 1
ATOM 4602 C C . ASP A 1 591 ? -4.100 7.574 8.999 1.00 98.56 591 ASP A C 1
ATOM 4604 O O . ASP A 1 591 ? -4.163 6.566 8.305 1.00 98.56 591 ASP A O 1
ATOM 4608 N N . VAL A 1 592 ? -4.587 8.747 8.600 1.00 98.56 592 VAL A N 1
ATOM 4609 C CA . VAL A 1 592 ? -5.207 8.984 7.295 1.00 98.56 592 VAL A CA 1
ATOM 4610 C C . VAL A 1 592 ? -4.334 9.948 6.512 1.00 98.56 592 VAL A C 1
ATOM 4612 O O . VAL A 1 592 ? -4.160 11.103 6.913 1.00 98.56 592 VAL A O 1
ATOM 4615 N N . PHE A 1 593 ? -3.812 9.471 5.388 1.00 97.94 593 PHE A N 1
ATOM 4616 C CA . PHE A 1 593 ? -3.106 10.286 4.416 1.00 97.94 593 PHE A CA 1
ATOM 4617 C C . PHE A 1 593 ? -3.792 10.184 3.054 1.00 97.94 593 PHE A C 1
ATOM 4619 O O . PHE A 1 593 ? -4.127 9.090 2.602 1.00 97.94 593 PHE A O 1
ATOM 4626 N N . ALA A 1 594 ? -4.005 11.318 2.394 1.00 96.44 594 ALA A N 1
ATOM 4627 C CA . ALA A 1 594 ? -4.524 11.346 1.035 1.00 96.44 594 ALA A CA 1
ATOM 4628 C C . ALA A 1 594 ? -3.941 12.524 0.258 1.00 96.44 594 ALA A C 1
ATOM 4630 O O . ALA A 1 594 ? -3.923 13.649 0.759 1.00 96.44 594 ALA A O 1
ATOM 4631 N N . SER A 1 595 ? -3.492 12.260 -0.964 1.00 94.12 595 SER A N 1
ATOM 4632 C CA . SER A 1 595 ? -2.820 13.221 -1.833 1.00 94.12 595 SER A CA 1
ATOM 4633 C C . SER A 1 595 ? -2.964 12.781 -3.284 1.00 94.12 595 SER A C 1
ATOM 4635 O O . SER A 1 595 ? -2.902 11.590 -3.582 1.00 94.12 595 SER A O 1
ATOM 4637 N N . ALA A 1 596 ? -3.096 13.744 -4.193 1.00 92.62 596 ALA A N 1
ATOM 4638 C CA . ALA A 1 596 ? -2.983 13.490 -5.626 1.00 92.62 596 ALA A CA 1
ATOM 4639 C C . ALA A 1 596 ? -1.524 13.409 -6.122 1.00 92.62 596 ALA A C 1
ATOM 4641 O O . ALA A 1 596 ? -1.315 13.143 -7.302 1.00 92.62 596 ALA A O 1
ATOM 4642 N N . ASP A 1 597 ? -0.536 13.658 -5.249 1.00 90.94 597 ASP A N 1
ATOM 4643 C CA . ASP A 1 597 ? 0.887 13.377 -5.475 1.00 90.94 597 ASP A CA 1
ATOM 4644 C C . ASP A 1 597 ? 1.199 11.955 -4.977 1.00 90.94 597 ASP A C 1
ATOM 4646 O O . ASP A 1 597 ? 1.311 11.763 -3.764 1.00 90.94 597 ASP A O 1
ATOM 4650 N N . GLY A 1 598 ? 1.341 10.989 -5.894 1.00 85.56 598 GLY A N 1
ATOM 4651 C CA . GLY A 1 598 ? 1.641 9.584 -5.574 1.00 85.56 598 GLY A CA 1
ATOM 4652 C C . GLY A 1 598 ? 2.880 9.004 -6.273 1.00 85.56 598 GLY A C 1
ATOM 4653 O O . GLY A 1 598 ? 3.635 8.286 -5.631 1.00 85.56 598 GLY A O 1
ATOM 4654 N N . SER A 1 599 ? 3.116 9.340 -7.549 1.00 88.25 599 SER A N 1
ATOM 4655 C CA . SER A 1 599 ? 4.297 8.906 -8.325 1.00 88.25 599 SER A CA 1
ATOM 4656 C C . SER A 1 599 ? 4.728 9.968 -9.355 1.00 88.25 599 SER A C 1
ATOM 4658 O O . SER A 1 599 ? 4.074 11.012 -9.497 1.00 88.25 599 SER A O 1
ATOM 4660 N N . THR A 1 600 ? 5.798 9.739 -10.124 1.00 86.50 600 THR A N 1
ATOM 4661 C CA . THR A 1 600 ? 6.265 10.693 -11.162 1.00 86.50 600 THR A CA 1
ATOM 4662 C C . THR A 1 600 ? 5.287 10.862 -12.332 1.00 86.50 600 THR A C 1
ATOM 4664 O O . THR A 1 600 ? 5.178 11.949 -12.910 1.00 86.50 600 THR A O 1
ATOM 4667 N N . GLN A 1 601 ? 4.513 9.817 -12.627 1.00 83.56 601 GLN A N 1
ATOM 4668 C CA . GLN A 1 601 ? 3.462 9.767 -13.644 1.00 83.56 601 GLN A CA 1
ATOM 4669 C C . GLN A 1 601 ? 2.119 10.257 -13.091 1.00 83.56 601 GLN A C 1
ATOM 4671 O O . GLN A 1 601 ? 1.286 10.713 -13.876 1.00 83.56 601 GLN A O 1
ATOM 4676 N N . TRP A 1 602 ? 1.908 10.193 -11.770 1.00 86.94 602 TRP A N 1
ATOM 4677 C CA . TRP A 1 602 ? 0.655 10.543 -11.095 1.00 86.94 602 TRP A CA 1
ATOM 4678 C C . TRP A 1 602 ? 0.886 11.557 -9.967 1.00 86.94 602 TRP A C 1
ATOM 4680 O O . TRP A 1 602 ? 1.053 11.203 -8.798 1.00 86.94 602 TRP A O 1
ATOM 4690 N N . ASN A 1 603 ? 0.917 12.842 -10.333 1.00 90.00 603 ASN A N 1
ATOM 4691 C CA . ASN A 1 603 ? 1.096 13.957 -9.403 1.00 90.00 603 ASN A CA 1
ATOM 4692 C C . ASN A 1 603 ? 0.460 15.272 -9.883 1.00 90.00 603 ASN A C 1
ATOM 4694 O O . ASN A 1 603 ? 0.120 15.460 -11.052 1.00 90.00 603 ASN A O 1
ATOM 4698 N N . THR A 1 604 ? 0.346 16.217 -8.948 1.00 89.38 604 THR A N 1
ATOM 4699 C CA . THR A 1 604 ? -0.078 17.609 -9.173 1.00 89.38 604 THR A CA 1
ATOM 4700 C C . THR A 1 604 ? 1.085 18.591 -9.301 1.00 89.38 604 THR A C 1
ATOM 4702 O O . THR A 1 604 ? 0.865 19.754 -9.640 1.00 89.38 604 THR A O 1
ATOM 4705 N N . LYS A 1 605 ? 2.326 18.140 -9.071 1.00 87.38 605 LYS A N 1
ATOM 4706 C CA . LYS A 1 605 ? 3.531 18.987 -9.085 1.00 87.38 605 LYS A CA 1
ATOM 4707 C C . LYS A 1 605 ? 3.854 19.553 -10.475 1.00 87.38 605 LYS A C 1
ATOM 4709 O O . LYS A 1 605 ? 4.527 20.576 -10.565 1.00 87.38 605 LYS A O 1
ATOM 4714 N N . GLY A 1 606 ? 3.386 18.911 -11.551 1.00 83.38 606 GLY A N 1
ATOM 4715 C CA . GLY A 1 606 ? 3.517 19.419 -12.926 1.00 83.38 606 GLY A CA 1
ATOM 4716 C C . GLY A 1 606 ? 4.956 19.452 -13.454 1.00 83.38 606 GLY A C 1
ATOM 4717 O O . GLY A 1 606 ? 5.258 20.204 -14.377 1.00 83.38 606 GLY A O 1
ATOM 4718 N N . LEU A 1 607 ? 5.842 18.650 -12.855 1.00 87.50 607 LEU A N 1
ATOM 4719 C CA . LEU A 1 607 ? 7.278 18.594 -13.155 1.00 87.50 607 LEU A CA 1
ATOM 4720 C C . LEU A 1 607 ? 7.563 18.035 -14.555 1.00 87.50 607 LEU A C 1
ATOM 4722 O O . LEU A 1 607 ? 8.554 18.404 -15.179 1.00 87.50 607 LEU A O 1
ATOM 4726 N N . MET A 1 608 ? 6.678 17.162 -15.043 1.00 87.12 608 MET A N 1
ATOM 4727 C CA . MET A 1 608 ? 6.749 16.532 -16.357 1.00 87.12 608 MET A CA 1
ATOM 4728 C C . MET A 1 608 ? 5.446 16.780 -17.132 1.00 87.12 608 MET A C 1
ATOM 4730 O O . MET A 1 608 ? 4.364 16.641 -16.561 1.00 87.12 608 MET A O 1
ATOM 4734 N N . PRO A 1 609 ? 5.499 17.103 -18.440 1.00 84.94 609 PRO A N 1
ATOM 4735 C CA . PRO A 1 609 ? 4.311 17.462 -19.226 1.00 84.94 609 PRO A CA 1
ATOM 4736 C C . PRO A 1 609 ? 3.369 16.279 -19.506 1.00 84.94 609 PRO A C 1
ATOM 4738 O O . PRO A 1 609 ? 2.247 16.484 -19.968 1.00 84.94 609 PRO A O 1
ATOM 4741 N N . PHE A 1 610 ? 3.829 15.051 -19.256 1.00 82.06 610 PHE A N 1
ATOM 4742 C CA . PHE A 1 610 ? 3.056 13.816 -19.374 1.00 82.06 610 PHE A CA 1
ATOM 4743 C C . PHE A 1 610 ? 2.460 13.339 -18.039 1.00 82.06 610 PHE A C 1
ATOM 4745 O O . PHE A 1 610 ? 1.621 12.439 -18.054 1.00 82.06 610 PHE A O 1
ATOM 4752 N N . ALA A 1 611 ? 2.848 13.939 -16.906 1.00 86.25 611 ALA A N 1
ATOM 4753 C CA . ALA A 1 611 ? 2.295 13.587 -15.603 1.00 86.25 611 ALA A CA 1
ATOM 4754 C C . ALA A 1 611 ? 0.781 13.863 -15.554 1.00 86.25 611 ALA A C 1
ATOM 4756 O O . ALA A 1 611 ? 0.270 14.844 -16.105 1.00 86.25 611 ALA A O 1
ATOM 4757 N N . GLN A 1 612 ? 0.055 12.970 -14.893 1.00 85.81 612 GLN A N 1
ATOM 4758 C CA . GLN A 1 612 ? -1.390 12.990 -14.766 1.00 85.81 612 GLN A CA 1
ATOM 4759 C C . GLN A 1 612 ? -1.807 13.391 -13.352 1.00 85.81 612 GLN A C 1
ATOM 4761 O O . GLN A 1 612 ? -1.309 12.862 -12.365 1.00 85.81 612 GLN A O 1
ATOM 4766 N N . VAL A 1 613 ? -2.803 14.269 -13.247 1.00 86.31 613 VAL A N 1
ATOM 4767 C CA . VAL A 1 613 ? -3.439 14.580 -11.961 1.00 86.31 613 VAL A CA 1
ATOM 4768 C C . VAL A 1 613 ? -4.394 13.452 -11.575 1.00 86.31 613 VAL A C 1
ATOM 4770 O O . VAL A 1 613 ? -5.266 13.086 -12.374 1.00 86.31 613 VAL A O 1
ATOM 4773 N N . VAL A 1 614 ? -4.259 12.938 -10.352 1.00 89.25 614 VAL A N 1
ATOM 4774 C CA . VAL A 1 614 ? -5.218 12.009 -9.741 1.00 89.25 614 VAL A CA 1
ATOM 4775 C C . VAL A 1 614 ? -6.540 12.729 -9.443 1.00 89.25 614 VAL A C 1
ATOM 4777 O O . VAL A 1 614 ? -6.555 13.832 -8.897 1.00 89.25 614 VAL A O 1
ATOM 4780 N N . GLU A 1 615 ? -7.662 12.104 -9.801 1.00 89.75 615 GLU A N 1
ATOM 4781 C CA . GLU A 1 615 ? -9.012 12.595 -9.482 1.00 89.75 615 GLU A CA 1
ATOM 4782 C C . GLU A 1 615 ? -9.393 12.247 -8.037 1.00 89.75 615 GLU A C 1
ATOM 4784 O O . GLU A 1 615 ? -9.956 11.181 -7.760 1.00 89.75 615 GLU A O 1
ATOM 4789 N N . MET A 1 616 ? -9.101 13.161 -7.112 1.00 93.25 616 MET A N 1
ATOM 4790 C CA . MET A 1 616 ? -9.574 13.082 -5.727 1.00 93.25 616 MET A CA 1
ATOM 4791 C C . MET A 1 616 ? -11.056 13.481 -5.612 1.00 93.25 616 MET A C 1
ATOM 4793 O O . MET A 1 616 ? -11.817 12.908 -4.838 1.00 93.25 616 MET A O 1
ATOM 4797 N N . ASP A 1 617 ? -11.502 14.415 -6.452 1.00 92.62 617 ASP A N 1
ATOM 4798 C CA . ASP A 1 617 ? -12.845 15.002 -6.492 1.00 92.62 617 ASP A CA 1
ATOM 4799 C C . ASP A 1 617 ? -13.941 14.091 -7.077 1.00 92.62 617 ASP A C 1
ATOM 4801 O O . ASP A 1 617 ? -15.123 14.452 -7.111 1.00 92.62 617 ASP A O 1
ATOM 4805 N N . ARG A 1 618 ? -13.596 12.867 -7.495 1.00 93.50 618 ARG A N 1
ATOM 4806 C CA . ARG A 1 618 ? -14.553 11.911 -8.080 1.00 93.50 618 ARG A CA 1
ATOM 4807 C C . ARG A 1 618 ? -15.575 11.347 -7.089 1.00 93.50 618 ARG A C 1
ATOM 4809 O O . ARG A 1 618 ? -16.647 10.918 -7.541 1.00 93.50 618 ARG A O 1
ATOM 4816 N N . LYS A 1 619 ? -15.305 11.370 -5.775 1.00 94.50 619 LYS A N 1
ATOM 4817 C CA . LYS A 1 619 ? -16.218 10.915 -4.702 1.00 94.50 619 LYS A CA 1
ATOM 4818 C C . LYS A 1 619 ? -15.835 11.474 -3.322 1.00 94.50 619 LYS A C 1
ATOM 4820 O O . LYS A 1 619 ? -14.832 12.157 -3.189 1.00 94.50 619 LYS A O 1
ATOM 4825 N N . ASP A 1 620 ? -16.622 11.141 -2.302 1.00 96.19 620 ASP A N 1
ATOM 4826 C CA . ASP A 1 620 ? -16.213 11.257 -0.897 1.00 96.19 620 ASP A CA 1
ATOM 4827 C C . ASP A 1 620 ? -15.578 9.935 -0.434 1.00 96.19 620 ASP A C 1
ATOM 4829 O O . ASP A 1 620 ? -15.960 8.856 -0.903 1.00 96.19 620 ASP A O 1
ATOM 4833 N N . TYR A 1 621 ? -14.622 10.003 0.492 1.00 96.94 621 TYR A N 1
ATOM 4834 C CA . TYR A 1 621 ? -13.891 8.827 0.971 1.00 96.94 621 TYR A CA 1
ATOM 4835 C C . TYR A 1 621 ? -14.494 8.322 2.279 1.00 96.94 621 TYR A C 1
ATOM 4837 O O . TYR A 1 621 ? -14.646 9.089 3.227 1.00 96.94 621 TYR A O 1
ATOM 4845 N N . VAL A 1 622 ? -14.850 7.036 2.330 1.00 96.94 622 VAL A N 1
ATOM 4846 C CA . VAL A 1 622 ? -15.573 6.423 3.454 1.00 96.94 622 VAL A CA 1
ATOM 4847 C C . VAL A 1 622 ? -14.905 5.113 3.848 1.00 96.94 622 VAL A C 1
ATOM 4849 O O . VAL A 1 622 ? -14.746 4.231 3.006 1.00 96.94 622 VAL A O 1
ATOM 4852 N N . PHE A 1 623 ? -14.582 4.963 5.130 1.00 96.56 623 PHE A N 1
ATOM 4853 C CA . PHE A 1 623 ? -14.076 3.719 5.714 1.00 96.56 623 PHE A CA 1
ATOM 4854 C C . PHE A 1 623 ? -14.646 3.502 7.125 1.00 96.56 623 PHE A C 1
ATOM 4856 O O . PHE A 1 623 ? -15.281 4.389 7.700 1.00 96.56 623 PHE A O 1
ATOM 4863 N N . HIS A 1 624 ? -14.445 2.310 7.690 1.00 95.19 624 HIS A N 1
ATOM 4864 C CA . HIS A 1 624 ? -14.990 1.932 8.998 1.00 95.19 624 HIS A CA 1
ATOM 4865 C C . HIS A 1 624 ? -13.883 1.581 9.995 1.00 95.19 624 HIS A C 1
ATOM 4867 O O . HIS A 1 624 ? -12.890 0.947 9.647 1.00 95.19 624 HIS A O 1
ATOM 4873 N N . VAL A 1 625 ? -14.072 1.966 11.259 1.00 95.81 625 VAL A N 1
ATOM 4874 C CA . VAL A 1 625 ? -13.120 1.732 12.352 1.00 95.81 625 VAL A CA 1
ATOM 4875 C C . VAL A 1 625 ? -13.846 1.132 13.550 1.00 95.81 625 VAL A C 1
ATOM 4877 O O . VAL A 1 625 ? -14.504 1.841 14.307 1.00 95.81 625 VAL A O 1
ATOM 4880 N N . SER A 1 626 ? -13.693 -0.173 13.775 1.00 94.31 626 SER A N 1
ATOM 4881 C CA . SER A 1 626 ? -14.081 -0.794 15.049 1.00 94.31 626 SER A CA 1
ATOM 4882 C C . SER A 1 626 ? -13.019 -0.542 16.120 1.00 94.31 626 SER A C 1
ATOM 4884 O O . SER A 1 626 ? -11.824 -0.722 15.858 1.00 94.31 626 SER A O 1
ATOM 4886 N N . ALA A 1 627 ? -13.451 -0.166 17.324 1.00 93.69 627 ALA A N 1
ATOM 4887 C CA . ALA A 1 627 ? -12.599 0.085 18.480 1.00 93.69 627 ALA A CA 1
ATOM 4888 C C . ALA A 1 627 ? -11.733 -1.136 18.836 1.00 93.69 627 ALA A C 1
ATOM 4890 O O . ALA A 1 627 ? -12.211 -2.268 18.864 1.00 93.69 627 ALA A O 1
ATOM 4891 N N . MET A 1 628 ? -10.456 -0.890 19.145 1.00 95.25 628 MET A N 1
ATOM 4892 C CA . MET A 1 628 ? -9.505 -1.919 19.589 1.00 95.25 628 MET A CA 1
ATOM 4893 C C . MET A 1 628 ? -9.888 -2.524 20.946 1.00 95.25 628 MET A C 1
ATOM 4895 O O . MET A 1 628 ? -9.781 -3.730 21.167 1.00 95.25 628 MET A O 1
ATOM 4899 N N . PHE A 1 629 ? -10.317 -1.668 21.869 1.00 96.56 629 PHE A N 1
ATOM 4900 C CA . PHE A 1 629 ? -10.610 -2.039 23.245 1.00 96.56 629 PHE A CA 1
ATOM 4901 C C . PHE A 1 629 ? -12.099 -2.311 23.441 1.00 96.56 629 PHE A C 1
ATOM 4903 O O . PHE A 1 629 ? -12.950 -1.609 22.891 1.00 96.56 629 PHE A O 1
ATOM 4910 N N . ALA A 1 630 ? -12.416 -3.290 24.284 1.00 96.44 630 ALA A N 1
ATOM 4911 C CA . ALA A 1 630 ? -13.770 -3.508 24.766 1.00 96.44 630 ALA A CA 1
ATOM 4912 C C . ALA A 1 630 ? -14.214 -2.334 25.652 1.00 96.44 630 ALA A C 1
ATOM 4914 O O . ALA A 1 630 ? -13.410 -1.765 26.396 1.00 96.44 630 ALA A O 1
ATOM 4915 N N . LYS A 1 631 ? -15.509 -2.000 25.596 1.00 96.94 631 LYS A N 1
ATOM 4916 C CA . LYS A 1 631 ? -16.118 -0.939 26.407 1.00 96.94 631 LYS A CA 1
ATOM 4917 C C . LYS A 1 631 ? -15.828 -1.182 27.901 1.00 96.94 631 LYS A C 1
ATOM 4919 O O . LYS A 1 631 ? -16.258 -2.206 28.430 1.00 96.94 631 LYS A O 1
ATOM 4924 N N . PRO A 1 632 ? -15.113 -0.276 28.597 1.00 97.06 632 PRO A N 1
ATOM 4925 C CA . PRO A 1 632 ? -14.548 -0.571 29.914 1.00 97.06 632 PRO A CA 1
ATOM 4926 C C . PRO A 1 632 ? -15.537 -0.428 31.071 1.00 97.06 632 PRO A C 1
ATOM 4928 O O . PRO A 1 632 ? -15.318 -0.981 32.145 1.00 97.06 632 PRO A O 1
ATOM 4931 N N . HIS A 1 633 ? -16.607 0.338 30.866 1.00 96.62 633 HIS A N 1
ATOM 4932 C CA . HIS A 1 633 ? -17.619 0.636 31.869 1.00 96.62 633 HIS A CA 1
ATOM 4933 C C . HIS A 1 633 ? -18.944 0.993 31.180 1.00 96.62 633 HIS A C 1
ATOM 4935 O O . HIS A 1 633 ? -18.931 1.481 30.050 1.00 96.62 633 HIS A O 1
ATOM 4941 N N . ALA A 1 634 ? -20.088 0.790 31.843 1.00 94.56 634 ALA A N 1
ATOM 4942 C CA . ALA A 1 634 ? -21.411 1.051 31.261 1.00 94.56 634 ALA A CA 1
ATOM 4943 C C . ALA A 1 634 ? -21.564 2.505 30.770 1.00 94.56 634 ALA A C 1
ATOM 4945 O O . ALA A 1 634 ? -22.047 2.740 29.661 1.00 94.56 634 ALA A O 1
ATOM 4946 N N . ASN A 1 635 ? -21.045 3.458 31.550 1.00 94.88 635 ASN A N 1
ATOM 4947 C CA . ASN A 1 635 ? -21.115 4.894 31.264 1.00 94.88 635 ASN A CA 1
ATOM 4948 C C . ASN A 1 635 ? -20.039 5.383 30.275 1.00 94.88 635 ASN A C 1
ATOM 4950 O O . ASN A 1 635 ? -19.995 6.571 29.981 1.00 94.88 635 ASN A O 1
ATOM 4954 N N . ALA A 1 636 ? -19.154 4.506 29.786 1.00 96.25 636 ALA A N 1
ATOM 4955 C CA . ALA A 1 636 ? -18.136 4.887 28.812 1.00 96.25 636 ALA A CA 1
ATOM 4956 C C . ALA A 1 636 ? -18.751 5.049 27.411 1.00 96.25 636 ALA A C 1
ATOM 4958 O O . ALA A 1 636 ? -19.439 4.146 26.919 1.00 96.25 636 ALA A O 1
ATOM 4959 N N . ALA A 1 637 ? -18.458 6.162 26.749 1.00 95.50 637 ALA A N 1
ATOM 4960 C CA . ALA A 1 637 ? -18.761 6.402 25.345 1.00 95.50 637 ALA A CA 1
ATOM 4961 C C . ALA A 1 637 ? -17.483 6.280 24.504 1.00 95.50 637 ALA A C 1
ATOM 4963 O O . ALA A 1 637 ? -16.391 6.643 24.953 1.00 95.50 637 ALA A O 1
ATOM 4964 N N . LEU A 1 638 ? -17.613 5.772 23.277 1.00 97.31 638 LEU A N 1
ATOM 4965 C CA . LEU A 1 638 ? -16.523 5.825 22.312 1.00 97.31 638 LEU A CA 1
ATOM 4966 C C . LEU A 1 638 ? -16.422 7.267 21.809 1.00 97.31 638 LEU A C 1
ATOM 4968 O O . LEU A 1 638 ? -17.380 7.812 21.265 1.00 97.31 638 LEU A O 1
ATOM 4972 N N . LYS A 1 639 ? -15.272 7.900 22.021 1.00 96.44 639 LYS A N 1
ATOM 4973 C CA . LYS A 1 639 ? -14.973 9.254 21.553 1.00 96.44 639 LYS A CA 1
ATOM 4974 C C . LYS A 1 639 ? -13.734 9.236 20.677 1.00 96.44 639 LYS A C 1
ATOM 4976 O O . LYS A 1 639 ? -12.956 8.284 20.678 1.00 96.44 639 LYS A O 1
ATOM 4981 N N . TRP A 1 640 ? -13.555 10.316 19.930 1.00 97.19 640 TRP A N 1
ATOM 4982 C CA . TRP A 1 640 ? -12.395 10.520 19.080 1.00 97.19 640 TRP A CA 1
ATOM 4983 C C . TRP A 1 640 ? -11.779 11.901 19.276 1.00 97.19 640 TRP A C 1
ATOM 4985 O O . TRP A 1 640 ? -12.393 12.830 19.818 1.00 97.19 640 TRP A O 1
ATOM 4995 N N . ARG A 1 641 ? -10.535 12.029 18.826 1.00 97.00 641 ARG A N 1
ATOM 4996 C CA . ARG A 1 641 ? -9.846 13.299 18.598 1.00 97.00 641 ARG A CA 1
ATOM 4997 C C . ARG A 1 641 ? -9.070 13.216 17.298 1.00 97.00 641 ARG A C 1
ATOM 4999 O O . ARG A 1 641 ? -8.534 12.161 16.976 1.00 97.00 641 ARG A O 1
ATOM 5006 N N . ILE A 1 642 ? -9.020 14.332 16.586 1.00 97.00 642 ILE A N 1
ATOM 5007 C CA . ILE A 1 642 ? -8.274 14.485 15.341 1.00 97.00 642 ILE A CA 1
ATOM 5008 C C . ILE A 1 642 ? -7.013 15.284 15.664 1.00 97.00 642 ILE A C 1
ATOM 5010 O O . ILE A 1 642 ? -7.082 16.327 16.314 1.00 97.00 642 ILE A O 1
ATOM 5014 N N . ILE A 1 643 ? -5.871 14.776 15.223 1.00 96.62 643 ILE A N 1
ATOM 5015 C CA . ILE A 1 643 ? -4.581 15.459 15.226 1.00 96.62 643 ILE A CA 1
ATOM 5016 C C . ILE A 1 643 ? -4.303 15.808 13.768 1.00 96.62 643 ILE A C 1
ATOM 5018 O O . ILE A 1 643 ? -4.180 14.906 12.940 1.00 96.62 643 ILE A O 1
ATOM 5022 N N . ARG A 1 644 ? -4.224 17.100 13.444 1.00 96.06 644 ARG A N 1
ATOM 5023 C CA . ARG A 1 644 ? -3.747 17.548 12.130 1.00 96.06 644 ARG A CA 1
ATOM 5024 C C . ARG A 1 644 ? -2.226 17.456 12.128 1.00 96.06 644 ARG A C 1
ATOM 5026 O O . ARG A 1 644 ? -1.582 18.032 13.002 1.00 96.06 644 ARG A O 1
ATOM 5033 N N . GLN A 1 645 ? -1.687 16.697 11.188 1.00 96.31 645 GLN A N 1
ATOM 5034 C CA . GLN A 1 645 ? -0.259 16.436 11.060 1.00 96.31 645 GLN A CA 1
ATOM 5035 C C . GLN A 1 645 ? 0.380 17.457 10.102 1.00 96.31 645 GLN A C 1
ATOM 5037 O O . GLN A 1 645 ? -0.343 18.157 9.376 1.00 96.31 645 GLN A O 1
ATOM 5042 N N . PRO A 1 646 ? 1.722 17.570 10.076 1.00 95.38 646 PRO A N 1
ATOM 5043 C CA . PRO A 1 646 ? 2.419 18.294 9.018 1.00 95.38 646 PRO A CA 1
ATOM 5044 C C . PRO A 1 646 ? 1.946 17.846 7.624 1.00 95.38 646 PRO A C 1
ATOM 5046 O O . PRO A 1 646 ? 1.551 16.698 7.435 1.00 95.38 646 PRO A O 1
ATOM 5049 N N . GLY A 1 647 ? 1.921 18.775 6.665 1.00 94.25 647 GLY A N 1
ATOM 5050 C CA . GLY A 1 647 ? 1.436 18.523 5.299 1.00 94.25 647 GLY A CA 1
ATOM 5051 C C . GLY A 1 647 ? -0.085 18.637 5.095 1.00 94.25 647 GLY A C 1
ATOM 5052 O O . GLY A 1 647 ? -0.531 18.714 3.952 1.00 94.25 647 GLY A O 1
ATOM 5053 N N . ASN A 1 648 ? -0.903 18.717 6.155 1.00 97.31 648 ASN A N 1
ATOM 5054 C CA . ASN A 1 648 ? -2.363 18.812 6.014 1.00 97.31 648 ASN A CA 1
ATOM 5055 C C . ASN A 1 648 ? -2.816 20.186 5.485 1.00 97.31 648 ASN A C 1
ATOM 5057 O O . ASN A 1 648 ? -2.946 21.134 6.267 1.00 97.31 648 ASN A O 1
ATOM 5061 N N . SER A 1 649 ? -3.201 20.271 4.210 1.00 96.19 649 SER A N 1
ATOM 5062 C CA . SER A 1 649 ? -3.988 21.403 3.692 1.00 96.19 649 SER A CA 1
ATOM 5063 C C . SER A 1 649 ? -5.496 21.233 3.912 1.00 96.19 649 SER A C 1
ATOM 5065 O O . SER A 1 649 ? -6.173 22.237 4.139 1.00 96.19 649 SER A O 1
ATOM 5067 N N . TYR A 1 650 ? -5.996 19.988 3.978 1.00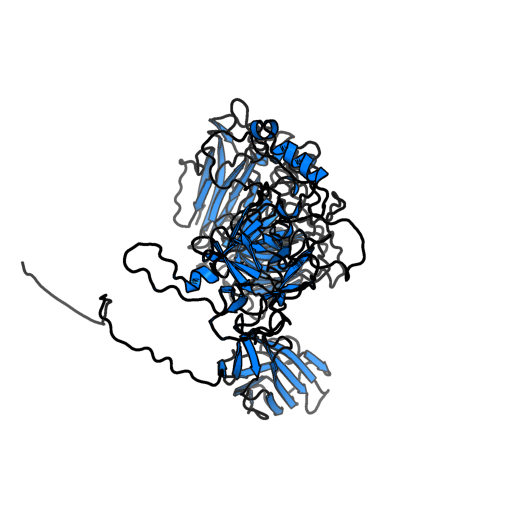 96.12 650 TYR A N 1
ATOM 5068 C CA . TYR A 1 650 ? -7.425 19.672 4.070 1.00 96.12 650 TYR A CA 1
ATOM 5069 C C . TYR A 1 650 ? -8.126 20.475 5.175 1.00 96.12 650 TYR A C 1
ATOM 5071 O O . TYR A 1 650 ? -7.862 20.331 6.377 1.00 96.12 650 TYR A O 1
ATOM 5079 N N . SER A 1 651 ? -9.015 21.369 4.743 1.00 88.31 651 SER A N 1
ATOM 5080 C CA . SER A 1 651 ? -9.563 22.435 5.591 1.00 88.31 651 SER A CA 1
ATOM 5081 C C . SER A 1 651 ? -10.556 21.953 6.658 1.00 88.31 651 SER A C 1
ATOM 5083 O O . SER A 1 651 ? -10.703 22.602 7.700 1.00 88.31 651 SER A O 1
ATOM 5085 N N . ARG A 1 652 ? -11.226 20.817 6.441 1.00 89.75 652 ARG A N 1
ATOM 5086 C CA . ARG A 1 652 ? -12.297 20.297 7.306 1.00 89.75 652 ARG A CA 1
ATOM 5087 C C . ARG A 1 652 ? -11.802 19.227 8.281 1.00 89.75 652 ARG A C 1
ATOM 5089 O O . ARG A 1 652 ? -10.688 18.726 8.181 1.00 89.75 652 ARG A O 1
ATOM 5096 N N . ASP A 1 653 ? -12.672 18.880 9.215 1.00 93.94 653 ASP A N 1
ATOM 5097 C CA . ASP A 1 653 ? -12.549 17.669 10.020 1.00 93.94 653 ASP A CA 1
ATOM 5098 C C . ASP A 1 653 ? -13.422 16.572 9.373 1.00 93.94 653 ASP A C 1
ATOM 5100 O O . ASP A 1 653 ? -14.439 16.907 8.751 1.00 93.94 653 ASP A O 1
ATOM 5104 N N . PRO A 1 654 ? -13.058 15.280 9.469 1.00 97.31 654 PRO A N 1
ATOM 5105 C CA . PRO A 1 654 ? -13.898 14.186 8.992 1.00 97.31 654 PRO A CA 1
ATOM 5106 C C . PRO A 1 654 ? -15.243 14.129 9.724 1.00 97.31 654 PRO A C 1
ATOM 5108 O O . PRO A 1 654 ? -15.341 14.371 10.929 1.00 97.31 654 PRO A O 1
ATOM 5111 N N . GLN A 1 655 ? -16.278 13.726 8.993 1.00 98.00 655 GLN A N 1
ATOM 5112 C CA . GLN A 1 655 ? -17.564 13.348 9.564 1.00 98.00 655 GLN A CA 1
ATOM 5113 C C . GLN A 1 655 ? -17.421 11.946 10.162 1.00 98.00 655 GLN A C 1
ATOM 5115 O O . GLN A 1 655 ? -17.111 10.992 9.448 1.00 98.00 655 GLN A O 1
ATOM 5120 N N . ILE A 1 656 ? -17.606 11.828 11.476 1.00 98.00 656 ILE A N 1
ATOM 5121 C CA . ILE A 1 656 ? -17.458 10.567 12.207 1.00 98.00 656 ILE A CA 1
ATOM 5122 C C . ILE A 1 656 ? -18.792 10.239 12.873 1.00 98.00 656 ILE A C 1
ATOM 5124 O O . ILE A 1 656 ? -19.269 10.970 13.740 1.00 98.00 656 ILE A O 1
ATOM 5128 N N . GLU A 1 657 ? -19.380 9.134 12.433 1.00 97.44 657 GLU A N 1
ATOM 5129 C CA . GLU A 1 657 ? -20.690 8.622 12.830 1.00 97.44 657 GLU A CA 1
ATOM 5130 C C . GLU A 1 657 ? -20.482 7.306 13.590 1.00 97.44 657 GLU A C 1
ATOM 5132 O O . GLU A 1 657 ? -19.797 6.409 13.097 1.00 97.44 657 GLU A O 1
ATOM 5137 N N . LEU A 1 658 ? -21.029 7.174 14.802 1.00 95.44 658 LEU A N 1
ATOM 5138 C CA . LEU A 1 658 ? -21.023 5.891 15.512 1.00 95.44 658 LEU A CA 1
ATOM 5139 C C . LEU A 1 658 ? -22.156 5.017 14.981 1.00 95.44 658 LEU A C 1
ATOM 5141 O O . LEU A 1 658 ? -23.304 5.450 14.953 1.00 95.44 658 LEU A O 1
ATOM 5145 N N . LEU A 1 659 ? -21.834 3.782 14.605 1.00 92.88 659 LEU A N 1
ATOM 5146 C CA . LEU A 1 659 ? -22.828 2.793 14.203 1.00 92.88 659 LEU A CA 1
ATOM 5147 C C . LEU A 1 659 ? -23.614 2.278 15.429 1.00 92.88 659 LEU A C 1
ATOM 5149 O O . LEU A 1 659 ? -23.100 2.346 16.553 1.00 92.88 659 LEU A O 1
ATOM 5153 N N . PRO A 1 660 ? -24.812 1.683 15.238 1.00 91.25 660 PRO A N 1
ATOM 5154 C CA . PRO A 1 660 ? -25.650 1.181 16.336 1.00 91.25 660 PRO A CA 1
ATOM 5155 C C . PRO A 1 660 ? -24.981 0.147 17.259 1.00 91.25 660 PRO A C 1
ATOM 5157 O O . PRO A 1 660 ? -25.406 -0.033 18.396 1.00 91.25 660 PRO A O 1
ATOM 5160 N N . ASP A 1 661 ? -23.894 -0.504 16.823 1.00 87.06 661 ASP A N 1
ATOM 5161 C CA . ASP A 1 661 ? -23.110 -1.413 17.672 1.00 87.06 661 ASP A CA 1
ATOM 5162 C C . ASP A 1 661 ? -22.341 -0.700 18.812 1.00 87.06 661 ASP A C 1
ATOM 5164 O O . ASP A 1 661 ? -21.765 -1.362 19.683 1.00 87.06 661 ASP A O 1
ATOM 5168 N N . GLY A 1 662 ? -22.305 0.640 18.795 1.00 88.31 662 GLY A N 1
ATOM 5169 C CA . GLY A 1 662 ? -21.687 1.508 19.798 1.00 88.31 662 GLY A CA 1
ATOM 5170 C C . GLY A 1 662 ? -20.160 1.419 19.887 1.00 88.31 662 GLY A C 1
ATOM 5171 O O . GLY A 1 662 ? -19.571 2.029 20.781 1.00 88.31 662 GLY A O 1
ATOM 5172 N N . LYS A 1 663 ? -19.513 0.649 19.003 1.00 90.81 663 LYS A N 1
ATOM 5173 C CA . LYS A 1 663 ? -18.069 0.338 19.031 1.00 90.81 663 LYS A CA 1
ATOM 5174 C C . LYS A 1 663 ? -17.389 0.499 17.669 1.00 90.81 663 LYS A C 1
ATOM 5176 O O . LYS A 1 663 ? -16.162 0.458 17.615 1.00 90.81 663 LYS A O 1
ATOM 5181 N N . THR A 1 664 ? -18.149 0.665 16.592 1.00 94.31 664 THR A N 1
ATOM 5182 C CA . THR A 1 664 ? -17.659 0.903 15.236 1.00 94.31 664 THR A CA 1
ATOM 5183 C C . THR A 1 664 ? -18.062 2.297 14.788 1.00 94.31 664 THR A C 1
ATOM 5185 O O . THR A 1 664 ? -19.207 2.706 14.947 1.00 94.31 664 THR A O 1
ATOM 5188 N N . ALA A 1 665 ? -17.109 3.034 14.227 1.00 96.50 665 ALA A N 1
ATOM 5189 C CA . ALA A 1 665 ? -17.335 4.345 13.645 1.00 96.50 665 ALA A CA 1
ATOM 5190 C C . ALA A 1 665 ? -17.226 4.275 12.119 1.00 96.50 665 ALA A C 1
ATOM 5192 O O . ALA A 1 665 ? -16.281 3.687 11.588 1.00 96.50 665 ALA A O 1
ATOM 5193 N N . ARG A 1 666 ? -18.160 4.909 11.416 1.00 97.75 666 ARG A N 1
ATOM 5194 C CA . ARG A 1 666 ? -18.041 5.250 10.001 1.00 97.75 666 ARG A CA 1
ATOM 5195 C C . ARG A 1 666 ? -17.342 6.602 9.901 1.00 97.75 666 ARG A C 1
ATOM 5197 O O . ARG A 1 666 ? -17.801 7.590 10.471 1.00 97.75 666 ARG A O 1
ATOM 5204 N N . VAL A 1 667 ? -16.216 6.634 9.197 1.00 98.56 667 VAL A N 1
ATOM 5205 C CA . VAL A 1 667 ? -15.407 7.836 8.977 1.00 98.56 667 VAL A CA 1
ATOM 5206 C C . VAL A 1 667 ? -15.573 8.251 7.525 1.00 98.56 667 VAL A C 1
ATOM 5208 O O . VAL A 1 667 ? -15.244 7.485 6.621 1.00 98.56 667 VAL A O 1
ATOM 5211 N N . THR A 1 668 ? -16.083 9.460 7.309 1.00 98.38 668 THR A N 1
ATOM 5212 C CA . THR A 1 668 ? -16.260 10.063 5.987 1.00 98.38 668 THR A CA 1
ATOM 5213 C C . THR A 1 668 ? -15.401 11.319 5.879 1.00 98.38 668 THR A C 1
ATOM 5215 O O . THR A 1 668 ? -15.458 12.197 6.742 1.00 98.38 668 THR A O 1
ATOM 5218 N N . TYR A 1 669 ? -14.634 11.425 4.798 1.00 98.25 669 TYR A N 1
ATOM 5219 C CA . TYR A 1 669 ? -13.959 12.644 4.361 1.00 98.25 669 TYR A CA 1
ATOM 5220 C C . TYR A 1 669 ? -14.705 13.202 3.137 1.00 98.25 669 TYR A C 1
ATOM 5222 O O . TYR A 1 669 ? -14.525 12.687 2.028 1.00 98.25 669 TYR A O 1
ATOM 5230 N N . PRO A 1 670 ? -15.575 14.217 3.329 1.00 96.31 670 PRO A N 1
ATOM 5231 C CA . PRO A 1 670 ? -16.218 14.935 2.236 1.00 96.31 670 PRO A CA 1
ATOM 5232 C C . PRO A 1 670 ? -15.183 15.558 1.297 1.00 96.31 670 PRO A C 1
ATOM 5234 O O . PRO A 1 670 ? -14.313 16.303 1.739 1.00 96.31 670 PRO A O 1
ATOM 5237 N N . TRP A 1 671 ? -15.296 15.299 -0.001 1.00 95.06 671 TRP A N 1
ATOM 5238 C CA . TRP A 1 671 ? -14.404 15.877 -1.006 1.00 95.06 671 TRP A CA 1
ATOM 5239 C C . TRP A 1 671 ? -15.208 16.365 -2.202 1.00 95.06 671 TRP A C 1
ATOM 5241 O O . TRP A 1 671 ? -15.277 17.569 -2.455 1.00 95.06 671 TRP A O 1
ATOM 5251 N N . LYS A 1 672 ? -15.910 15.449 -2.873 1.00 95.06 672 LYS A N 1
ATOM 5252 C CA . LYS A 1 672 ? -16.832 15.762 -3.966 1.00 95.06 672 LYS A CA 1
ATOM 5253 C C . LYS A 1 672 ? -18.046 16.542 -3.491 1.00 95.06 672 LYS A C 1
ATOM 5255 O O . LYS A 1 672 ? -18.415 17.528 -4.124 1.00 95.06 672 LYS A O 1
ATOM 5260 N N . SER A 1 673 ? -18.667 16.121 -2.387 1.00 94.81 673 SER A N 1
ATOM 5261 C CA . SER A 1 673 ? -19.894 16.756 -1.875 1.00 94.81 673 SER A CA 1
ATOM 5262 C C . SER A 1 673 ? -19.696 18.215 -1.457 1.00 94.81 673 SER A C 1
ATOM 5264 O O . SER A 1 673 ? -20.662 18.975 -1.415 1.00 94.81 673 SER A O 1
ATOM 5266 N N . ILE A 1 674 ? -18.448 18.621 -1.201 1.00 92.50 674 ILE A N 1
ATOM 5267 C CA . ILE A 1 674 ? -18.062 19.993 -0.852 1.00 92.50 674 ILE A CA 1
ATOM 5268 C C . ILE A 1 674 ? -17.159 20.674 -1.898 1.00 92.50 674 ILE A C 1
ATOM 5270 O O . ILE A 1 674 ? -16.721 21.799 -1.667 1.00 92.50 674 ILE A O 1
ATOM 5274 N N . GLY A 1 675 ? -16.907 20.029 -3.044 1.00 92.69 675 GLY A N 1
ATOM 5275 C CA . GLY A 1 675 ? -16.175 20.601 -4.180 1.00 92.69 675 GLY A CA 1
ATOM 5276 C C . GLY A 1 675 ? -14.714 20.974 -3.899 1.00 92.69 675 GLY A C 1
ATOM 5277 O O . GLY A 1 675 ? -14.264 22.025 -4.358 1.00 92.69 675 GLY A O 1
ATOM 5278 N N . LEU A 1 676 ? -13.982 20.163 -3.128 1.00 94.19 676 LEU A N 1
ATOM 5279 C CA . LEU A 1 676 ? -12.556 20.403 -2.870 1.00 94.19 676 LEU A CA 1
ATOM 5280 C C . LEU A 1 676 ? -11.686 20.087 -4.104 1.00 94.19 676 LEU A C 1
ATOM 5282 O O . LEU A 1 676 ? -11.938 19.094 -4.789 1.00 94.19 676 LEU A O 1
ATOM 5286 N N . PRO A 1 677 ? -10.641 20.889 -4.389 1.00 94.06 677 PRO A N 1
ATOM 5287 C CA . PRO A 1 677 ? -9.753 20.649 -5.521 1.00 94.06 677 PRO A CA 1
ATOM 5288 C C . PRO A 1 677 ? -8.808 19.467 -5.267 1.00 94.06 677 PRO A C 1
ATOM 5290 O O . PRO A 1 677 ? -8.454 19.161 -4.131 1.00 94.06 677 PRO A O 1
ATOM 5293 N N . ASN A 1 678 ? -8.316 18.856 -6.346 1.00 93.38 678 ASN A N 1
ATOM 5294 C CA . ASN A 1 678 ? -7.403 17.702 -6.292 1.00 93.38 678 ASN A CA 1
ATOM 5295 C C . ASN A 1 678 ? -6.032 17.998 -5.654 1.00 93.38 678 ASN A C 1
ATOM 5297 O O . ASN A 1 678 ? -5.277 17.076 -5.384 1.00 93.38 678 ASN A O 1
ATOM 5301 N N . THR A 1 679 ? -5.713 19.265 -5.381 1.00 92.62 679 THR A N 1
ATOM 5302 C CA . THR A 1 679 ? -4.484 19.704 -4.700 1.00 92.62 679 THR A CA 1
ATOM 5303 C C . THR A 1 679 ? -4.593 19.748 -3.170 1.00 92.62 679 THR A C 1
ATOM 5305 O O . THR A 1 679 ? -3.604 20.053 -2.502 1.00 92.62 679 THR A O 1
ATOM 5308 N N . GLU A 1 680 ? -5.776 19.511 -2.594 1.00 95.00 680 GLU A N 1
ATOM 5309 C CA . GLU A 1 680 ? -5.912 19.336 -1.141 1.00 95.00 680 GLU A CA 1
ATOM 5310 C C . GLU A 1 680 ? -5.213 18.048 -0.682 1.00 95.00 680 GLU A C 1
ATOM 5312 O O . GLU A 1 680 ? -5.074 17.090 -1.442 1.00 95.00 680 GLU A O 1
ATOM 5317 N N . LYS A 1 681 ? -4.760 18.031 0.575 1.00 95.62 681 LYS A N 1
ATOM 5318 C CA . LYS A 1 681 ? -4.006 16.926 1.176 1.00 95.62 681 LYS A CA 1
ATOM 5319 C C . LYS A 1 681 ? -4.541 16.643 2.572 1.00 95.62 681 LYS A C 1
ATOM 5321 O O . LYS A 1 681 ? -4.527 17.527 3.436 1.00 95.62 681 LYS A O 1
ATOM 5326 N N . ILE A 1 682 ? -5.020 15.422 2.795 1.00 97.69 682 ILE A N 1
ATOM 5327 C CA . ILE A 1 682 ? -5.379 14.939 4.132 1.00 97.69 682 ILE A CA 1
ATOM 5328 C C . ILE A 1 682 ? -4.096 14.413 4.769 1.00 97.69 682 ILE A C 1
ATOM 5330 O O . ILE A 1 682 ? -3.450 13.537 4.205 1.00 97.69 682 ILE A O 1
ATOM 5334 N N . ALA A 1 683 ? -3.754 14.920 5.950 1.00 97.75 683 ALA A N 1
ATOM 5335 C CA . ALA A 1 683 ? -2.694 14.370 6.788 1.00 97.75 683 ALA A CA 1
ATOM 5336 C C . ALA A 1 683 ? -3.153 14.457 8.251 1.00 97.75 683 ALA A C 1
ATOM 5338 O O . ALA A 1 683 ? -2.970 15.467 8.933 1.00 97.75 683 ALA A O 1
ATOM 5339 N N . GLN A 1 684 ? -3.867 13.430 8.716 1.00 97.88 684 GLN A N 1
ATOM 5340 C CA . GLN A 1 684 ? -4.536 13.452 10.019 1.00 97.88 684 GLN A CA 1
ATOM 5341 C C . GLN A 1 684 ? -4.417 12.112 10.745 1.00 97.88 684 GLN A C 1
ATOM 5343 O O . GLN A 1 684 ? -4.618 11.059 10.149 1.00 97.88 684 GLN A O 1
ATOM 5348 N N . SER A 1 685 ? -4.190 12.144 12.058 1.00 98.00 685 SER A N 1
ATOM 5349 C CA . SER A 1 685 ? -4.367 10.971 12.923 1.00 98.00 685 SER A CA 1
ATOM 5350 C C . SER A 1 685 ? -5.661 11.102 13.722 1.00 98.00 685 SER A C 1
ATOM 5352 O O . SER A 1 685 ? -5.866 12.091 14.425 1.00 98.00 685 SER A O 1
ATOM 5354 N N . ILE A 1 686 ? -6.520 10.087 13.675 1.00 98.44 686 ILE A N 1
ATOM 5355 C CA . ILE A 1 686 ? -7.732 9.985 14.493 1.00 98.44 686 ILE A CA 1
ATOM 5356 C C . ILE A 1 686 ? -7.451 9.022 15.650 1.00 98.44 686 ILE A C 1
ATOM 5358 O O . ILE A 1 686 ? -7.106 7.861 15.432 1.00 98.44 686 ILE A O 1
ATOM 5362 N N . ILE A 1 687 ? -7.604 9.486 16.891 1.00 98.19 687 ILE A N 1
ATOM 5363 C CA . ILE A 1 687 ? -7.453 8.663 18.097 1.00 98.19 687 ILE A CA 1
ATOM 5364 C C . ILE A 1 687 ? -8.836 8.314 18.640 1.00 98.19 687 ILE A C 1
ATOM 5366 O O . ILE A 1 687 ? -9.500 9.185 19.199 1.00 98.19 687 ILE A O 1
ATOM 5370 N N . PHE A 1 688 ? -9.256 7.054 18.508 1.00 98.25 688 PHE A N 1
ATOM 5371 C CA . PHE A 1 688 ? -10.488 6.523 19.104 1.00 98.25 688 PHE A CA 1
ATOM 5372 C C . PHE A 1 688 ? -10.213 5.950 20.500 1.00 98.25 688 PHE A C 1
ATOM 5374 O O . PHE A 1 688 ? -9.286 5.158 20.679 1.00 98.25 688 PHE A O 1
ATOM 5381 N N . TYR A 1 689 ? -11.021 6.319 21.492 1.00 97.81 689 TYR A N 1
ATOM 5382 C CA . TYR A 1 689 ? -10.830 5.935 22.894 1.00 97.81 689 TYR A CA 1
ATOM 5383 C C . TYR A 1 689 ? -12.161 5.890 23.654 1.00 97.81 689 TYR A C 1
ATOM 5385 O O . TYR A 1 689 ? -13.104 6.608 23.324 1.00 97.81 689 TYR A O 1
ATOM 5393 N N . TRP A 1 690 ? -12.235 5.080 24.709 1.00 98.06 690 TRP A N 1
ATOM 5394 C CA . TRP A 1 690 ? -13.365 5.112 25.639 1.00 98.06 690 TRP A CA 1
ATOM 5395 C C . TRP A 1 690 ? -13.132 6.182 26.707 1.00 98.06 690 TRP A C 1
ATOM 5397 O O . TRP A 1 690 ? -12.097 6.186 27.374 1.00 98.06 690 TRP A O 1
ATOM 5407 N N . ASP A 1 691 ? -14.089 7.081 26.912 1.00 96.50 691 ASP A N 1
ATOM 5408 C CA . ASP A 1 691 ? -13.908 8.299 27.717 1.00 96.50 691 ASP A CA 1
ATOM 5409 C C . ASP A 1 691 ? -14.032 8.115 29.243 1.00 96.50 691 ASP A C 1
ATOM 5411 O O . ASP A 1 691 ? -14.449 9.015 29.971 1.00 96.50 691 ASP A O 1
ATOM 5415 N N . HIS A 1 692 ? -13.615 6.954 29.751 1.00 97.19 692 HIS A N 1
ATOM 5416 C CA . HIS A 1 692 ? -13.725 6.593 31.160 1.00 97.19 692 HIS A CA 1
ATOM 5417 C C . HIS A 1 692 ? -12.375 6.692 31.889 1.00 97.19 692 HIS A C 1
ATOM 5419 O O . HIS A 1 692 ? -11.497 5.841 31.723 1.00 97.19 692 HIS A O 1
ATOM 5425 N N . ALA A 1 693 ? -12.209 7.750 32.691 1.00 94.38 693 ALA A N 1
ATOM 5426 C CA . ALA A 1 693 ? -10.925 8.128 33.290 1.00 94.38 693 ALA A CA 1
ATOM 5427 C C . ALA A 1 693 ? -10.375 7.101 34.299 1.00 94.38 693 ALA A C 1
ATOM 5429 O O . ALA A 1 693 ? -9.189 6.783 34.254 1.00 94.38 693 ALA A O 1
ATOM 5430 N N . GLU A 1 694 ? -11.220 6.536 35.169 1.00 95.25 694 GLU A N 1
ATOM 5431 C CA . GLU A 1 694 ? -10.790 5.570 36.201 1.00 95.25 694 GLU A CA 1
ATOM 5432 C C . GLU A 1 694 ? -10.154 4.309 35.601 1.00 95.25 694 GLU A C 1
ATOM 5434 O O . GLU A 1 694 ? -9.216 3.740 36.156 1.00 95.25 694 GLU A O 1
ATOM 5439 N N . THR A 1 695 ? -10.645 3.894 34.433 1.00 96.00 695 THR A N 1
ATOM 5440 C CA . THR A 1 695 ? -10.171 2.716 33.699 1.00 96.00 695 THR A CA 1
ATOM 5441 C C . THR A 1 695 ? -9.202 3.082 32.569 1.00 96.00 695 THR A C 1
ATOM 5443 O O . THR A 1 695 ? -8.842 2.213 31.779 1.00 96.00 695 THR A O 1
ATOM 5446 N N . LYS A 1 696 ? -8.814 4.361 32.433 1.00 96.25 696 LYS A N 1
ATOM 5447 C CA . LYS A 1 696 ? -8.006 4.898 31.317 1.00 96.25 696 LYS A CA 1
ATOM 5448 C C . LYS A 1 696 ? -8.507 4.489 29.919 1.00 96.25 696 LYS A C 1
ATOM 5450 O O . LYS A 1 696 ? -7.717 4.320 28.990 1.00 96.25 696 LYS A O 1
ATOM 5455 N N . GLY A 1 697 ? -9.819 4.294 29.778 1.00 95.94 697 GLY A N 1
ATOM 5456 C CA . GLY A 1 697 ? -10.455 3.838 28.540 1.00 95.94 697 GLY A CA 1
ATOM 5457 C C . GLY A 1 697 ? -10.329 2.344 28.193 1.00 95.94 697 GLY A C 1
ATOM 5458 O O . GLY A 1 697 ? -10.683 1.975 27.077 1.00 95.94 697 GLY A O 1
ATOM 5459 N N . ILE A 1 698 ? -9.871 1.472 29.103 1.00 96.44 698 ILE A N 1
ATOM 5460 C CA . ILE A 1 698 ? -9.642 0.038 28.815 1.00 96.44 698 ILE A CA 1
ATOM 5461 C C . ILE A 1 698 ? -10.150 -0.902 29.917 1.00 96.44 698 ILE A C 1
ATOM 5463 O O . ILE A 1 698 ? -10.175 -0.544 31.092 1.00 96.44 698 ILE A O 1
ATOM 5467 N N . VAL A 1 699 ? -10.537 -2.135 29.569 1.00 95.75 699 VAL A N 1
ATOM 5468 C CA . VAL A 1 699 ? -10.752 -3.185 30.584 1.00 95.75 699 VAL A CA 1
ATOM 5469 C C . VAL A 1 699 ? -9.404 -3.670 31.123 1.00 95.75 699 VAL A C 1
ATOM 5471 O O . VAL A 1 699 ? -8.440 -3.806 30.372 1.00 95.75 699 VAL A O 1
ATOM 5474 N N . ALA A 1 700 ? -9.331 -4.007 32.414 1.00 92.25 700 ALA A N 1
ATOM 5475 C CA . ALA A 1 700 ? -8.074 -4.407 33.061 1.00 92.25 700 ALA A CA 1
ATOM 5476 C C . ALA A 1 700 ? -7.372 -5.607 32.386 1.00 92.25 700 ALA A C 1
ATOM 5478 O O . ALA A 1 700 ? -6.145 -5.670 32.355 1.00 92.25 700 ALA A O 1
ATOM 5479 N N . ALA A 1 701 ? -8.137 -6.536 31.799 1.00 92.81 701 ALA A N 1
ATOM 5480 C CA . ALA A 1 701 ? -7.607 -7.691 31.068 1.00 92.81 701 ALA A CA 1
ATOM 5481 C C . ALA A 1 701 ? -6.946 -7.338 29.717 1.00 92.81 701 ALA A C 1
ATOM 5483 O O . ALA A 1 701 ? -6.201 -8.154 29.180 1.00 92.81 701 ALA A O 1
ATOM 5484 N N . GLN A 1 702 ? -7.207 -6.140 29.182 1.00 93.88 702 GLN A N 1
ATOM 5485 C CA . GLN A 1 702 ? -6.654 -5.621 27.926 1.00 93.88 702 GLN A CA 1
ATOM 5486 C C . GLN A 1 702 ? -5.554 -4.568 28.148 1.00 93.88 702 GLN A C 1
ATOM 5488 O O . GLN A 1 702 ? -5.192 -3.872 27.203 1.00 93.88 702 GLN A O 1
ATOM 5493 N N . LYS A 1 703 ? -5.005 -4.427 29.367 1.00 93.06 703 LYS A N 1
ATOM 5494 C CA . LYS A 1 703 ? -3.878 -3.514 29.608 1.00 93.06 703 LYS A CA 1
ATOM 5495 C C . LYS A 1 703 ? -2.671 -3.929 28.745 1.00 93.06 703 LYS A C 1
ATOM 5497 O O . LYS A 1 703 ? -2.181 -5.046 28.933 1.00 93.06 703 LYS A O 1
ATOM 5502 N N . PRO A 1 704 ? -2.188 -3.070 27.827 1.00 94.50 704 PRO A N 1
ATOM 5503 C CA . PRO A 1 704 ? -1.023 -3.386 27.014 1.00 94.50 704 PRO A CA 1
ATOM 5504 C C . PRO A 1 704 ? 0.264 -3.321 27.844 1.00 94.50 704 PRO A C 1
ATOM 5506 O O . PRO A 1 704 ? 0.348 -2.615 28.853 1.00 94.50 704 PRO A O 1
ATOM 5509 N N . LEU A 1 705 ? 1.281 -4.047 27.388 1.00 93.62 705 LEU A N 1
ATOM 5510 C CA . LEU A 1 705 ? 2.645 -3.974 27.908 1.00 93.62 705 LEU A CA 1
ATOM 5511 C C . LEU A 1 705 ? 3.348 -2.757 27.308 1.00 93.62 705 LEU A C 1
ATOM 5513 O O . LEU A 1 705 ? 3.207 -2.512 26.112 1.00 93.62 705 LEU A O 1
ATOM 5517 N N . HIS A 1 706 ? 4.118 -2.022 28.112 1.00 94.69 706 HIS A N 1
ATOM 5518 C CA . HIS A 1 706 ? 4.910 -0.894 27.630 1.00 94.69 706 HIS A CA 1
ATOM 5519 C C . HIS A 1 706 ? 6.362 -1.311 27.396 1.00 94.69 706 HIS A C 1
ATOM 5521 O O . HIS A 1 706 ? 7.021 -1.850 28.292 1.00 94.69 706 HIS A O 1
ATOM 5527 N N . PHE A 1 707 ? 6.874 -1.001 26.213 1.00 93.94 707 PHE A N 1
ATOM 5528 C CA . PHE A 1 707 ? 8.274 -1.132 25.855 1.00 93.94 707 PHE A CA 1
ATOM 5529 C C . PHE A 1 707 ? 8.837 0.243 25.504 1.00 93.94 707 PHE A C 1
ATOM 5531 O O . PHE A 1 707 ? 8.282 0.939 24.662 1.00 93.94 707 PHE A O 1
ATOM 5538 N N . GLU A 1 708 ? 9.951 0.626 26.121 1.00 93.69 708 GLU A N 1
ATOM 5539 C CA . GLU A 1 708 ? 10.741 1.772 25.672 1.00 93.69 708 GLU A CA 1
ATOM 5540 C C . GLU A 1 708 ? 11.931 1.238 24.868 1.00 93.69 708 GLU A C 1
ATOM 5542 O O . GLU A 1 708 ? 12.758 0.481 25.391 1.00 93.69 708 GLU A O 1
ATOM 5547 N N . VAL A 1 709 ? 11.980 1.604 23.587 1.00 93.31 709 VAL A N 1
ATOM 5548 C CA . VAL A 1 709 ? 12.979 1.158 22.609 1.00 93.31 709 VAL A CA 1
ATOM 5549 C C . VAL A 1 709 ? 13.904 2.321 22.273 1.00 93.31 709 VAL A C 1
ATOM 5551 O O . VAL A 1 709 ? 13.435 3.421 21.995 1.00 93.31 709 VAL A O 1
ATOM 5554 N N . ARG A 1 710 ? 15.214 2.092 22.235 1.00 92.81 710 ARG A N 1
ATOM 5555 C CA . ARG A 1 710 ? 16.196 3.071 21.752 1.00 92.81 710 ARG A CA 1
ATOM 5556 C C . ARG A 1 710 ? 17.131 2.399 20.760 1.00 92.81 710 ARG A C 1
ATOM 5558 O O . ARG A 1 710 ? 17.773 1.412 21.114 1.00 92.81 710 ARG A O 1
ATOM 5565 N N . LEU A 1 711 ? 17.257 2.953 19.558 1.00 93.31 711 LEU A N 1
ATOM 5566 C CA . LEU A 1 711 ? 18.395 2.651 18.690 1.00 93.31 711 LEU A CA 1
ATOM 5567 C C . LEU A 1 711 ? 19.588 3.438 19.236 1.00 93.31 711 LEU A C 1
ATOM 5569 O O . LEU A 1 711 ? 19.507 4.650 19.408 1.00 93.31 711 LEU A O 1
ATOM 5573 N N . ASN A 1 712 ? 20.649 2.735 19.620 1.00 92.56 712 ASN A N 1
ATOM 5574 C CA . ASN A 1 712 ? 21.820 3.332 20.257 1.00 92.56 712 ASN A CA 1
ATOM 5575 C C . ASN A 1 712 ? 22.845 3.745 19.195 1.00 92.56 712 ASN A C 1
ATOM 5577 O O . ASN A 1 712 ? 23.359 4.860 19.228 1.00 92.56 712 ASN A O 1
ATOM 5581 N N . SER A 1 713 ? 23.143 2.837 18.265 1.00 93.12 713 SER A N 1
ATOM 5582 C CA . SER A 1 713 ? 24.101 3.049 17.184 1.00 93.12 713 SER A CA 1
ATOM 5583 C C . SER A 1 713 ? 23.906 2.026 16.063 1.00 93.12 713 SER A C 1
ATOM 5585 O O . SER A 1 713 ? 23.209 1.020 16.238 1.00 93.12 713 SER A O 1
ATOM 5587 N N . ILE A 1 714 ? 24.538 2.285 14.927 1.00 94.19 714 ILE A N 1
ATOM 5588 C CA . ILE A 1 714 ? 24.659 1.378 13.787 1.00 94.19 714 ILE A CA 1
ATOM 5589 C C . ILE A 1 714 ? 26.144 1.277 13.427 1.00 94.19 714 ILE A C 1
ATOM 5591 O O . ILE A 1 714 ? 26.826 2.291 13.330 1.00 94.19 714 ILE A O 1
ATOM 5595 N N . GLU A 1 715 ? 26.654 0.058 13.309 1.00 93.88 715 GLU A N 1
ATOM 5596 C CA . GLU A 1 715 ? 28.033 -0.234 12.912 1.00 93.88 715 GLU A CA 1
ATOM 5597 C C . GLU A 1 715 ? 27.999 -0.806 11.500 1.00 93.88 715 GLU A C 1
ATOM 5599 O O . GLU A 1 715 ? 27.527 -1.930 11.321 1.00 93.88 715 GLU A O 1
ATOM 5604 N N . ILE A 1 716 ? 28.450 -0.019 10.524 1.00 91.81 716 ILE A N 1
ATOM 5605 C CA . ILE A 1 716 ? 28.716 -0.497 9.164 1.00 91.81 716 ILE A CA 1
ATOM 5606 C C . ILE A 1 716 ? 29.966 -1.377 9.247 1.00 91.81 716 ILE A C 1
ATOM 5608 O O . ILE A 1 716 ? 30.913 -1.029 9.949 1.00 91.81 716 ILE A O 1
ATOM 5612 N N . ILE A 1 717 ? 29.934 -2.557 8.638 1.00 89.00 717 ILE A N 1
ATOM 5613 C CA . ILE A 1 717 ? 30.996 -3.578 8.661 1.00 89.00 717 ILE A CA 1
ATOM 5614 C C . ILE A 1 717 ? 31.715 -3.608 7.327 1.00 89.00 717 ILE A C 1
ATOM 5616 O O . ILE A 1 717 ? 32.945 -3.611 7.313 1.00 89.00 717 ILE A O 1
ATOM 5620 N N . ASP A 1 718 ? 30.902 -3.630 6.281 1.00 83.50 718 ASP A N 1
ATOM 5621 C CA . ASP A 1 718 ? 31.239 -3.567 4.872 1.00 83.50 718 ASP A CA 1
ATOM 5622 C C . ASP A 1 718 ? 30.318 -2.480 4.307 1.00 83.50 718 ASP A C 1
ATOM 5624 O O . ASP A 1 718 ? 29.115 -2.506 4.594 1.00 83.50 718 ASP A O 1
ATOM 5628 N N . ASN A 1 719 ? 30.874 -1.479 3.632 1.00 72.75 719 ASN A N 1
ATOM 5629 C CA . ASN A 1 719 ? 30.092 -0.475 2.908 1.00 72.75 719 ASN A CA 1
ATOM 5630 C C . ASN A 1 719 ? 29.915 -0.835 1.419 1.00 72.75 719 ASN A C 1
ATOM 5632 O O . ASN A 1 719 ? 29.413 0.001 0.680 1.00 72.75 719 ASN A O 1
ATOM 5636 N N . GLU A 1 720 ? 30.335 -2.046 1.012 1.00 73.00 720 GLU A N 1
ATOM 5637 C CA . GLU A 1 720 ? 30.415 -2.573 -0.367 1.00 73.00 720 GLU A CA 1
ATOM 5638 C C . GLU A 1 720 ? 31.360 -1.784 -1.310 1.00 73.00 720 GLU A C 1
ATOM 5640 O O . GLU A 1 720 ? 31.647 -2.215 -2.432 1.00 73.00 720 GLU A O 1
ATOM 5645 N N . ASP A 1 721 ? 31.974 -0.700 -0.825 1.00 68.31 721 ASP A N 1
ATOM 5646 C CA . ASP A 1 721 ? 32.668 0.297 -1.634 1.00 68.31 721 ASP A CA 1
ATOM 5647 C C . ASP A 1 721 ? 34.208 0.200 -1.526 1.00 68.31 721 ASP A C 1
ATOM 5649 O O . ASP A 1 721 ? 34.838 0.302 -0.466 1.00 68.31 721 ASP A O 1
ATOM 5653 N N . VAL A 1 722 ? 34.883 -0.009 -2.663 1.00 56.19 722 VAL A N 1
ATOM 5654 C CA . VAL A 1 722 ? 36.302 -0.418 -2.689 1.00 56.19 722 VAL A CA 1
ATOM 5655 C C . VAL A 1 722 ? 37.257 0.778 -2.581 1.00 56.19 722 VAL A C 1
ATOM 5657 O O . VAL A 1 722 ? 37.982 1.132 -3.518 1.00 56.19 722 VAL A O 1
ATOM 5660 N N . GLY A 1 723 ? 37.351 1.325 -1.368 1.00 53.44 723 GLY A N 1
ATOM 5661 C CA . GLY A 1 723 ? 38.354 2.322 -0.981 1.00 53.44 723 GLY A CA 1
ATOM 5662 C C . GLY A 1 723 ? 37.843 3.759 -0.877 1.00 53.44 723 GLY A C 1
ATOM 5663 O O . GLY A 1 723 ? 38.672 4.676 -0.833 1.00 53.44 723 GLY A O 1
ATOM 5664 N N . SER A 1 724 ? 36.527 3.940 -0.805 1.00 61.19 724 SER A N 1
ATOM 5665 C CA . SER A 1 724 ? 35.846 5.195 -0.474 1.00 61.19 724 SER A CA 1
ATOM 5666 C C . SER A 1 724 ? 34.948 5.023 0.765 1.00 61.19 724 SER A C 1
ATOM 5668 O O . SER A 1 724 ? 34.891 3.961 1.390 1.00 61.19 724 SER A O 1
ATOM 5670 N N . SER A 1 725 ? 34.363 6.130 1.215 1.00 68.44 725 SER A N 1
ATOM 5671 C CA . SER A 1 725 ? 33.283 6.143 2.198 1.00 68.44 725 SER A CA 1
ATOM 5672 C C . SER A 1 725 ? 31.962 5.965 1.462 1.00 68.44 725 SER A C 1
ATOM 5674 O O . SER A 1 725 ? 31.737 6.702 0.508 1.00 68.44 725 SER A O 1
ATOM 5676 N N . GLY A 1 726 ? 31.104 5.061 1.934 1.00 68.88 726 GLY A N 1
ATOM 5677 C CA . GLY A 1 726 ? 29.838 4.771 1.273 1.00 68.88 726 GLY A CA 1
ATOM 5678 C C . GLY A 1 726 ? 28.738 5.758 1.665 1.00 68.88 726 GLY A C 1
ATOM 5679 O O . GLY A 1 726 ? 28.592 6.118 2.842 1.00 68.88 726 GLY A O 1
ATOM 5680 N N . ASP A 1 727 ? 27.918 6.141 0.697 1.00 81.75 727 ASP A N 1
ATOM 5681 C CA . ASP A 1 727 ? 26.852 7.139 0.780 1.00 81.75 727 ASP A CA 1
ATOM 5682 C C . ASP A 1 727 ? 25.543 6.546 1.357 1.00 81.75 727 ASP A C 1
ATOM 5684 O O . ASP A 1 727 ? 24.431 6.943 1.021 1.00 81.75 727 ASP A O 1
ATOM 5688 N N . CYS A 1 728 ? 25.651 5.603 2.300 1.00 87.94 728 CYS A N 1
ATOM 5689 C CA . CYS A 1 728 ? 24.540 4.761 2.747 1.00 87.94 728 CYS A CA 1
ATOM 5690 C C . CYS A 1 728 ? 23.292 5.526 3.254 1.00 87.94 728 CYS A C 1
ATOM 5692 O O . CYS A 1 728 ? 23.341 6.309 4.215 1.00 87.94 728 CYS A O 1
ATOM 5694 N N . VAL A 1 729 ? 22.117 5.175 2.724 1.00 91.94 729 VAL A N 1
ATOM 5695 C CA . VAL A 1 729 ? 20.805 5.677 3.169 1.00 91.94 729 VAL A CA 1
ATOM 5696 C C . VAL A 1 729 ? 20.039 4.582 3.897 1.00 91.94 729 VAL A C 1
ATOM 5698 O O . VAL A 1 729 ? 19.867 3.482 3.387 1.00 91.94 729 VAL A O 1
ATOM 5701 N N . PHE A 1 730 ? 19.544 4.877 5.103 1.00 94.06 730 PHE A N 1
ATOM 5702 C CA . PHE A 1 730 ? 18.864 3.892 5.948 1.00 94.06 730 PHE A CA 1
ATOM 5703 C C . PHE A 1 730 ? 17.499 4.347 6.456 1.00 94.06 730 PHE A C 1
ATOM 5705 O O . PHE A 1 730 ? 17.339 5.448 6.991 1.00 94.06 730 PHE A O 1
ATOM 5712 N N . TYR A 1 731 ? 16.547 3.413 6.454 1.00 96.06 731 TYR A N 1
ATOM 5713 C CA . TYR A 1 731 ? 15.256 3.551 7.124 1.00 96.06 731 TYR A CA 1
ATOM 5714 C C . TYR A 1 731 ? 15.111 2.528 8.247 1.00 96.06 731 TYR A C 1
ATOM 5716 O O . TYR A 1 731 ? 15.510 1.369 8.123 1.00 96.06 731 TYR A O 1
ATOM 5724 N N . ALA A 1 732 ? 14.485 2.942 9.348 1.00 96.19 732 ALA A N 1
ATOM 5725 C CA . ALA A 1 732 ? 14.154 2.062 10.460 1.00 96.19 732 ALA A CA 1
ATOM 5726 C C . ALA A 1 732 ? 12.679 2.146 10.859 1.00 96.19 732 ALA A C 1
ATOM 5728 O O . ALA A 1 732 ? 12.044 3.198 10.803 1.00 96.19 732 ALA A O 1
ATOM 5729 N N . ASN A 1 733 ? 12.160 1.010 11.316 1.00 96.12 733 ASN A N 1
ATOM 5730 C CA . ASN A 1 733 ? 10.801 0.816 11.793 1.00 96.12 733 ASN A CA 1
ATOM 5731 C C . ASN A 1 733 ? 10.833 0.268 13.225 1.00 96.12 733 ASN A C 1
ATOM 5733 O O . ASN A 1 733 ? 11.467 -0.755 13.491 1.00 96.12 733 ASN A O 1
ATOM 5737 N N . ILE A 1 734 ? 10.152 0.955 14.144 1.00 95.38 734 ILE A N 1
ATOM 5738 C CA . ILE A 1 734 ? 10.052 0.596 15.564 1.00 95.38 734 ILE A CA 1
ATOM 5739 C C . ILE A 1 734 ? 8.569 0.580 15.952 1.00 95.38 734 ILE A C 1
ATOM 5741 O O . ILE A 1 734 ? 7.991 1.601 16.345 1.00 95.38 734 ILE A O 1
ATOM 5745 N N . GLY A 1 735 ? 7.930 -0.583 15.808 1.00 93.88 735 GLY A N 1
ATOM 5746 C CA . GLY A 1 735 ? 6.475 -0.702 15.918 1.00 93.88 735 GLY A CA 1
ATOM 5747 C C . GLY A 1 735 ? 5.781 0.135 14.840 1.00 93.88 735 GLY A C 1
ATOM 5748 O O . GLY A 1 735 ? 6.009 -0.095 13.661 1.00 93.88 735 GLY A O 1
ATOM 5749 N N . ASN A 1 736 ? 4.986 1.134 15.239 1.00 91.69 736 ASN A N 1
ATOM 5750 C CA . ASN A 1 736 ? 4.237 2.023 14.329 1.00 91.69 736 ASN A CA 1
ATOM 5751 C C . ASN A 1 736 ? 5.000 3.304 13.921 1.00 91.69 736 ASN A C 1
ATOM 5753 O O . ASN A 1 736 ? 4.369 4.298 13.544 1.00 91.69 736 ASN A O 1
ATOM 5757 N N . ASN A 1 737 ? 6.319 3.348 14.121 1.00 94.00 737 ASN A N 1
ATOM 5758 C CA . ASN A 1 737 ? 7.130 4.550 13.923 1.00 94.00 737 ASN A CA 1
ATOM 5759 C C . ASN A 1 737 ? 8.192 4.268 12.862 1.00 94.00 737 ASN A C 1
ATOM 5761 O O . ASN A 1 737 ? 9.013 3.369 13.053 1.00 94.00 737 ASN A O 1
ATOM 5765 N N . TRP A 1 738 ? 8.173 5.033 11.774 1.00 97.06 738 TRP A N 1
ATOM 5766 C CA . TRP A 1 738 ? 9.193 5.008 10.729 1.00 97.06 738 TRP A CA 1
ATOM 5767 C C . TRP A 1 738 ? 10.107 6.227 10.848 1.00 97.06 738 TRP A C 1
ATOM 5769 O O . TRP A 1 738 ? 9.647 7.316 11.194 1.00 97.06 738 TRP A O 1
ATOM 5779 N N . VAL A 1 739 ? 11.397 6.042 10.580 1.00 96.62 739 VAL A N 1
ATOM 5780 C CA . VAL A 1 739 ? 12.409 7.108 10.568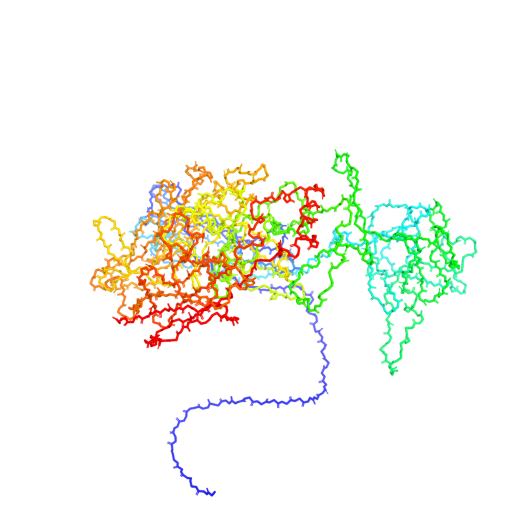 1.00 96.62 739 VAL A CA 1
ATOM 5781 C C . VAL A 1 739 ? 13.435 6.873 9.469 1.00 96.62 739 VAL A C 1
ATOM 5783 O O . VAL A 1 739 ? 13.819 5.732 9.217 1.00 96.62 739 VAL A O 1
ATOM 5786 N N . MET A 1 740 ? 13.927 7.959 8.882 1.00 96.12 740 MET A N 1
ATOM 5787 C CA . MET A 1 740 ? 15.150 7.980 8.083 1.00 96.12 740 MET A CA 1
ATOM 5788 C C . MET A 1 740 ? 16.335 8.160 9.048 1.00 96.12 740 MET A C 1
ATOM 5790 O O . MET A 1 740 ? 16.443 9.189 9.715 1.00 96.12 740 MET A O 1
ATOM 5794 N N . LEU A 1 741 ? 17.189 7.144 9.206 1.00 95.50 741 LEU A N 1
ATOM 5795 C CA . LEU A 1 741 ? 18.213 7.117 10.262 1.00 95.50 741 LEU A CA 1
ATOM 5796 C C . LEU A 1 741 ? 19.282 8.204 10.094 1.00 95.50 741 LEU A C 1
ATOM 5798 O O . LEU A 1 741 ? 19.728 8.754 11.104 1.00 95.50 741 LEU A O 1
ATOM 5802 N N . ASN A 1 742 ? 19.629 8.546 8.850 1.00 94.69 742 ASN A N 1
ATOM 5803 C CA . ASN A 1 742 ? 20.608 9.575 8.489 1.00 94.69 742 ASN A CA 1
ATOM 5804 C C . ASN A 1 742 ? 20.331 10.921 9.195 1.00 94.69 742 ASN A C 1
ATOM 5806 O O . ASN A 1 742 ? 21.236 11.575 9.718 1.00 94.69 742 ASN A O 1
ATOM 5810 N N . GLU A 1 743 ? 19.053 11.294 9.339 1.00 95.19 743 GLU A N 1
ATOM 5811 C CA . GLU A 1 743 ? 18.637 12.537 10.003 1.00 95.19 743 GLU A CA 1
ATOM 5812 C C . GLU A 1 743 ? 19.020 12.605 11.490 1.00 95.19 743 GLU A C 1
ATOM 5814 O O . GLU A 1 743 ? 19.128 13.700 12.054 1.00 95.19 743 GLU A O 1
ATOM 5819 N N . PHE A 1 744 ? 19.223 11.445 12.122 1.00 95.62 744 PHE A N 1
ATOM 5820 C CA . PHE A 1 744 ? 19.527 11.286 13.543 1.00 95.62 744 PHE A CA 1
ATOM 5821 C C . PHE A 1 744 ? 20.997 10.945 13.819 1.00 95.62 744 PHE A C 1
ATOM 5823 O O . PHE A 1 744 ? 21.388 10.941 14.989 1.00 95.62 744 PHE A O 1
ATOM 5830 N N . THR A 1 745 ? 21.815 10.671 12.802 1.00 92.38 745 THR A N 1
ATOM 5831 C CA . THR A 1 745 ? 23.246 10.349 12.960 1.00 92.38 745 THR A CA 1
ATOM 5832 C C . THR A 1 745 ? 24.172 11.552 12.798 1.00 92.38 745 THR A C 1
ATOM 5834 O O . THR A 1 745 ? 25.302 11.515 13.280 1.00 92.38 745 THR A O 1
ATOM 5837 N N . THR A 1 746 ? 23.701 12.634 12.174 1.00 87.25 746 THR A N 1
ATOM 5838 C CA . THR A 1 746 ? 24.478 13.864 11.962 1.00 87.25 746 THR A CA 1
ATOM 5839 C C . THR A 1 746 ? 23.660 15.126 12.255 1.00 87.25 746 THR A C 1
ATOM 5841 O O . THR A 1 746 ? 22.431 15.130 12.150 1.00 87.25 746 THR A O 1
ATOM 5844 N N . ASP A 1 747 ? 24.348 16.219 12.598 1.00 89.12 747 ASP A N 1
ATOM 5845 C CA . ASP A 1 747 ? 23.804 17.587 12.681 1.00 89.12 747 ASP A CA 1
ATOM 5846 C C . ASP A 1 747 ? 24.223 18.462 11.476 1.00 89.12 747 ASP A C 1
ATOM 5848 O O . ASP A 1 747 ? 23.866 19.640 11.411 1.00 89.12 747 ASP A O 1
ATOM 5852 N N . ASN A 1 748 ? 24.942 17.900 10.493 1.00 90.38 748 ASN A N 1
ATOM 5853 C CA . ASN A 1 748 ? 25.405 18.633 9.307 1.00 90.38 748 ASN A CA 1
ATOM 5854 C C . ASN A 1 748 ? 24.253 19.163 8.445 1.00 90.38 748 ASN A C 1
ATOM 5856 O O . ASN A 1 748 ? 23.129 18.672 8.514 1.00 90.38 748 ASN A O 1
ATOM 5860 N N . ALA A 1 749 ? 24.511 20.221 7.669 1.00 89.31 749 ALA A N 1
ATOM 5861 C CA . ALA A 1 749 ? 23.476 20.901 6.886 1.00 89.31 749 ALA A CA 1
ATOM 5862 C C . ALA A 1 749 ? 22.956 20.057 5.712 1.00 89.31 749 ALA A C 1
ATOM 5864 O O . ALA A 1 749 ? 21.772 20.164 5.393 1.00 89.31 749 ALA A O 1
ATOM 5865 N N . ASN A 1 750 ? 23.826 19.230 5.121 1.00 91.94 750 ASN A N 1
ATOM 5866 C CA . ASN A 1 750 ? 23.386 18.041 4.409 1.00 91.94 750 ASN A CA 1
ATOM 5867 C C . ASN A 1 750 ? 23.223 16.895 5.426 1.00 91.94 750 ASN A C 1
ATOM 5869 O O . ASN A 1 750 ? 24.047 16.777 6.337 1.00 91.94 750 ASN A O 1
ATOM 5873 N N . VAL A 1 751 ? 22.135 16.134 5.318 1.00 90.81 751 VAL A N 1
ATOM 5874 C CA . VAL A 1 751 ? 21.836 14.958 6.153 1.00 90.81 751 VAL A CA 1
ATOM 5875 C C . VAL A 1 751 ? 22.242 13.652 5.490 1.00 90.81 751 VAL A C 1
ATOM 5877 O O . VAL A 1 751 ? 22.289 12.639 6.180 1.00 90.81 751 VAL A O 1
ATOM 5880 N N . LEU A 1 752 ? 22.436 13.682 4.171 1.00 91.06 752 LEU A N 1
ATOM 5881 C CA . LEU A 1 752 ? 22.792 12.526 3.368 1.00 91.06 752 LEU A CA 1
ATOM 5882 C C . LEU A 1 752 ? 24.320 12.398 3.364 1.00 91.06 752 LEU A C 1
ATOM 5884 O O . LEU A 1 752 ? 24.782 11.528 4.100 1.00 91.06 752 LEU A O 1
ATOM 5888 N N . ASN A 1 753 ? 25.072 13.378 2.832 1.00 85.19 753 ASN A N 1
ATOM 5889 C CA . ASN A 1 753 ? 26.483 13.527 3.232 1.00 85.19 753 ASN A CA 1
ATOM 5890 C C . ASN A 1 753 ? 26.634 13.526 4.772 1.00 85.19 753 ASN A C 1
ATOM 5892 O O . ASN A 1 753 ? 25.948 14.264 5.497 1.00 85.19 753 ASN A O 1
ATOM 5896 N N . TYR A 1 754 ? 27.658 12.819 5.235 1.00 80.75 754 TYR A N 1
ATOM 5897 C CA . TYR A 1 754 ? 28.138 12.643 6.601 1.00 80.75 754 TYR A CA 1
ATOM 5898 C C . TYR A 1 754 ? 27.343 11.699 7.505 1.00 80.75 754 TYR A C 1
ATOM 5900 O O . TYR A 1 754 ? 26.123 11.756 7.662 1.00 80.75 754 TYR A O 1
ATOM 5908 N N . GLY A 1 755 ? 28.095 10.942 8.304 1.00 84.88 755 GLY A N 1
ATOM 5909 C CA . GLY A 1 755 ? 27.534 10.038 9.297 1.00 84.88 755 GLY A CA 1
ATOM 5910 C C . GLY A 1 755 ? 27.212 8.712 8.638 1.00 84.88 755 GLY A C 1
ATOM 5911 O O . GLY A 1 755 ? 28.097 7.871 8.579 1.00 84.88 755 GLY A O 1
ATOM 5912 N N . LEU A 1 756 ? 25.968 8.531 8.186 1.00 87.69 756 LEU A N 1
ATOM 5913 C CA . LEU A 1 756 ? 25.577 7.320 7.457 1.00 87.69 756 LEU A CA 1
ATOM 5914 C C . LEU A 1 756 ? 25.908 7.399 5.963 1.00 87.69 756 LEU A C 1
ATOM 5916 O O . LEU A 1 756 ? 26.439 6.423 5.457 1.00 87.69 756 LEU A O 1
ATOM 5920 N N . GLY A 1 757 ? 25.702 8.546 5.304 1.00 82.38 757 GLY A N 1
ATOM 5921 C CA . GLY A 1 757 ? 26.141 8.771 3.919 1.00 82.38 757 GLY A CA 1
ATOM 5922 C C . GLY A 1 757 ? 27.515 9.439 3.815 1.00 82.38 757 GLY A C 1
ATOM 5923 O O . GLY A 1 757 ? 27.673 10.480 3.204 1.00 82.38 757 GLY A O 1
ATOM 5924 N N . ASP A 1 758 ? 28.470 8.912 4.573 1.00 83.75 758 ASP A N 1
ATOM 5925 C CA . ASP A 1 758 ? 29.925 8.983 4.335 1.00 83.75 758 ASP A CA 1
ATOM 5926 C C . ASP A 1 758 ? 30.532 7.896 5.263 1.00 83.75 758 ASP A C 1
ATOM 5928 O O . ASP A 1 758 ? 31.447 8.148 6.058 1.00 83.75 758 ASP A O 1
ATOM 5932 N N . ALA A 1 759 ? 29.933 6.701 5.302 1.00 84.19 759 ALA A N 1
ATOM 5933 C CA . ALA A 1 759 ? 30.314 5.668 6.257 1.00 84.19 759 ALA A CA 1
ATOM 5934 C C . ALA A 1 759 ? 31.492 4.840 5.722 1.00 84.19 759 ALA A C 1
ATOM 5936 O O . ALA A 1 759 ? 31.381 4.140 4.717 1.00 84.19 759 ALA A O 1
ATOM 5937 N N . GLU A 1 760 ? 32.629 4.887 6.417 1.00 85.69 760 GLU A N 1
ATOM 5938 C CA . GLU A 1 760 ? 33.739 3.955 6.185 1.00 85.69 760 GLU A CA 1
ATOM 5939 C C . GLU A 1 760 ? 33.443 2.583 6.823 1.00 85.69 760 GLU A C 1
ATOM 5941 O O . GLU A 1 760 ? 32.801 2.495 7.879 1.00 85.69 760 GLU A O 1
ATOM 5946 N N . ASP A 1 761 ? 34.010 1.524 6.248 1.00 84.50 761 ASP A N 1
ATOM 5947 C CA . ASP A 1 761 ? 34.111 0.186 6.840 1.00 84.50 761 ASP A CA 1
ATOM 5948 C C . ASP A 1 761 ? 34.399 0.186 8.350 1.00 84.50 761 ASP A C 1
ATOM 5950 O O . ASP A 1 761 ? 35.315 0.842 8.853 1.00 84.50 761 ASP A O 1
ATOM 5954 N N . ASN A 1 762 ? 33.679 -0.663 9.087 1.00 85.75 762 ASN A N 1
ATOM 5955 C CA . ASN A 1 762 ? 33.814 -0.845 10.538 1.00 85.75 762 ASN A CA 1
ATOM 5956 C C . ASN A 1 762 ? 33.519 0.427 11.379 1.00 85.75 762 ASN A C 1
ATOM 5958 O O . ASN A 1 762 ? 33.851 0.475 12.573 1.00 85.75 762 ASN A O 1
ATOM 5962 N N . THR A 1 763 ? 32.857 1.443 10.807 1.00 87.75 763 THR A N 1
ATOM 5963 C CA . THR A 1 763 ? 32.458 2.668 11.521 1.00 87.75 763 THR A CA 1
ATOM 5964 C C . THR A 1 763 ? 31.177 2.469 12.330 1.00 87.75 763 THR A C 1
ATOM 5966 O O . THR A 1 763 ? 30.125 2.119 11.802 1.00 87.75 763 THR A O 1
ATOM 5969 N N . ASN A 1 764 ? 31.238 2.760 13.636 1.00 91.12 764 ASN A N 1
ATOM 5970 C CA . ASN A 1 764 ? 30.088 2.719 14.544 1.00 91.12 764 ASN A CA 1
ATOM 5971 C C . ASN A 1 764 ? 29.530 4.124 14.819 1.00 91.12 764 ASN A C 1
ATOM 5973 O O . ASN A 1 764 ? 30.119 4.918 15.559 1.00 91.12 764 ASN A O 1
ATOM 5977 N N . ILE A 1 765 ? 28.362 4.407 14.252 1.00 92.25 765 ILE A N 1
ATOM 5978 C CA . ILE A 1 765 ? 27.717 5.718 14.209 1.00 92.25 765 ILE A CA 1
ATOM 5979 C C . ILE A 1 765 ? 26.619 5.766 15.276 1.00 92.25 765 ILE A C 1
ATOM 5981 O O . ILE A 1 765 ? 25.665 4.987 15.263 1.00 92.25 765 ILE A O 1
ATOM 5985 N N . THR A 1 766 ? 26.746 6.682 16.238 1.00 92.44 766 THR A N 1
ATOM 5986 C CA . THR A 1 766 ? 25.761 6.834 17.324 1.00 92.44 766 THR A CA 1
ATOM 5987 C C . THR A 1 766 ? 24.494 7.514 16.814 1.00 92.44 766 THR A C 1
ATOM 5989 O O . THR A 1 766 ? 24.568 8.538 16.140 1.00 92.44 766 THR A O 1
ATOM 5992 N N . SER A 1 767 ? 23.324 6.994 17.188 1.00 90.94 767 SER A N 1
ATOM 5993 C CA . SER A 1 767 ? 22.047 7.632 16.866 1.00 90.94 767 SER A CA 1
ATOM 5994 C C . SER A 1 767 ? 21.616 8.598 17.972 1.00 90.94 767 SER A C 1
ATOM 5996 O O . SER A 1 767 ? 21.610 8.256 19.157 1.00 90.94 767 SER A O 1
ATOM 5998 N N . SER A 1 768 ? 21.204 9.806 17.583 1.00 94.19 768 SER A N 1
ATOM 5999 C CA . SER A 1 768 ? 20.541 10.777 18.467 1.00 94.19 768 SER A CA 1
ATOM 6000 C C . SER A 1 768 ? 19.029 10.540 18.608 1.00 94.19 768 SER A C 1
ATOM 6002 O O . SER A 1 768 ? 18.357 11.294 19.317 1.00 94.19 768 SER A O 1
ATOM 6004 N N . LEU A 1 769 ? 18.493 9.489 17.972 1.00 94.88 769 LEU A N 1
ATOM 6005 C CA . LEU A 1 769 ? 17.073 9.142 17.978 1.00 94.88 769 LEU A CA 1
ATOM 6006 C C . LEU A 1 769 ? 16.537 8.998 19.419 1.00 94.88 769 LEU A C 1
ATOM 6008 O O . LEU A 1 769 ? 17.062 8.196 20.204 1.00 94.88 769 LEU A O 1
ATOM 6012 N N . PRO A 1 770 ? 15.488 9.753 19.804 1.00 93.81 770 PRO A N 1
ATOM 6013 C CA . PRO A 1 770 ? 14.870 9.612 21.115 1.00 93.81 770 PRO A CA 1
ATOM 6014 C C . PRO A 1 770 ? 14.322 8.202 21.346 1.00 93.81 770 PRO A C 1
ATOM 6016 O O . PRO A 1 770 ? 13.886 7.518 20.423 1.00 93.81 770 PRO A O 1
ATOM 6019 N N . ALA A 1 771 ? 14.294 7.778 22.610 1.00 93.31 771 ALA A N 1
ATOM 6020 C CA . ALA A 1 771 ? 13.669 6.512 22.965 1.00 93.31 771 ALA A CA 1
ATOM 6021 C C . ALA A 1 771 ? 12.151 6.562 22.697 1.00 93.31 771 ALA A C 1
ATOM 6023 O O . ALA A 1 771 ? 11.478 7.522 23.084 1.00 93.31 771 ALA A O 1
ATOM 6024 N N . MET A 1 772 ? 11.624 5.528 22.045 1.00 94.56 772 MET A N 1
ATOM 6025 C CA . MET A 1 772 ? 10.228 5.419 21.630 1.00 94.56 772 MET A CA 1
ATOM 6026 C C . MET A 1 772 ? 9.440 4.514 22.570 1.00 94.56 772 MET A C 1
ATOM 6028 O O . MET A 1 772 ? 9.832 3.372 22.813 1.00 94.56 772 MET A O 1
ATOM 6032 N N . GLY A 1 773 ? 8.300 5.009 23.050 1.00 95.69 773 GLY A N 1
ATOM 6033 C CA . GLY A 1 773 ? 7.303 4.195 23.738 1.00 95.69 773 GLY A CA 1
ATOM 6034 C C . GLY A 1 773 ? 6.459 3.405 22.738 1.00 95.69 773 GLY A C 1
ATOM 6035 O O . GLY A 1 773 ? 5.838 3.983 21.839 1.00 95.69 773 GLY A O 1
ATOM 6036 N N . VAL A 1 774 ? 6.422 2.088 22.912 1.00 96.31 774 VAL A N 1
ATOM 6037 C CA . VAL A 1 774 ? 5.654 1.128 22.115 1.00 96.31 774 VAL A CA 1
ATOM 6038 C C . VAL A 1 774 ? 4.756 0.336 23.062 1.00 96.31 774 VAL A C 1
ATOM 6040 O O . VAL A 1 774 ? 5.233 -0.249 24.036 1.00 96.31 774 VAL A O 1
ATOM 6043 N N . TYR A 1 775 ? 3.452 0.311 22.793 1.00 96.56 775 TYR A N 1
ATOM 6044 C CA . TYR A 1 775 ? 2.503 -0.494 23.557 1.00 96.56 775 TYR A CA 1
ATOM 6045 C C . TYR A 1 775 ? 2.081 -1.724 22.775 1.00 96.56 775 TYR A C 1
ATOM 6047 O O . TYR A 1 775 ? 1.694 -1.612 21.621 1.00 96.56 775 TYR A O 1
ATOM 6055 N N . VAL A 1 776 ? 2.118 -2.887 23.418 1.00 94.75 776 VAL A N 1
ATOM 6056 C CA . VAL A 1 776 ? 1.866 -4.180 22.770 1.00 94.75 776 VAL A CA 1
ATOM 6057 C C . VAL A 1 776 ? 0.748 -4.900 23.508 1.00 94.75 776 VAL A C 1
ATOM 6059 O O . VAL A 1 776 ? 0.763 -4.992 24.742 1.00 94.75 776 VAL A O 1
ATOM 6062 N N . MET A 1 777 ? -0.237 -5.407 22.770 1.00 93.25 777 MET A N 1
ATOM 6063 C CA . MET A 1 777 ? -1.331 -6.174 23.359 1.00 93.25 777 MET A CA 1
ATOM 6064 C C . MET A 1 777 ? -0.835 -7.531 23.876 1.00 93.25 777 MET A C 1
ATOM 6066 O O . MET A 1 777 ? 0.184 -8.073 23.449 1.00 93.25 777 MET A O 1
ATOM 6070 N N . LYS A 1 778 ? -1.535 -8.106 24.858 1.00 89.00 778 LYS A N 1
ATOM 6071 C CA . LYS A 1 778 ? -1.126 -9.394 25.426 1.00 89.00 778 LYS A CA 1
ATOM 6072 C C . LYS A 1 778 ? -1.290 -10.512 24.389 1.00 89.00 778 LYS A C 1
ATOM 6074 O O . LYS A 1 778 ? -2.413 -10.818 23.999 1.00 89.00 778 LYS A O 1
ATOM 6079 N N . GLY A 1 779 ? -0.186 -11.172 24.041 1.00 89.31 779 GLY A N 1
ATOM 6080 C CA . GLY A 1 779 ? -0.142 -12.196 22.989 1.00 89.31 779 GLY A CA 1
ATOM 6081 C C . GLY A 1 779 ? 0.187 -11.658 21.596 1.00 89.31 779 GLY A C 1
ATOM 6082 O O . GLY A 1 779 ? 0.216 -12.451 20.664 1.00 89.31 779 GLY A O 1
ATOM 6083 N N . ASP A 1 780 ? 0.441 -10.356 21.487 1.00 92.94 780 ASP A N 1
ATOM 6084 C CA . ASP A 1 780 ? 0.827 -9.652 20.265 1.00 92.94 780 ASP A CA 1
ATOM 6085 C C . ASP A 1 780 ? 2.341 -9.349 20.265 1.00 92.94 780 ASP A C 1
ATOM 6087 O O . ASP A 1 780 ? 3.041 -9.592 21.265 1.00 92.94 780 ASP A O 1
ATOM 6091 N N . HIS A 1 781 ? 2.845 -8.803 19.160 1.00 94.06 781 HIS A N 1
ATOM 6092 C CA . HIS A 1 781 ? 4.257 -8.458 18.971 1.00 94.06 781 HIS A CA 1
ATOM 6093 C C . HIS A 1 781 ? 4.437 -7.164 18.176 1.00 94.06 781 HIS A C 1
ATOM 6095 O O . HIS A 1 781 ? 3.482 -6.568 17.699 1.00 94.06 781 HIS A O 1
ATOM 6101 N N . PHE A 1 782 ? 5.682 -6.708 18.054 1.00 95.19 782 PHE A N 1
ATOM 6102 C CA . PHE A 1 782 ? 6.057 -5.627 17.149 1.00 95.19 782 PHE A CA 1
ATOM 6103 C C . PHE A 1 782 ? 7.423 -5.883 16.516 1.00 95.19 782 PHE A C 1
ATOM 6105 O O . PHE A 1 782 ? 8.227 -6.667 17.025 1.00 95.19 782 PHE A O 1
ATOM 6112 N N . ARG A 1 783 ? 7.698 -5.197 15.408 1.00 93.88 783 ARG A N 1
ATOM 6113 C CA . ARG A 1 783 ? 8.968 -5.285 14.685 1.00 93.88 783 ARG A CA 1
ATOM 6114 C 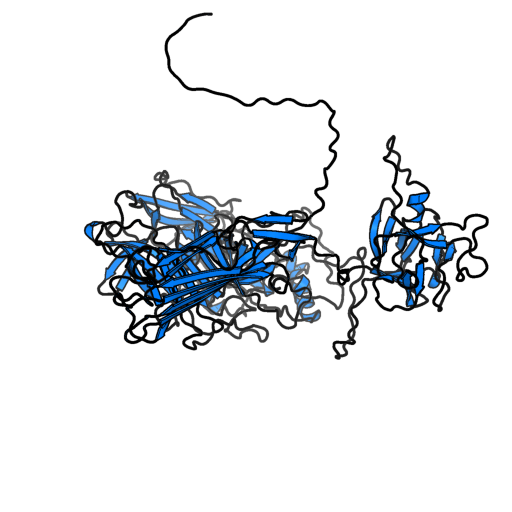C . ARG A 1 783 ? 9.924 -4.164 15.107 1.00 93.88 783 ARG A C 1
ATOM 6116 O O . ARG A 1 783 ? 9.515 -3.008 15.228 1.00 93.88 783 ARG A O 1
ATOM 6123 N N . ILE A 1 784 ? 11.198 -4.510 15.283 1.00 94.44 784 ILE A N 1
ATOM 6124 C CA . ILE A 1 784 ? 12.322 -3.585 15.105 1.00 94.44 784 ILE A CA 1
ATOM 6125 C C . ILE A 1 784 ? 13.021 -4.022 13.819 1.00 94.44 784 ILE A C 1
ATOM 6127 O O . ILE A 1 784 ? 13.442 -5.173 13.702 1.00 94.44 784 ILE A O 1
ATOM 6131 N N . HIS A 1 785 ? 13.095 -3.123 12.848 1.00 94.62 785 HIS A N 1
ATOM 6132 C CA . HIS A 1 785 ? 13.673 -3.368 11.531 1.00 94.62 785 HIS A CA 1
ATOM 6133 C C . HIS A 1 785 ? 14.508 -2.161 11.117 1.00 94.62 785 HIS A C 1
ATOM 6135 O O . HIS A 1 785 ? 14.099 -1.026 11.360 1.00 94.62 785 HIS A O 1
ATOM 6141 N N . ALA A 1 786 ? 15.632 -2.409 10.459 1.00 95.31 786 ALA A N 1
ATOM 6142 C CA . ALA A 1 786 ? 16.278 -1.442 9.586 1.00 95.31 786 ALA A CA 1
ATOM 6143 C C . ALA A 1 786 ? 16.631 -2.128 8.264 1.00 95.31 786 ALA A C 1
ATOM 6145 O O . ALA A 1 786 ? 16.872 -3.337 8.267 1.00 95.31 786 ALA A O 1
ATOM 6146 N N . ARG A 1 787 ? 16.678 -1.348 7.186 1.00 93.50 787 ARG A N 1
ATOM 6147 C CA . ARG A 1 787 ? 17.266 -1.692 5.883 1.00 93.50 787 ARG A CA 1
ATOM 6148 C C . ARG A 1 787 ? 17.764 -0.396 5.244 1.00 93.50 787 ARG A C 1
ATOM 6150 O O . ARG A 1 787 ? 17.268 0.682 5.598 1.00 93.50 787 ARG A O 1
ATOM 6157 N N . GLY A 1 788 ? 18.736 -0.497 4.355 1.00 91.19 788 GLY A N 1
ATOM 6158 C CA . GLY A 1 788 ? 19.249 0.636 3.603 1.00 91.19 788 GLY A CA 1
ATOM 6159 C C . GLY A 1 788 ? 19.813 0.204 2.261 1.00 91.19 788 GLY A C 1
ATOM 6160 O O . GLY A 1 788 ? 19.636 -0.943 1.857 1.00 91.19 788 GLY A O 1
ATOM 6161 N N . TRP A 1 789 ? 20.510 1.123 1.617 1.00 88.88 789 TRP A N 1
ATOM 6162 C CA . TRP A 1 789 ? 21.277 0.892 0.401 1.00 88.88 789 TRP A CA 1
ATOM 6163 C C . TRP A 1 789 ? 22.488 1.831 0.377 1.00 88.88 789 TRP A C 1
ATOM 6165 O O . TRP A 1 789 ? 22.479 2.859 1.066 1.00 88.88 789 TRP A O 1
ATOM 6175 N N . GLU A 1 790 ? 23.516 1.472 -0.383 1.00 83.88 790 GLU A N 1
ATOM 6176 C CA . GLU A 1 790 ? 24.542 2.400 -0.876 1.00 83.88 790 GLU A CA 1
ATOM 6177 C C . GLU A 1 790 ? 23.891 3.280 -1.968 1.00 83.88 790 GLU A C 1
ATOM 6179 O O . GLU A 1 790 ? 23.220 2.753 -2.850 1.00 83.88 790 GLU A O 1
ATOM 6184 N N . ASN A 1 791 ? 23.985 4.611 -1.857 1.00 78.56 791 ASN A N 1
ATOM 6185 C CA . ASN A 1 791 ? 23.252 5.597 -2.671 1.00 78.56 791 ASN A CA 1
ATOM 6186 C C . ASN A 1 791 ? 24.041 6.085 -3.906 1.00 78.56 791 ASN A C 1
ATOM 6188 O O . ASN A 1 791 ? 23.947 7.254 -4.282 1.00 78.56 791 ASN A O 1
ATOM 6192 N N . ASP A 1 792 ? 24.793 5.221 -4.573 1.00 72.69 792 ASP A N 1
ATOM 6193 C CA . ASP A 1 792 ? 25.553 5.575 -5.766 1.00 72.69 792 ASP A CA 1
ATOM 6194 C C . ASP A 1 792 ? 24.816 5.230 -7.087 1.00 72.69 792 ASP A C 1
ATOM 6196 O O . ASP A 1 792 ? 23.728 5.744 -7.379 1.00 72.69 792 ASP A O 1
ATOM 6200 N N . HIS A 1 793 ? 25.471 4.488 -7.981 1.00 75.38 793 HIS A N 1
ATOM 6201 C CA . HIS A 1 793 ? 24.914 3.741 -9.105 1.00 75.38 793 HIS A CA 1
ATOM 6202 C C . HIS A 1 793 ? 23.566 4.187 -9.701 1.00 75.38 793 HIS A C 1
ATOM 6204 O O . HIS A 1 793 ? 23.543 4.996 -10.643 1.00 75.38 793 HIS A O 1
ATOM 6210 N N . MET A 1 794 ? 22.449 3.623 -9.248 1.00 73.50 794 MET A N 1
ATOM 6211 C CA . MET A 1 794 ? 21.115 3.818 -9.818 1.00 73.50 794 MET A CA 1
ATOM 6212 C C . MET A 1 794 ? 20.416 5.053 -9.221 1.00 73.50 794 MET A C 1
ATOM 6214 O O . MET A 1 794 ? 19.728 5.774 -9.962 1.00 73.50 794 MET A O 1
ATOM 6218 N N . ASN A 1 795 ? 20.724 5.429 -7.975 1.00 78.88 795 ASN A N 1
ATOM 6219 C CA . ASN A 1 795 ? 20.403 6.748 -7.416 1.00 78.88 795 ASN A CA 1
ATOM 6220 C C . ASN A 1 795 ? 20.964 7.914 -8.262 1.00 78.88 795 ASN A C 1
ATOM 6222 O O . ASN A 1 795 ? 20.296 8.951 -8.391 1.00 78.88 795 ASN A O 1
ATOM 6226 N N . THR A 1 796 ? 22.106 7.753 -8.954 1.00 78.44 796 THR A N 1
ATOM 6227 C CA . THR A 1 796 ? 22.611 8.772 -9.914 1.00 78.44 796 THR A CA 1
ATOM 6228 C C . THR A 1 796 ? 21.699 9.014 -11.128 1.00 78.44 796 THR A C 1
ATOM 6230 O O . THR A 1 796 ? 21.883 9.989 -11.866 1.00 78.44 796 THR A O 1
ATOM 6233 N N . GLN A 1 797 ? 20.719 8.135 -11.360 1.00 80.00 797 GLN A N 1
ATOM 6234 C CA . GLN A 1 797 ? 19.795 8.180 -12.494 1.00 80.00 797 GLN A CA 1
ATOM 6235 C C . GLN A 1 797 ? 18.378 8.616 -12.092 1.00 80.00 797 GLN A C 1
ATOM 6237 O O . GLN A 1 797 ? 17.635 9.105 -12.950 1.00 80.00 797 GLN A O 1
ATOM 6242 N N . MET A 1 798 ? 18.007 8.497 -10.812 1.00 86.25 798 MET A N 1
ATOM 6243 C CA . MET A 1 798 ? 16.690 8.908 -10.314 1.00 86.25 798 MET A CA 1
ATOM 6244 C C . MET A 1 798 ? 16.394 10.380 -10.619 1.00 86.25 798 MET A C 1
ATOM 6246 O O . MET A 1 798 ? 17.236 11.270 -10.463 1.00 86.25 798 MET A O 1
ATOM 6250 N N . GLY A 1 799 ? 15.165 10.663 -11.050 1.00 86.38 799 GLY A N 1
ATOM 6251 C CA . GLY A 1 799 ? 14.752 11.987 -11.517 1.00 86.38 799 GLY A CA 1
ATOM 6252 C C . GLY A 1 799 ? 15.053 12.276 -12.994 1.00 86.38 799 GLY A C 1
ATOM 6253 O O . GLY A 1 799 ? 14.558 13.281 -13.515 1.00 86.38 799 GLY A O 1
ATOM 6254 N N . ARG A 1 800 ? 15.772 11.400 -13.717 1.00 85.12 800 ARG A N 1
ATOM 6255 C CA . ARG A 1 800 ? 15.854 11.414 -15.197 1.00 85.12 800 ARG A CA 1
ATOM 6256 C C . ARG A 1 800 ? 14.591 10.784 -15.805 1.00 85.12 800 ARG A C 1
ATOM 6258 O O . ARG A 1 800 ? 14.675 9.806 -16.542 1.00 85.12 800 ARG A O 1
ATOM 6265 N N . ILE A 1 801 ? 13.418 11.330 -15.468 1.00 84.94 801 ILE A N 1
ATOM 6266 C CA . ILE A 1 801 ? 12.132 10.672 -15.749 1.00 84.94 801 ILE A CA 1
ATOM 6267 C C . ILE A 1 801 ? 11.909 10.510 -17.255 1.00 84.94 801 ILE A C 1
ATOM 6269 O O . ILE A 1 801 ? 11.922 11.494 -18.001 1.00 84.94 801 ILE A O 1
ATOM 6273 N N . LEU A 1 802 ? 11.665 9.274 -17.691 1.00 78.56 802 LEU A N 1
ATOM 6274 C CA . LEU A 1 802 ? 11.276 8.972 -19.064 1.00 78.56 802 LEU A CA 1
ATOM 6275 C C . LEU A 1 802 ? 9.757 9.072 -19.212 1.00 78.56 802 LEU A C 1
ATOM 6277 O O . LEU A 1 802 ? 8.986 8.660 -18.351 1.00 78.56 802 LEU A O 1
ATOM 6281 N N . ASN A 1 803 ? 9.306 9.577 -20.357 1.00 77.31 803 ASN A N 1
ATOM 6282 C CA . ASN A 1 803 ? 7.897 9.497 -20.716 1.00 77.31 803 ASN A CA 1
ATOM 6283 C C . ASN A 1 803 ? 7.561 8.065 -21.162 1.00 77.31 803 ASN A C 1
ATOM 6285 O O . ASN A 1 803 ? 7.805 7.709 -22.313 1.00 77.31 803 ASN A O 1
ATOM 6289 N N . GLU A 1 804 ? 6.970 7.252 -20.291 1.00 70.44 804 GLU A N 1
ATOM 6290 C CA . GLU A 1 804 ? 6.541 5.875 -20.601 1.00 70.44 804 GLU A CA 1
ATOM 6291 C C . GLU A 1 804 ? 5.523 5.776 -21.744 1.00 70.44 804 GLU A C 1
ATOM 6293 O O . GLU A 1 804 ? 5.493 4.797 -22.495 1.00 70.44 804 GLU A O 1
ATOM 6298 N N . TYR A 1 805 ? 4.725 6.824 -21.944 1.00 69.06 805 TYR A N 1
ATOM 6299 C CA . TYR A 1 805 ? 3.779 6.911 -23.056 1.00 69.06 805 TYR A CA 1
ATOM 6300 C C . TYR A 1 805 ? 4.487 7.240 -24.389 1.00 69.06 805 TYR A C 1
ATOM 6302 O O . TYR A 1 805 ? 3.890 7.151 -25.465 1.00 69.06 805 TYR A O 1
ATOM 6310 N N . SER A 1 806 ? 5.775 7.609 -24.348 1.00 66.94 806 SER A N 1
ATOM 6311 C CA . SER A 1 806 ? 6.588 7.896 -25.530 1.00 66.94 806 SER A CA 1
ATOM 6312 C C . SER A 1 806 ? 6.845 6.638 -26.351 1.00 66.94 806 SER A C 1
ATOM 6314 O O . SER A 1 806 ? 7.227 5.586 -25.847 1.00 66.94 806 SER A O 1
ATOM 6316 N N . ARG A 1 807 ? 6.716 6.766 -27.673 1.00 59.91 807 ARG A N 1
ATOM 6317 C CA . ARG A 1 807 ? 7.175 5.754 -28.644 1.00 59.91 807 ARG A CA 1
ATOM 6318 C C . ARG A 1 807 ? 8.523 6.126 -29.268 1.00 59.91 807 ARG A C 1
ATOM 6320 O O . ARG A 1 807 ? 8.926 5.564 -30.284 1.00 59.91 807 ARG A O 1
ATOM 6327 N N . SER A 1 808 ? 9.207 7.121 -28.696 1.00 62.53 808 SER A N 1
ATOM 6328 C CA . SER A 1 808 ? 10.480 7.639 -29.195 1.00 62.53 808 SER A CA 1
ATOM 6329 C C . SER A 1 808 ? 11.625 6.693 -28.842 1.00 62.53 808 SER A C 1
ATOM 6331 O O . SER A 1 808 ? 12.348 6.906 -27.870 1.00 62.53 808 SER A O 1
ATOM 6333 N N . ALA A 1 809 ? 11.851 5.683 -29.686 1.00 57.91 809 ALA A N 1
ATOM 6334 C CA . ALA A 1 809 ? 12.966 4.747 -29.537 1.00 57.91 809 ALA A CA 1
ATOM 6335 C C . ALA A 1 809 ? 14.323 5.446 -29.309 1.00 57.91 809 ALA A C 1
ATOM 6337 O O . ALA A 1 809 ? 15.186 4.886 -28.649 1.00 57.91 809 ALA A O 1
ATOM 6338 N N . ARG A 1 810 ? 14.515 6.676 -29.812 1.00 64.50 810 ARG A N 1
ATOM 6339 C CA . ARG A 1 810 ? 15.752 7.463 -29.667 1.00 64.50 810 ARG A CA 1
ATOM 6340 C C . ARG A 1 810 ? 16.053 7.896 -28.229 1.00 64.50 810 ARG A C 1
ATOM 6342 O O . ARG A 1 810 ? 17.209 7.868 -27.828 1.00 64.50 810 ARG A O 1
ATOM 6349 N N . GLU A 1 811 ? 15.042 8.341 -27.494 1.00 64.62 811 GLU A N 1
ATOM 6350 C CA . GLU A 1 811 ? 15.194 8.865 -26.129 1.00 64.62 811 GLU A CA 1
ATOM 6351 C C . GLU A 1 811 ? 15.601 7.736 -25.174 1.00 64.62 811 GLU A C 1
ATOM 6353 O O . GLU A 1 811 ? 16.619 7.814 -24.490 1.00 64.62 811 GLU A O 1
ATOM 6358 N N . ILE A 1 812 ? 14.877 6.621 -25.278 1.00 64.75 812 ILE A N 1
ATOM 6359 C CA . ILE A 1 812 ? 15.099 5.380 -24.535 1.00 64.75 812 ILE A CA 1
ATOM 6360 C C . ILE A 1 812 ? 16.433 4.744 -24.922 1.00 64.75 812 ILE A C 1
ATOM 6362 O O . ILE A 1 812 ? 17.197 4.320 -24.063 1.00 64.75 812 ILE A O 1
ATOM 6366 N N . LYS A 1 813 ? 16.738 4.679 -26.225 1.00 65.81 813 LYS A N 1
ATOM 6367 C CA . LYS A 1 813 ? 17.980 4.081 -26.716 1.00 65.81 813 LYS A CA 1
ATOM 6368 C C . LYS A 1 813 ? 19.200 4.817 -26.178 1.00 65.81 813 LYS A C 1
ATOM 6370 O O . LYS A 1 813 ? 20.118 4.143 -25.742 1.00 65.81 813 LYS A O 1
ATOM 6375 N N . ASN A 1 814 ? 19.195 6.152 -26.156 1.00 70.62 814 ASN A N 1
ATOM 6376 C CA . ASN A 1 814 ? 20.292 6.916 -25.563 1.00 70.62 814 ASN A CA 1
ATOM 6377 C C . ASN A 1 814 ? 20.500 6.544 -24.083 1.00 70.62 814 ASN A C 1
ATOM 6379 O O . ASN A 1 814 ? 21.631 6.317 -23.673 1.00 70.62 814 ASN A O 1
ATOM 6383 N N . PHE A 1 815 ? 19.415 6.448 -23.306 1.00 72.00 815 PHE A N 1
ATOM 6384 C CA . PHE A 1 815 ? 19.456 6.082 -21.888 1.00 72.00 815 PHE A CA 1
ATOM 6385 C C . PHE A 1 815 ? 19.968 4.647 -21.660 1.00 72.00 815 PHE A C 1
ATOM 6387 O O . PHE A 1 815 ? 20.878 4.421 -20.866 1.00 72.00 815 PHE A O 1
ATOM 6394 N N . LEU A 1 816 ? 19.449 3.671 -22.409 1.00 69.81 816 LEU A N 1
ATOM 6395 C CA . LEU A 1 816 ? 19.892 2.277 -22.308 1.00 69.81 816 LEU A CA 1
ATOM 6396 C C . LEU A 1 816 ? 21.316 2.074 -22.837 1.00 69.81 816 LEU A C 1
ATOM 6398 O O . LEU A 1 816 ? 22.052 1.261 -22.291 1.00 69.81 816 LEU A O 1
ATOM 6402 N N . GLU A 1 817 ? 21.718 2.788 -23.893 1.00 69.88 817 GLU A N 1
ATOM 6403 C CA . GLU A 1 817 ? 23.106 2.790 -24.366 1.00 69.88 817 GLU A CA 1
ATOM 6404 C C . GLU A 1 817 ? 24.044 3.450 -23.347 1.00 69.88 817 GLU A C 1
ATOM 6406 O O . GLU A 1 817 ? 25.205 3.065 -23.293 1.00 69.88 817 GLU A O 1
ATOM 6411 N N . GLU A 1 818 ? 23.573 4.390 -22.521 1.00 72.00 818 GLU A N 1
ATOM 6412 C CA . GLU A 1 818 ? 24.346 4.968 -21.416 1.00 72.00 818 GLU A CA 1
ATOM 6413 C C . GLU A 1 818 ? 24.548 3.938 -20.290 1.00 72.00 818 GLU A C 1
ATOM 6415 O O . GLU A 1 818 ? 25.691 3.568 -19.999 1.00 72.00 818 GLU A O 1
ATOM 6420 N N . ILE A 1 819 ? 23.453 3.412 -19.726 1.00 68.19 819 ILE A N 1
ATOM 6421 C CA . ILE A 1 819 ? 23.470 2.493 -18.576 1.00 68.19 819 ILE A CA 1
ATOM 6422 C C . ILE A 1 819 ? 24.053 1.114 -18.920 1.00 68.19 819 ILE A C 1
ATOM 6424 O O . ILE A 1 819 ? 24.962 0.642 -18.241 1.00 68.19 819 ILE A O 1
ATOM 6428 N N . PHE A 1 820 ? 23.608 0.483 -20.011 1.00 65.62 820 PHE A N 1
ATOM 6429 C CA . PHE A 1 820 ? 24.099 -0.838 -20.426 1.00 65.62 820 PHE A CA 1
ATOM 6430 C C . PHE A 1 820 ? 25.373 -0.774 -21.289 1.00 65.62 820 PHE A C 1
ATOM 6432 O O . PHE A 1 820 ? 25.801 -1.794 -21.840 1.00 65.62 820 PHE A O 1
ATOM 6439 N N . SER A 1 821 ? 26.017 0.395 -21.423 1.00 66.25 821 SER A N 1
ATOM 6440 C CA . SER A 1 821 ? 27.384 0.437 -21.958 1.00 66.25 821 SER A CA 1
ATOM 6441 C C . SER A 1 821 ? 28.347 -0.287 -21.021 1.00 66.25 821 SER A C 1
ATOM 6443 O O . SER A 1 821 ? 28.143 -0.335 -19.812 1.00 66.25 821 SER A O 1
ATOM 6445 N N . THR A 1 822 ? 29.480 -0.756 -21.552 1.00 63.50 822 THR A N 1
ATOM 6446 C CA . THR A 1 822 ? 30.583 -1.239 -20.706 1.00 63.50 822 THR A CA 1
ATOM 6447 C C . THR A 1 822 ? 30.960 -0.208 -19.642 1.00 63.50 822 THR A C 1
ATOM 6449 O O . THR A 1 822 ? 31.191 -0.592 -18.508 1.00 63.50 822 THR A O 1
ATOM 6452 N N . GLY A 1 823 ? 30.954 1.087 -19.982 1.00 66.12 823 GLY A N 1
ATOM 6453 C CA . GLY A 1 823 ? 31.252 2.165 -19.040 1.00 66.12 823 GLY A CA 1
ATOM 6454 C C . GLY A 1 823 ? 30.158 2.426 -18.001 1.00 66.12 823 GLY A C 1
ATOM 6455 O O . GLY A 1 823 ? 30.480 2.923 -16.930 1.00 66.12 823 GLY A O 1
ATOM 6456 N N . GLY A 1 824 ? 28.889 2.135 -18.291 1.00 64.62 824 GLY A N 1
ATOM 6457 C CA . GLY A 1 824 ? 27.801 2.189 -17.312 1.00 64.62 824 GLY A CA 1
ATOM 6458 C C . GLY A 1 824 ? 27.870 1.010 -16.347 1.00 64.62 824 GLY A C 1
ATOM 6459 O O . GLY A 1 824 ? 27.889 1.217 -15.143 1.00 64.62 824 GLY A O 1
ATOM 6460 N N . ILE A 1 825 ? 28.075 -0.202 -16.866 1.00 62.41 825 ILE A N 1
ATOM 6461 C CA . ILE A 1 825 ? 28.181 -1.420 -16.049 1.00 62.41 825 ILE A CA 1
ATOM 6462 C C . ILE A 1 825 ? 29.451 -1.428 -15.177 1.00 62.41 825 ILE A C 1
ATOM 6464 O O . ILE A 1 825 ? 29.408 -1.884 -14.044 1.00 62.41 825 ILE A O 1
ATOM 6468 N N . THR A 1 826 ? 30.587 -0.899 -15.654 1.00 61.25 826 THR A N 1
ATOM 6469 C CA . THR A 1 826 ? 31.804 -0.753 -14.819 1.00 61.25 826 THR A CA 1
ATOM 6470 C C . THR A 1 826 ? 31.747 0.418 -13.835 1.00 61.25 826 THR A C 1
ATOM 6472 O O . THR A 1 826 ? 32.703 0.623 -13.098 1.00 61.25 826 THR A O 1
ATOM 6475 N N . ARG A 1 827 ? 30.682 1.223 -13.883 1.00 60.25 827 ARG A N 1
ATOM 6476 C CA . ARG A 1 827 ? 30.318 2.242 -12.888 1.00 60.25 827 ARG A CA 1
ATOM 6477 C C . ARG A 1 827 ? 28.932 1.896 -12.322 1.00 60.25 827 ARG A C 1
ATOM 6479 O O . ARG A 1 827 ? 28.097 2.786 -12.257 1.00 60.25 827 ARG A O 1
ATOM 6486 N N . GLY A 1 828 ? 28.664 0.595 -12.168 1.00 58.09 828 GLY A N 1
ATOM 6487 C CA . GLY A 1 828 ? 27.472 -0.058 -11.610 1.00 58.09 828 GLY A CA 1
ATOM 6488 C C . GLY A 1 828 ? 26.069 0.509 -11.859 1.00 58.09 828 GLY A C 1
ATOM 6489 O O . GLY A 1 828 ? 25.180 0.087 -11.146 1.00 58.09 828 GLY A O 1
ATOM 6490 N N . LEU A 1 829 ? 25.818 1.368 -12.864 1.00 61.50 829 LEU A N 1
ATOM 6491 C CA . LEU A 1 829 ? 24.594 2.192 -13.062 1.00 61.50 829 LEU A CA 1
ATOM 6492 C C . LEU A 1 829 ? 23.226 1.452 -13.203 1.00 61.50 829 LEU A C 1
ATOM 6494 O O . LEU A 1 829 ? 22.307 1.990 -13.820 1.00 61.50 829 LEU A O 1
ATOM 6498 N N . ILE A 1 830 ? 23.089 0.205 -12.753 1.00 57.78 830 ILE A N 1
ATOM 6499 C CA . ILE A 1 830 ? 21.960 -0.705 -12.988 1.00 57.78 830 ILE A CA 1
ATOM 6500 C C . ILE A 1 830 ? 21.273 -1.130 -11.683 1.00 57.78 830 ILE A C 1
ATOM 6502 O O . ILE A 1 830 ? 20.063 -1.333 -11.713 1.00 57.78 830 ILE A O 1
ATOM 6506 N N . GLU A 1 831 ? 22.009 -1.288 -10.581 1.00 63.91 831 GLU A N 1
ATOM 6507 C CA . GLU A 1 831 ? 21.498 -1.730 -9.273 1.00 63.91 831 GLU A CA 1
ATOM 6508 C C . GLU A 1 831 ? 22.251 -0.942 -8.187 1.00 63.91 831 GLU A C 1
ATOM 6510 O O . GLU A 1 831 ? 23.460 -0.772 -8.315 1.00 63.91 831 GLU A O 1
ATOM 6515 N N . ASP A 1 832 ? 21.545 -0.452 -7.166 1.00 69.12 832 ASP A N 1
ATOM 6516 C CA . ASP A 1 832 ? 22.145 0.089 -5.938 1.00 69.12 832 ASP A CA 1
ATOM 6517 C C . ASP A 1 832 ? 22.503 -1.094 -5.015 1.00 69.12 832 ASP A C 1
ATOM 6519 O O . ASP A 1 832 ? 21.853 -2.150 -5.061 1.00 69.12 832 ASP A O 1
ATOM 6523 N N . GLU A 1 833 ? 23.522 -0.953 -4.168 1.00 76.62 833 GLU A N 1
ATOM 6524 C CA . GLU A 1 833 ? 23.953 -2.041 -3.283 1.00 76.62 833 GLU A CA 1
ATOM 6525 C C . GLU A 1 833 ? 23.032 -2.160 -2.049 1.00 76.62 833 GLU A C 1
ATOM 6527 O O . GLU A 1 833 ? 23.023 -1.326 -1.143 1.00 76.62 833 GLU A O 1
ATOM 6532 N N . ASP A 1 834 ? 22.203 -3.214 -2.033 1.00 85.31 834 ASP A N 1
ATOM 6533 C CA . ASP A 1 834 ? 21.236 -3.535 -0.970 1.00 85.31 834 ASP A CA 1
ATOM 6534 C C . ASP A 1 834 ? 21.921 -3.843 0.367 1.00 85.31 834 ASP A C 1
ATOM 6536 O O . ASP A 1 834 ? 22.418 -4.950 0.566 1.00 85.31 834 ASP A O 1
ATOM 6540 N N . MET A 1 835 ? 21.837 -2.916 1.326 1.00 86.75 835 MET A N 1
ATOM 6541 C CA . MET A 1 835 ? 22.258 -3.154 2.708 1.00 86.75 835 MET A CA 1
ATOM 6542 C C . MET A 1 835 ? 21.166 -3.961 3.426 1.00 86.75 835 MET A C 1
ATOM 6544 O O . MET A 1 835 ? 20.207 -3.411 3.991 1.00 86.75 835 MET A O 1
ATOM 6548 N N . SER A 1 836 ? 21.321 -5.286 3.388 1.00 88.31 836 SER A N 1
ATOM 6549 C CA . SER A 1 836 ? 20.275 -6.284 3.632 1.00 88.31 836 SER A CA 1
ATOM 6550 C C . SER A 1 836 ? 19.568 -6.185 4.995 1.00 88.31 836 SER A C 1
ATOM 6552 O O . SER A 1 836 ? 20.159 -5.833 6.018 1.00 88.31 836 SER A O 1
ATOM 6554 N N . GLU A 1 837 ? 18.272 -6.548 5.048 1.00 92.38 837 GLU A N 1
ATOM 6555 C CA . GLU A 1 837 ? 17.445 -6.277 6.238 1.00 92.38 837 GLU A CA 1
ATOM 6556 C C . GLU A 1 837 ? 18.018 -6.825 7.563 1.00 92.38 837 GLU A C 1
ATOM 6558 O O . GLU A 1 837 ? 18.409 -7.987 7.701 1.00 92.38 837 GLU A O 1
ATOM 6563 N N . ALA A 1 838 ? 17.958 -5.986 8.596 1.00 93.44 838 ALA A N 1
ATOM 6564 C CA . ALA A 1 838 ? 18.253 -6.331 9.979 1.00 93.44 838 ALA A CA 1
ATOM 6565 C C . ALA A 1 838 ? 16.942 -6.276 10.782 1.00 93.44 838 ALA A C 1
ATOM 6567 O O . ALA A 1 838 ? 16.487 -5.197 11.176 1.00 93.44 838 ALA A O 1
ATOM 6568 N N . LYS A 1 839 ? 16.311 -7.439 11.022 1.00 93.62 839 LYS A N 1
ATOM 6569 C CA . LYS A 1 839 ? 14.954 -7.554 11.601 1.00 93.62 839 LYS A CA 1
ATOM 6570 C C . LYS A 1 839 ? 14.879 -8.425 12.860 1.00 93.62 839 LYS A C 1
ATOM 6572 O O . LYS A 1 839 ? 15.360 -9.555 12.888 1.00 93.62 839 LYS A O 1
ATOM 6577 N N . VAL A 1 840 ? 14.177 -7.938 13.885 1.00 92.75 840 VAL A N 1
ATOM 6578 C CA . VAL A 1 840 ? 13.787 -8.714 15.074 1.00 92.75 840 VAL A CA 1
ATOM 6579 C C . VAL A 1 840 ? 12.327 -8.460 15.449 1.00 92.75 840 VAL A C 1
ATOM 6581 O O . VAL A 1 840 ? 11.840 -7.330 15.414 1.00 92.75 840 VAL A O 1
ATOM 6584 N N . ILE A 1 841 ? 11.634 -9.528 15.841 1.00 92.81 841 ILE A N 1
ATOM 6585 C CA . ILE A 1 841 ? 10.288 -9.467 16.415 1.00 92.81 841 ILE A CA 1
ATOM 6586 C C . ILE A 1 841 ? 10.398 -9.448 17.942 1.00 92.81 841 ILE A C 1
ATOM 6588 O O . ILE A 1 841 ? 11.083 -10.283 18.535 1.00 92.81 841 ILE A O 1
ATOM 6592 N N . VAL A 1 842 ? 9.725 -8.486 18.572 1.00 92.19 842 VAL A N 1
ATOM 6593 C CA . VAL A 1 842 ? 9.685 -8.286 20.023 1.00 92.19 842 VAL A CA 1
ATOM 6594 C C . VAL A 1 842 ? 8.268 -8.555 20.520 1.00 92.19 842 VAL A C 1
ATOM 6596 O O . VAL A 1 842 ? 7.309 -7.902 20.116 1.00 92.19 842 VAL A O 1
ATOM 6599 N N . ASP A 1 843 ? 8.143 -9.524 21.418 1.00 91.12 843 ASP A N 1
ATOM 6600 C CA . ASP A 1 843 ? 6.874 -10.025 21.947 1.00 91.12 843 ASP A CA 1
ATOM 6601 C C . ASP A 1 843 ? 6.769 -9.842 23.474 1.00 91.12 843 ASP A C 1
ATOM 6603 O O . ASP A 1 843 ? 7.688 -9.383 24.160 1.00 91.12 843 ASP A O 1
ATOM 6607 N N . GLN A 1 844 ? 5.653 -10.280 24.058 1.00 85.31 844 GLN A N 1
ATOM 6608 C CA . GLN A 1 844 ? 5.467 -10.272 25.513 1.00 85.31 844 GLN A CA 1
ATOM 6609 C C . GLN A 1 844 ? 6.524 -11.071 26.310 1.00 85.31 844 GLN A C 1
ATOM 6611 O O . GLN A 1 844 ? 6.722 -10.768 27.493 1.00 85.31 844 GLN A O 1
ATOM 6616 N N . ASN A 1 845 ? 7.181 -12.075 25.717 1.00 85.44 845 ASN A N 1
ATOM 6617 C CA . ASN A 1 845 ? 8.176 -12.930 26.378 1.00 85.44 845 ASN A CA 1
ATOM 6618 C C . ASN A 1 845 ? 9.608 -12.385 26.267 1.00 85.44 845 ASN A C 1
ATOM 6620 O O . ASN A 1 845 ? 10.499 -12.843 26.987 1.00 85.44 845 ASN A O 1
ATOM 6624 N N . SER A 1 846 ? 9.828 -11.407 25.390 1.00 82.31 846 SER A N 1
ATOM 6625 C CA . SER A 1 846 ? 11.129 -10.819 25.099 1.00 82.31 846 SER A CA 1
ATOM 6626 C C . SER A 1 846 ? 11.741 -10.186 26.351 1.00 82.31 846 SER A C 1
ATOM 6628 O O . SER A 1 846 ? 11.224 -9.227 26.930 1.00 82.31 846 SER A O 1
ATOM 6630 N N . THR A 1 847 ? 12.846 -10.776 26.808 1.00 68.69 847 THR A N 1
ATOM 6631 C CA . THR A 1 847 ? 13.570 -10.359 28.012 1.00 68.69 847 THR A CA 1
ATOM 6632 C C . THR A 1 847 ? 14.617 -9.297 27.695 1.00 68.69 847 THR A C 1
ATOM 6634 O O . THR A 1 847 ? 15.176 -9.264 26.601 1.00 68.69 847 THR A O 1
ATOM 6637 N N . TYR A 1 848 ? 14.917 -8.450 28.685 1.00 58.03 848 TYR A N 1
ATOM 6638 C CA . TYR A 1 848 ? 16.011 -7.473 28.653 1.00 58.03 848 TYR A CA 1
ATOM 6639 C C . TYR A 1 848 ? 17.312 -8.092 28.099 1.00 58.03 848 TYR A C 1
ATOM 6641 O O . TYR A 1 848 ? 17.994 -8.852 28.790 1.00 58.03 848 TYR A O 1
ATOM 6649 N N . LYS A 1 849 ? 17.685 -7.720 26.870 1.00 53.22 849 LYS A N 1
ATOM 6650 C CA . LYS A 1 849 ? 18.958 -8.089 26.237 1.00 53.22 849 LYS A CA 1
ATOM 6651 C C . LYS A 1 849 ? 19.704 -6.855 25.737 1.00 53.22 849 LYS A C 1
ATOM 6653 O O . LYS A 1 849 ? 19.880 -6.645 24.545 1.00 53.22 849 LYS A O 1
ATOM 6658 N N . PHE A 1 850 ? 20.259 -6.092 26.673 1.00 55.56 850 PHE A N 1
ATOM 6659 C CA . PHE A 1 850 ? 21.490 -5.363 26.369 1.00 55.56 850 PHE A CA 1
ATOM 6660 C C . PHE A 1 850 ? 22.586 -6.408 26.093 1.00 55.56 850 PHE A C 1
ATOM 6662 O O . PHE A 1 850 ? 22.991 -7.075 27.049 1.00 55.56 850 PHE A O 1
ATOM 6669 N N . LYS A 1 851 ? 23.020 -6.570 24.826 1.00 53.22 851 LYS A N 1
ATOM 6670 C CA . LYS A 1 851 ? 24.419 -6.860 24.390 1.00 53.22 851 LYS A CA 1
ATOM 6671 C C . LYS A 1 851 ? 24.590 -7.470 22.993 1.00 53.22 851 LYS A C 1
ATOM 6673 O O . LYS A 1 851 ? 25.700 -7.392 22.484 1.00 53.22 851 LYS A O 1
ATOM 6678 N N . ALA A 1 852 ? 23.576 -8.094 22.398 1.00 68.00 852 ALA A N 1
ATOM 6679 C CA . ALA A 1 852 ? 23.706 -8.639 21.044 1.00 68.00 852 ALA A CA 1
ATOM 6680 C C . ALA A 1 852 ? 23.238 -7.587 20.023 1.00 68.00 852 ALA A C 1
ATOM 6682 O O . ALA A 1 852 ? 22.080 -7.177 20.128 1.00 68.00 852 ALA A O 1
ATOM 6683 N N . PRO A 1 853 ? 24.084 -7.138 19.076 1.00 88.62 853 PRO A N 1
ATOM 6684 C CA . PRO A 1 853 ? 23.593 -6.385 17.932 1.00 88.62 853 PRO A CA 1
ATOM 6685 C C . PRO A 1 853 ? 22.643 -7.248 17.103 1.00 88.62 853 PRO A C 1
ATOM 6687 O O . PRO A 1 853 ? 22.781 -8.473 17.042 1.00 88.62 853 PRO A O 1
ATOM 6690 N N . LEU A 1 854 ? 21.703 -6.587 16.442 1.00 91.81 854 LEU A N 1
ATOM 6691 C CA . LEU A 1 854 ? 20.950 -7.172 15.351 1.00 91.81 854 LEU A CA 1
ATOM 6692 C C . LEU A 1 854 ? 21.809 -7.062 14.093 1.00 91.81 854 LEU A C 1
ATOM 6694 O O . LEU A 1 854 ? 22.013 -5.966 13.581 1.00 91.81 854 LEU A O 1
ATOM 6698 N N . VAL A 1 855 ? 22.369 -8.185 13.656 1.00 93.50 855 VAL A N 1
ATOM 6699 C CA . VAL A 1 855 ? 23.124 -8.250 12.401 1.00 93.50 855 VAL A CA 1
ATOM 6700 C C . VAL A 1 855 ? 22.125 -8.251 11.242 1.00 93.50 855 VAL A C 1
ATOM 6702 O O . VAL A 1 855 ? 21.066 -8.877 11.350 1.00 93.50 855 VAL A O 1
ATOM 6705 N N . SER A 1 856 ? 22.469 -7.530 10.181 1.00 94.44 856 SER A N 1
ATOM 6706 C CA . SER A 1 856 ? 21.908 -7.672 8.831 1.00 94.44 856 SER A CA 1
ATOM 6707 C C . SER A 1 856 ? 21.945 -9.124 8.343 1.00 94.44 856 SER A C 1
ATOM 6709 O O . SER A 1 856 ? 22.627 -9.986 8.912 1.00 94.44 856 SER A O 1
ATOM 6711 N N . LYS A 1 857 ? 21.142 -9.416 7.320 1.00 91.44 857 LYS A N 1
ATOM 6712 C CA . LYS A 1 857 ? 20.942 -10.775 6.808 1.00 91.44 857 LYS A CA 1
ATOM 6713 C C . LYS A 1 857 ? 22.210 -11.346 6.169 1.00 91.44 857 LYS A C 1
ATOM 6715 O O . LYS A 1 857 ? 22.495 -12.527 6.389 1.00 91.44 857 LYS A O 1
ATOM 6720 N N . ASP A 1 858 ? 22.937 -10.529 5.416 1.00 89.25 858 ASP A N 1
ATOM 6721 C CA . ASP A 1 858 ? 24.130 -10.929 4.671 1.00 89.25 858 ASP A CA 1
ATOM 6722 C C . ASP A 1 858 ? 25.438 -10.457 5.360 1.00 89.25 858 ASP A C 1
ATOM 6724 O O . ASP A 1 858 ? 26.445 -11.167 5.288 1.00 89.25 858 ASP A O 1
ATOM 6728 N N . GLY A 1 859 ? 25.379 -9.419 6.207 1.00 90.31 859 GLY A N 1
ATOM 6729 C CA . GLY A 1 859 ? 26.361 -9.129 7.266 1.00 90.31 859 GLY A CA 1
ATOM 6730 C C . GLY A 1 859 ? 27.011 -7.740 7.222 1.00 90.31 859 GLY A C 1
ATOM 6731 O O . GLY A 1 859 ? 27.872 -7.459 8.061 1.00 90.31 859 GLY A O 1
ATOM 6732 N N . GLU A 1 860 ? 26.576 -6.896 6.290 1.00 91.81 860 GLU A N 1
ATOM 6733 C CA . GLU A 1 860 ? 27.090 -5.570 5.929 1.00 91.81 860 GLU A CA 1
ATOM 6734 C C . GLU A 1 860 ? 27.032 -4.572 7.096 1.00 91.81 860 GLU A C 1
ATOM 6736 O O . GLU A 1 860 ? 27.895 -3.715 7.244 1.00 91.81 860 GLU A O 1
ATOM 6741 N N . TYR A 1 861 ? 26.049 -4.698 7.996 1.00 94.00 861 TYR A N 1
ATOM 6742 C CA . TYR A 1 861 ? 25.938 -3.844 9.189 1.00 94.00 861 TYR A CA 1
ATOM 6743 C C . TYR A 1 861 ? 25.352 -4.527 10.437 1.00 94.00 861 TYR A C 1
ATOM 6745 O O . TYR A 1 861 ? 24.722 -5.591 10.397 1.00 94.00 861 TYR A O 1
ATOM 6753 N N . LYS A 1 862 ? 25.531 -3.870 11.588 1.00 95.00 862 LYS A N 1
ATOM 6754 C CA . LYS A 1 862 ? 25.018 -4.263 12.909 1.00 95.00 862 LYS A CA 1
ATOM 6755 C C . LYS A 1 862 ? 24.233 -3.119 13.551 1.00 95.00 862 LYS A C 1
ATOM 6757 O O . LYS A 1 862 ? 24.796 -2.082 13.899 1.00 95.00 862 LYS A O 1
ATOM 6762 N N . LEU A 1 863 ? 22.946 -3.331 13.812 1.00 94.44 863 LEU A N 1
ATOM 6763 C CA . LEU A 1 863 ? 22.095 -2.388 14.538 1.00 94.44 863 LEU A CA 1
ATOM 6764 C C . LEU A 1 863 ? 22.123 -2.666 16.052 1.00 94.44 863 LEU A C 1
ATOM 6766 O O . LEU A 1 863 ? 21.663 -3.710 16.529 1.00 94.44 863 LEU A O 1
ATOM 6770 N N . TYR A 1 864 ? 22.612 -1.708 16.839 1.00 93.44 864 TYR A N 1
ATOM 6771 C CA . TYR A 1 864 ? 22.609 -1.779 18.299 1.00 93.44 864 TYR A CA 1
ATOM 6772 C C . TYR A 1 864 ? 21.389 -1.064 18.866 1.00 93.44 864 TYR A C 1
ATOM 6774 O O . TYR A 1 864 ? 21.298 0.161 18.829 1.00 93.44 864 TYR A O 1
ATOM 6782 N N . TYR A 1 865 ? 20.489 -1.812 19.498 1.00 92.56 865 TYR A N 1
ATOM 6783 C CA . TYR A 1 865 ? 19.327 -1.259 20.191 1.00 92.56 865 TYR A CA 1
ATOM 6784 C C . TYR A 1 865 ? 19.311 -1.642 21.674 1.00 92.56 865 TYR A C 1
ATOM 6786 O O . TYR A 1 865 ? 20.012 -2.546 22.133 1.00 92.56 865 TYR A O 1
ATOM 6794 N N . SER A 1 866 ? 18.528 -0.907 22.455 1.00 90.69 866 SER A N 1
ATOM 6795 C CA . SER A 1 866 ? 18.189 -1.239 23.831 1.00 90.69 866 SER A CA 1
ATOM 6796 C C . SER A 1 866 ? 16.676 -1.220 24.027 1.00 90.69 866 SER A C 1
ATOM 6798 O O . SER A 1 866 ? 15.947 -0.489 23.358 1.00 90.69 866 SER A O 1
ATOM 6800 N N . LEU A 1 867 ? 16.213 -2.083 24.928 1.00 90.38 867 LEU A N 1
ATOM 6801 C CA . LEU A 1 867 ? 14.806 -2.324 25.214 1.00 90.38 867 LEU A CA 1
ATOM 6802 C C . LEU A 1 867 ? 14.622 -2.342 26.731 1.00 90.38 867 LEU A C 1
ATOM 6804 O O . LEU A 1 867 ? 15.289 -3.123 27.417 1.00 90.38 867 LEU A O 1
ATOM 6808 N N . SER A 1 868 ? 13.702 -1.531 27.248 1.00 89.56 868 SER A N 1
ATOM 6809 C CA . SER A 1 868 ? 13.168 -1.703 28.600 1.00 89.56 868 SER A CA 1
ATOM 6810 C C . SER A 1 868 ? 11.691 -2.069 28.548 1.00 89.56 868 SER A C 1
ATOM 6812 O O . SER A 1 868 ? 10.947 -1.568 27.710 1.00 89.56 868 SER A O 1
ATOM 6814 N N . LYS A 1 869 ? 11.265 -2.965 29.441 1.00 89.06 869 LYS A N 1
ATOM 6815 C CA . LYS A 1 869 ? 9.871 -3.401 29.561 1.00 89.06 869 LYS A CA 1
ATOM 6816 C C . LYS A 1 869 ? 9.295 -2.938 30.894 1.00 89.06 869 LYS A C 1
ATOM 6818 O O . LYS A 1 869 ? 9.891 -3.179 31.944 1.00 89.06 869 LYS A O 1
ATOM 6823 N N . THR A 1 870 ? 8.116 -2.328 30.852 1.00 82.31 870 THR A N 1
ATOM 6824 C CA . THR A 1 870 ? 7.327 -1.914 32.022 1.00 82.31 870 THR A CA 1
ATOM 6825 C C . THR A 1 870 ? 5.906 -2.481 31.930 1.00 82.31 870 THR A C 1
ATOM 6827 O O . THR A 1 870 ? 5.317 -2.545 30.851 1.00 82.31 870 THR A O 1
ATOM 6830 N N . ASN A 1 871 ? 5.385 -2.960 33.067 1.00 67.31 871 ASN A N 1
ATOM 6831 C CA . ASN A 1 871 ? 4.130 -3.722 33.154 1.00 67.31 871 ASN A CA 1
ATOM 6832 C C . ASN A 1 871 ? 2.902 -2.873 33.506 1.00 67.31 871 ASN A C 1
ATOM 6834 O O . ASN A 1 871 ? 3.001 -1.810 34.158 1.00 67.31 871 ASN A O 1
#

InterPro domains:
  IPR000772 Ricin B, lectin domain [PF14200] (194-256)
  IPR035992 Ricin B-like lectins [SSF50370] (193-351)
  IPR059295 Domain of unknown function DUF8251 [PF26770] (45-178)

pLDDT: mean 79.38, std 21.22, range [21.19, 98.62]

Organism: NCBI:txid1349421

Radius of gyration: 35.34 Å; chains: 1; bounding box: 94×80×102 Å

Sequence (871 aa):
MQKSLLLLLSVSLFHLAIAQPGNTGSNTLDANPSGERSISLEPVLKLFPDHVKGDRDFKGNGPNVTATVRIRISNDQKHILGEFNCSFAETVGDWTTAVGNWTFSLYEAPPGKKIMKINSATFSQAAYVDNDHSIDNIGVSGGDLVRSFEMNGDTGGDDVGNNTDDDTYMSVHFNPVKFVLTDMPVVPAEFPHHGYQVGNKQSGMVLDVQGSIATEKNPVWQYQSNLSAAQRFTLEPAQGGYLLRSNISDLYFTVRKPEPGVSLSANAGAGQPYIFFQDKRYRAPRPIDGTTAITVSLRNQVWKLLPAGEDATWFLEPVAFPGWVLTSPGSTSGPLTLTSKGNLDVQKWVIRRPKISSEEAGYGLAPLWIDAPGVSSSFAVFLAGKLKGGDISGARVSGDNLDVNILAPAHRSVGEMIAYDKPIRSYEILEGIVGEDECQVAVVDFPTCHYTHDMTFRVKPNKRYESLLATSAAKPDHQKNIEVEWETGLGQEEYEYNPAKPFNTKGNSFGFFSEGHTRKDIIWNWPSPGDSVFIEGMWIWERGHGDPHTEIHPPHFVATKRHLPVSFSFYGNEIKVNNKPLDQFYGQRVDVFASADGSTQWNTKGLMPFAQVVEMDRKDYVFHVSAMFAKPHANAALKWRIIRQPGNSYSRDPQIELLPDGKTARVTYPWKSIGLPNTEKIAQSIIFYWDHAETKGIVAAQKPLHFEVRLNSIEIIDNEDVGSSGDCVFYANIGNNWVMLNEFTTDNANVLNYGLGDAEDNTNITSSLPAMGVYVMKGDHFRIHARGWENDHMNTQMGRILNEYSRSAREIKNFLEEIFSTGGITRGLIEDEDMSEAKVIVDQNSTYKFKAPLVSKDGEYKLYYSLSKTN